Protein AF-A0A9P8J8V7-F1 (afdb_monomer_lite)

Radius of gyration: 37.87 Å; chains: 1; bounding box: 113×88×106 Å

Organism: Aureobasidium melanogenum (NCBI:txid46634)

pLDDT: mean 70.18, std 22.53, range [19.77, 95.56]

Structure (mmCIF, N/CA/C/O backbone):
data_AF-A0A9P8J8V7-F1
#
_entry.id   AF-A0A9P8J8V7-F1
#
loop_
_atom_site.group_PDB
_atom_site.id
_atom_site.type_symbol
_atom_site.label_atom_id
_atom_site.label_alt_id
_atom_site.label_comp_id
_atom_site.label_asym_id
_atom_site.label_entity_id
_atom_site.label_seq_id
_atom_site.pdbx_PDB_ins_code
_atom_site.Cartn_x
_atom_site.Cartn_y
_atom_site.Cartn_z
_atom_site.occupancy
_atom_site.B_iso_or_equiv
_atom_site.auth_seq_id
_atom_site.auth_comp_id
_atom_site.auth_asym_id
_atom_site.auth_atom_id
_atom_site.pdbx_PDB_model_num
ATOM 1 N N . MET A 1 1 ? -64.022 -9.035 7.893 1.00 30.69 1 MET A N 1
ATOM 2 C CA . MET A 1 1 ? -63.639 -8.249 9.086 1.00 30.69 1 MET A CA 1
ATOM 3 C C . MET A 1 1 ? -63.162 -9.206 10.176 1.00 30.69 1 MET A C 1
ATOM 5 O O . MET A 1 1 ? -63.988 -9.817 10.834 1.00 30.69 1 MET A O 1
ATOM 9 N N . ARG A 1 2 ? -61.844 -9.403 10.322 1.00 29.78 2 ARG A N 1
ATOM 10 C CA . ARG A 1 2 ? -61.239 -9.948 11.551 1.00 29.78 2 ARG A CA 1
ATOM 11 C C . ARG A 1 2 ? -60.665 -8.742 12.289 1.00 29.78 2 ARG A C 1
ATOM 13 O O . ARG A 1 2 ? -59.866 -8.021 11.703 1.00 29.78 2 ARG A O 1
ATOM 20 N N . SER A 1 3 ? -61.138 -8.475 13.500 1.00 29.97 3 SER A N 1
ATOM 21 C CA . SER A 1 3 ? -60.617 -7.415 14.363 1.00 29.97 3 SER A CA 1
ATOM 22 C C . SER A 1 3 ? -59.121 -7.642 14.598 1.00 29.97 3 SER A C 1
ATOM 24 O O . SER A 1 3 ? -58.745 -8.676 15.149 1.00 29.97 3 SER A O 1
ATOM 26 N N . SER A 1 4 ? -58.275 -6.711 14.156 1.00 41.66 4 SER A N 1
ATOM 27 C CA . SER A 1 4 ? -56.836 -6.721 14.423 1.00 41.66 4 SER A CA 1
ATOM 28 C C . SER A 1 4 ? -56.617 -6.569 15.926 1.00 41.66 4 SER A C 1
ATOM 30 O O . SER A 1 4 ? -56.788 -5.479 16.473 1.00 41.66 4 SER A O 1
ATOM 32 N N . ALA A 1 5 ? -56.295 -7.665 16.610 1.00 51.94 5 ALA A N 1
ATOM 33 C CA . ALA A 1 5 ? -55.806 -7.590 17.975 1.00 51.94 5 ALA A CA 1
ATOM 34 C C . ALA A 1 5 ? -54.498 -6.787 17.946 1.00 51.94 5 ALA A C 1
ATOM 36 O O . ALA A 1 5 ? -53.519 -7.237 17.358 1.00 51.94 5 ALA A O 1
ATOM 37 N N . THR A 1 6 ? -54.510 -5.582 18.518 1.00 61.50 6 THR A N 1
ATOM 38 C CA . THR A 1 6 ? -53.314 -4.743 18.671 1.00 61.50 6 THR A CA 1
ATOM 39 C C . THR A 1 6 ? -52.248 -5.523 19.419 1.00 61.50 6 THR A C 1
ATOM 41 O O . THR A 1 6 ? -52.519 -6.050 20.505 1.00 61.50 6 THR A O 1
ATOM 44 N N . THR A 1 7 ? -51.048 -5.605 18.858 1.00 77.62 7 THR A N 1
ATOM 45 C CA . THR A 1 7 ? -49.973 -6.390 19.468 1.00 77.62 7 THR A CA 1
ATOM 46 C C . THR A 1 7 ? -49.444 -5.717 20.740 1.00 77.62 7 THR A C 1
ATOM 48 O O . THR A 1 7 ? -49.647 -4.513 20.949 1.00 77.62 7 THR A O 1
ATOM 51 N N . PRO A 1 8 ? -48.757 -6.457 21.636 1.00 81.12 8 PRO A N 1
ATOM 52 C CA . PRO A 1 8 ? -48.193 -5.883 22.859 1.00 81.12 8 PRO A CA 1
ATOM 53 C C . PRO A 1 8 ? -47.279 -4.677 22.593 1.00 81.12 8 PRO A C 1
ATOM 55 O O . PRO A 1 8 ? -47.286 -3.713 23.361 1.00 81.12 8 PRO A O 1
ATOM 58 N N . LEU A 1 9 ? -46.541 -4.708 21.479 1.00 85.75 9 LEU A N 1
ATOM 59 C CA . LEU A 1 9 ? -45.678 -3.620 21.031 1.00 85.75 9 LEU A CA 1
ATOM 60 C C . LEU A 1 9 ? -46.475 -2.368 20.630 1.00 85.75 9 LEU A C 1
ATOM 62 O O . LEU A 1 9 ? -46.157 -1.267 21.084 1.00 85.75 9 LEU A O 1
ATOM 66 N N . GLU A 1 10 ? -47.532 -2.528 19.831 1.00 83.69 10 GLU A N 1
ATOM 67 C CA . GLU A 1 10 ? -48.409 -1.427 19.410 1.00 83.69 10 GLU A CA 1
ATOM 68 C C . GLU A 1 10 ? -49.115 -0.780 20.606 1.00 83.69 10 GLU A C 1
ATOM 70 O O . GLU A 1 10 ? -49.127 0.446 20.744 1.00 83.69 10 GLU A O 1
ATOM 75 N N . SER A 1 11 ? -49.631 -1.592 21.533 1.00 83.12 11 SER A N 1
ATOM 76 C CA . SER A 1 11 ? -50.258 -1.097 22.764 1.00 83.12 11 SER A CA 1
ATOM 77 C C . SER A 1 11 ? -49.272 -0.301 23.630 1.00 83.12 11 SER A C 1
ATOM 79 O O . SER A 1 11 ? -49.616 0.765 24.152 1.00 83.12 11 SER A O 1
ATOM 81 N N . ALA A 1 12 ? -48.030 -0.778 23.767 1.00 82.50 12 ALA A N 1
ATOM 82 C CA . ALA A 1 12 ? -46.999 -0.083 24.533 1.00 82.50 12 ALA A CA 1
ATOM 83 C C . ALA A 1 12 ? -46.587 1.248 23.873 1.00 82.50 12 ALA A C 1
ATOM 85 O O . ALA A 1 12 ? -46.423 2.254 24.569 1.00 82.50 12 ALA A O 1
ATOM 86 N N . TYR A 1 13 ? -46.503 1.293 22.540 1.00 85.12 13 TYR A N 1
ATOM 87 C CA . TYR A 1 13 ? -46.246 2.524 21.787 1.00 85.12 13 TYR A CA 1
ATOM 88 C C . TYR A 1 13 ? -47.384 3.546 21.948 1.00 85.12 13 TYR A C 1
ATOM 90 O O . TYR A 1 13 ? -47.138 4.709 22.277 1.00 85.12 13 TYR A O 1
ATOM 98 N N . HIS A 1 14 ? -48.645 3.118 21.830 1.00 83.81 14 HIS A N 1
ATOM 99 C CA . HIS A 1 14 ? -49.799 3.998 22.044 1.00 83.81 14 HIS A CA 1
ATOM 100 C C . HIS A 1 14 ? -49.888 4.534 23.481 1.00 83.81 14 HIS A C 1
ATOM 102 O O . HIS A 1 14 ? -50.286 5.685 23.683 1.00 83.81 14 HIS A O 1
ATOM 108 N N . ALA A 1 15 ? -49.485 3.751 24.486 1.00 81.44 15 ALA A N 1
ATOM 109 C CA . ALA A 1 15 ? -49.410 4.221 25.870 1.00 81.44 15 ALA A CA 1
ATOM 110 C C . ALA A 1 15 ? -48.364 5.336 26.058 1.00 81.44 15 ALA A C 1
ATOM 112 O O . ALA A 1 15 ? -48.578 6.250 26.858 1.00 81.44 15 ALA A O 1
ATOM 113 N N . LEU A 1 16 ? -47.255 5.295 25.315 1.00 79.31 16 LEU A N 1
ATOM 114 C CA . LEU A 1 16 ? -46.211 6.324 25.354 1.00 79.31 16 LEU A CA 1
ATOM 115 C C . LEU A 1 16 ? -46.653 7.630 24.690 1.00 79.31 16 LEU A C 1
ATOM 117 O O . LEU A 1 16 ? -46.377 8.699 25.237 1.00 79.31 16 LEU A O 1
ATOM 121 N N . LEU A 1 17 ? -47.394 7.538 23.582 1.00 82.75 17 LEU A N 1
ATOM 122 C CA . LEU A 1 17 ? -48.030 8.696 22.945 1.00 82.75 17 LEU A CA 1
ATOM 123 C C . LEU A 1 17 ? -49.040 9.364 23.891 1.00 82.75 17 LEU A C 1
ATOM 125 O O . LEU A 1 17 ? -49.014 10.578 24.062 1.00 82.75 17 LEU A O 1
ATOM 129 N N . LYS A 1 18 ? -49.881 8.575 24.580 1.00 79.00 18 LYS A N 1
ATOM 130 C CA . LYS A 1 18 ? -50.847 9.101 25.568 1.00 79.00 18 LYS A CA 1
ATOM 131 C C . LYS A 1 18 ? -50.183 9.795 26.761 1.00 79.00 18 LYS A C 1
ATOM 133 O O . LYS A 1 18 ? -50.772 10.700 27.335 1.00 79.00 18 LYS A O 1
ATOM 138 N N . ARG A 1 19 ? -48.976 9.367 27.147 1.00 75.56 19 ARG A N 1
ATOM 139 C CA . ARG A 1 19 ? -48.197 9.951 28.255 1.00 75.56 19 ARG A CA 1
ATOM 140 C C . ARG A 1 19 ? -47.345 11.157 27.839 1.00 75.56 19 ARG A C 1
ATOM 142 O O . ARG A 1 19 ? -46.562 11.623 28.658 1.00 75.56 19 ARG A O 1
ATOM 149 N N . GLY A 1 20 ? -47.424 11.606 26.583 1.00 67.88 20 GLY A N 1
ATOM 150 C CA . GLY A 1 20 ? -46.627 12.730 26.075 1.00 67.88 20 GLY A CA 1
ATOM 151 C C . GLY A 1 20 ? -45.117 12.468 26.008 1.00 67.88 20 GLY A C 1
ATOM 152 O O . GLY A 1 20 ? -44.345 13.399 25.823 1.00 67.88 20 GLY A O 1
ATOM 153 N N . ARG A 1 21 ? -44.666 11.210 26.152 1.00 67.69 21 ARG A N 1
ATOM 154 C CA . ARG A 1 21 ? -43.233 10.849 26.109 1.00 67.69 21 ARG A CA 1
ATOM 155 C C . ARG A 1 21 ? -42.686 10.670 24.692 1.00 67.69 21 ARG A C 1
ATOM 157 O O . ARG A 1 21 ? -41.474 10.640 24.505 1.00 67.69 21 ARG A O 1
ATOM 164 N N . LEU A 1 22 ? -43.573 10.520 23.712 1.00 72.12 22 LEU A N 1
ATOM 165 C CA . LEU A 1 22 ? -43.279 10.493 22.281 1.00 72.12 22 LEU A CA 1
ATOM 166 C C . LEU A 1 22 ? -44.324 11.355 21.565 1.00 72.12 22 LEU A C 1
ATOM 168 O O . LEU A 1 22 ? -45.474 11.416 22.002 1.00 72.12 22 LEU A O 1
ATOM 172 N N . SER A 1 23 ? -43.935 11.997 20.465 1.00 73.75 23 SER A N 1
ATOM 173 C CA . SER A 1 23 ? -44.845 12.726 19.581 1.00 73.75 23 SER A CA 1
ATOM 174 C C . SER A 1 23 ? -45.297 11.813 18.440 1.00 73.75 23 SER A C 1
ATOM 176 O O . SER A 1 23 ? -44.644 10.817 18.115 1.00 73.75 23 SER A O 1
ATOM 178 N N . GLN A 1 24 ? -46.459 12.103 17.849 1.00 71.44 24 GLN A N 1
ATOM 179 C CA . GLN A 1 24 ? -46.953 11.319 16.718 1.00 71.44 24 GLN A CA 1
ATOM 180 C C . GLN A 1 24 ? -46.009 11.479 15.521 1.00 71.44 24 GLN A C 1
ATOM 182 O O . GLN A 1 24 ? -45.857 12.568 14.973 1.00 71.44 24 GLN A O 1
ATOM 187 N N . ASN A 1 25 ? -45.395 10.374 15.101 1.00 78.19 25 ASN A N 1
ATOM 188 C CA . ASN A 1 25 ? -44.502 10.329 13.950 1.00 78.19 25 ASN A CA 1
ATOM 189 C C . ASN A 1 25 ? -44.874 9.137 13.058 1.00 78.19 25 ASN A C 1
ATOM 191 O O . ASN A 1 25 ? -44.867 7.983 13.492 1.00 78.19 25 ASN A O 1
ATOM 195 N N . VAL A 1 26 ? -45.181 9.427 11.792 1.00 79.19 26 VAL A N 1
ATOM 196 C CA . VAL A 1 26 ? -45.636 8.436 10.804 1.00 79.19 26 VAL A CA 1
ATOM 197 C C . VAL A 1 26 ? -44.584 7.345 10.575 1.00 79.19 26 VAL A C 1
ATOM 199 O O . VAL A 1 26 ? -44.922 6.164 10.514 1.00 79.19 26 VAL A O 1
ATOM 202 N N . SER A 1 27 ? -43.299 7.710 10.518 1.00 80.69 27 SER A N 1
ATOM 203 C CA . SER A 1 27 ? -42.195 6.759 10.348 1.00 80.69 27 SER A CA 1
ATOM 204 C C . SER A 1 27 ? -42.019 5.850 11.566 1.00 80.69 27 SER A C 1
ATOM 206 O O . SER A 1 27 ? -41.687 4.677 11.397 1.00 80.69 27 SER A O 1
ATOM 208 N N . GLN A 1 28 ? -42.259 6.357 12.782 1.00 82.69 28 GLN A N 1
ATOM 209 C CA . GLN A 1 28 ? -42.221 5.543 14.004 1.00 82.69 28 GLN A CA 1
ATOM 210 C C . GLN A 1 28 ? -43.389 4.551 14.059 1.00 82.69 28 GLN A C 1
ATOM 212 O O . GLN A 1 28 ? -43.172 3.378 14.351 1.00 82.69 28 GLN A O 1
ATOM 217 N N . ALA A 1 29 ? -44.607 4.990 13.728 1.00 83.25 29 ALA A N 1
ATOM 218 C CA . ALA A 1 29 ? -45.785 4.121 13.696 1.00 83.25 29 ALA A CA 1
ATOM 219 C C . ALA A 1 29 ? -45.646 2.992 12.655 1.00 83.25 29 ALA A C 1
ATOM 221 O O . ALA A 1 29 ? -45.930 1.826 12.946 1.00 83.25 29 ALA A O 1
ATOM 222 N N . ALA A 1 30 ? -45.133 3.314 11.464 1.00 84.56 30 ALA A N 1
ATOM 223 C CA . ALA A 1 30 ? -44.861 2.324 10.424 1.00 84.56 30 ALA A CA 1
ATOM 224 C C . ALA A 1 30 ? -43.771 1.318 10.852 1.00 84.56 30 ALA A C 1
ATOM 226 O O . ALA A 1 30 ? -43.933 0.112 10.657 1.00 84.56 30 ALA A O 1
ATOM 227 N N . LEU A 1 31 ? -42.703 1.789 11.511 1.00 86.94 31 LEU A N 1
ATOM 228 C CA . LEU A 1 31 ? -41.660 0.917 12.061 1.00 86.94 31 LEU A CA 1
ATOM 229 C C . LEU A 1 31 ? -42.207 -0.026 13.144 1.00 86.94 31 LEU A C 1
ATOM 231 O O . LEU A 1 31 ? -41.858 -1.203 13.159 1.00 86.94 31 LEU A O 1
ATOM 235 N N . ILE A 1 32 ? -43.078 0.464 14.029 1.00 88.00 32 ILE A N 1
ATOM 236 C CA . ILE A 1 32 ? -43.729 -0.353 15.064 1.00 88.00 32 ILE A CA 1
ATOM 237 C C . ILE A 1 32 ? -44.585 -1.459 14.440 1.00 88.00 32 ILE A C 1
ATOM 239 O O . ILE A 1 32 ? -44.478 -2.613 14.854 1.00 88.00 32 ILE A O 1
ATOM 243 N N . THR A 1 33 ? -45.346 -1.140 13.391 1.00 86.69 33 THR A N 1
ATOM 244 C CA . THR A 1 33 ? -46.139 -2.130 12.639 1.00 86.69 33 THR A CA 1
ATOM 245 C C . THR A 1 33 ? -45.237 -3.227 12.053 1.00 86.69 33 THR A C 1
ATOM 247 O O . THR A 1 33 ? -45.532 -4.424 12.124 1.00 86.69 33 THR A O 1
ATOM 250 N N . ARG A 1 34 ? -44.071 -2.841 11.516 1.00 88.31 34 ARG A N 1
ATOM 251 C CA . ARG A 1 34 ? -43.112 -3.796 10.951 1.00 88.31 34 ARG A CA 1
ATOM 252 C C . ARG A 1 34 ? -42.427 -4.653 12.019 1.00 88.31 34 ARG A C 1
ATOM 254 O O . ARG A 1 34 ? -42.336 -5.868 11.847 1.00 88.31 34 ARG A O 1
ATOM 261 N N . LEU A 1 35 ? -41.991 -4.048 13.125 1.00 88.44 35 LEU A N 1
ATOM 262 C CA . LEU A 1 35 ? -41.425 -4.755 14.281 1.00 88.44 35 LEU A CA 1
ATOM 263 C C . LEU A 1 35 ? -42.427 -5.757 14.872 1.00 88.44 35 LEU A C 1
ATOM 265 O O . LEU A 1 35 ? -42.036 -6.865 15.235 1.00 88.44 35 LEU A O 1
ATOM 269 N N . SER A 1 36 ? -43.717 -5.408 14.887 1.00 86.62 36 SER A N 1
ATOM 270 C CA . SER A 1 36 ? -44.799 -6.315 15.276 1.00 86.62 36 SER A CA 1
ATOM 271 C C . SER A 1 36 ? -44.867 -7.546 14.368 1.00 86.62 36 SER A C 1
ATOM 273 O O . SER A 1 36 ? -44.925 -8.672 14.847 1.00 86.62 36 SER A O 1
ATOM 275 N N . THR A 1 37 ? -44.749 -7.353 13.051 1.00 86.19 37 THR A N 1
ATOM 276 C CA . THR A 1 37 ? -44.737 -8.470 12.088 1.00 86.19 37 THR A CA 1
ATOM 277 C C . THR A 1 37 ? -43.548 -9.413 12.321 1.00 86.19 37 THR A C 1
ATOM 279 O O . THR A 1 37 ? -43.678 -10.632 12.208 1.00 86.19 37 THR A O 1
ATOM 282 N N . VAL A 1 38 ? -42.373 -8.866 12.660 1.00 85.94 38 VAL A N 1
ATOM 283 C CA . VAL A 1 38 ? -41.189 -9.672 13.011 1.00 85.94 38 VAL A CA 1
ATOM 284 C C . VAL A 1 38 ? -41.431 -10.459 14.303 1.00 85.94 38 VAL A C 1
ATOM 286 O O . VAL A 1 38 ? -41.085 -11.638 14.373 1.00 85.94 38 VAL A O 1
ATOM 289 N N . GLN A 1 39 ? -42.068 -9.846 15.304 1.00 86.00 39 GLN A N 1
ATOM 290 C CA . GLN A 1 39 ? -42.437 -10.499 16.563 1.00 86.00 39 GLN A CA 1
ATOM 291 C C . GLN A 1 39 ? -43.420 -11.669 16.358 1.00 86.00 39 GLN A C 1
ATOM 293 O O . GLN A 1 39 ? -43.243 -12.736 16.959 1.00 86.00 39 GLN A O 1
ATOM 298 N N . ASP A 1 40 ? -44.399 -11.515 15.469 1.00 83.81 40 ASP A N 1
ATOM 299 C CA . ASP A 1 40 ? -45.349 -12.579 15.123 1.00 83.81 40 ASP A CA 1
ATOM 300 C C . ASP A 1 40 ? -44.659 -13.736 14.374 1.00 83.81 40 ASP A C 1
ATOM 302 O O . ASP A 1 40 ? -44.879 -14.916 14.676 1.00 83.81 40 ASP A O 1
ATOM 306 N N . GLY A 1 41 ? -43.744 -13.416 13.451 1.00 81.38 41 GLY A N 1
ATOM 307 C CA . GLY A 1 41 ? -42.923 -14.405 12.741 1.00 81.38 41 GLY A CA 1
ATOM 308 C C . GLY A 1 41 ? -41.990 -15.203 13.661 1.00 81.38 41 GLY A C 1
ATOM 309 O O . GLY A 1 41 ? -41.762 -16.392 13.448 1.00 81.38 41 GLY A O 1
ATOM 310 N N . LEU A 1 42 ? -41.481 -14.576 14.725 1.00 81.44 42 LEU A N 1
ATOM 311 C CA . LEU A 1 42 ? -40.654 -15.243 15.738 1.00 81.44 42 LEU A CA 1
ATOM 312 C C . LEU A 1 42 ? -41.459 -16.199 16.629 1.00 81.44 42 LEU A C 1
ATOM 314 O O . LEU A 1 42 ? -40.908 -17.196 17.099 1.00 81.44 42 LEU A O 1
ATOM 318 N N . SER A 1 43 ? -42.744 -15.903 16.844 1.00 73.12 43 SER A N 1
ATOM 319 C CA . SER A 1 43 ? -43.643 -16.685 17.704 1.00 73.12 43 SER A CA 1
ATOM 320 C C . SER A 1 43 ? -44.170 -17.944 17.002 1.00 73.12 43 SER A C 1
ATOM 322 O O . SER A 1 43 ? -44.304 -19.002 17.619 1.00 73.12 43 SER A O 1
ATOM 324 N N . THR A 1 44 ? -44.433 -17.852 15.695 1.00 65.19 44 THR A N 1
ATOM 325 C CA . THR A 1 44 ? -45.006 -18.935 14.869 1.00 65.19 44 THR A CA 1
ATOM 326 C C . THR A 1 44 ? -44.009 -20.029 14.489 1.00 65.19 44 THR A C 1
ATOM 328 O O . THR A 1 44 ? -44.409 -21.164 14.246 1.00 65.19 44 THR A O 1
ATOM 331 N N . SER A 1 45 ? -42.705 -19.747 14.502 1.00 55.19 45 SER A N 1
ATOM 332 C CA . SER A 1 45 ? -41.675 -20.724 14.122 1.00 55.19 45 SER A CA 1
ATOM 333 C C . SER A 1 45 ? -41.396 -21.798 15.193 1.00 55.19 45 SER A C 1
ATOM 335 O O . SER A 1 45 ? -40.408 -22.521 15.085 1.00 55.19 45 SER A O 1
ATOM 337 N N . THR A 1 46 ? -42.192 -21.859 16.266 1.00 47.91 46 THR A N 1
ATOM 338 C CA . THR A 1 46 ? -41.929 -22.690 17.456 1.00 47.91 46 THR A CA 1
ATOM 339 C C . THR A 1 46 ? -42.724 -24.005 17.465 1.00 47.91 46 THR A C 1
ATOM 341 O O . THR A 1 46 ? -42.568 -24.812 18.378 1.00 47.91 46 THR A O 1
ATOM 344 N N . THR A 1 47 ? -43.560 -24.267 16.454 1.00 40.16 47 THR A N 1
ATOM 345 C CA . THR A 1 47 ? -44.445 -25.444 16.414 1.00 40.16 47 THR A CA 1
ATOM 346 C C . THR A 1 47 ? -44.203 -26.323 15.180 1.00 40.16 47 THR A C 1
ATOM 348 O O . THR A 1 47 ? -44.730 -26.038 14.110 1.00 40.16 47 THR A O 1
ATOM 351 N N . GLY A 1 48 ? -43.474 -27.434 15.357 1.00 38.59 48 GLY A N 1
ATOM 352 C CA . GLY A 1 48 ? -43.528 -28.618 14.478 1.00 38.59 48 GLY A CA 1
ATOM 353 C C . GLY A 1 48 ? -42.348 -28.829 13.503 1.00 38.59 48 GLY A C 1
ATOM 354 O O . GLY A 1 48 ? -41.910 -27.880 12.857 1.00 38.59 48 GLY A O 1
ATOM 355 N N . PRO A 1 49 ? -41.843 -30.073 13.336 1.00 44.94 49 PRO A N 1
ATOM 356 C CA . PRO A 1 49 ? -40.735 -30.388 12.441 1.00 44.94 49 PRO A CA 1
ATOM 357 C C . PRO A 1 49 ? -41.250 -30.802 11.057 1.00 44.94 49 PRO A C 1
ATOM 359 O O . PRO A 1 49 ? -41.133 -31.958 10.685 1.00 44.94 49 PRO A O 1
ATOM 362 N N . THR A 1 50 ? -41.829 -29.888 10.282 1.00 35.53 50 THR A N 1
ATOM 363 C CA . THR A 1 50 ? -42.038 -30.104 8.836 1.00 35.53 50 THR A CA 1
ATOM 364 C C . THR A 1 50 ? -42.412 -28.790 8.162 1.00 35.53 50 THR A C 1
ATOM 366 O O . THR A 1 50 ? -43.346 -28.121 8.589 1.00 35.53 50 THR A O 1
ATOM 369 N N . THR A 1 51 ? -41.730 -28.500 7.053 1.00 34.03 51 THR A N 1
ATOM 370 C CA . THR A 1 51 ? -41.830 -27.337 6.149 1.00 34.03 51 THR A CA 1
ATOM 371 C C . THR A 1 51 ? -40.957 -26.128 6.498 1.00 34.03 51 THR A C 1
ATOM 373 O O . THR A 1 51 ? -40.893 -25.631 7.615 1.00 34.03 51 THR A O 1
ATOM 376 N N . THR A 1 52 ? -40.227 -25.699 5.473 1.00 36.59 52 THR A N 1
ATOM 377 C CA . THR A 1 52 ? -39.241 -24.623 5.384 1.00 36.59 52 THR A CA 1
ATOM 378 C C . THR A 1 52 ? -39.844 -23.242 5.673 1.00 36.59 52 THR A C 1
ATOM 380 O O . THR A 1 52 ? -39.959 -22.412 4.773 1.00 36.59 52 THR A O 1
ATOM 383 N N . ALA A 1 53 ? -40.246 -22.971 6.913 1.00 44.81 53 ALA A N 1
ATOM 384 C CA . ALA A 1 53 ? -40.545 -21.611 7.348 1.00 44.81 53 ALA A CA 1
ATOM 385 C C . ALA A 1 53 ? -39.213 -20.872 7.563 1.00 44.81 53 ALA A C 1
ATOM 387 O O . ALA A 1 53 ? -38.533 -21.062 8.571 1.00 44.81 53 ALA A O 1
ATOM 388 N N . SER A 1 54 ? -38.792 -20.079 6.575 1.00 58.12 54 SER A N 1
ATOM 389 C CA . SER A 1 54 ? -37.610 -19.220 6.686 1.00 58.12 54 SER A CA 1
ATOM 390 C C . SER A 1 54 ? -37.750 -18.298 7.899 1.00 58.12 54 SER A C 1
ATOM 392 O O . SER A 1 54 ? -38.771 -17.619 8.022 1.00 58.12 54 SER A O 1
ATOM 394 N N . ALA A 1 55 ? -36.734 -18.254 8.769 1.00 68.31 55 ALA A N 1
ATOM 395 C CA . ALA A 1 55 ? -36.682 -17.304 9.881 1.00 68.31 55 ALA A CA 1
ATOM 396 C C . ALA A 1 55 ? -36.988 -15.874 9.384 1.00 68.31 55 ALA A C 1
ATOM 398 O O . ALA A 1 55 ? -36.554 -15.517 8.282 1.00 68.31 55 ALA A O 1
ATOM 399 N N . PRO A 1 56 ? -37.739 -15.061 10.151 1.00 79.75 56 PRO A N 1
ATOM 400 C CA . PRO A 1 56 ? -38.149 -13.744 9.689 1.00 79.75 56 PRO A CA 1
ATOM 401 C C . PRO A 1 56 ? -36.930 -12.846 9.452 1.00 79.75 56 PRO A C 1
ATOM 403 O O . PRO A 1 56 ? -35.956 -12.879 10.205 1.00 79.75 56 PRO A O 1
ATOM 406 N N . THR A 1 57 ? -36.991 -12.035 8.396 1.00 86.00 57 THR A N 1
ATOM 407 C CA . THR A 1 57 ? -35.951 -11.055 8.063 1.00 86.00 57 THR A CA 1
ATOM 408 C C . THR A 1 57 ? -35.766 -10.068 9.217 1.00 86.00 57 THR A C 1
ATOM 410 O O . THR A 1 57 ? -36.744 -9.565 9.774 1.00 86.00 57 THR A O 1
ATOM 413 N N . GLY A 1 58 ? -34.510 -9.794 9.573 1.00 91.88 58 GLY A N 1
ATOM 414 C CA . GLY A 1 58 ? -34.153 -8.820 10.601 1.00 91.88 58 GLY A CA 1
ATOM 415 C C . GLY A 1 58 ? -34.442 -7.375 10.187 1.00 91.88 58 GLY A C 1
ATOM 416 O O . GLY A 1 58 ? -34.868 -7.110 9.064 1.00 91.88 58 GLY A O 1
ATOM 417 N N . LEU A 1 59 ? -34.163 -6.423 11.078 1.00 93.81 59 LEU A N 1
ATOM 418 C CA . LEU A 1 59 ? -34.361 -4.989 10.833 1.00 93.81 59 LEU A CA 1
ATOM 419 C C . LEU A 1 59 ? -33.097 -4.192 11.144 1.00 93.81 59 LEU A C 1
ATOM 421 O O . LEU A 1 59 ? -32.512 -4.317 12.217 1.00 93.81 59 LEU A O 1
ATOM 425 N N . TYR A 1 60 ? -32.697 -3.326 10.220 1.00 94.62 60 TYR A N 1
ATOM 426 C CA . TYR A 1 60 ? -31.606 -2.377 10.404 1.00 94.62 60 TYR A CA 1
ATOM 427 C C . TYR A 1 60 ? -32.160 -0.951 10.378 1.00 94.62 60 TYR A C 1
ATOM 429 O O . TYR A 1 60 ? -32.471 -0.406 9.321 1.00 94.62 60 TYR A O 1
ATOM 437 N N . ILE A 1 61 ? -32.305 -0.344 11.552 1.00 93.31 61 ILE A N 1
ATOM 438 C CA . ILE A 1 61 ? -32.930 0.963 11.749 1.00 93.31 61 ILE A CA 1
ATOM 439 C C . ILE A 1 61 ? -31.842 2.038 11.748 1.00 93.31 61 ILE A C 1
ATOM 441 O O . ILE A 1 61 ? -31.009 2.082 12.657 1.00 93.31 61 ILE A O 1
ATOM 445 N N . HIS A 1 62 ? -31.869 2.944 10.773 1.00 90.81 62 HIS A N 1
ATOM 446 C CA . HIS A 1 62 ? -30.925 4.058 10.695 1.00 90.81 62 HIS A CA 1
ATOM 447 C C . HIS A 1 62 ? -31.617 5.419 10.688 1.00 90.81 62 HIS A C 1
ATOM 449 O O . HIS A 1 62 ? -32.761 5.544 10.272 1.00 90.81 62 HIS A O 1
ATOM 455 N N . GLY A 1 63 ? -30.938 6.462 11.161 1.00 83.56 63 GLY A N 1
ATOM 456 C CA . GLY A 1 63 ? -31.495 7.818 11.200 1.00 83.56 63 GLY A CA 1
ATOM 457 C C . GLY A 1 63 ? -30.630 8.779 12.003 1.00 83.56 63 GLY A C 1
ATOM 458 O O . GLY A 1 63 ? -29.686 8.353 12.673 1.00 83.56 63 GLY A O 1
ATOM 459 N N . SER A 1 64 ? -30.962 10.069 11.977 1.00 75.12 64 SER A N 1
ATOM 460 C CA . SER A 1 64 ? -30.242 11.107 12.725 1.00 75.12 64 SER A CA 1
ATOM 461 C C . SER A 1 64 ? -30.290 10.875 14.239 1.00 75.12 64 SER A C 1
ATOM 463 O O . SER A 1 64 ? -31.108 10.112 14.767 1.00 75.12 64 SER A O 1
ATOM 465 N N . VAL A 1 65 ? -29.361 11.511 14.946 1.00 73.75 65 VAL A N 1
ATOM 466 C CA . VAL A 1 65 ? -29.245 11.452 16.404 1.00 73.75 65 VAL A CA 1
ATOM 467 C C . VAL A 1 65 ? -30.533 11.981 17.055 1.00 73.75 65 VAL A C 1
ATOM 469 O O . VAL A 1 65 ? -31.149 12.905 16.536 1.00 73.75 65 VAL A O 1
ATOM 472 N N . GLY A 1 66 ? -30.977 11.373 18.160 1.00 68.12 66 GLY A N 1
ATOM 473 C CA . GLY A 1 66 ? -32.130 11.883 18.916 1.00 68.12 66 GLY A CA 1
ATOM 474 C C . GLY A 1 66 ? -33.523 11.492 18.403 1.00 68.12 66 GLY A C 1
ATOM 475 O O . GLY A 1 66 ? -34.516 11.796 19.051 1.00 68.12 66 GLY A O 1
ATOM 476 N N . THR A 1 67 ? -33.626 10.748 17.297 1.00 75.56 67 THR A N 1
ATOM 477 C CA . THR A 1 67 ? -34.906 10.347 16.662 1.00 75.56 67 THR A CA 1
ATOM 478 C C . THR A 1 67 ? -35.675 9.217 17.366 1.00 75.56 67 THR A C 1
ATOM 480 O O . THR A 1 67 ? -36.760 8.833 16.926 1.00 75.56 67 THR A O 1
ATOM 483 N N . GLY A 1 68 ? -35.137 8.671 18.463 1.00 76.31 68 GLY A N 1
ATOM 484 C CA . GLY A 1 68 ? -35.791 7.625 19.262 1.00 76.31 68 GLY A CA 1
ATOM 485 C C . GLY A 1 68 ? -35.492 6.175 18.846 1.00 76.31 68 GLY A C 1
ATOM 486 O O . GLY A 1 68 ? -36.124 5.263 19.372 1.00 76.31 68 GLY A O 1
ATOM 487 N N . LYS A 1 69 ? -34.516 5.929 17.955 1.00 86.50 69 LYS A N 1
ATOM 488 C CA . LYS A 1 69 ? -34.150 4.579 17.459 1.00 86.50 69 LYS A CA 1
ATOM 489 C C . LYS A 1 69 ? -33.931 3.557 18.584 1.00 86.50 69 LYS A C 1
ATOM 491 O O . LYS A 1 69 ? -34.599 2.526 18.618 1.00 86.50 69 LYS A O 1
ATOM 496 N N . SER A 1 70 ? -33.037 3.866 19.526 1.00 81.19 70 SER A N 1
ATOM 497 C CA . SER A 1 70 ? -32.679 2.969 20.636 1.00 81.19 70 SER A CA 1
ATOM 498 C C . SER A 1 70 ? -33.855 2.725 21.585 1.00 81.19 70 SER A C 1
ATOM 500 O O . SER A 1 70 ? -33.983 1.640 22.154 1.00 81.19 70 SER A O 1
ATOM 502 N N . TYR A 1 71 ? -34.758 3.706 21.714 1.00 82.38 71 TYR A N 1
ATOM 503 C CA . TYR A 1 71 ? -35.965 3.593 22.531 1.00 82.38 71 TYR A CA 1
ATOM 504 C C . TYR A 1 71 ? -36.980 2.625 21.911 1.00 82.38 71 TYR A C 1
ATOM 506 O O . TYR A 1 71 ? -37.493 1.749 22.604 1.00 82.38 71 TYR A O 1
ATOM 514 N N . LEU A 1 72 ? -37.210 2.709 20.595 1.00 85.81 72 LEU A N 1
ATOM 515 C CA . LEU A 1 72 ? -38.076 1.766 19.875 1.00 85.81 72 LEU A CA 1
ATOM 516 C C . LEU A 1 72 ? -37.498 0.343 19.876 1.00 85.81 72 LEU A C 1
ATOM 518 O O . LEU A 1 72 ? -38.238 -0.618 20.083 1.00 85.81 72 LEU A O 1
ATOM 522 N N . ALA A 1 73 ? -36.177 0.196 19.734 1.00 85.69 73 ALA A N 1
ATOM 523 C CA . ALA A 1 73 ? -35.508 -1.101 19.865 1.00 85.69 73 ALA A CA 1
ATOM 524 C C . ALA A 1 73 ? -35.623 -1.684 21.289 1.00 85.69 73 ALA A C 1
ATOM 526 O O . ALA A 1 73 ? -35.800 -2.894 21.459 1.00 85.69 73 ALA A O 1
ATOM 527 N N . SER A 1 74 ? -35.578 -0.832 22.320 1.00 84.94 74 SER A N 1
ATOM 528 C CA . SER A 1 74 ? -35.840 -1.227 23.712 1.00 84.94 74 SER A CA 1
ATOM 529 C C . SER A 1 74 ? -37.291 -1.683 23.911 1.00 84.94 74 SER A C 1
ATOM 531 O O . SER A 1 74 ? -37.548 -2.725 24.522 1.00 84.94 74 SER A O 1
ATOM 533 N N . LEU A 1 75 ? -38.251 -0.961 23.325 1.00 86.06 75 LEU A N 1
ATOM 534 C CA . LEU A 1 75 ? -39.669 -1.318 23.368 1.00 86.06 75 LEU A CA 1
ATOM 535 C C . LEU A 1 75 ? -39.933 -2.677 22.705 1.00 86.06 75 LEU A C 1
ATOM 537 O O . LEU A 1 75 ? -40.589 -3.530 23.297 1.00 86.06 75 LEU A O 1
ATOM 541 N N . PHE A 1 76 ? -39.350 -2.925 21.531 1.00 88.69 76 PHE A N 1
ATOM 542 C CA . PHE A 1 76 ? -39.393 -4.234 20.874 1.00 88.69 76 PHE A CA 1
ATOM 543 C C . PHE A 1 76 ? -38.811 -5.333 21.771 1.00 88.69 76 PHE A C 1
ATOM 545 O O . PHE A 1 76 ? -39.467 -6.330 22.056 1.00 88.69 76 PHE A O 1
ATOM 552 N N . THR A 1 77 ? -37.607 -5.120 22.303 1.00 85.56 77 THR A N 1
ATOM 553 C CA . THR A 1 77 ? -36.928 -6.120 23.139 1.00 85.56 77 THR A CA 1
ATOM 554 C C . THR A 1 77 ? -37.724 -6.443 24.410 1.00 85.56 77 THR A C 1
ATOM 556 O O . THR A 1 77 ? -37.798 -7.601 24.811 1.00 85.56 77 THR A O 1
ATOM 559 N N . SER A 1 78 ? -38.329 -5.443 25.054 1.00 85.31 78 SER A N 1
ATOM 560 C CA . SER A 1 78 ? -39.116 -5.630 26.283 1.00 85.31 78 SER A CA 1
ATOM 561 C C . SER A 1 78 ? -40.458 -6.327 26.050 1.00 85.31 78 SER A C 1
ATOM 563 O O . SER A 1 78 ? -40.930 -7.033 26.940 1.00 85.31 78 SER A O 1
ATOM 565 N N . THR A 1 79 ? -41.042 -6.178 24.860 1.00 86.81 79 THR A N 1
ATOM 566 C CA . THR A 1 79 ? -42.353 -6.744 24.505 1.00 86.81 79 THR A CA 1
ATOM 567 C C . THR A 1 79 ? -42.274 -8.114 23.834 1.00 86.81 79 THR A C 1
ATOM 569 O O . THR A 1 79 ? -43.313 -8.754 23.671 1.00 86.81 79 THR A O 1
ATOM 572 N N . LEU A 1 80 ? -41.072 -8.601 23.495 1.00 86.56 80 LEU A N 1
ATOM 573 C CA . LEU A 1 80 ? -40.865 -9.946 22.952 1.00 86.56 80 LEU A CA 1
ATOM 574 C C . LEU A 1 80 ? -41.403 -11.037 23.908 1.00 86.56 80 LEU A C 1
ATOM 576 O O . LEU A 1 80 ? -41.182 -10.946 25.125 1.00 86.56 80 LEU A O 1
ATOM 580 N N . PRO A 1 81 ? -42.035 -12.110 23.387 1.00 83.69 81 PRO A N 1
ATOM 581 C CA . PRO A 1 81 ? -42.547 -13.204 24.210 1.00 83.69 81 PRO A CA 1
ATOM 582 C C . PRO A 1 81 ? -41.453 -13.863 25.058 1.00 83.69 81 PRO A C 1
ATOM 584 O O . PRO A 1 81 ? -40.300 -13.957 24.639 1.00 83.69 81 PRO A O 1
ATOM 587 N N . SER A 1 82 ? -41.814 -14.369 26.237 1.00 81.06 82 SER A N 1
ATOM 588 C CA . SER A 1 82 ? -40.867 -14.996 27.176 1.00 81.06 82 SER A CA 1
ATOM 589 C C . SER A 1 82 ? -40.189 -16.260 26.637 1.00 81.06 82 SER A C 1
ATOM 591 O O . SER A 1 82 ? -39.088 -16.580 27.070 1.00 81.06 82 SER A O 1
ATOM 593 N N . HIS A 1 83 ? -40.808 -16.958 25.679 1.00 80.75 83 HIS A N 1
ATOM 594 C CA . HIS A 1 83 ? -40.244 -18.155 25.042 1.00 80.75 83 HIS A CA 1
ATOM 595 C C . HIS A 1 83 ? -39.188 -17.843 23.964 1.00 80.75 83 HIS A C 1
ATOM 597 O O . HIS A 1 83 ? -38.520 -18.755 23.482 1.00 80.75 83 HIS A O 1
ATOM 603 N N . VAL A 1 84 ? -39.025 -16.574 23.568 1.00 84.88 84 VAL A N 1
ATOM 604 C CA . VAL A 1 84 ? -38.014 -16.149 22.590 1.00 84.88 84 VAL A CA 1
ATOM 605 C C . VAL A 1 84 ? -36.787 -15.623 23.335 1.00 84.88 84 VAL A C 1
ATOM 607 O O . VAL A 1 84 ? -36.790 -14.509 23.866 1.00 84.88 84 VAL A O 1
ATOM 610 N N . SER A 1 85 ? -35.716 -16.418 23.348 1.00 88.69 85 SER A N 1
ATOM 611 C CA . SER A 1 85 ? -34.406 -16.015 23.875 1.00 88.69 85 SER A CA 1
ATOM 612 C C . SER A 1 85 ? -33.874 -14.795 23.117 1.00 88.69 85 SER A C 1
ATOM 614 O O . SER A 1 85 ? -33.826 -14.800 21.880 1.00 88.69 85 SER A O 1
ATOM 616 N N . ARG A 1 86 ? -33.446 -13.765 23.846 1.00 91.06 86 ARG A N 1
ATOM 617 C CA . ARG A 1 86 ? -33.006 -12.488 23.280 1.00 91.06 86 ARG A CA 1
ATOM 618 C C . ARG A 1 86 ? -31.792 -11.945 24.012 1.00 91.06 86 ARG A C 1
ATOM 620 O O . ARG A 1 86 ? -31.680 -12.100 25.226 1.00 91.06 86 ARG A O 1
ATOM 627 N N . ARG A 1 87 ? -30.939 -11.233 23.285 1.00 90.75 87 ARG A N 1
ATOM 628 C CA . ARG A 1 87 ? -29.810 -10.492 23.844 1.00 90.75 87 ARG A CA 1
ATOM 629 C C . ARG A 1 87 ? -29.778 -9.096 23.246 1.00 90.75 87 ARG A C 1
ATOM 631 O O . ARG A 1 87 ? -29.682 -8.942 22.033 1.00 90.75 87 ARG A O 1
ATOM 638 N N . ARG A 1 88 ? -29.842 -8.083 24.110 1.00 88.00 88 ARG A N 1
ATOM 639 C CA . ARG A 1 88 ? -29.617 -6.682 23.744 1.00 88.00 88 ARG A CA 1
ATOM 640 C C . ARG A 1 88 ? -28.254 -6.256 24.266 1.00 88.00 88 ARG A C 1
ATOM 642 O O . ARG A 1 88 ? -27.979 -6.469 25.442 1.00 88.00 88 ARG A O 1
ATOM 649 N N . ALA A 1 89 ? -27.416 -5.714 23.394 1.00 84.56 89 ALA A N 1
ATOM 650 C CA . ALA A 1 89 ? -26.069 -5.276 23.740 1.00 84.56 89 ALA A CA 1
ATOM 651 C C . ALA A 1 89 ? -25.637 -4.108 22.848 1.00 84.56 89 ALA A C 1
ATOM 653 O O . ALA A 1 89 ? -26.058 -4.011 21.690 1.00 84.56 89 ALA A O 1
ATOM 654 N N . HIS A 1 90 ? -24.747 -3.263 23.367 1.00 81.12 90 HIS A N 1
ATOM 655 C CA . HIS A 1 90 ? -24.013 -2.324 22.524 1.00 81.12 90 HIS A CA 1
ATOM 656 C C . HIS A 1 90 ? -23.064 -3.105 21.618 1.00 81.12 90 HIS A C 1
ATOM 658 O O . HIS A 1 90 ? -22.466 -4.103 22.033 1.00 81.12 90 HIS A O 1
ATOM 664 N N . PHE A 1 91 ? -22.900 -2.649 20.376 1.00 84.19 91 PHE A N 1
ATOM 665 C CA . PHE A 1 91 ? -22.091 -3.372 19.395 1.00 84.19 91 PHE A CA 1
ATOM 666 C C . PHE A 1 91 ? -20.657 -3.663 19.886 1.00 84.19 91 PHE A C 1
ATOM 668 O O . PHE A 1 91 ? -20.171 -4.785 19.759 1.00 84.19 91 PHE A O 1
ATOM 675 N N . HIS A 1 92 ? -20.001 -2.688 20.523 1.00 75.12 92 HIS A N 1
ATOM 676 C CA . HIS A 1 92 ? -18.646 -2.864 21.057 1.00 75.12 92 HIS A CA 1
ATOM 677 C C . HIS A 1 92 ? -18.585 -3.881 22.209 1.00 75.12 92 HIS A C 1
ATOM 679 O O . HIS A 1 92 ? -17.658 -4.686 22.258 1.00 75.12 92 HIS A O 1
ATOM 685 N N . GLU A 1 93 ? -19.571 -3.887 23.113 1.00 76.75 93 GLU A N 1
ATOM 686 C CA . GLU A 1 93 ? -19.642 -4.860 24.214 1.00 76.75 93 GLU A CA 1
ATOM 687 C C . GLU A 1 93 ? -19.799 -6.286 23.673 1.00 76.75 93 GLU A C 1
ATOM 689 O O . GLU A 1 93 ? -19.133 -7.217 24.130 1.00 76.75 93 GLU A O 1
ATOM 694 N N . PHE A 1 94 ? -20.632 -6.449 22.646 1.00 87.69 94 PHE A N 1
ATOM 695 C CA . PHE A 1 94 ? -20.776 -7.724 21.959 1.00 87.69 94 PHE A CA 1
ATOM 696 C C . PHE A 1 94 ? -19.467 -8.180 21.311 1.00 87.69 94 PHE A C 1
ATOM 698 O O . PHE A 1 94 ? -19.072 -9.333 21.485 1.00 87.69 94 PHE A O 1
ATOM 705 N N . MET A 1 95 ? -18.764 -7.288 20.609 1.00 86.12 95 MET A N 1
ATOM 706 C CA . MET A 1 95 ? -17.477 -7.633 20.003 1.00 86.12 95 MET A CA 1
ATOM 707 C C . MET A 1 95 ? -16.439 -8.031 21.056 1.00 86.12 95 MET A C 1
ATOM 709 O O . MET A 1 95 ? -15.703 -8.991 20.836 1.00 86.12 95 MET A O 1
ATOM 713 N N . LEU A 1 96 ? -16.412 -7.380 22.225 1.00 78.75 96 LEU A N 1
ATOM 714 C CA . LEU A 1 96 ? -15.534 -7.774 23.335 1.00 78.75 96 LEU A CA 1
ATOM 715 C C . LEU A 1 96 ? -15.837 -9.190 23.855 1.00 78.75 96 LEU A C 1
ATOM 717 O O . LEU A 1 96 ? -14.904 -9.964 24.078 1.00 78.75 96 LEU A O 1
ATOM 721 N N . ASP A 1 97 ? -17.114 -9.559 24.002 1.00 83.25 97 ASP A N 1
ATOM 722 C CA . ASP A 1 97 ? -17.509 -10.931 24.361 1.00 83.25 97 ASP A CA 1
ATOM 723 C C . ASP A 1 97 ? -17.060 -11.939 23.291 1.00 83.25 97 ASP A C 1
ATOM 725 O O . ASP A 1 97 ? -16.432 -12.950 23.608 1.00 83.25 97 ASP A O 1
ATOM 729 N N . VAL A 1 98 ? -17.281 -11.631 22.009 1.00 86.69 98 VAL A N 1
ATOM 730 C CA . VAL A 1 98 ? -16.821 -12.476 20.895 1.00 86.69 98 VAL A CA 1
ATOM 731 C C . VAL A 1 98 ? -15.305 -12.662 20.940 1.00 86.69 98 VAL A C 1
ATOM 733 O O . VAL A 1 98 ? -14.833 -13.795 20.850 1.00 86.69 98 VAL A O 1
ATOM 736 N N . HIS A 1 99 ? -14.536 -11.587 21.125 1.00 78.62 99 HIS A N 1
ATOM 737 C CA . HIS A 1 99 ? -13.076 -11.652 21.255 1.00 78.62 99 HIS A CA 1
ATOM 738 C C . HIS A 1 99 ? -12.640 -12.494 22.460 1.00 78.62 99 HIS A C 1
ATOM 740 O O . HIS A 1 99 ? -11.695 -13.278 22.347 1.00 78.62 99 HIS A O 1
ATOM 746 N N . SER A 1 100 ? -13.351 -12.401 23.587 1.00 78.62 100 SER A N 1
ATOM 747 C CA . SER A 1 100 ? -13.105 -13.219 24.782 1.00 78.62 100 SER A CA 1
ATOM 748 C C . SER A 1 100 ? -13.351 -14.710 24.522 1.00 78.62 100 SER A C 1
ATOM 750 O O . SER A 1 100 ? -12.463 -15.539 24.747 1.00 78.62 100 SER A O 1
ATOM 752 N N . ARG A 1 101 ? -14.510 -15.071 23.955 1.00 84.44 101 ARG A N 1
ATOM 753 C CA . ARG A 1 101 ? -14.839 -16.462 23.580 1.00 84.44 101 ARG A CA 1
ATOM 754 C C . ARG A 1 101 ? -13.841 -17.024 22.585 1.00 84.44 101 ARG A C 1
ATOM 756 O O . ARG A 1 101 ? -13.399 -18.164 22.707 1.00 84.44 101 ARG A O 1
ATOM 763 N N . LEU A 1 102 ? -13.444 -16.201 21.625 1.00 80.56 102 LEU A N 1
ATOM 764 C CA . LEU A 1 102 ? -12.456 -16.542 20.620 1.00 80.56 102 LEU A CA 1
ATOM 765 C C . LEU A 1 102 ? -11.077 -16.799 21.249 1.00 80.56 102 LEU A C 1
ATOM 767 O O . LEU A 1 102 ? -10.396 -17.748 20.859 1.00 80.56 102 LEU A O 1
ATOM 771 N N . HIS A 1 103 ? -10.684 -16.020 22.260 1.00 75.00 103 HIS A N 1
ATOM 772 C CA . HIS A 1 103 ? -9.464 -16.245 23.038 1.00 75.00 103 HIS A CA 1
ATOM 773 C C . HIS A 1 103 ? -9.517 -17.558 23.842 1.00 75.00 103 HIS A C 1
ATOM 775 O O . HIS A 1 103 ? -8.554 -18.329 23.830 1.00 75.00 103 HIS A O 1
ATOM 781 N N . VAL A 1 104 ? -10.642 -17.855 24.503 1.00 75.56 104 VAL A N 1
ATOM 782 C CA . VAL A 1 104 ? -10.844 -19.103 25.270 1.00 75.56 104 VAL A CA 1
ATOM 783 C C . VAL A 1 104 ? -10.841 -20.332 24.359 1.00 75.56 104 VAL A C 1
ATOM 785 O O . VAL A 1 104 ? -10.127 -21.303 24.631 1.00 75.56 104 VAL A O 1
ATOM 788 N N . ALA A 1 105 ? -11.579 -20.276 23.246 1.00 74.44 105 ALA A N 1
ATOM 789 C CA . ALA A 1 105 ? -11.631 -21.347 22.256 1.00 74.44 105 ALA A CA 1
ATOM 790 C C . ALA A 1 105 ? -10.231 -21.656 21.705 1.00 74.44 105 ALA A C 1
ATOM 792 O O . ALA A 1 105 ? -9.833 -22.816 21.624 1.00 74.44 105 ALA A O 1
ATOM 793 N N . ARG A 1 106 ? -9.429 -20.622 21.424 1.00 65.69 106 ARG A N 1
ATOM 794 C CA . ARG A 1 106 ? -8.036 -20.772 20.969 1.00 65.69 106 ARG A CA 1
ATOM 795 C C . ARG A 1 106 ? -7.097 -21.316 22.042 1.00 65.69 106 ARG A C 1
ATOM 797 O O . ARG A 1 106 ? -6.220 -22.112 21.727 1.00 65.69 106 ARG A O 1
ATOM 804 N N . SER A 1 107 ? -7.285 -20.922 23.300 1.00 65.06 107 SER A N 1
ATOM 805 C CA . SER A 1 107 ? -6.452 -21.384 24.421 1.00 65.06 107 SER A CA 1
ATOM 806 C C . SER A 1 107 ? -6.659 -22.872 24.727 1.00 65.06 107 SER A C 1
ATOM 808 O O . SER A 1 107 ? -5.725 -23.560 25.126 1.00 65.06 107 SER A O 1
ATOM 810 N N . SER A 1 108 ? -7.871 -23.377 24.491 1.00 59.69 108 SER A N 1
ATOM 811 C CA . SER A 1 108 ? -8.262 -24.765 24.776 1.00 59.69 108 SER A CA 1
ATOM 812 C C . SER A 1 108 ? -7.943 -25.740 23.630 1.00 59.69 108 SER A C 1
ATOM 814 O O . SER A 1 108 ? -7.907 -26.951 23.837 1.00 59.69 108 SER A O 1
ATOM 816 N N . SER A 1 109 ? -7.680 -25.230 22.421 1.00 53.53 109 SER A N 1
ATOM 817 C CA . SER A 1 109 ? -7.537 -26.021 21.185 1.00 53.53 109 SER A CA 1
ATOM 818 C C . SER A 1 109 ? -6.134 -26.599 20.943 1.00 53.53 109 SER A C 1
ATOM 820 O O . SER A 1 109 ? -5.845 -27.071 19.849 1.00 53.53 109 SER A O 1
ATOM 822 N N . SER A 1 110 ? -5.257 -26.664 21.953 1.00 46.38 110 SER A N 1
ATOM 823 C CA . SER A 1 110 ? -3.890 -27.206 21.803 1.00 46.38 110 SER A CA 1
ATOM 824 C C . SER A 1 110 ? -3.813 -28.719 21.500 1.00 46.38 110 SER A C 1
ATOM 826 O O . SER A 1 110 ? -2.720 -29.282 21.524 1.00 46.38 110 SER A O 1
ATOM 828 N N . ARG A 1 111 ? -4.946 -29.403 21.273 1.00 39.69 111 ARG A N 1
ATOM 829 C CA . ARG A 1 111 ? -5.030 -30.855 21.020 1.00 39.69 111 ARG A CA 1
ATOM 830 C C . ARG A 1 111 ? -5.734 -31.260 19.719 1.00 39.69 111 ARG A C 1
ATOM 832 O O . ARG A 1 111 ? -5.620 -32.421 19.350 1.00 39.69 111 ARG A O 1
ATOM 839 N N . TYR A 1 112 ? -6.388 -30.346 19.001 1.00 32.84 112 TYR A N 1
ATOM 840 C CA . TYR A 1 112 ? -6.999 -30.634 17.698 1.00 32.84 112 TYR A CA 1
ATOM 841 C C . TYR A 1 112 ? -6.783 -29.453 16.755 1.00 32.84 112 TYR A C 1
ATOM 843 O O . TYR A 1 112 ? -7.202 -28.334 17.036 1.00 32.84 112 TYR A O 1
ATOM 851 N N . GLY A 1 113 ? -6.088 -29.706 15.649 1.00 40.56 113 GLY A N 1
ATOM 852 C CA . GLY A 1 113 ? -5.852 -28.712 14.614 1.00 40.56 113 GLY A CA 1
ATOM 853 C C . GLY A 1 113 ? -7.117 -28.318 13.843 1.00 40.56 113 GLY A C 1
ATOM 854 O O . GLY A 1 113 ? -8.093 -29.061 13.768 1.00 40.56 113 GLY A O 1
ATOM 855 N N . SER A 1 114 ? -7.019 -27.144 13.215 1.00 50.88 114 SER A N 1
ATOM 856 C CA . SER A 1 114 ? -7.646 -26.788 11.933 1.00 50.88 114 SER A CA 1
ATOM 857 C C . SER A 1 114 ? -9.172 -26.633 11.829 1.00 50.88 114 SER A C 1
ATOM 859 O O . SER A 1 114 ? -9.710 -26.859 10.746 1.00 50.88 114 SER A O 1
ATOM 861 N N . VAL A 1 115 ? -9.891 -26.185 12.864 1.00 57.91 115 VAL A N 1
ATOM 862 C CA . VAL A 1 115 ? -11.293 -25.742 12.693 1.00 57.91 115 VAL A CA 1
ATOM 863 C C . VAL A 1 115 ? -11.454 -24.294 13.138 1.00 57.91 115 VAL A C 1
ATOM 865 O O . VAL A 1 115 ? -11.083 -23.927 14.250 1.00 57.91 115 VAL A O 1
ATOM 868 N N . ASP A 1 116 ? -12.005 -23.459 12.255 1.00 68.81 116 ASP A N 1
ATOM 869 C CA . ASP A 1 116 ? -12.323 -22.072 12.572 1.00 68.81 116 ASP A CA 1
ATOM 870 C C . ASP A 1 116 ? -13.367 -22.000 13.704 1.00 68.81 116 ASP A C 1
ATOM 872 O O . ASP A 1 116 ? -14.478 -22.516 13.543 1.00 68.81 116 ASP A O 1
ATOM 876 N N . PRO A 1 117 ? -13.061 -21.349 14.839 1.00 83.50 117 PRO A N 1
ATOM 877 C CA . PRO A 1 117 ? -13.971 -21.298 15.981 1.00 83.50 117 PRO A CA 1
ATOM 878 C C . PRO A 1 117 ? -15.166 -20.358 15.765 1.00 83.50 117 PRO A C 1
ATOM 880 O O . PRO A 1 117 ? -16.163 -20.484 16.472 1.00 83.50 117 PRO A O 1
ATOM 883 N N . LEU A 1 118 ? -15.113 -19.423 14.806 1.00 87.44 118 LEU A N 1
ATOM 884 C CA . LEU A 1 118 ? -16.162 -18.411 14.621 1.00 87.44 118 LEU A CA 1
ATOM 885 C C . LEU A 1 118 ? -17.541 -19.006 14.272 1.00 87.44 118 LEU A C 1
ATOM 887 O O . LEU A 1 118 ? -18.512 -18.596 14.903 1.00 87.44 118 LEU A O 1
ATOM 891 N N . PRO A 1 119 ? -17.677 -19.993 13.363 1.00 87.25 119 PRO A N 1
ATOM 892 C CA . PRO A 1 119 ? -18.943 -20.683 13.133 1.00 87.25 119 PRO A CA 1
ATOM 893 C C . PRO A 1 119 ? -19.486 -21.434 14.348 1.00 87.25 119 PRO A C 1
ATOM 895 O O . PRO A 1 119 ? -20.698 -21.582 14.495 1.00 87.25 119 PRO A O 1
ATOM 898 N N . VAL A 1 120 ? -18.607 -21.944 15.215 1.00 86.81 120 VAL A N 1
ATOM 899 C CA . VAL A 1 120 ? -19.018 -22.600 16.465 1.00 86.81 120 VAL A CA 1
ATOM 900 C C . VAL A 1 120 ? -19.542 -21.555 17.443 1.00 86.81 120 VAL A C 1
ATOM 902 O O . VAL A 1 120 ? -20.653 -21.700 17.939 1.00 86.81 120 VAL A O 1
ATOM 905 N N . ILE A 1 121 ? -18.801 -20.462 17.635 1.00 90.25 121 ILE A N 1
ATOM 906 C CA . ILE A 1 121 ? -19.207 -19.342 18.494 1.00 90.25 121 ILE A CA 1
ATOM 907 C C . ILE A 1 121 ? -20.513 -18.712 17.986 1.00 90.25 121 ILE A C 1
ATOM 909 O O . ILE A 1 121 ? -21.398 -18.427 18.781 1.00 90.25 121 ILE A O 1
ATOM 913 N N . GLY A 1 122 ? -20.679 -18.541 16.671 1.00 91.00 122 GLY A N 1
ATOM 914 C CA . GLY A 1 122 ? -21.908 -18.007 16.075 1.00 91.00 122 GLY A CA 1
ATOM 915 C C . GLY A 1 122 ? -23.136 -18.882 16.348 1.00 91.00 122 GLY A C 1
ATOM 916 O O . GLY A 1 122 ? -24.207 -18.350 16.629 1.00 91.00 122 GLY A O 1
ATOM 917 N N . ARG A 1 123 ? -22.971 -20.213 16.342 1.00 89.75 123 ARG A N 1
ATOM 918 C CA . ARG A 1 123 ? -24.022 -21.164 16.748 1.00 89.75 123 ARG A CA 1
ATOM 919 C C . ARG A 1 123 ? -24.293 -21.126 18.250 1.00 89.75 123 ARG A C 1
ATOM 921 O O . ARG A 1 123 ? -25.444 -21.048 18.639 1.00 89.75 123 ARG A O 1
ATOM 928 N N . GLN A 1 124 ? -23.256 -21.059 19.082 1.00 91.06 124 GLN A N 1
ATOM 929 C CA . GLN A 1 124 ? -23.422 -20.901 20.533 1.00 91.06 124 GLN A CA 1
ATOM 930 C C . GLN A 1 124 ? -24.188 -19.619 20.888 1.00 91.06 124 GLN A C 1
ATOM 932 O O . GLN A 1 124 ? -25.103 -19.650 21.700 1.00 91.06 124 GLN A O 1
ATOM 937 N N . ILE A 1 125 ? -23.861 -18.496 20.239 1.00 93.19 125 ILE A N 1
ATOM 938 C CA . ILE A 1 125 ? -24.577 -17.225 20.430 1.00 93.19 125 ILE A CA 1
ATOM 939 C C . ILE A 1 125 ? -26.042 -17.347 19.993 1.00 93.19 125 ILE A C 1
ATOM 941 O O . ILE A 1 125 ? -26.915 -16.774 20.643 1.00 93.19 125 ILE A O 1
ATOM 945 N N . HIS A 1 126 ? -26.325 -18.086 18.917 1.00 92.50 126 HIS A N 1
ATOM 946 C CA . HIS A 1 126 ? -27.696 -18.384 18.504 1.00 92.50 126 HIS A CA 1
ATOM 947 C C . HIS A 1 126 ? -28.445 -19.214 19.556 1.00 92.50 126 HIS A C 1
ATOM 949 O O . HIS A 1 126 ? -29.571 -18.868 19.909 1.00 92.50 126 HIS A O 1
ATOM 955 N N . ASP A 1 127 ? -27.817 -20.266 20.078 1.00 89.69 127 ASP A N 1
ATOM 956 C CA . ASP A 1 127 ? -28.427 -21.164 21.064 1.00 89.69 127 ASP A CA 1
ATOM 957 C C . ASP A 1 127 ? -28.698 -20.443 22.396 1.00 89.69 127 ASP A C 1
ATOM 959 O O . ASP A 1 127 ? -29.689 -20.718 23.069 1.00 89.69 127 ASP A O 1
ATOM 963 N N . GLU A 1 128 ? -27.862 -19.462 22.749 1.00 91.44 128 GLU A N 1
ATOM 964 C CA . GLU A 1 128 ? -28.090 -18.543 23.871 1.00 91.44 128 GLU A CA 1
ATOM 965 C C . GLU A 1 128 ? -29.160 -17.482 23.566 1.00 91.44 128 GLU A C 1
ATOM 967 O O . GLU A 1 128 ? -29.882 -17.031 24.459 1.00 91.44 128 GLU A O 1
ATOM 972 N N . SER A 1 129 ? -29.235 -17.026 22.313 1.00 91.25 129 SER A N 1
ATOM 973 C CA . SER A 1 129 ? -30.071 -15.899 21.907 1.00 91.25 129 SER A CA 1
ATOM 974 C C . SER A 1 129 ? -30.496 -15.971 20.439 1.00 91.25 129 SER A C 1
ATOM 976 O O . SER A 1 129 ? -29.807 -15.481 19.549 1.00 91.25 129 SER A O 1
ATOM 978 N N . ARG A 1 130 ? -31.707 -16.483 20.184 1.00 90.94 130 ARG A N 1
ATOM 979 C CA . ARG A 1 130 ? -32.363 -16.430 18.859 1.00 90.94 130 ARG A CA 1
ATOM 980 C C . ARG A 1 130 ? -32.486 -15.016 18.279 1.00 90.94 130 ARG A C 1
ATOM 982 O O . ARG A 1 130 ? -32.473 -14.869 17.058 1.00 90.94 130 ARG A O 1
ATOM 989 N N . VAL A 1 131 ? -32.629 -13.987 19.120 1.00 92.94 131 VAL A N 1
ATOM 990 C CA . VAL A 1 131 ? -32.740 -12.583 18.684 1.00 92.94 131 VAL A CA 1
ATOM 991 C C . VAL A 1 131 ? -31.592 -11.744 19.244 1.00 92.94 131 VAL A C 1
ATOM 993 O O . VAL A 1 131 ? -31.458 -11.610 20.463 1.00 92.94 131 VAL A O 1
ATOM 996 N N . LEU A 1 132 ? -30.807 -11.135 18.352 1.00 94.25 132 LEU A N 1
ATOM 997 C CA . LEU A 1 132 ? -29.766 -10.162 18.692 1.00 94.25 132 LEU A CA 1
ATOM 998 C C . LEU A 1 132 ? -30.259 -8.740 18.419 1.00 94.25 132 LEU A C 1
ATOM 1000 O O . LEU A 1 132 ? -30.521 -8.373 17.274 1.00 94.25 132 LEU A O 1
ATOM 1004 N N . CYS A 1 133 ? -30.346 -7.935 19.474 1.00 92.81 133 CYS A N 1
ATOM 1005 C CA . CYS A 1 133 ? -30.680 -6.518 19.406 1.00 92.81 133 CYS A CA 1
ATOM 1006 C C . CYS A 1 133 ? -29.414 -5.675 19.616 1.00 92.81 133 CYS A C 1
ATOM 1008 O O . CYS A 1 133 ? -28.938 -5.547 20.745 1.00 92.81 133 CYS A O 1
ATOM 1010 N N . PHE A 1 134 ? -28.869 -5.098 18.546 1.00 92.19 134 PHE A N 1
ATOM 1011 C CA . PHE A 1 134 ? -27.698 -4.227 18.623 1.00 92.19 134 PHE A CA 1
ATOM 1012 C C . PHE A 1 134 ? -28.090 -2.761 18.743 1.00 92.19 134 PHE A C 1
ATOM 1014 O O . PHE A 1 134 ? -28.754 -2.215 17.860 1.00 92.19 134 PHE A O 1
ATOM 1021 N N . ASP A 1 135 ? -27.598 -2.110 19.791 1.00 85.00 135 ASP A N 1
ATOM 1022 C CA . ASP A 1 135 ? -27.571 -0.654 19.847 1.00 85.00 135 ASP A CA 1
ATOM 1023 C C . ASP A 1 135 ? -26.252 -0.111 19.295 1.00 85.00 135 ASP A C 1
ATOM 1025 O O . ASP A 1 135 ? -25.186 -0.711 19.468 1.00 85.00 135 ASP A O 1
ATOM 1029 N N . GLU A 1 136 ? -26.350 1.027 18.609 1.00 81.62 136 GLU A N 1
ATOM 1030 C CA . GLU A 1 136 ? -25.222 1.736 18.000 1.00 81.62 136 GLU A CA 1
ATOM 1031 C C . GLU A 1 136 ? -24.329 0.852 17.118 1.00 81.62 136 GLU A C 1
ATOM 1033 O O . GLU A 1 136 ? -23.105 0.799 17.269 1.00 81.62 136 GLU A O 1
ATOM 1038 N N . PHE A 1 137 ? -24.933 0.152 16.160 1.00 87.19 137 PHE A N 1
ATOM 1039 C CA . PHE A 1 137 ? -24.197 -0.682 15.221 1.00 87.19 137 PHE A CA 1
ATOM 1040 C C . PHE A 1 137 ? -23.270 0.176 14.352 1.00 87.19 137 PHE A C 1
ATOM 1042 O O . PHE A 1 137 ? -23.701 0.832 13.395 1.00 87.19 137 PHE A O 1
ATOM 1049 N N . GLN A 1 138 ? -21.983 0.163 14.688 1.00 82.44 138 GLN A N 1
ATOM 1050 C CA . GLN A 1 138 ? -20.927 0.881 13.989 1.00 82.44 138 GLN A CA 1
ATOM 1051 C C . GLN A 1 138 ? -19.659 0.034 13.959 1.00 82.44 138 GLN A C 1
ATOM 1053 O O . GLN A 1 138 ? -19.262 -0.538 14.966 1.00 82.44 138 GLN A O 1
ATOM 1058 N N . VAL A 1 139 ? -19.009 -0.012 12.801 1.00 80.25 139 VAL A N 1
ATOM 1059 C CA . VAL A 1 139 ? -17.744 -0.726 12.617 1.00 80.25 139 VAL A CA 1
ATOM 1060 C C . VAL A 1 139 ? -16.668 0.306 12.329 1.00 80.25 139 VAL A C 1
ATOM 1062 O O . VAL A 1 139 ? -16.826 1.131 11.425 1.00 80.25 139 VAL A O 1
ATOM 1065 N N . THR A 1 140 ? -15.605 0.282 13.127 1.00 70.06 140 THR A N 1
ATOM 1066 C CA . THR A 1 140 ? -14.484 1.233 13.066 1.00 70.06 140 THR A CA 1
ATOM 1067 C C . THR A 1 140 ? -13.138 0.546 12.832 1.00 70.06 140 THR A C 1
ATOM 1069 O O . THR A 1 140 ? -12.218 1.200 12.346 1.00 70.06 140 THR A O 1
ATOM 1072 N N . ASP A 1 141 ? -13.036 -0.762 13.094 1.00 66.50 141 ASP A N 1
ATOM 1073 C CA . ASP A 1 141 ? -11.825 -1.574 12.938 1.00 66.50 141 ASP A CA 1
ATOM 1074 C C . ASP A 1 141 ? -12.005 -2.660 11.856 1.00 66.50 141 ASP A C 1
ATOM 1076 O O . ASP A 1 141 ? -13.065 -3.284 11.739 1.00 66.50 141 ASP A O 1
ATOM 1080 N N . ILE A 1 142 ? -10.952 -2.905 11.067 1.00 67.81 142 ILE A N 1
ATOM 1081 C CA . ILE A 1 142 ? -10.913 -3.964 10.048 1.00 67.81 142 ILE A CA 1
ATOM 1082 C C . ILE A 1 142 ? -10.949 -5.371 10.665 1.00 67.81 142 ILE A C 1
ATOM 1084 O O . ILE A 1 142 ? -11.502 -6.292 10.067 1.00 67.81 142 ILE A O 1
ATOM 1088 N N . ALA A 1 143 ? -10.386 -5.564 11.859 1.00 65.56 143 ALA A N 1
ATOM 1089 C CA . ALA A 1 143 ? -10.384 -6.853 12.545 1.00 65.56 143 ALA A CA 1
ATOM 1090 C C . ALA A 1 143 ? -11.814 -7.287 12.898 1.00 65.56 143 ALA A C 1
ATOM 1092 O O . ALA A 1 143 ? -12.204 -8.424 12.620 1.00 65.56 143 ALA A O 1
ATOM 1093 N N . ASP A 1 144 ? -12.613 -6.360 13.427 1.00 76.69 144 ASP A N 1
ATOM 1094 C CA . ASP A 1 144 ? -14.025 -6.590 13.735 1.00 76.69 144 ASP A CA 1
ATOM 1095 C C . ASP A 1 144 ? -14.832 -6.835 12.457 1.00 76.69 144 ASP A C 1
ATOM 1097 O O . ASP A 1 144 ? -15.624 -7.777 12.393 1.00 76.69 144 ASP A O 1
ATOM 1101 N N . ALA A 1 145 ? -14.566 -6.056 11.403 1.00 76.00 145 ALA A N 1
ATOM 1102 C CA . ALA A 1 145 ? -15.171 -6.240 10.086 1.00 76.00 145 ALA A CA 1
ATOM 1103 C C . ALA A 1 145 ? -14.960 -7.665 9.535 1.00 76.00 145 ALA A C 1
ATOM 1105 O O . ALA A 1 145 ? -15.905 -8.289 9.047 1.00 76.00 145 ALA A O 1
ATOM 1106 N N . MET A 1 146 ? -13.744 -8.208 9.660 1.00 74.69 146 MET A N 1
ATOM 1107 C CA . MET A 1 146 ? -13.422 -9.570 9.213 1.00 74.69 146 MET A CA 1
ATOM 1108 C C . MET A 1 146 ? -14.087 -10.660 10.070 1.00 74.69 146 MET A C 1
ATOM 1110 O O . MET A 1 146 ? -14.443 -11.723 9.553 1.00 74.69 146 MET A O 1
ATOM 1114 N N . ILE A 1 147 ? -14.268 -10.420 11.372 1.00 85.94 147 ILE A N 1
ATOM 1115 C CA . ILE A 1 147 ? -14.944 -11.357 12.283 1.00 85.94 147 ILE A CA 1
ATOM 1116 C C . ILE A 1 147 ? -16.443 -11.416 11.985 1.00 85.94 147 ILE A C 1
ATOM 1118 O O . ILE A 1 147 ? -17.013 -12.509 11.901 1.00 85.94 147 ILE A O 1
ATOM 1122 N N . LEU A 1 148 ? -17.070 -10.252 11.793 1.00 88.56 148 LEU A N 1
ATOM 1123 C CA . LEU A 1 148 ? -18.516 -10.118 11.636 1.00 88.56 148 LEU A CA 1
ATOM 1124 C C . LEU A 1 148 ? -19.078 -10.967 10.504 1.00 88.56 148 LEU A C 1
ATOM 1126 O O . LEU A 1 148 ? -20.102 -11.621 10.694 1.00 88.56 148 LEU A O 1
ATOM 1130 N N . GLN A 1 149 ? -18.408 -10.998 9.349 1.00 84.62 149 GLN A N 1
ATOM 1131 C CA . GLN A 1 149 ? -18.887 -11.762 8.199 1.00 84.62 149 GLN A CA 1
ATOM 1132 C C . GLN A 1 149 ? -19.093 -13.240 8.535 1.00 84.62 149 GLN A C 1
ATOM 1134 O O . GLN A 1 149 ? -20.145 -13.812 8.254 1.00 84.62 149 GLN A O 1
ATOM 1139 N N . ARG A 1 150 ? -18.098 -13.862 9.164 1.00 85.69 150 ARG A N 1
ATOM 1140 C CA . ARG A 1 150 ? -18.107 -15.305 9.441 1.00 85.69 150 ARG A CA 1
ATOM 1141 C C . ARG A 1 150 ? -19.001 -15.631 10.633 1.00 85.69 150 ARG A C 1
ATOM 1143 O O . ARG A 1 150 ? -19.758 -16.598 10.587 1.00 85.69 150 ARG A O 1
ATOM 1150 N N . LEU A 1 151 ? -18.948 -14.794 11.669 1.00 92.88 151 LEU A N 1
ATOM 1151 C CA . LEU A 1 151 ? -19.754 -14.941 12.877 1.00 92.88 151 LEU A CA 1
ATOM 1152 C C . LEU A 1 151 ? -21.254 -14.803 12.579 1.00 92.88 151 LEU A C 1
ATOM 1154 O O . LEU A 1 151 ? -22.038 -15.692 12.911 1.00 92.88 151 LEU A O 1
ATOM 1158 N N . MET A 1 152 ? -21.651 -13.706 11.926 1.00 93.06 152 MET A N 1
ATOM 1159 C CA . MET A 1 152 ? -23.057 -13.445 11.608 1.00 93.06 152 MET A CA 1
ATOM 1160 C C . MET A 1 152 ? -23.574 -14.376 10.518 1.00 93.06 152 MET A C 1
ATOM 1162 O O . MET A 1 152 ? -24.723 -14.799 10.588 1.00 93.06 152 MET A O 1
ATOM 1166 N N . GLY A 1 153 ? -22.721 -14.789 9.574 1.00 88.69 153 GLY A N 1
ATOM 1167 C CA . GLY A 1 153 ? -23.064 -15.833 8.610 1.00 88.69 153 GLY A CA 1
ATOM 1168 C C . GLY A 1 153 ? -23.516 -17.128 9.293 1.00 88.69 153 GLY A C 1
ATOM 1169 O O . GLY A 1 153 ? -24.554 -17.678 8.930 1.00 88.69 153 GLY A O 1
ATOM 1170 N N . ALA A 1 154 ? -22.799 -17.576 10.328 1.00 88.44 154 ALA A N 1
ATOM 1171 C CA . ALA A 1 154 ? -23.175 -18.763 11.098 1.00 88.44 154 ALA A CA 1
ATOM 1172 C C . ALA A 1 154 ? -24.431 -18.550 11.961 1.00 88.44 154 ALA A C 1
ATOM 1174 O O . ALA A 1 154 ? -25.298 -19.421 11.995 1.00 88.44 154 ALA A O 1
ATOM 1175 N N . PHE A 1 155 ? -24.561 -17.386 12.603 1.00 93.38 155 PHE A N 1
ATOM 1176 C CA . PHE A 1 155 ? -25.750 -17.017 13.380 1.00 93.38 155 PHE A CA 1
ATOM 1177 C C . PHE A 1 155 ? -27.029 -17.014 12.521 1.00 93.38 155 PHE A C 1
ATOM 1179 O O . PHE A 1 155 ? -28.040 -17.616 12.881 1.00 93.38 155 PHE A O 1
ATOM 1186 N N . TRP A 1 156 ? -26.975 -16.401 11.336 1.00 92.25 156 TRP A N 1
ATOM 1187 C CA . TRP A 1 156 ? -28.093 -16.358 10.392 1.00 92.25 156 TRP A CA 1
ATOM 1188 C C . TRP A 1 156 ? -28.370 -17.704 9.718 1.00 92.25 156 TRP A C 1
ATOM 1190 O O . TRP A 1 156 ? -29.518 -17.984 9.363 1.00 92.25 156 TRP A O 1
ATOM 1200 N N . ALA A 1 157 ? -27.348 -18.538 9.514 1.00 87.56 157 ALA A N 1
ATOM 1201 C CA . ALA A 1 157 ? -27.524 -19.905 9.026 1.00 87.56 157 ALA A CA 1
ATOM 1202 C C . ALA A 1 157 ? -28.240 -20.797 10.055 1.00 87.56 157 ALA A C 1
ATOM 1204 O O . ALA A 1 157 ? -28.989 -21.683 9.658 1.00 87.56 157 ALA A O 1
ATOM 1205 N N . ALA A 1 158 ? -28.060 -20.527 11.352 1.00 86.38 158 ALA A N 1
ATOM 1206 C CA . ALA A 1 158 ? -28.766 -21.210 12.436 1.00 86.38 158 ALA A CA 1
ATOM 1207 C C . ALA A 1 158 ? -30.223 -20.731 12.632 1.00 86.38 158 ALA A C 1
ATOM 1209 O O . ALA A 1 158 ? -30.962 -21.344 13.392 1.00 86.38 158 ALA A O 1
ATOM 1210 N N . GLY A 1 159 ? -30.656 -19.678 11.926 1.00 86.62 159 GLY A N 1
ATOM 1211 C CA . GLY A 1 159 ? -32.011 -19.118 12.034 1.00 86.62 159 GLY A CA 1
ATOM 1212 C C . GLY A 1 159 ? -32.135 -17.927 12.990 1.00 86.62 159 GLY A C 1
ATOM 1213 O O . GLY A 1 159 ? -33.251 -17.527 13.322 1.00 86.62 159 GLY A O 1
ATOM 1214 N N . GLY A 1 160 ? -31.011 -17.347 13.421 1.00 90.94 160 GLY A N 1
ATOM 1215 C CA . GLY A 1 160 ? -30.998 -16.153 14.260 1.00 90.94 160 GLY A CA 1
ATOM 1216 C C . GLY A 1 160 ? -31.522 -14.908 13.541 1.00 90.94 160 GLY A C 1
ATOM 1217 O O . GLY A 1 160 ? -31.378 -14.766 12.325 1.00 90.94 160 GLY A O 1
ATOM 1218 N N . VAL A 1 161 ? -32.108 -13.982 14.300 1.00 93.31 161 VAL A N 1
ATOM 1219 C CA . VAL A 1 161 ? -32.681 -12.724 13.794 1.00 93.31 161 VAL A CA 1
ATOM 1220 C C . VAL A 1 161 ? -31.971 -11.537 14.435 1.00 93.31 161 VAL A C 1
ATOM 1222 O O . VAL A 1 161 ? -31.739 -11.519 15.642 1.00 93.31 161 VAL A O 1
ATOM 1225 N N . MET A 1 162 ? -31.616 -10.539 13.624 1.00 94.06 162 MET A N 1
ATOM 1226 C CA . MET A 1 162 ? -30.911 -9.335 14.071 1.00 94.06 162 MET A CA 1
ATOM 1227 C C . MET A 1 162 ? -31.818 -8.108 13.958 1.00 94.06 162 MET A C 1
ATOM 1229 O O . MET A 1 162 ? -32.397 -7.856 12.903 1.00 94.06 162 MET A O 1
ATOM 1233 N N . VAL A 1 163 ? -31.893 -7.316 15.026 1.00 94.25 163 VAL A N 1
ATOM 1234 C CA . VAL A 1 163 ? -32.462 -5.964 15.020 1.00 94.25 163 VAL A CA 1
ATOM 1235 C C . VAL A 1 163 ? -31.365 -4.997 15.445 1.00 94.25 163 VAL A C 1
ATOM 1237 O O . VAL A 1 163 ? -30.802 -5.148 16.520 1.00 94.25 163 VAL A O 1
ATOM 1240 N N . ALA A 1 164 ? -31.021 -4.020 14.616 1.00 93.69 164 ALA A N 1
ATOM 1241 C CA . ALA A 1 164 ? -29.922 -3.102 14.898 1.00 93.69 164 ALA A CA 1
ATOM 1242 C C . ALA A 1 164 ? -30.344 -1.644 14.757 1.00 93.69 164 ALA A C 1
ATOM 1244 O O . ALA A 1 164 ? -31.118 -1.309 13.864 1.00 93.69 164 ALA A O 1
ATOM 1245 N N . THR A 1 165 ? -29.799 -0.773 15.604 1.00 90.69 165 THR A N 1
ATOM 1246 C CA . THR A 1 165 ? -29.933 0.681 15.478 1.00 90.69 165 THR A CA 1
ATOM 1247 C C . THR A 1 165 ? -28.591 1.308 15.108 1.00 90.69 165 THR A C 1
ATOM 1249 O O . THR A 1 165 ? -27.559 0.943 15.663 1.00 90.69 165 THR A O 1
ATOM 1252 N N . SER A 1 166 ? -28.571 2.248 14.160 1.00 88.81 166 SER A N 1
ATOM 1253 C CA . SER A 1 166 ? -27.346 2.957 13.767 1.00 88.81 166 SER A CA 1
ATOM 1254 C C . SER A 1 166 ? -27.605 4.403 13.355 1.00 88.81 166 SER A C 1
ATOM 1256 O O . SER A 1 166 ? -28.699 4.780 12.941 1.00 88.81 166 SER A O 1
ATOM 1258 N N . ASN A 1 167 ? -26.577 5.240 13.449 1.00 85.44 167 ASN A N 1
ATOM 1259 C CA . ASN A 1 167 ? -26.596 6.592 12.885 1.00 85.44 167 ASN A CA 1
ATOM 1260 C C . ASN A 1 167 ? -26.167 6.612 11.407 1.00 85.44 167 ASN A C 1
ATOM 1262 O O . ASN A 1 167 ? -26.193 7.665 10.774 1.00 85.44 167 ASN A O 1
ATOM 1266 N N . ARG A 1 168 ? -25.766 5.462 10.850 1.00 82.50 168 ARG A N 1
ATOM 1267 C CA . ARG A 1 168 ? -25.348 5.311 9.454 1.00 82.50 168 ARG A CA 1
ATOM 1268 C C . ARG A 1 168 ? -26.224 4.282 8.761 1.00 82.50 168 ARG A C 1
ATOM 1270 O O . ARG A 1 168 ? -26.679 3.332 9.382 1.00 82.50 168 ARG A O 1
ATOM 1277 N N . GLU A 1 169 ? -26.458 4.477 7.472 1.00 88.31 169 GLU A N 1
ATOM 1278 C CA . GLU A 1 169 ? -27.051 3.431 6.638 1.00 88.31 169 GLU A CA 1
ATOM 1279 C C . GLU A 1 169 ? -26.036 2.296 6.398 1.00 88.31 169 GLU A C 1
ATOM 1281 O O . GLU A 1 169 ? -24.828 2.539 6.505 1.00 88.31 169 GLU A O 1
ATOM 1286 N N . PRO A 1 170 ? -26.481 1.074 6.045 1.00 89.44 170 PRO A N 1
ATOM 1287 C CA . PRO A 1 170 ? -25.589 -0.067 5.837 1.00 89.44 170 PRO A CA 1
ATOM 1288 C C . PRO A 1 170 ? -24.459 0.209 4.844 1.00 89.44 170 PRO A C 1
ATOM 1290 O O . PRO A 1 170 ? -23.308 -0.129 5.108 1.00 89.44 170 PRO A O 1
ATOM 1293 N N . ASP A 1 171 ? -24.764 0.895 3.740 1.00 87.81 171 ASP A N 1
ATOM 1294 C CA . ASP A 1 171 ? -23.771 1.243 2.721 1.00 87.81 171 ASP A CA 1
ATOM 1295 C C . ASP A 1 171 ? -22.768 2.299 3.211 1.00 87.81 171 ASP A C 1
ATOM 1297 O O . ASP A 1 171 ? -21.717 2.449 2.607 1.00 87.81 171 ASP A O 1
ATOM 1301 N N . LYS A 1 172 ? -23.012 2.991 4.330 1.00 84.69 172 LYS A N 1
ATOM 1302 C CA . LYS A 1 172 ? -22.059 3.924 4.967 1.00 84.69 172 LYS A CA 1
ATOM 1303 C C . LYS A 1 172 ? -21.358 3.335 6.197 1.00 84.69 172 LYS A C 1
ATOM 1305 O O . LYS A 1 172 ? -20.563 4.008 6.866 1.00 84.69 172 LYS A O 1
ATOM 1310 N N . LEU A 1 173 ? -21.617 2.068 6.527 1.00 84.00 173 LEU A N 1
ATOM 1311 C CA . LEU A 1 173 ? -20.877 1.369 7.577 1.00 84.00 173 LEU A CA 1
ATOM 1312 C C . LEU A 1 173 ? -19.436 1.159 7.144 1.00 84.00 173 LEU A C 1
ATOM 1314 O O . LEU A 1 173 ? -19.208 0.636 6.060 1.00 84.00 173 LEU A O 1
ATOM 1318 N N . TYR A 1 174 ? -18.473 1.532 7.989 1.00 78.31 174 TYR A N 1
ATOM 1319 C CA . TYR A 1 174 ? -17.043 1.450 7.675 1.00 78.31 174 TYR A CA 1
ATOM 1320 C C . TYR A 1 174 ? -16.644 2.263 6.422 1.00 78.31 174 TYR A C 1
ATOM 1322 O O . TYR A 1 174 ? -15.778 1.867 5.638 1.00 78.31 174 TYR A O 1
ATOM 1330 N N . GLU A 1 175 ? -17.353 3.367 6.151 1.00 68.19 175 GLU A N 1
ATOM 1331 C CA . GLU A 1 175 ? -17.035 4.312 5.066 1.00 68.19 175 GLU A CA 1
ATOM 1332 C C . GLU A 1 175 ? -15.671 4.957 5.342 1.00 68.19 175 GLU A C 1
ATOM 1334 O O . GLU A 1 175 ? -15.391 5.336 6.482 1.00 68.19 175 GLU A O 1
ATOM 1339 N N . ASP A 1 176 ? -14.804 4.987 4.326 1.00 61.59 176 ASP A N 1
ATOM 1340 C CA . ASP A 1 176 ? -13.368 5.314 4.417 1.00 61.59 176 ASP A CA 1
ATOM 1341 C C . ASP A 1 176 ? -12.516 4.350 5.282 1.00 61.59 176 ASP A C 1
ATOM 1343 O O . ASP A 1 176 ? -11.373 4.656 5.628 1.00 61.59 176 ASP A O 1
ATOM 1347 N N . GLY A 1 177 ? -13.049 3.180 5.649 1.00 57.59 177 GLY A N 1
ATOM 1348 C CA . GLY A 1 177 ? -12.321 2.157 6.399 1.00 57.59 177 GLY A CA 1
ATOM 1349 C C . GLY A 1 177 ? -11.216 1.470 5.583 1.00 57.59 177 GLY A C 1
ATOM 1350 O O . GLY A 1 177 ? -11.332 1.273 4.371 1.00 57.59 177 GLY A O 1
ATOM 1351 N N . LEU A 1 178 ? -10.128 1.074 6.246 1.00 53.03 178 LEU A N 1
ATOM 1352 C CA . LEU A 1 178 ? -8.990 0.411 5.606 1.00 53.03 178 LEU A CA 1
ATOM 1353 C C . LEU A 1 178 ? -9.410 -0.962 5.050 1.00 53.03 178 LEU A C 1
ATOM 1355 O O . LEU A 1 178 ? -9.935 -1.790 5.781 1.00 53.03 178 LEU A O 1
ATOM 1359 N N . ASN A 1 179 ? -9.177 -1.225 3.760 1.00 57.50 179 ASN A N 1
ATOM 1360 C CA . ASN A 1 179 ? -9.652 -2.435 3.063 1.00 57.50 179 ASN A CA 1
ATOM 1361 C C . ASN A 1 179 ? -11.177 -2.653 3.136 1.00 57.50 179 ASN A C 1
ATOM 1363 O O . ASN A 1 179 ? -11.633 -3.796 3.202 1.00 57.50 179 ASN A O 1
ATOM 1367 N N . ARG A 1 180 ? -11.975 -1.578 3.089 1.00 75.19 180 ARG A N 1
ATOM 1368 C CA . ARG A 1 180 ? -13.450 -1.619 3.059 1.00 75.19 180 ARG A CA 1
ATOM 1369 C C . ARG A 1 180 ? -14.036 -2.658 2.096 1.00 75.19 180 ARG A C 1
ATOM 1371 O O . ARG A 1 180 ? -15.083 -3.226 2.384 1.00 75.19 180 ARG A O 1
ATOM 1378 N N . GLU A 1 181 ? -13.362 -2.951 0.991 1.00 71.50 181 GLU A N 1
ATOM 1379 C CA . GLU A 1 181 ? -13.784 -3.978 0.033 1.00 71.50 181 GLU A CA 1
ATOM 1380 C C . GLU A 1 181 ? -13.914 -5.381 0.635 1.00 71.50 181 GLU A C 1
ATOM 1382 O O . GLU A 1 181 ? -14.826 -6.115 0.268 1.00 71.50 181 GLU A O 1
ATOM 1387 N N . LEU A 1 182 ? -13.086 -5.731 1.625 1.00 66.94 182 LEU A N 1
ATOM 1388 C CA . LEU A 1 182 ? -13.220 -6.986 2.374 1.00 66.94 182 LEU A CA 1
ATOM 1389 C C . LEU A 1 182 ? -14.481 -7.014 3.253 1.00 66.94 182 LEU A C 1
ATOM 1391 O O . LEU A 1 182 ? -14.946 -8.086 3.625 1.00 66.94 182 LEU A O 1
ATOM 1395 N N . PHE A 1 183 ? -15.042 -5.848 3.578 1.00 79.38 183 PHE A N 1
ATOM 1396 C CA . PHE A 1 183 ? -16.259 -5.695 4.373 1.00 79.38 183 PHE A CA 1
ATOM 1397 C C . PHE A 1 183 ? -17.531 -5.594 3.512 1.00 79.38 183 PHE A C 1
ATOM 1399 O O . PHE A 1 183 ? -18.627 -5.863 4.004 1.00 79.38 183 PHE A O 1
ATOM 1406 N N . LEU A 1 184 ? -17.413 -5.277 2.215 1.00 83.75 184 LEU A N 1
ATOM 1407 C CA . LEU A 1 184 ? -18.557 -5.231 1.292 1.00 83.75 184 LEU A CA 1
ATOM 1408 C C . LEU A 1 184 ? -19.370 -6.542 1.260 1.00 83.75 184 LEU A C 1
ATOM 1410 O O . LEU A 1 184 ? -20.600 -6.452 1.283 1.00 83.75 184 LEU A O 1
ATOM 1414 N N . PRO A 1 185 ? -18.761 -7.748 1.292 1.00 83.50 185 PRO A N 1
ATOM 1415 C CA . PRO A 1 185 ? -19.516 -8.995 1.405 1.00 83.50 185 PRO A CA 1
ATOM 1416 C C . PRO A 1 185 ? -20.392 -9.070 2.662 1.00 83.50 185 PRO A C 1
ATOM 1418 O O . PRO A 1 185 ? -21.506 -9.591 2.603 1.00 83.50 185 PRO A O 1
ATOM 1421 N N . PHE A 1 186 ? -19.930 -8.526 3.795 1.00 88.25 186 PHE A N 1
ATOM 1422 C CA . PHE A 1 186 ? -20.753 -8.438 5.001 1.00 88.25 186 PHE A CA 1
ATOM 1423 C C . PHE A 1 186 ? -21.904 -7.448 4.827 1.00 88.25 186 PHE A C 1
ATOM 1425 O O . PHE A 1 186 ? -23.021 -7.779 5.208 1.00 88.25 186 PHE A O 1
ATOM 1432 N N . ILE A 1 187 ? -21.675 -6.275 4.224 1.00 90.69 187 ILE A N 1
ATOM 1433 C CA . ILE A 1 187 ? -22.749 -5.302 3.948 1.00 90.69 187 ILE A CA 1
ATOM 1434 C C . ILE A 1 187 ? -23.818 -5.925 3.042 1.00 90.69 187 ILE A C 1
ATOM 1436 O O . ILE A 1 187 ? -25.010 -5.797 3.320 1.00 90.69 187 ILE A O 1
ATOM 1440 N N . ALA A 1 188 ? -23.411 -6.647 1.995 1.00 87.62 188 ALA A N 1
ATOM 1441 C CA . ALA A 1 188 ? -24.335 -7.360 1.118 1.00 87.62 188 ALA A CA 1
ATOM 1442 C C . ALA A 1 188 ? -25.155 -8.406 1.892 1.00 87.62 188 ALA A C 1
ATOM 1444 O O . ALA A 1 188 ? -26.378 -8.457 1.766 1.00 87.62 188 ALA A O 1
ATOM 1445 N N . MET A 1 189 ? -24.500 -9.191 2.751 1.00 88.25 189 MET A N 1
ATOM 1446 C CA . MET A 1 189 ? -25.165 -10.171 3.610 1.00 88.25 189 MET A CA 1
ATOM 1447 C C . MET A 1 189 ? -26.111 -9.513 4.629 1.00 88.25 189 MET A C 1
ATOM 1449 O O . MET A 1 189 ? -27.214 -10.012 4.843 1.00 88.25 189 MET A O 1
ATOM 1453 N N . LEU A 1 190 ? -25.720 -8.375 5.208 1.00 92.25 190 LEU A N 1
ATOM 1454 C CA . LEU A 1 190 ? -26.536 -7.581 6.123 1.00 92.25 190 LEU A CA 1
ATOM 1455 C C . LEU A 1 190 ? -27.798 -7.068 5.423 1.00 92.25 190 LEU A C 1
ATOM 1457 O O . LEU A 1 190 ? -28.883 -7.241 5.959 1.00 92.25 190 LEU A O 1
ATOM 1461 N N . LYS A 1 191 ? -27.683 -6.505 4.215 1.00 91.56 191 LYS A N 1
ATOM 1462 C CA . LYS A 1 191 ? -28.836 -6.030 3.424 1.00 91.56 191 LYS A CA 1
ATOM 1463 C C . LYS A 1 191 ? -29.730 -7.170 2.936 1.00 91.56 191 LYS A C 1
ATOM 1465 O O . LYS A 1 191 ? -30.919 -6.965 2.727 1.00 91.56 191 LYS A O 1
ATOM 1470 N N . TYR A 1 192 ? -29.168 -8.363 2.751 1.00 90.56 192 TYR A N 1
ATOM 1471 C CA . TYR A 1 192 ? -29.933 -9.555 2.394 1.00 90.56 192 TYR A CA 1
ATOM 1472 C C . TYR A 1 192 ? -30.717 -10.126 3.588 1.00 90.56 192 TYR A C 1
ATOM 1474 O O . TYR A 1 192 ? -31.845 -10.585 3.426 1.00 90.56 192 TYR A O 1
ATOM 1482 N N . ARG A 1 193 ? -30.132 -10.115 4.794 1.00 90.81 193 ARG A N 1
ATOM 1483 C CA . ARG A 1 193 ? -30.739 -10.693 6.010 1.00 90.81 193 ARG A CA 1
ATOM 1484 C C . ARG A 1 193 ? -31.530 -9.698 6.856 1.00 90.81 193 ARG A C 1
ATOM 1486 O O . ARG A 1 193 ? -32.352 -10.137 7.661 1.00 90.81 193 ARG A O 1
ATOM 1493 N N . CYS A 1 194 ? -31.308 -8.401 6.676 1.00 92.06 194 CYS A N 1
ATOM 1494 C CA . CYS A 1 194 ? -31.987 -7.331 7.391 1.00 92.06 194 CYS A CA 1
ATOM 1495 C C . CYS A 1 194 ? -32.596 -6.323 6.416 1.00 92.06 194 CYS A C 1
ATOM 1497 O O . CYS A 1 194 ? -31.930 -5.811 5.517 1.00 92.06 194 CYS A O 1
ATOM 1499 N N . GLU A 1 195 ? -33.856 -5.979 6.653 1.00 92.56 195 GLU A N 1
ATOM 1500 C CA . GLU A 1 195 ? -34.536 -4.891 5.965 1.00 92.56 195 GLU A CA 1
ATOM 1501 C C . GLU A 1 195 ? -34.052 -3.545 6.524 1.00 92.56 195 GLU A C 1
ATOM 1503 O O . GLU A 1 195 ? -34.050 -3.323 7.737 1.00 92.56 195 GLU A O 1
ATOM 1508 N N . THR A 1 196 ? -33.610 -2.648 5.642 1.00 91.62 196 THR A N 1
ATOM 1509 C CA . THR A 1 196 ? -33.114 -1.319 6.029 1.00 91.62 196 THR A CA 1
ATOM 1510 C C . THR A 1 196 ? -34.285 -0.356 6.214 1.00 91.62 196 THR A C 1
ATOM 1512 O O . THR A 1 196 ? -35.046 -0.139 5.275 1.00 91.62 196 THR A O 1
ATOM 1515 N N . TRP A 1 197 ? -34.407 0.258 7.393 1.00 90.31 197 TRP A N 1
ATOM 1516 C CA . TRP A 1 197 ? -35.481 1.196 7.725 1.00 90.31 197 TRP A CA 1
ATOM 1517 C C . TRP A 1 197 ? -34.934 2.568 8.125 1.00 90.31 197 TRP A C 1
ATOM 1519 O O . TRP A 1 197 ? -34.227 2.698 9.127 1.00 90.31 197 TRP A O 1
ATOM 1529 N N . ALA A 1 198 ? -35.301 3.605 7.374 1.00 88.00 198 ALA A N 1
ATOM 1530 C CA . ALA A 1 198 ? -34.929 4.983 7.674 1.00 88.00 198 ALA A CA 1
ATOM 1531 C C . ALA A 1 198 ? -35.930 5.611 8.660 1.00 88.00 198 ALA A C 1
ATOM 1533 O O . ALA A 1 198 ? -37.108 5.789 8.344 1.00 88.00 198 ALA A O 1
ATOM 1534 N N . LEU A 1 199 ? -35.471 5.969 9.860 1.00 82.88 199 LEU A N 1
ATOM 1535 C CA . LEU A 1 199 ? -36.267 6.684 10.853 1.00 82.88 199 LEU A CA 1
ATOM 1536 C C . LEU A 1 199 ? -36.101 8.198 10.672 1.00 82.88 199 LEU A C 1
ATOM 1538 O O . LEU A 1 199 ? -35.057 8.766 11.000 1.00 82.88 199 LEU A O 1
ATOM 1542 N N . GLY A 1 200 ? -37.142 8.841 10.139 1.00 69.56 200 GLY A N 1
ATOM 1543 C CA . GLY A 1 200 ? -37.212 10.291 9.965 1.00 69.56 200 GLY A CA 1
ATOM 1544 C C . GLY A 1 200 ? -37.692 11.033 11.217 1.00 69.56 200 GLY A C 1
ATOM 1545 O O . GLY A 1 200 ? -38.465 10.509 12.021 1.00 69.56 200 GLY A O 1
ATOM 1546 N N . GLY A 1 201 ? -37.254 12.284 11.365 1.00 65.00 201 GLY A N 1
ATOM 1547 C CA . GLY A 1 201 ? -37.702 13.203 12.413 1.00 65.00 201 GLY A CA 1
ATOM 1548 C C . GLY A 1 201 ? -36.719 14.356 12.616 1.00 65.00 201 GLY A C 1
ATOM 1549 O O . GLY A 1 201 ? -35.511 14.139 12.654 1.00 65.00 201 GLY A O 1
ATOM 1550 N N . THR A 1 202 ? -37.231 15.582 12.732 1.00 59.84 202 THR A N 1
ATOM 1551 C CA . THR A 1 202 ? -36.443 16.785 13.070 1.00 59.84 202 THR A CA 1
ATOM 1552 C C . THR A 1 202 ? -36.396 17.052 14.575 1.00 59.84 202 THR A C 1
ATOM 1554 O O . THR A 1 202 ? -35.609 17.876 15.029 1.00 59.84 202 THR A O 1
ATOM 1557 N N . GLN A 1 203 ? -37.240 16.365 15.347 1.00 63.91 203 GLN A N 1
ATOM 1558 C CA . GLN A 1 203 ? -37.373 16.548 16.784 1.00 63.91 203 GLN A CA 1
ATOM 1559 C C . GLN A 1 203 ? -36.421 15.610 17.532 1.00 63.91 203 GLN A C 1
ATOM 1561 O O . GLN A 1 203 ? -36.494 14.390 17.380 1.00 63.91 203 GLN A O 1
ATOM 1566 N N . ASP A 1 204 ? -35.538 16.185 18.349 1.00 67.44 204 ASP A N 1
ATOM 1567 C CA . ASP A 1 204 ? -34.687 15.428 19.261 1.00 67.44 204 ASP A CA 1
ATOM 1568 C C . ASP A 1 204 ? -35.450 15.147 20.562 1.00 67.44 204 ASP A C 1
ATOM 1570 O O . ASP A 1 204 ? -35.660 16.040 21.388 1.00 67.44 204 ASP A O 1
ATOM 1574 N N . TYR A 1 205 ? -35.870 13.894 20.753 1.00 66.69 205 TYR A N 1
ATOM 1575 C CA . TYR A 1 205 ? -36.663 13.479 21.918 1.00 66.69 205 TYR A CA 1
ATOM 1576 C C . TYR A 1 205 ? -35.925 13.619 23.248 1.00 66.69 205 TYR A C 1
ATOM 1578 O O . TYR A 1 205 ? -36.548 13.610 24.308 1.00 66.69 205 TYR A O 1
ATOM 1586 N N . ARG A 1 206 ? -34.608 13.807 23.203 1.00 64.62 206 ARG A N 1
ATOM 1587 C CA . ARG A 1 206 ? -33.789 14.103 24.376 1.00 64.62 206 ARG A CA 1
ATOM 1588 C C . ARG A 1 206 ? -34.078 15.476 24.984 1.00 64.62 206 ARG A C 1
ATOM 1590 O O . ARG A 1 206 ? -33.824 15.674 26.165 1.00 64.62 206 ARG A O 1
ATOM 1597 N N . LEU A 1 207 ? -34.608 16.413 24.194 1.00 59.25 207 LEU A N 1
ATOM 1598 C CA . LEU A 1 207 ? -34.866 17.796 24.611 1.00 59.25 207 LEU A CA 1
ATOM 1599 C C . LEU A 1 207 ? -36.281 18.019 25.169 1.00 59.25 207 LEU A C 1
ATOM 1601 O O . LEU A 1 207 ? -36.505 19.012 25.854 1.00 59.25 207 LEU A O 1
ATOM 1605 N N . LEU A 1 208 ? -37.214 17.092 24.922 1.00 56.31 208 LEU A N 1
ATOM 1606 C CA . LEU A 1 208 ? -38.625 17.179 25.331 1.00 56.31 208 LEU A CA 1
ATOM 1607 C C . LEU A 1 208 ? -38.851 17.074 26.856 1.00 56.31 208 LEU A C 1
ATOM 1609 O O . LEU A 1 208 ? -39.947 17.348 27.321 1.00 56.31 208 LEU A O 1
ATOM 1613 N N . GLY A 1 209 ? -37.832 16.703 27.642 1.00 51.03 209 GLY A N 1
ATOM 1614 C CA . GLY A 1 209 ? -37.898 16.636 29.112 1.00 51.03 209 GLY A CA 1
ATOM 1615 C C . GLY A 1 209 ? -37.454 17.907 29.847 1.00 51.03 209 GLY A C 1
ATOM 1616 O O . GLY A 1 209 ? -37.413 17.902 31.074 1.00 51.03 209 GLY A O 1
ATOM 1617 N N . ARG A 1 210 ? -37.092 18.977 29.122 1.00 49.81 210 ARG A N 1
ATOM 1618 C CA . ARG A 1 210 ? -36.506 20.197 29.706 1.00 49.81 210 ARG A CA 1
ATOM 1619 C C . ARG A 1 210 ? -37.478 21.051 30.522 1.00 49.81 210 ARG A C 1
ATOM 1621 O O . ARG A 1 210 ? -37.007 21.804 31.366 1.00 49.81 210 ARG A O 1
ATOM 1628 N N . GLU A 1 211 ? -38.781 20.966 30.265 1.00 43.31 211 GLU A N 1
ATOM 1629 C CA . GLU A 1 211 ? -39.755 21.957 30.753 1.00 43.31 211 GLU A CA 1
ATOM 1630 C C . GLU A 1 211 ? -40.185 21.751 32.225 1.00 43.31 211 GLU A C 1
ATOM 1632 O O . GLU A 1 211 ? -40.634 22.705 32.847 1.00 43.31 211 GLU A O 1
ATOM 1637 N N . ASP A 1 212 ? -39.924 20.581 32.837 1.00 41.97 212 ASP A N 1
ATOM 1638 C CA . ASP A 1 212 ? -40.361 20.242 34.216 1.00 41.97 212 ASP A CA 1
ATOM 1639 C C . ASP A 1 212 ? -39.218 20.112 35.260 1.00 41.97 212 ASP A C 1
ATOM 1641 O O . ASP A 1 212 ? -39.415 19.665 36.403 1.00 41.97 212 ASP A O 1
ATOM 1645 N N . ALA A 1 213 ? -37.979 20.454 34.896 1.00 41.81 213 ALA A N 1
ATOM 1646 C CA . ALA A 1 213 ? -36.817 20.297 35.773 1.00 41.81 213 ALA A CA 1
ATOM 1647 C C . ALA A 1 213 ? -36.561 21.567 36.607 1.00 41.81 213 ALA A C 1
ATOM 1649 O O . ALA A 1 213 ? -35.825 22.455 36.191 1.00 41.81 213 ALA A O 1
ATOM 1650 N N . GLY A 1 214 ? -37.166 21.640 37.799 1.00 42.06 214 GLY A N 1
ATOM 1651 C CA . GLY A 1 214 ? -36.905 22.705 38.780 1.00 42.06 214 GLY A CA 1
ATOM 1652 C C . GLY A 1 214 ? -35.419 22.876 39.146 1.00 42.06 214 GLY A C 1
ATOM 1653 O O . GLY A 1 214 ? -34.624 21.951 38.988 1.00 42.06 214 GLY A O 1
ATOM 1654 N N . GLU A 1 215 ? -35.080 24.053 39.684 1.00 42.00 215 GLU A N 1
ATOM 1655 C CA . GLU A 1 215 ? -33.743 24.642 39.942 1.00 42.00 215 GLU A CA 1
ATOM 1656 C C . GLU A 1 215 ? -32.688 23.779 40.686 1.00 42.00 215 GLU A C 1
ATOM 1658 O O . GLU A 1 215 ? -31.543 24.196 40.843 1.00 42.00 215 GLU A O 1
ATOM 1663 N N . ASN A 1 216 ? -33.000 22.554 41.113 1.00 42.28 216 ASN A N 1
ATOM 1664 C CA . ASN A 1 216 ? -32.227 21.795 42.104 1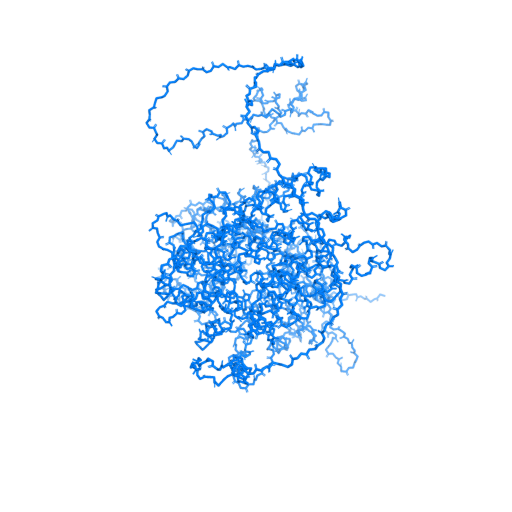.00 42.28 216 ASN A CA 1
ATOM 1665 C C . ASN A 1 216 ? -31.191 20.793 41.554 1.00 42.28 216 ASN A C 1
ATOM 1667 O O . ASN A 1 216 ? -30.881 19.797 42.215 1.00 42.28 216 ASN A O 1
ATOM 1671 N N . GLN A 1 217 ? -30.641 20.989 40.352 1.00 56.03 217 GLN A N 1
ATOM 1672 C CA . GLN A 1 217 ? -29.764 19.961 39.772 1.00 56.03 217 GLN A CA 1
ATOM 1673 C C . GLN A 1 217 ? -28.642 20.501 38.871 1.00 56.03 217 GLN A C 1
ATOM 1675 O O . GLN A 1 217 ? -28.439 20.073 37.737 1.00 56.03 217 GLN A O 1
ATOM 1680 N N . LYS A 1 218 ? -27.847 21.429 39.413 1.00 65.62 218 LYS A N 1
ATOM 1681 C CA . LYS A 1 218 ? -26.592 21.882 38.794 1.00 65.62 218 LYS A CA 1
ATOM 1682 C C . LYS A 1 218 ? -25.599 20.706 38.715 1.00 65.62 218 LYS A C 1
ATOM 1684 O O . LYS A 1 218 ? -25.275 20.090 39.728 1.00 65.62 218 LYS A O 1
ATOM 1689 N N . VAL A 1 219 ? -25.161 20.348 37.506 1.00 71.50 219 VAL A N 1
ATOM 1690 C CA . VAL A 1 219 ? -24.143 19.297 37.245 1.00 71.50 219 VAL A CA 1
ATOM 1691 C C . VAL A 1 219 ? -22.859 19.838 36.625 1.00 71.50 219 VAL A C 1
ATOM 1693 O O . VAL A 1 219 ? -21.897 19.095 36.458 1.00 71.50 219 VAL A O 1
ATOM 1696 N N . PHE A 1 220 ? -22.839 21.128 36.297 1.00 78.38 220 PHE A N 1
ATOM 1697 C CA . PHE A 1 220 ? -21.659 21.829 35.820 1.00 78.38 220 PHE A CA 1
ATOM 1698 C C . PHE A 1 220 ? -21.340 22.971 36.772 1.00 78.38 220 PHE A C 1
ATOM 1700 O O . PHE A 1 220 ? -22.180 23.844 37.007 1.00 78.38 220 PHE A O 1
ATOM 1707 N N . PHE A 1 221 ? -20.129 22.961 37.302 1.00 80.19 221 PHE A N 1
ATOM 1708 C CA . PHE A 1 221 ? -19.648 23.942 38.255 1.00 80.19 221 PHE A CA 1
ATOM 1709 C C . PHE A 1 221 ? -18.460 24.677 37.644 1.00 80.19 221 PHE A C 1
ATOM 1711 O O . PHE A 1 221 ? -17.486 24.059 37.224 1.00 80.19 221 PHE A O 1
ATOM 1718 N N . THR A 1 222 ? -18.559 26.002 37.568 1.00 78.25 222 THR A N 1
ATOM 1719 C CA . THR A 1 222 ? -17.423 26.879 37.246 1.00 78.25 222 THR A CA 1
ATOM 1720 C C . THR A 1 222 ? -16.710 27.374 38.499 1.00 78.25 222 THR A C 1
ATOM 1722 O O . THR A 1 222 ? -15.577 27.837 38.421 1.00 78.25 222 THR A O 1
ATOM 1725 N N . ASP A 1 223 ? -17.384 27.280 39.646 1.00 79.62 223 ASP A N 1
ATOM 1726 C CA . ASP A 1 223 ? -16.834 27.578 40.959 1.00 79.62 223 ASP A CA 1
ATOM 1727 C C . ASP A 1 223 ? -16.397 26.272 41.638 1.00 79.62 223 ASP A C 1
ATOM 1729 O O . ASP A 1 223 ? -17.190 25.336 41.798 1.00 79.62 223 ASP A O 1
ATOM 1733 N N . ALA A 1 224 ? -15.121 26.208 42.017 1.00 80.50 224 ALA A N 1
ATOM 1734 C CA . ALA A 1 224 ? -14.543 25.053 42.690 1.00 80.50 224 ALA A CA 1
ATOM 1735 C C . ALA A 1 224 ? -15.136 24.846 44.095 1.00 80.50 224 ALA A C 1
ATOM 1737 O O . ALA A 1 224 ? -15.256 23.702 44.538 1.00 80.50 224 ALA A O 1
ATOM 1738 N N . GLU A 1 225 ? -15.549 25.915 44.784 1.00 80.50 225 GLU A N 1
ATOM 1739 C CA . GLU A 1 225 ? -16.127 25.816 46.128 1.00 80.50 225 GLU A CA 1
ATOM 1740 C C . GLU A 1 225 ? -17.519 25.180 46.089 1.00 80.50 225 GLU A C 1
ATOM 1742 O O . GLU A 1 225 ? -17.804 24.266 46.864 1.00 80.50 225 GLU A O 1
ATOM 1747 N N . GLU A 1 226 ? -18.363 25.576 45.134 1.00 83.12 226 GLU A N 1
ATOM 1748 C CA . GLU A 1 226 ? -19.684 24.966 44.933 1.00 83.12 226 GLU A CA 1
ATOM 1749 C C . GLU A 1 226 ? -19.582 23.485 44.531 1.00 83.12 226 GLU A C 1
ATOM 1751 O O . GLU A 1 226 ? -20.373 22.651 44.983 1.00 83.12 226 GLU A O 1
ATOM 1756 N N . PHE A 1 227 ? -18.589 23.131 43.707 1.00 85.56 227 PHE A N 1
ATOM 1757 C CA . PHE A 1 227 ? -18.324 21.737 43.345 1.00 85.56 227 PHE A CA 1
ATOM 1758 C C . PHE A 1 227 ? -17.924 20.905 44.569 1.00 85.56 227 PHE A C 1
ATOM 1760 O O . PHE A 1 227 ? -18.465 19.817 44.785 1.00 85.56 227 PHE A O 1
ATOM 1767 N N . GLN A 1 228 ? -17.023 21.433 45.402 1.00 83.31 228 GLN A N 1
ATOM 1768 C CA . GLN A 1 228 ? -16.580 20.781 46.634 1.00 83.31 228 GLN A CA 1
ATOM 1769 C C . GLN A 1 228 ? -17.741 20.605 47.627 1.00 83.31 228 GLN A C 1
ATOM 1771 O O . GLN A 1 228 ? -17.848 19.556 48.264 1.00 83.31 228 GLN A O 1
ATOM 1776 N N . GLN A 1 229 ? -18.634 21.596 47.732 1.00 82.69 229 GLN A N 1
ATOM 1777 C CA . GLN A 1 229 ? -19.855 21.521 48.545 1.00 82.69 229 GLN A CA 1
ATOM 1778 C C . GLN A 1 229 ? -20.835 20.465 48.013 1.00 82.69 229 GLN A C 1
ATOM 1780 O O . GLN A 1 229 ? -21.419 19.710 48.789 1.00 82.69 229 GLN A O 1
ATOM 1785 N N . SER A 1 230 ? -20.993 20.355 46.690 1.00 84.25 230 SER A N 1
ATOM 1786 C CA . SER A 1 230 ? -21.819 19.306 46.079 1.00 84.25 230 SER A CA 1
ATOM 1787 C C . SER A 1 230 ? -21.246 17.907 46.319 1.00 84.25 230 SER A C 1
ATOM 1789 O O . SER A 1 230 ? -22.004 16.963 46.556 1.00 84.25 230 SER A O 1
ATOM 1791 N N . LEU A 1 231 ? -19.919 17.768 46.273 1.00 83.81 231 LEU A N 1
ATOM 1792 C CA . LEU A 1 231 ? -19.220 16.515 46.545 1.00 83.81 231 LEU A CA 1
ATOM 1793 C C . LEU A 1 231 ? -19.377 16.092 48.008 1.00 83.81 231 LEU A C 1
ATOM 1795 O O . LEU A 1 231 ? -19.743 14.949 48.273 1.00 83.81 231 LEU A O 1
ATOM 1799 N N . SER A 1 232 ? -19.147 17.015 48.947 1.00 81.25 232 SER A N 1
ATOM 1800 C CA . SER A 1 232 ? -19.251 16.739 50.383 1.00 81.25 232 SER A CA 1
ATOM 1801 C C . SER A 1 232 ? -20.684 16.432 50.816 1.00 81.25 232 SER A C 1
ATOM 1803 O O . SER A 1 232 ? -20.887 15.545 51.645 1.00 81.25 232 SER A O 1
ATOM 1805 N N . ALA A 1 233 ? -21.676 17.095 50.214 1.00 81.94 233 ALA A N 1
ATOM 1806 C CA . ALA A 1 233 ? -23.087 16.785 50.419 1.00 81.94 233 ALA A CA 1
ATOM 1807 C C . ALA A 1 233 ? -23.455 15.391 49.889 1.00 81.94 233 ALA A C 1
ATOM 1809 O O . ALA A 1 233 ? -24.216 14.673 50.528 1.00 81.94 233 ALA A O 1
ATOM 1810 N N . ALA A 1 234 ? -22.906 14.976 48.742 1.00 78.00 234 ALA A N 1
ATOM 1811 C CA . ALA A 1 234 ? -23.181 13.655 48.179 1.00 78.00 234 ALA A CA 1
ATOM 1812 C C . ALA A 1 234 ? -22.485 12.512 48.929 1.00 78.00 234 ALA A C 1
ATOM 1814 O O . ALA A 1 234 ? -22.993 11.392 48.908 1.00 78.00 234 ALA A O 1
ATOM 1815 N N . THR A 1 235 ? -21.352 12.774 49.585 1.00 79.62 235 THR A N 1
ATOM 1816 C CA . THR A 1 235 ? -20.645 11.782 50.411 1.00 79.62 235 THR A CA 1
ATOM 1817 C C . THR A 1 235 ? -20.966 11.864 51.898 1.00 79.62 235 THR A C 1
ATOM 1819 O O . THR A 1 235 ? -20.339 11.159 52.687 1.00 79.62 235 THR A O 1
ATOM 1822 N N . ASN A 1 236 ? -21.904 12.725 52.313 1.00 76.62 236 ASN A N 1
ATOM 1823 C CA . ASN A 1 236 ? -22.202 12.994 53.726 1.00 76.62 236 ASN A CA 1
ATOM 1824 C C . ASN A 1 236 ? -20.937 13.319 54.555 1.00 76.62 236 ASN A C 1
ATOM 1826 O O . ASN A 1 236 ? -20.842 12.976 55.733 1.00 76.62 236 ASN A O 1
ATOM 1830 N N . GLY A 1 237 ? -19.927 13.938 53.929 1.00 66.69 237 GLY A N 1
ATOM 1831 C CA . GLY A 1 237 ? -18.634 14.245 54.550 1.00 66.69 237 GLY A CA 1
ATOM 1832 C C . GLY A 1 237 ? -17.727 13.038 54.843 1.00 66.69 237 GLY A C 1
ATOM 1833 O O . GLY A 1 237 ? -16.689 13.210 55.484 1.00 66.69 237 GLY A O 1
ATOM 1834 N N . GLN A 1 238 ? -18.072 11.830 54.387 1.00 74.62 238 GLN A N 1
ATOM 1835 C CA . GLN A 1 238 ? -17.236 10.641 54.565 1.00 74.62 238 GLN A CA 1
ATOM 1836 C C . GLN A 1 238 ? -16.025 10.650 53.618 1.00 74.62 238 GLN A C 1
ATOM 1838 O O . GLN A 1 238 ? -16.060 11.216 52.519 1.00 74.62 238 GLN A O 1
ATOM 1843 N N . LYS A 1 239 ? -14.923 10.027 54.057 1.00 75.25 239 LYS A N 1
ATOM 1844 C CA . LYS A 1 239 ? -13.695 9.912 53.258 1.00 75.25 239 LYS A CA 1
ATOM 1845 C C . LYS A 1 239 ? -13.880 8.863 52.166 1.00 75.25 239 LYS A C 1
ATOM 1847 O O . LYS A 1 239 ? -14.269 7.738 52.448 1.00 75.25 239 LYS A O 1
ATOM 1852 N N . MET A 1 240 ? -13.556 9.233 50.930 1.00 83.75 240 MET A N 1
ATOM 1853 C CA . MET A 1 240 ? -13.493 8.288 49.818 1.00 83.75 240 MET A CA 1
ATOM 1854 C C . MET A 1 240 ? -12.186 7.500 49.867 1.00 83.75 240 MET A C 1
ATOM 1856 O O . MET A 1 240 ? -11.131 8.060 50.176 1.00 83.75 240 MET A O 1
ATOM 1860 N N . GLU A 1 241 ? -12.249 6.224 49.508 1.00 85.44 241 GLU A N 1
ATOM 1861 C CA . GLU A 1 241 ? -11.105 5.315 49.531 1.00 85.44 241 GLU A CA 1
ATOM 1862 C C . GLU A 1 241 ? -10.752 4.825 48.125 1.00 85.44 241 GLU A C 1
ATOM 1864 O O . GLU A 1 241 ? -11.496 5.004 47.159 1.00 85.44 241 GLU A O 1
ATOM 1869 N N . SER A 1 242 ? -9.576 4.216 47.996 1.00 86.19 242 SER A N 1
ATOM 1870 C CA . SER A 1 242 ? -9.141 3.600 46.746 1.00 86.19 242 SER A CA 1
ATOM 1871 C C . SER A 1 242 ? -9.925 2.309 46.501 1.00 86.19 242 SER A C 1
ATOM 1873 O O . SER A 1 242 ? -9.774 1.341 47.242 1.00 86.19 242 SER A O 1
ATOM 1875 N N . TYR A 1 243 ? -10.709 2.271 45.428 1.00 85.81 243 TYR A N 1
ATOM 1876 C CA . TYR A 1 243 ? -11.521 1.130 45.022 1.00 85.81 243 TYR A CA 1
ATOM 1877 C C . TYR A 1 243 ? -11.004 0.520 43.717 1.00 85.81 243 TYR A C 1
ATOM 1879 O O . TYR A 1 243 ? -10.709 1.225 42.749 1.00 85.81 243 TYR A O 1
ATOM 1887 N N . GLU A 1 244 ? -10.919 -0.809 43.677 1.00 88.31 244 GLU A N 1
ATOM 1888 C CA . GLU A 1 244 ? -10.460 -1.554 42.507 1.00 88.31 244 GLU A CA 1
ATOM 1889 C C . GLU A 1 244 ? -11.654 -2.079 41.695 1.00 88.31 244 GLU A C 1
ATOM 1891 O O . GLU A 1 244 ? -12.412 -2.940 42.142 1.00 88.31 244 GLU A O 1
ATOM 1896 N N . ILE A 1 245 ? -11.827 -1.562 40.480 1.00 86.88 245 ILE A N 1
ATOM 1897 C CA . ILE A 1 245 ? -12.855 -1.995 39.534 1.00 86.88 245 ILE A CA 1
ATOM 1898 C C . ILE A 1 245 ? -12.242 -3.032 38.578 1.00 86.88 245 ILE A C 1
ATOM 1900 O O . ILE A 1 245 ? -11.307 -2.707 37.836 1.00 86.88 245 ILE A O 1
ATOM 1904 N N . PRO A 1 246 ? -12.757 -4.275 38.542 1.00 82.81 246 PRO A N 1
ATOM 1905 C CA . PRO A 1 246 ? -12.308 -5.268 37.578 1.00 82.81 246 PRO A CA 1
ATOM 1906 C C . PRO A 1 246 ? -12.782 -4.899 36.166 1.00 82.81 246 PRO A C 1
ATOM 1908 O O . PRO A 1 246 ? -13.962 -4.627 35.934 1.00 82.81 246 PRO A O 1
ATOM 1911 N N . VAL A 1 247 ? -11.855 -4.929 35.213 1.00 83.56 247 VAL A N 1
ATOM 1912 C CA . VAL A 1 247 ? -12.083 -4.692 33.782 1.00 83.56 247 VAL A CA 1
ATOM 1913 C C . VAL A 1 247 ? -11.955 -6.029 33.035 1.00 83.56 247 VAL A C 1
ATOM 1915 O O . VAL A 1 247 ? -11.313 -6.972 33.505 1.00 83.56 247 VAL A O 1
ATOM 1918 N N . MET A 1 248 ? -12.585 -6.147 31.861 1.00 67.88 248 MET A N 1
ATOM 1919 C CA . MET A 1 248 ? -12.467 -7.347 31.021 1.00 67.88 248 MET A CA 1
ATOM 1920 C C . MET A 1 248 ? -10.998 -7.699 30.714 1.00 67.88 248 MET A C 1
ATOM 1922 O O . MET A 1 248 ? -10.114 -6.843 30.719 1.00 67.88 248 MET A O 1
ATOM 1926 N N . MET A 1 249 ? -10.743 -8.981 30.429 1.00 62.31 249 MET A N 1
ATOM 1927 C CA . MET A 1 249 ? -9.406 -9.536 30.157 1.00 62.31 249 MET A CA 1
ATOM 1928 C C . MET A 1 249 ? -8.398 -9.414 31.321 1.00 62.31 249 MET A C 1
ATOM 1930 O O . MET A 1 249 ? -7.191 -9.422 31.099 1.00 62.31 249 MET A O 1
ATOM 1934 N N . GLY A 1 250 ? -8.878 -9.330 32.568 1.00 65.44 250 GLY A N 1
ATOM 1935 C CA . GLY A 1 250 ? -8.041 -9.396 33.777 1.00 65.44 250 GLY A CA 1
ATOM 1936 C C . GLY A 1 250 ? -7.346 -8.086 34.164 1.00 65.44 250 GLY A C 1
ATOM 1937 O O . GLY A 1 250 ? -6.531 -8.075 35.086 1.00 65.44 250 GLY A O 1
ATOM 1938 N N . ARG A 1 251 ? -7.661 -6.980 33.481 1.00 77.38 251 ARG A N 1
ATOM 1939 C CA . ARG A 1 251 ? -7.181 -5.637 33.833 1.00 77.38 251 ARG A CA 1
ATOM 1940 C C . ARG A 1 251 ? -7.948 -5.104 35.050 1.00 77.38 251 ARG A C 1
ATOM 1942 O O . ARG A 1 251 ? -9.102 -5.456 35.268 1.00 77.38 251 ARG A O 1
ATOM 1949 N N . LYS A 1 252 ? -7.303 -4.261 35.854 1.00 84.50 252 LYS A N 1
ATOM 1950 C CA . LYS A 1 252 ? -7.861 -3.676 37.082 1.00 84.50 252 LYS A CA 1
ATOM 1951 C C . LYS A 1 252 ? -7.717 -2.157 37.019 1.00 84.50 252 LYS A C 1
ATOM 1953 O O . LYS A 1 252 ? -6.635 -1.668 36.694 1.00 84.50 252 LYS A O 1
ATOM 1958 N N . MET A 1 253 ? -8.797 -1.430 37.285 1.00 87.12 253 MET A N 1
ATOM 1959 C CA . MET A 1 253 ? -8.832 0.033 37.302 1.00 87.12 253 MET A CA 1
ATOM 1960 C C . MET A 1 253 ? -8.959 0.515 38.744 1.00 87.12 253 MET A C 1
ATOM 1962 O O . MET A 1 253 ? -9.847 0.072 39.461 1.00 87.12 253 MET A O 1
ATOM 1966 N N . ILE A 1 254 ? -8.085 1.424 39.166 1.00 87.44 254 ILE A N 1
ATOM 1967 C CA . ILE A 1 254 ? -8.114 1.996 40.515 1.00 87.44 254 ILE A CA 1
ATOM 1968 C C . ILE A 1 254 ? -8.762 3.376 40.437 1.00 87.44 254 ILE A C 1
ATOM 1970 O O . ILE A 1 254 ? -8.333 4.209 39.636 1.00 87.44 254 ILE A O 1
ATOM 1974 N N . VAL A 1 255 ? -9.785 3.609 41.256 1.00 88.56 255 VAL A N 1
ATOM 1975 C CA . VAL A 1 255 ? -10.486 4.896 41.361 1.00 88.56 255 VAL A CA 1
ATOM 1976 C C . VAL A 1 255 ? -10.701 5.284 42.816 1.00 88.56 255 VAL A C 1
ATOM 1978 O O . VAL A 1 255 ? -10.777 4.420 43.682 1.00 88.56 255 VAL A O 1
ATOM 1981 N N . THR A 1 256 ? -10.844 6.578 43.090 1.00 90.25 256 THR A N 1
ATOM 1982 C CA . THR A 1 256 ? -11.273 7.056 44.408 1.00 90.25 256 THR A CA 1
ATOM 1983 C C . THR A 1 256 ? -12.794 6.991 44.471 1.00 90.25 256 THR A C 1
ATOM 1985 O O . THR A 1 256 ? -13.466 7.650 43.677 1.00 90.25 256 THR A O 1
ATOM 1988 N N . ALA A 1 257 ? -13.355 6.174 45.360 1.00 88.38 257 ALA A N 1
ATOM 1989 C CA . ALA A 1 257 ? -14.792 5.933 45.401 1.00 88.38 257 ALA A CA 1
ATOM 1990 C C . ALA A 1 257 ? -15.336 5.671 46.811 1.00 88.38 257 ALA A C 1
ATOM 1992 O O . ALA A 1 257 ? -14.592 5.423 47.759 1.00 88.38 257 ALA A O 1
ATOM 1993 N N . MET A 1 258 ? -16.662 5.717 46.926 1.00 84.44 258 MET A N 1
ATOM 1994 C CA . MET A 1 258 ? -17.423 5.426 48.139 1.00 84.44 258 MET A CA 1
ATOM 1995 C C . MET A 1 258 ? -18.736 4.698 47.781 1.00 84.44 258 MET A C 1
ATOM 1997 O O . MET A 1 258 ? -19.385 5.096 46.810 1.00 84.44 258 MET A O 1
ATOM 2001 N N . PRO A 1 259 ? -19.158 3.654 48.518 1.00 80.12 259 PRO A N 1
ATOM 2002 C CA . PRO A 1 259 ? -20.478 3.034 48.350 1.00 80.12 259 PRO A CA 1
ATOM 2003 C C . PRO A 1 259 ? -21.622 4.011 48.646 1.00 80.12 259 PRO A C 1
ATOM 2005 O O . PRO A 1 259 ? -21.487 4.897 49.484 1.00 80.12 259 PRO A O 1
ATOM 2008 N N . THR A 1 260 ? -22.760 3.865 47.965 1.00 71.88 260 THR A N 1
ATOM 200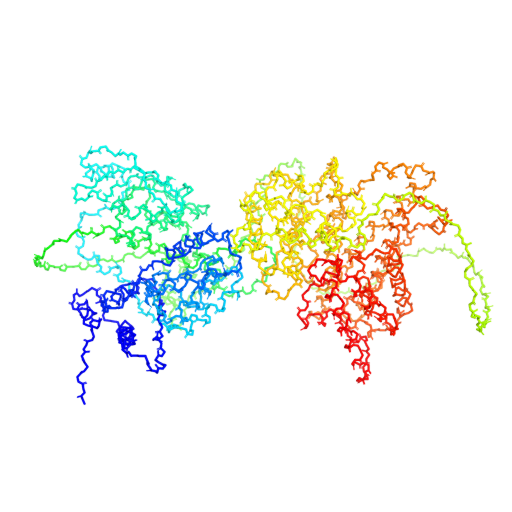9 C CA . THR A 1 260 ? -23.937 4.710 48.233 1.00 71.88 260 THR A CA 1
ATOM 2010 C C . THR A 1 260 ? -24.798 4.162 49.373 1.00 71.88 260 THR A C 1
ATOM 2012 O O . THR A 1 260 ? -25.108 2.976 49.365 1.00 71.88 260 THR A O 1
ATOM 2015 N N . ASP A 1 261 ? -25.292 5.033 50.265 1.00 62.00 261 ASP A N 1
ATOM 2016 C CA . ASP A 1 261 ? -26.094 4.664 51.457 1.00 62.00 261 ASP A CA 1
ATOM 2017 C C . ASP A 1 261 ? -27.351 3.816 51.165 1.00 62.00 261 ASP A C 1
ATOM 2019 O O . ASP A 1 261 ? -27.833 3.093 52.031 1.00 62.00 261 ASP A O 1
ATOM 2023 N N . ASN A 1 262 ? -27.889 3.884 49.942 1.00 58.12 262 ASN A N 1
ATOM 2024 C CA . ASN A 1 262 ? -29.118 3.180 49.555 1.00 58.12 262 ASN A CA 1
ATOM 2025 C C . ASN A 1 262 ? -28.874 1.873 48.777 1.00 58.12 262 ASN A C 1
ATOM 2027 O O . ASN A 1 262 ? -29.830 1.142 48.525 1.00 58.12 262 ASN A O 1
ATOM 2031 N N . ASP A 1 263 ? -27.645 1.618 48.318 1.00 62.06 263 ASP A N 1
ATOM 2032 C CA . ASP A 1 263 ? -27.289 0.455 47.495 1.00 62.06 263 ASP A CA 1
ATOM 2033 C C . ASP A 1 263 ? -25.768 0.233 47.561 1.00 62.06 263 ASP A C 1
ATOM 2035 O O . ASP A 1 263 ? -25.000 0.929 46.888 1.00 62.06 263 ASP A O 1
ATOM 2039 N N . GLU A 1 264 ? -25.327 -0.748 48.358 1.00 61.31 264 GLU A N 1
ATOM 2040 C CA . GLU A 1 264 ? -23.906 -1.112 48.503 1.00 61.31 264 GLU A CA 1
ATOM 2041 C C . GLU A 1 264 ? -23.265 -1.548 47.171 1.00 61.31 264 GLU A C 1
ATOM 2043 O O . GLU A 1 264 ? -22.039 -1.588 47.046 1.00 61.31 264 GLU A O 1
ATOM 2048 N N . SER A 1 265 ? -24.070 -1.857 46.144 1.00 65.38 265 SER A N 1
ATOM 2049 C CA . SER A 1 265 ? -23.575 -2.295 44.838 1.00 65.38 265 SER A CA 1
ATOM 2050 C C . SER A 1 265 ? -23.141 -1.155 43.908 1.00 65.38 265 SER A C 1
ATOM 2052 O O . SER A 1 265 ? -22.445 -1.425 42.916 1.00 65.38 265 SER A O 1
ATOM 2054 N N . LYS A 1 266 ? -23.513 0.101 44.209 1.00 79.44 266 LYS A N 1
ATOM 2055 C CA . LYS A 1 266 ? -23.190 1.277 43.387 1.00 79.44 266 LYS A CA 1
ATOM 2056 C C . LYS A 1 266 ? -22.323 2.301 44.120 1.00 79.44 266 LYS A C 1
ATOM 2058 O O . LYS A 1 266 ? -22.480 2.543 45.312 1.00 79.44 266 LYS A O 1
ATOM 2063 N N . LEU A 1 267 ? -21.430 2.939 43.364 1.00 86.50 267 LEU A N 1
ATOM 2064 C CA . LEU A 1 267 ? -20.383 3.821 43.886 1.00 86.50 267 LEU A CA 1
ATOM 2065 C C . LEU A 1 267 ? -20.598 5.296 43.505 1.00 86.50 267 LEU A C 1
ATOM 2067 O O . LEU A 1 267 ? -21.066 5.604 42.405 1.00 86.50 267 LEU A O 1
ATOM 2071 N N . ILE A 1 268 ? -20.189 6.207 44.385 1.00 88.44 268 ILE A N 1
ATOM 2072 C CA . ILE A 1 268 ? -19.846 7.596 44.058 1.00 88.44 268 ILE A CA 1
ATOM 2073 C C . ILE A 1 268 ? -18.350 7.616 43.770 1.00 88.44 268 ILE A C 1
ATOM 2075 O O . ILE A 1 268 ? -17.563 7.211 44.620 1.00 88.44 268 ILE A O 1
ATOM 2079 N N . VAL A 1 269 ? -17.958 8.052 42.577 1.00 90.75 269 VAL A N 1
ATOM 2080 C CA . VAL A 1 269 ? -16.555 8.066 42.143 1.00 90.75 269 VAL A CA 1
ATOM 2081 C C . VAL A 1 269 ? -16.078 9.502 41.996 1.00 90.75 269 VAL A C 1
ATOM 2083 O O . VAL A 1 269 ? -16.765 10.307 41.376 1.00 90.75 269 VAL A O 1
ATOM 2086 N N . PHE A 1 270 ? -14.891 9.807 42.510 1.00 91.94 270 PHE A N 1
ATOM 2087 C CA . PHE A 1 270 ? -14.181 11.060 42.278 1.00 91.94 270 PHE A CA 1
ATOM 2088 C C . PHE A 1 270 ? -12.923 10.805 41.445 1.00 91.94 270 PHE A C 1
ATOM 2090 O O . PHE A 1 270 ? -12.132 9.908 41.745 1.00 91.94 270 PHE A O 1
ATOM 2097 N N . SER A 1 271 ? -12.718 11.598 40.396 1.00 91.94 271 SER A N 1
ATOM 2098 C CA . SER A 1 271 ? -11.491 11.555 39.602 1.00 91.94 271 SER A CA 1
ATOM 2099 C C . SER A 1 271 ? -11.228 12.888 38.904 1.00 91.94 271 SER A C 1
ATOM 2101 O O . SER A 1 271 ? -12.131 13.702 38.721 1.00 91.94 271 SER A O 1
ATOM 2103 N N . THR A 1 272 ? -9.984 13.123 38.495 1.00 91.81 272 THR A N 1
ATOM 2104 C CA . THR A 1 272 ? -9.626 14.309 37.708 1.00 91.81 272 THR A CA 1
ATOM 2105 C C . THR A 1 272 ? -9.679 14.025 36.209 1.00 91.81 272 THR A C 1
ATOM 2107 O O . THR A 1 272 ? -9.545 12.883 35.754 1.00 91.81 272 THR A O 1
ATOM 2110 N N . PHE A 1 273 ? -9.815 15.079 35.406 1.00 89.25 273 PHE A N 1
ATOM 2111 C CA . PHE A 1 273 ? -9.791 14.984 33.949 1.00 89.25 273 PHE A CA 1
ATOM 2112 C C . PHE A 1 273 ? -8.504 14.317 33.443 1.00 89.25 273 PHE A C 1
ATOM 2114 O O . PHE A 1 273 ? -8.551 13.480 32.542 1.00 89.25 273 PHE A O 1
ATOM 2121 N N . ALA A 1 274 ? -7.364 14.612 34.073 1.00 87.62 274 ALA A N 1
ATOM 2122 C CA . ALA A 1 274 ? -6.088 13.986 33.746 1.00 87.62 274 ALA A CA 1
ATOM 2123 C C . ALA A 1 274 ? -6.103 12.462 33.980 1.00 87.62 274 ALA A C 1
ATOM 2125 O O . ALA A 1 274 ? -5.622 11.691 33.149 1.00 87.62 274 ALA A O 1
ATOM 2126 N N . GLN A 1 275 ? -6.708 12.008 35.081 1.00 88.06 275 GLN A N 1
ATOM 2127 C CA . GLN A 1 275 ? -6.770 10.589 35.441 1.00 88.06 275 GLN A CA 1
ATOM 2128 C C . GLN A 1 275 ? -7.710 9.778 34.546 1.00 88.06 275 GLN A C 1
ATOM 2130 O O . GLN A 1 275 ? -7.388 8.634 34.229 1.00 88.06 275 GLN A O 1
ATOM 2135 N N . LEU A 1 276 ? -8.846 10.344 34.122 1.00 88.38 276 LEU A N 1
ATOM 2136 C CA . LEU A 1 276 ? -9.782 9.626 33.252 1.00 88.38 276 LEU A CA 1
ATOM 2137 C C . LEU A 1 276 ? -9.488 9.822 31.768 1.00 88.38 276 LEU A C 1
ATOM 2139 O O . LEU A 1 276 ? -9.484 8.842 31.030 1.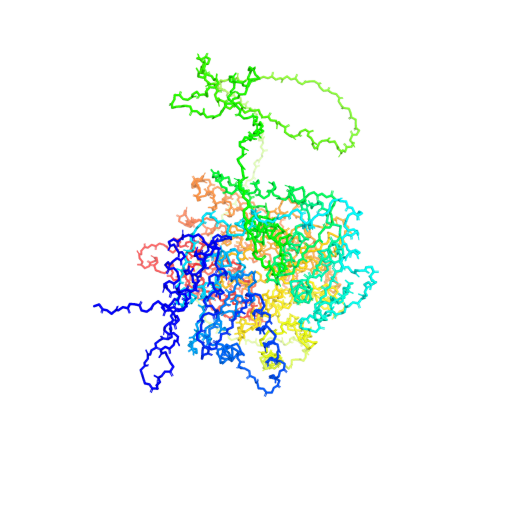00 88.38 276 LEU A O 1
ATOM 2143 N N . CYS A 1 277 ? -9.255 11.051 31.309 1.00 87.62 277 CYS A N 1
ATOM 2144 C CA . CYS A 1 277 ? -9.222 11.376 29.879 1.00 87.62 277 CYS A CA 1
ATOM 2145 C C . CYS A 1 277 ? -7.802 11.521 29.306 1.00 87.62 277 CYS A C 1
ATOM 2147 O O . CYS A 1 277 ? -7.593 11.209 28.133 1.00 87.62 277 CYS A O 1
ATOM 2149 N N . GLU A 1 278 ? -6.807 11.939 30.093 1.00 85.62 278 GLU A N 1
ATOM 2150 C CA . GLU A 1 278 ? -5.418 12.069 29.604 1.00 85.62 278 GLU A CA 1
ATOM 2151 C C . GLU A 1 278 ? -4.598 10.788 29.795 1.00 85.62 278 GLU A C 1
ATOM 2153 O O . GLU A 1 278 ? -3.700 10.496 28.998 1.00 85.62 278 GLU A O 1
ATOM 2158 N N . ALA A 1 279 ? -4.952 9.979 30.794 1.00 85.50 279 ALA A N 1
ATOM 2159 C CA . ALA A 1 279 ? -4.346 8.680 31.050 1.00 85.50 279 ALA A CA 1
ATOM 2160 C C . ALA A 1 279 ? -4.591 7.659 29.919 1.00 85.50 279 ALA A C 1
ATOM 2162 O O . ALA A 1 279 ? -5.428 7.826 29.030 1.00 85.50 279 ALA A O 1
ATOM 2163 N N . LYS A 1 280 ? -3.848 6.545 29.963 1.00 82.94 280 LYS A N 1
ATOM 2164 C CA . LYS A 1 280 ? -3.919 5.441 28.984 1.00 82.94 280 LYS A CA 1
ATOM 2165 C C . LYS A 1 280 ? -5.103 4.496 29.262 1.00 82.94 280 LYS A C 1
ATOM 2167 O O . LYS A 1 280 ? -4.907 3.286 29.427 1.00 82.94 280 LYS A O 1
ATOM 2172 N N . LEU A 1 281 ? -6.306 5.061 29.343 1.00 83.88 281 LEU A N 1
ATOM 2173 C CA . LEU A 1 281 ? -7.571 4.336 29.481 1.00 83.88 281 LEU A CA 1
ATOM 2174 C C . LEU A 1 281 ? -8.277 4.205 28.124 1.00 83.88 281 LEU A C 1
ATOM 2176 O O . LEU A 1 281 ? -8.129 5.057 27.242 1.00 83.88 281 LEU A O 1
ATOM 2180 N N . GLY A 1 282 ? -9.015 3.113 27.952 1.00 77.69 282 GLY A N 1
ATOM 2181 C CA . GLY A 1 282 ? -9.819 2.824 26.767 1.00 77.69 282 GLY A CA 1
ATOM 2182 C C . GLY A 1 282 ? -11.302 2.637 27.093 1.00 77.69 282 GLY A C 1
ATOM 2183 O O . GLY A 1 282 ? -11.721 2.692 28.245 1.00 77.69 282 GLY A O 1
ATOM 2184 N N . ALA A 1 283 ? -12.105 2.355 26.064 1.00 76.00 283 ALA A N 1
ATOM 2185 C CA . ALA A 1 283 ? -13.556 2.187 26.199 1.00 76.00 283 ALA A CA 1
ATOM 2186 C C . ALA A 1 283 ? -13.962 1.091 27.206 1.00 76.00 283 ALA A C 1
ATOM 2188 O O . ALA A 1 283 ? -14.940 1.254 27.929 1.00 76.00 283 ALA A O 1
ATOM 2189 N N . ALA A 1 284 ? -13.189 0.002 27.300 1.00 76.38 284 ALA A N 1
ATOM 2190 C CA . ALA A 1 284 ? -13.450 -1.076 28.256 1.00 76.38 284 ALA A CA 1
ATOM 2191 C C . ALA A 1 284 ? -13.313 -0.620 29.722 1.00 76.38 284 ALA A C 1
ATOM 2193 O O . ALA A 1 284 ? -14.085 -1.070 30.569 1.00 76.38 284 ALA A O 1
ATOM 2194 N N . ASP A 1 285 ? -12.369 0.286 30.012 1.00 86.56 285 ASP A N 1
ATOM 2195 C CA . ASP A 1 285 ? -12.175 0.845 31.354 1.00 86.56 285 ASP A CA 1
ATOM 2196 C C . ASP A 1 285 ? -13.375 1.738 31.730 1.00 86.56 285 ASP A C 1
ATOM 2198 O O . ASP A 1 285 ? -13.973 1.565 32.792 1.00 86.56 285 ASP A O 1
ATOM 2202 N N . TYR A 1 286 ? -13.799 2.632 30.826 1.00 86.75 286 TYR A N 1
ATOM 2203 C CA . TYR A 1 286 ? -14.969 3.494 31.050 1.00 86.75 286 TYR A CA 1
ATOM 2204 C C . TYR A 1 286 ? -16.266 2.698 31.204 1.00 86.75 286 TYR A C 1
ATOM 2206 O O . TYR A 1 286 ? -17.076 3.014 32.068 1.00 86.75 286 TYR A O 1
ATOM 2214 N N . HIS A 1 287 ? -16.450 1.627 30.430 1.00 83.25 287 HIS A N 1
ATOM 2215 C CA . HIS A 1 287 ? -17.623 0.765 30.560 1.00 83.25 287 HIS A CA 1
ATOM 2216 C C . HIS A 1 287 ? -17.683 0.088 31.940 1.00 83.25 287 HIS A C 1
ATOM 2218 O O . HIS A 1 287 ? -18.734 0.062 32.584 1.00 83.25 287 HIS A O 1
ATOM 2224 N N . ALA A 1 288 ? -16.551 -0.432 32.426 1.00 85.25 288 ALA A N 1
ATOM 2225 C CA . ALA A 1 288 ? -16.468 -1.024 33.761 1.00 85.25 288 ALA A CA 1
ATOM 2226 C C . ALA A 1 288 ? -16.764 0.011 34.862 1.00 85.25 288 ALA A C 1
ATOM 2228 O O . ALA A 1 288 ? -17.509 -0.286 35.800 1.00 85.25 288 ALA A O 1
ATOM 2229 N N . LEU A 1 289 ? -16.242 1.232 34.706 1.00 89.81 289 LEU A N 1
ATOM 2230 C CA . LEU A 1 289 ? -16.502 2.357 35.601 1.00 89.81 289 LEU A CA 1
ATOM 2231 C C . LEU A 1 289 ? -17.993 2.725 35.641 1.00 89.81 289 LEU A C 1
ATOM 2233 O O . LEU A 1 289 ? -18.601 2.706 36.710 1.00 89.81 289 LEU A O 1
ATOM 2237 N N . CYS A 1 290 ? -18.601 3.004 34.488 1.00 87.56 290 CYS A N 1
ATOM 2238 C CA . CYS A 1 290 ? -20.004 3.411 34.364 1.00 87.56 290 CYS A CA 1
ATOM 2239 C C . CYS A 1 290 ? -20.979 2.332 34.864 1.00 87.56 290 CYS A C 1
ATOM 2241 O O . CYS A 1 290 ? -22.012 2.646 35.449 1.00 87.56 290 CYS A O 1
ATOM 2243 N N . ARG A 1 291 ? -20.637 1.044 34.736 1.00 84.88 291 ARG A N 1
ATOM 2244 C CA . ARG A 1 291 ? -21.467 -0.050 35.268 1.00 84.88 291 ARG A CA 1
ATOM 2245 C C . ARG A 1 291 ? -21.507 -0.096 36.802 1.00 84.88 291 ARG A C 1
ATOM 2247 O O . ARG A 1 291 ? -22.492 -0.573 37.365 1.00 84.88 291 ARG A O 1
ATOM 2254 N N . LYS A 1 292 ? -20.444 0.353 37.476 1.00 86.56 292 LYS A N 1
ATOM 2255 C CA . LYS A 1 292 ? -20.330 0.361 38.947 1.00 86.56 292 LYS A CA 1
ATOM 2256 C C . LYS A 1 292 ? -20.672 1.715 39.571 1.00 86.56 292 LYS A C 1
ATOM 2258 O O . LYS A 1 292 ? -21.116 1.759 40.716 1.00 86.56 292 LYS A O 1
ATOM 2263 N N . ALA A 1 293 ? -20.494 2.811 38.842 1.00 86.25 293 ALA A N 1
ATOM 2264 C CA . ALA A 1 293 ? -20.733 4.157 39.342 1.00 86.25 293 ALA A CA 1
ATOM 2265 C C . ALA A 1 293 ? -22.206 4.580 39.198 1.00 86.25 293 ALA A C 1
ATOM 2267 O O . ALA A 1 293 ? -22.787 4.527 38.113 1.00 86.25 293 ALA A O 1
ATOM 2268 N N . LYS A 1 294 ? -22.800 5.073 40.290 1.00 85.94 294 LYS A N 1
ATOM 2269 C CA . LYS A 1 294 ? -24.067 5.824 40.269 1.00 85.94 294 LYS A CA 1
ATOM 2270 C C . LYS A 1 294 ? -23.832 7.277 39.864 1.00 85.94 294 LYS A C 1
ATOM 2272 O O . LYS A 1 294 ? -24.581 7.807 39.045 1.00 85.94 294 LYS A O 1
ATOM 2277 N N . THR A 1 295 ? -22.784 7.883 40.424 1.00 86.44 295 THR A N 1
ATOM 2278 C CA . THR A 1 295 ? -22.384 9.266 40.156 1.00 86.44 295 THR A CA 1
ATOM 2279 C C . THR A 1 295 ? -20.867 9.347 39.989 1.00 86.44 295 THR A C 1
ATOM 2281 O O . THR A 1 295 ? -20.135 8.778 40.798 1.00 86.44 295 THR A O 1
ATOM 2284 N N . ILE A 1 296 ? -20.397 10.063 38.969 1.00 90.75 296 ILE A N 1
ATOM 2285 C CA . ILE A 1 296 ? -18.981 10.363 38.727 1.00 90.75 296 ILE A CA 1
ATOM 2286 C C . ILE A 1 296 ? -18.777 11.871 38.881 1.00 90.75 296 ILE A C 1
ATOM 2288 O O . ILE A 1 296 ? -19.358 12.654 38.133 1.00 90.75 296 ILE A O 1
ATOM 2292 N N . TYR A 1 297 ? -17.937 12.268 39.828 1.00 91.00 297 TYR A N 1
ATOM 2293 C CA . TYR A 1 297 ? -17.430 13.623 39.986 1.00 91.00 297 TYR A CA 1
ATOM 2294 C C . TYR A 1 297 ? -16.101 13.749 39.247 1.00 91.00 297 TYR A C 1
ATOM 2296 O O . TYR A 1 297 ? -15.137 13.047 39.559 1.00 91.00 297 TYR A O 1
ATOM 2304 N N . LEU A 1 298 ? -16.071 14.633 38.253 1.00 91.44 298 LEU A N 1
ATOM 2305 C CA . LEU A 1 298 ? -14.936 14.869 37.376 1.00 91.44 298 LEU A CA 1
ATOM 2306 C C . LEU A 1 298 ? -14.416 16.293 37.562 1.00 91.44 298 LEU A C 1
ATOM 2308 O O . LEU A 1 298 ? -15.091 17.255 37.198 1.00 91.44 298 LEU A O 1
ATOM 2312 N N . ASP A 1 299 ? -13.209 16.427 38.096 1.00 90.56 299 ASP A N 1
ATOM 2313 C CA . ASP A 1 299 ? -12.594 17.734 38.334 1.00 90.56 299 ASP A CA 1
ATOM 2314 C C . ASP A 1 299 ? -11.583 18.131 37.246 1.00 90.56 299 ASP A C 1
ATOM 2316 O O . ASP A 1 299 ? -10.859 17.290 36.703 1.00 90.56 299 ASP A O 1
ATOM 2320 N N . GLY A 1 300 ? -11.505 19.429 36.947 1.00 85.31 300 GLY A N 1
ATOM 2321 C CA . GLY A 1 300 ? -10.453 20.008 36.114 1.00 85.31 300 GLY A CA 1
ATOM 2322 C C . GLY A 1 300 ? -10.692 19.948 34.604 1.00 85.31 300 GLY A C 1
ATOM 2323 O O . GLY A 1 300 ? -9.723 19.896 33.840 1.00 85.31 300 GLY A O 1
ATOM 2324 N N . LEU A 1 301 ? -11.947 19.972 34.137 1.00 86.19 301 LEU A N 1
ATOM 2325 C CA . LEU A 1 301 ? -12.215 20.161 32.707 1.00 86.19 301 LEU A CA 1
ATOM 2326 C C . LEU A 1 301 ? -11.722 21.555 32.274 1.00 86.19 301 LEU A C 1
ATOM 2328 O O . LEU A 1 301 ? -12.053 22.572 32.890 1.00 86.19 301 LEU A O 1
ATOM 2332 N N . ARG A 1 302 ? -10.943 21.618 31.193 1.00 86.12 302 ARG A N 1
ATOM 2333 C CA . ARG A 1 302 ? -10.389 22.864 30.637 1.00 86.12 302 ARG A CA 1
ATOM 2334 C C . ARG A 1 302 ? -10.777 23.042 29.172 1.00 86.12 302 ARG A C 1
ATOM 2336 O O . ARG A 1 302 ? -11.277 22.116 28.541 1.00 86.12 302 ARG A O 1
ATOM 2343 N N . ARG A 1 303 ? -10.463 24.213 28.612 1.00 83.56 303 ARG A N 1
ATOM 2344 C CA . ARG A 1 303 ? -10.575 24.460 27.167 1.00 83.56 303 ARG A CA 1
ATOM 2345 C C . ARG A 1 303 ? -9.639 23.543 26.379 1.00 83.56 303 ARG A C 1
ATOM 2347 O O . ARG A 1 303 ? -8.447 23.481 26.687 1.00 83.56 303 ARG A O 1
ATOM 2354 N N . PHE A 1 304 ? -10.179 22.857 25.375 1.00 82.56 304 PHE A N 1
ATOM 2355 C CA . PHE A 1 304 ? -9.414 21.938 24.538 1.00 82.56 304 PHE A CA 1
ATOM 2356 C C . PHE A 1 304 ? -8.643 22.671 23.441 1.00 82.56 304 PHE A C 1
ATOM 2358 O O . PHE A 1 304 ? -9.193 23.537 22.764 1.00 82.56 304 PHE A O 1
ATOM 2365 N N . ARG A 1 305 ? -7.391 22.262 23.213 1.00 79.44 305 ARG A N 1
ATOM 2366 C CA . ARG A 1 305 ? -6.584 22.716 22.068 1.00 79.44 305 ARG A CA 1
ATOM 2367 C C . ARG A 1 305 ? -6.769 21.790 20.866 1.00 79.44 305 ARG A C 1
ATOM 2369 O O . ARG A 1 305 ? -7.047 20.600 21.016 1.00 79.44 305 ARG A O 1
ATOM 2376 N N . LEU A 1 306 ? -6.483 22.283 19.659 1.00 71.56 306 LEU A N 1
ATOM 2377 C CA . LEU A 1 306 ? -6.538 21.470 18.430 1.00 71.56 306 LEU A CA 1
ATOM 2378 C C . LEU A 1 306 ? -5.599 20.252 18.425 1.00 71.56 306 LEU A C 1
ATOM 2380 O O . LEU A 1 306 ? -5.862 19.278 17.723 1.00 71.56 306 LEU A O 1
ATOM 2384 N N . SER A 1 307 ? -4.516 20.280 19.202 1.00 72.75 307 SER A N 1
ATOM 2385 C CA . SER A 1 307 ? -3.594 19.148 19.354 1.00 72.75 307 SER A CA 1
ATOM 2386 C C . SER A 1 307 ? -4.124 18.033 20.266 1.00 72.75 307 SER A C 1
ATOM 2388 O O . SER A 1 307 ? -3.505 16.978 20.345 1.00 72.75 307 SER A O 1
ATOM 2390 N N . GLU A 1 308 ? -5.243 18.245 20.966 1.00 77.50 308 GLU A N 1
ATOM 2391 C CA . GLU A 1 308 ? -5.740 17.374 22.045 1.00 77.50 308 GLU A CA 1
ATOM 2392 C C . GLU A 1 308 ? -6.988 16.563 21.644 1.00 77.50 308 GLU A C 1
ATOM 2394 O O . GLU A 1 308 ? -7.731 16.083 22.500 1.00 77.50 308 GLU A O 1
ATOM 2399 N N . LEU A 1 309 ? -7.222 16.366 20.340 1.00 72.81 309 LEU A N 1
ATOM 2400 C CA . LEU A 1 309 ? -8.405 15.657 19.820 1.00 72.81 309 LEU A CA 1
ATOM 2401 C C . LEU A 1 309 ? -8.599 14.256 20.420 1.00 72.81 309 LEU A C 1
ATOM 2403 O O . LEU A 1 309 ? -9.734 13.800 20.554 1.00 72.81 309 LEU A O 1
ATOM 2407 N N . ASP A 1 310 ? -7.520 13.572 20.799 1.00 70.44 310 ASP A N 1
ATOM 2408 C CA . ASP A 1 310 ? -7.606 12.252 21.425 1.00 70.44 310 ASP A CA 1
ATOM 2409 C C . ASP A 1 310 ? -8.227 12.303 22.829 1.00 70.44 310 ASP A C 1
ATOM 2411 O O . ASP A 1 310 ? -9.028 11.432 23.168 1.00 70.44 310 ASP A O 1
ATOM 2415 N N . PHE A 1 311 ? -7.941 13.343 23.622 1.00 82.62 311 PHE A N 1
ATOM 2416 C CA . PHE A 1 311 ? -8.565 13.540 24.938 1.00 82.62 311 PHE A CA 1
ATOM 2417 C C . PHE A 1 311 ? -10.043 13.888 24.795 1.00 82.62 311 PHE A C 1
ATOM 2419 O O . PHE A 1 311 ? -10.875 13.378 25.543 1.00 82.62 311 PHE A O 1
ATOM 2426 N N . VAL A 1 312 ? -10.378 14.682 23.777 1.00 79.25 312 VAL A N 1
ATOM 2427 C CA . VAL A 1 312 ? -11.765 15.040 23.464 1.00 79.25 312 VAL A CA 1
ATOM 2428 C C . VAL A 1 312 ? -12.569 13.795 23.096 1.00 79.25 312 VAL A C 1
ATOM 2430 O O . VAL A 1 312 ? -13.667 13.593 23.605 1.00 79.25 312 VAL A O 1
ATOM 2433 N N . ARG A 1 313 ? -12.011 12.905 22.263 1.00 73.19 313 ARG A N 1
ATOM 2434 C CA . ARG A 1 313 ? -12.653 11.627 21.906 1.00 73.19 313 ARG A CA 1
ATOM 2435 C C . ARG A 1 313 ? -12.893 10.740 23.124 1.00 73.19 313 ARG A C 1
ATOM 2437 O O . ARG A 1 313 ? -13.961 10.137 23.225 1.00 73.19 313 ARG A O 1
ATOM 2444 N N . ARG A 1 314 ? -11.925 10.655 24.041 1.00 80.25 314 ARG A N 1
ATOM 2445 C CA . ARG A 1 314 ? -12.075 9.883 25.284 1.00 80.25 314 ARG A CA 1
ATOM 2446 C C . ARG A 1 314 ? -13.137 10.478 26.203 1.00 80.25 314 ARG A C 1
ATOM 2448 O O . ARG A 1 314 ? -13.967 9.729 26.704 1.00 80.25 314 ARG A O 1
ATOM 2455 N N . PHE A 1 315 ? -13.172 11.802 26.343 1.00 85.12 315 PHE A N 1
ATOM 2456 C CA . PHE A 1 315 ? -14.209 12.494 27.107 1.00 85.12 315 PHE A CA 1
ATOM 2457 C C . PHE A 1 315 ? -15.608 12.254 26.524 1.00 85.12 315 PHE A C 1
ATOM 2459 O O . PHE A 1 315 ? -16.512 11.866 27.257 1.00 85.12 315 PHE A O 1
ATOM 2466 N N . ILE A 1 316 ? -15.769 12.383 25.202 1.00 78.44 316 ILE A N 1
ATOM 2467 C CA . ILE A 1 316 ? -17.022 12.047 24.506 1.00 78.44 316 ILE A CA 1
ATOM 2468 C C . ILE A 1 316 ? -17.430 10.598 24.809 1.00 78.44 316 ILE A C 1
ATOM 2470 O O . ILE A 1 316 ? -18.566 10.345 25.191 1.00 78.44 316 ILE A O 1
ATOM 2474 N N . THR A 1 317 ? -16.486 9.658 24.707 1.00 77.06 317 THR A N 1
ATOM 2475 C CA . THR A 1 317 ? -16.743 8.232 24.969 1.00 77.06 317 THR A CA 1
ATOM 2476 C C . THR A 1 317 ? -17.206 7.984 26.410 1.00 77.06 317 THR A C 1
ATOM 2478 O O . THR A 1 317 ? -18.113 7.187 26.625 1.00 77.06 317 THR A O 1
ATOM 2481 N N . LEU A 1 318 ? -16.613 8.665 27.397 1.00 84.38 318 LEU A N 1
ATOM 2482 C CA . LEU A 1 318 ? -17.020 8.566 28.801 1.00 84.38 318 LEU A CA 1
ATOM 2483 C C . LEU A 1 318 ? -18.454 9.071 29.016 1.00 84.38 318 LEU A C 1
ATOM 2485 O O . LEU A 1 318 ? -19.230 8.406 29.697 1.00 84.38 318 LEU A O 1
ATOM 2489 N N . ILE A 1 319 ? -18.806 10.230 28.449 1.00 82.62 319 ILE A N 1
ATOM 2490 C CA . ILE A 1 319 ? -20.151 10.808 28.590 1.00 82.62 319 ILE A CA 1
ATOM 2491 C C . ILE A 1 319 ? -21.201 9.946 27.887 1.00 82.62 319 ILE A C 1
ATOM 2493 O O . ILE A 1 319 ? -22.262 9.713 28.464 1.00 82.62 319 ILE A O 1
ATOM 2497 N N . ASP A 1 320 ? -20.896 9.441 26.688 1.00 71.75 320 ASP A N 1
ATOM 2498 C CA . ASP A 1 320 ? -21.780 8.533 25.949 1.00 71.75 320 ASP A CA 1
ATOM 2499 C C . ASP A 1 320 ? -22.074 7.273 26.792 1.00 71.75 320 ASP A C 1
ATOM 2501 O O . ASP A 1 320 ? -23.236 6.956 27.049 1.00 71.75 320 ASP A O 1
ATOM 2505 N N . LEU A 1 321 ? -21.037 6.619 27.333 1.00 72.75 321 LEU A N 1
ATOM 2506 C CA . LEU A 1 321 ? -21.196 5.424 28.175 1.00 72.75 321 LEU A CA 1
ATOM 2507 C C . LEU A 1 321 ? -21.918 5.710 29.500 1.00 72.75 321 LEU A C 1
ATOM 2509 O O . LEU A 1 321 ? -22.709 4.885 29.956 1.00 72.75 321 LEU A O 1
ATOM 2513 N N . ALA A 1 322 ? -21.671 6.867 30.121 1.00 77.81 322 ALA A N 1
ATOM 2514 C CA . ALA A 1 322 ? -22.358 7.266 31.348 1.00 77.81 322 ALA A CA 1
ATOM 2515 C C . ALA A 1 322 ? -23.850 7.535 31.110 1.00 77.81 322 ALA A C 1
ATOM 2517 O O . ALA A 1 322 ? -24.686 7.191 31.945 1.00 77.81 322 ALA A O 1
ATOM 2518 N N . TYR A 1 323 ? -24.201 8.110 29.959 1.00 71.62 323 TYR A N 1
ATOM 2519 C CA . TYR A 1 323 ? -25.592 8.295 29.561 1.00 71.62 323 TYR A CA 1
ATOM 2520 C C . TYR A 1 323 ? -26.309 6.954 29.373 1.00 71.62 323 TYR A C 1
ATOM 2522 O O . TYR A 1 323 ? -27.398 6.756 29.914 1.00 71.62 323 TYR A O 1
ATOM 2530 N N . GLU A 1 324 ? -25.679 6.012 28.669 1.00 64.75 324 GLU A N 1
ATOM 2531 C CA . GLU A 1 324 ? -26.229 4.673 28.421 1.00 64.75 324 GLU A CA 1
ATOM 2532 C C . GLU A 1 324 ? -26.433 3.867 29.712 1.00 64.75 324 GLU A C 1
ATOM 2534 O O . GLU A 1 324 ? -27.461 3.203 29.873 1.00 64.75 324 GLU A O 1
ATOM 2539 N N . SER A 1 325 ? -25.500 3.959 30.665 1.00 69.75 325 SER A N 1
ATOM 2540 C CA . SER A 1 325 ? -25.609 3.289 31.968 1.00 69.75 325 SER A CA 1
ATOM 2541 C C . SER A 1 325 ? -26.530 4.007 32.962 1.00 69.75 325 SER A C 1
ATOM 2543 O O . SER A 1 325 ? -26.796 3.477 34.046 1.00 69.75 325 SER A O 1
ATOM 2545 N N . GLY A 1 326 ? -27.012 5.210 32.626 1.00 74.00 326 GLY A N 1
ATOM 2546 C CA . GLY A 1 326 ? -27.754 6.077 33.542 1.00 74.00 326 GLY A CA 1
ATOM 2547 C C . GLY A 1 326 ? -26.907 6.596 34.711 1.00 74.00 326 GLY A C 1
ATOM 2548 O O . GLY A 1 326 ? -27.447 6.900 35.777 1.00 74.00 326 GLY A O 1
ATOM 2549 N N . THR A 1 327 ? -25.586 6.663 34.542 1.00 82.06 327 THR A N 1
ATOM 2550 C CA . THR A 1 327 ? -24.637 7.199 35.523 1.00 82.06 327 THR A CA 1
ATOM 2551 C C . THR A 1 327 ? -24.607 8.719 35.440 1.00 82.06 327 THR A C 1
ATOM 2553 O O . THR A 1 327 ? -24.308 9.298 34.397 1.00 82.06 327 THR A O 1
ATOM 2556 N N . ARG A 1 328 ? -24.868 9.393 36.561 1.00 82.12 328 ARG A N 1
ATOM 2557 C CA . ARG A 1 328 ? -24.817 10.859 36.629 1.00 82.12 328 ARG A CA 1
ATOM 2558 C C . ARG A 1 328 ? -23.364 11.336 36.597 1.00 82.12 328 ARG A C 1
ATOM 2560 O O . ARG A 1 328 ? -22.547 10.836 37.361 1.00 82.12 328 ARG A O 1
ATOM 2567 N N . VAL A 1 329 ? -23.041 12.328 35.770 1.00 84.50 329 VAL A N 1
ATOM 2568 C CA . VAL A 1 329 ? -21.700 12.937 35.726 1.00 84.50 329 VAL A CA 1
ATOM 2569 C C . VAL A 1 329 ? -21.790 14.388 36.186 1.00 84.50 329 VAL A C 1
ATOM 2571 O O . VAL A 1 329 ? -22.605 15.148 35.668 1.00 84.50 329 VAL A O 1
ATOM 2574 N N . VAL A 1 330 ? -20.971 14.758 37.167 1.00 87.06 330 VAL A N 1
ATOM 2575 C CA . VAL A 1 330 ? -20.863 16.110 37.721 1.00 87.06 330 VAL A CA 1
ATOM 2576 C C . VAL A 1 330 ? -19.467 16.638 37.422 1.00 87.06 330 VAL A C 1
ATOM 2578 O O . VAL A 1 330 ? -18.488 15.973 37.747 1.00 87.06 330 VAL A O 1
ATOM 2581 N N . ILE A 1 331 ? -19.361 17.808 36.794 1.00 87.12 331 ILE A N 1
ATOM 2582 C CA . ILE A 1 331 ? -18.088 18.341 36.295 1.00 87.12 331 ILE A CA 1
ATOM 2583 C C . ILE A 1 331 ? -17.761 19.682 36.948 1.00 87.12 331 ILE A C 1
ATOM 2585 O O . ILE A 1 331 ? -18.606 20.577 36.975 1.00 87.12 331 ILE A O 1
ATOM 2589 N N . SER A 1 332 ? -16.515 19.827 37.396 1.00 88.81 332 SER A N 1
ATOM 2590 C CA . SER A 1 332 ? -15.874 21.116 37.672 1.00 88.81 332 SER A CA 1
ATOM 2591 C C . SER A 1 332 ? -15.033 21.542 36.466 1.00 88.81 332 SER A C 1
ATOM 2593 O O . SER A 1 332 ? -14.280 20.739 35.895 1.00 88.81 332 SER A O 1
ATOM 2595 N N . SER A 1 333 ? -15.186 22.794 36.033 1.00 85.62 333 SER A N 1
ATOM 2596 C CA . SER A 1 333 ? -14.492 23.319 34.859 1.00 85.62 333 SER A CA 1
ATOM 2597 C C . SER A 1 333 ? -14.090 24.782 34.989 1.00 85.62 333 SER A C 1
ATOM 2599 O O . SER A 1 333 ? -14.821 25.601 35.527 1.00 85.62 333 SER A O 1
ATOM 2601 N N . SER A 1 334 ? -12.951 25.133 34.389 1.00 81.12 334 SER A N 1
ATOM 2602 C CA . SER A 1 334 ? -12.500 26.527 34.259 1.00 81.12 334 SER A CA 1
ATOM 2603 C C . SER A 1 334 ? -13.164 27.301 33.109 1.00 81.12 334 SER A C 1
ATOM 2605 O O . SER A 1 334 ? -12.877 28.483 32.922 1.00 81.12 334 SER A O 1
ATOM 2607 N N . ALA A 1 335 ? -14.019 26.655 32.312 1.00 78.19 335 ALA A N 1
ATOM 2608 C CA . ALA A 1 335 ? -14.713 27.253 31.174 1.00 78.19 335 ALA A CA 1
ATOM 2609 C C . ALA A 1 335 ? -16.118 26.657 31.028 1.00 78.19 335 ALA A C 1
ATOM 2611 O O . ALA A 1 335 ? -16.381 25.559 31.511 1.00 78.19 335 ALA A O 1
ATOM 2612 N N . THR A 1 336 ? -17.029 27.349 30.345 1.00 77.00 336 THR A N 1
ATOM 2613 C CA . THR A 1 336 ? -18.329 26.752 29.995 1.00 77.00 336 THR A CA 1
ATOM 2614 C C . THR A 1 336 ? -18.147 25.622 28.975 1.00 77.00 336 THR A C 1
ATOM 2616 O O . THR A 1 336 ? -17.122 25.543 28.295 1.00 77.00 336 THR A O 1
ATOM 2619 N N . ILE A 1 337 ? -19.147 24.743 28.834 1.00 71.25 337 ILE A N 1
ATOM 2620 C CA . ILE A 1 337 ? -19.103 23.647 27.849 1.00 71.25 337 ILE A CA 1
ATOM 2621 C C . ILE A 1 337 ? -18.884 24.197 26.431 1.00 71.25 337 ILE A C 1
ATOM 2623 O O . ILE A 1 337 ? -18.038 23.683 25.704 1.00 71.25 337 ILE A O 1
ATOM 2627 N N . ASP A 1 338 ? -19.569 25.279 26.055 1.00 68.62 338 ASP A N 1
ATOM 2628 C CA . ASP A 1 338 ? -19.419 25.885 24.726 1.00 68.62 338 ASP A CA 1
ATOM 2629 C C . ASP A 1 338 ? -17.998 26.418 24.497 1.00 68.62 338 ASP A C 1
ATOM 2631 O O . ASP A 1 338 ? -17.394 26.185 23.448 1.00 68.62 338 ASP A O 1
ATOM 2635 N N . GLU A 1 339 ? -17.416 27.074 25.504 1.00 75.44 339 GLU A N 1
ATOM 2636 C CA . GLU A 1 339 ? -16.034 27.554 25.448 1.00 75.44 339 GLU A CA 1
ATOM 2637 C C . GLU A 1 339 ? -15.014 26.415 25.418 1.00 75.44 339 GLU A C 1
ATOM 2639 O O . GLU A 1 339 ? -13.958 26.557 24.796 1.00 75.44 339 GLU A O 1
ATOM 2644 N N . ALA A 1 340 ? -15.311 25.288 26.069 1.00 76.62 340 ALA A N 1
ATOM 2645 C CA . ALA A 1 340 ? -14.418 24.140 26.089 1.00 76.62 340 ALA A CA 1
ATOM 2646 C C . ALA A 1 340 ? -14.226 23.532 24.689 1.00 76.62 340 ALA A C 1
ATOM 2648 O O . ALA A 1 340 ? -13.122 23.082 24.372 1.00 76.62 340 ALA A O 1
ATOM 2649 N N . PHE A 1 341 ? -15.264 23.570 23.843 1.00 75.94 341 PHE A N 1
ATOM 2650 C CA . PHE A 1 341 ? -15.272 22.998 22.489 1.00 75.94 341 PHE A CA 1
ATOM 2651 C C . PHE A 1 341 ? -15.130 24.025 21.346 1.00 75.94 341 PHE A C 1
ATOM 2653 O O . PHE A 1 341 ? -14.975 23.616 20.191 1.00 75.94 341 PHE A O 1
ATOM 2660 N N . ALA A 1 342 ? -15.145 25.332 21.634 1.00 72.75 342 ALA A N 1
ATOM 2661 C CA . ALA A 1 342 ? -15.214 26.406 20.635 1.00 72.75 342 ALA A CA 1
ATOM 2662 C C . ALA A 1 342 ? -14.163 26.307 19.510 1.00 72.75 342 ALA A C 1
ATOM 2664 O O . ALA A 1 342 ? -14.504 26.394 18.328 1.00 72.75 342 ALA A O 1
ATOM 2665 N N . GLU A 1 343 ? -12.890 26.090 19.858 1.00 72.06 343 GLU A N 1
ATOM 2666 C CA . GLU A 1 343 ? -11.793 26.019 18.879 1.00 72.06 343 GLU A CA 1
ATOM 2667 C C . GLU A 1 343 ? -11.919 24.791 17.960 1.00 72.06 343 GLU A C 1
ATOM 2669 O O . GLU A 1 343 ? -11.633 24.861 16.762 1.00 72.06 343 GLU A O 1
ATOM 2674 N N . ILE A 1 344 ? -12.400 23.667 18.500 1.00 70.94 344 ILE A N 1
ATOM 2675 C CA . ILE A 1 344 ? -12.540 22.425 17.739 1.00 70.94 344 ILE A CA 1
ATOM 2676 C C . ILE A 1 344 ? -13.730 22.503 16.778 1.00 70.94 344 ILE A C 1
ATOM 2678 O O . ILE A 1 344 ? -13.604 22.113 15.615 1.00 70.94 344 ILE A O 1
ATOM 2682 N N . VAL A 1 345 ? -14.863 23.044 17.239 1.00 67.69 345 VAL A N 1
ATOM 2683 C CA . VAL A 1 345 ? -16.071 23.227 16.416 1.00 67.69 345 VAL A CA 1
ATOM 2684 C C . VAL A 1 345 ? -15.788 24.151 15.231 1.00 67.69 345 VAL A C 1
ATOM 2686 O O . VAL A 1 345 ? -16.151 23.824 14.101 1.00 67.69 345 VAL A O 1
ATOM 2689 N N . GLU A 1 346 ? -15.102 25.277 15.450 1.00 66.94 346 GLU A N 1
ATOM 2690 C CA . GLU A 1 346 ? -14.792 26.222 14.371 1.00 66.94 346 GLU A CA 1
ATOM 2691 C C . GLU A 1 346 ? -13.849 25.614 13.319 1.00 66.94 346 GLU A C 1
ATOM 2693 O O . GLU A 1 346 ? -14.068 25.793 12.117 1.00 66.94 346 GLU A O 1
ATOM 2698 N N . ASN A 1 347 ? -12.846 24.836 13.735 1.00 67.88 347 ASN A N 1
ATOM 2699 C CA . ASN A 1 347 ? -11.954 24.142 12.803 1.00 67.88 347 ASN A CA 1
ATOM 2700 C C . ASN A 1 347 ? -12.704 23.088 11.962 1.00 67.88 347 ASN A C 1
ATOM 2702 O O . ASN A 1 347 ? -12.553 23.035 10.737 1.00 67.88 347 ASN A O 1
ATOM 2706 N N . GLU A 1 348 ? -13.580 22.295 12.583 1.00 57.84 348 GLU A N 1
ATOM 2707 C CA . GLU A 1 348 ? -14.406 21.314 11.866 1.00 57.84 348 GLU A CA 1
ATOM 2708 C C . GLU A 1 348 ? -15.398 21.988 10.899 1.00 57.84 348 GLU A C 1
ATOM 2710 O O . GLU A 1 348 ? -15.534 21.566 9.743 1.00 57.84 348 GLU A O 1
ATOM 2715 N N . ARG A 1 349 ? -16.003 23.116 11.293 1.00 58.06 349 ARG A N 1
ATOM 2716 C CA . ARG A 1 349 ? -16.871 23.928 10.423 1.00 58.06 349 ARG A CA 1
ATOM 2717 C C . ARG A 1 349 ? -16.123 24.445 9.189 1.00 58.06 349 ARG A C 1
ATOM 2719 O O . ARG A 1 349 ? -16.628 24.345 8.067 1.00 58.06 349 ARG A O 1
ATOM 2726 N N . GLN A 1 350 ? -14.897 24.944 9.363 1.00 59.31 350 GLN A N 1
ATOM 2727 C CA . GLN A 1 350 ? -14.036 25.381 8.254 1.00 59.31 350 GLN A CA 1
ATOM 2728 C C . GLN A 1 350 ? -13.638 24.219 7.330 1.00 59.31 350 GLN A C 1
ATOM 2730 O O . GLN A 1 350 ? -13.529 24.392 6.110 1.00 59.31 350 GLN A O 1
ATOM 2735 N N . ARG A 1 351 ? -13.462 23.016 7.881 1.00 55.94 351 ARG A N 1
ATOM 2736 C CA . ARG A 1 351 ? -13.132 21.805 7.121 1.00 55.94 351 ARG A CA 1
ATOM 2737 C C . ARG A 1 351 ? -14.301 21.301 6.270 1.00 55.94 351 ARG A C 1
ATOM 2739 O O . ARG A 1 351 ? -14.088 20.937 5.112 1.00 55.94 351 ARG A O 1
ATOM 2746 N N . LEU A 1 352 ? -15.527 21.337 6.794 1.00 49.31 352 LEU A N 1
ATOM 2747 C CA . LEU A 1 352 ? -16.750 20.970 6.063 1.00 49.31 352 LEU A CA 1
ATOM 2748 C C . LEU A 1 352 ? -17.082 21.968 4.940 1.00 49.31 352 LEU A C 1
ATOM 2750 O O . LEU A 1 352 ? -17.465 21.562 3.837 1.00 49.31 352 LEU A O 1
ATOM 2754 N N . MET A 1 353 ? -16.841 23.262 5.170 1.00 48.78 353 MET A N 1
ATOM 2755 C CA . MET A 1 353 ? -16.962 24.310 4.144 1.00 48.78 353 MET A CA 1
ATOM 2756 C C . MET A 1 353 ? -16.003 24.076 2.962 1.00 48.78 353 MET A C 1
ATOM 2758 O O . MET A 1 353 ? -16.393 24.250 1.807 1.00 48.78 353 MET A O 1
ATOM 2762 N N . ARG A 1 354 ? -14.774 23.601 3.222 1.00 52.38 354 ARG A N 1
ATOM 2763 C CA . ARG A 1 354 ? -13.803 23.226 2.172 1.00 52.38 354 ARG A CA 1
ATOM 2764 C C . ARG A 1 354 ? -14.220 21.995 1.357 1.00 52.38 354 ARG A C 1
ATOM 2766 O O . ARG A 1 354 ? -13.832 21.903 0.199 1.00 52.38 354 ARG A O 1
ATOM 2773 N N . LYS A 1 355 ? -14.997 21.066 1.932 1.00 44.16 355 LYS A N 1
ATOM 2774 C CA . LYS A 1 355 ? -15.527 19.882 1.223 1.00 44.16 355 LYS A CA 1
ATOM 2775 C C . LYS A 1 355 ? -16.745 20.202 0.340 1.00 44.16 355 LYS A C 1
ATOM 2777 O O . LYS A 1 355 ? -16.942 19.529 -0.663 1.00 44.16 355 LYS A O 1
ATOM 2782 N N . SER A 1 356 ? -17.540 21.212 0.699 1.00 37.88 356 SER A N 1
ATOM 2783 C CA . SER A 1 356 ? -18.836 21.499 0.053 1.00 37.88 356 SER A CA 1
ATOM 2784 C C . SER A 1 356 ? -18.757 22.557 -1.061 1.00 37.88 356 SER A C 1
ATOM 2786 O O . SER A 1 356 ? -19.634 22.629 -1.918 1.00 37.88 356 SER A O 1
ATOM 2788 N N . GLY A 1 357 ? -17.703 23.380 -1.078 1.00 35.22 357 GLY A N 1
ATOM 2789 C CA . GLY A 1 357 ? -17.447 24.358 -2.137 1.00 35.22 357 GLY A CA 1
ATOM 2790 C C . GLY A 1 357 ? -16.709 23.736 -3.320 1.00 35.22 357 GLY A C 1
ATOM 2791 O O . GLY A 1 357 ? -15.483 23.655 -3.313 1.00 35.22 357 GLY A O 1
ATOM 2792 N N . GLY A 1 358 ? -17.446 23.315 -4.348 1.00 35.53 358 GLY A N 1
ATOM 2793 C CA . GLY A 1 358 ? -16.889 22.829 -5.609 1.00 35.53 358 GLY A CA 1
ATOM 2794 C C . GLY A 1 358 ? -16.052 23.885 -6.338 1.00 35.53 358 GLY A C 1
ATOM 2795 O O . GLY A 1 358 ? -16.560 24.623 -7.172 1.00 35.53 358 GLY A O 1
ATOM 2796 N N . LEU A 1 359 ? -14.747 23.897 -6.075 1.00 27.42 359 LEU A N 1
ATOM 2797 C CA . LEU A 1 359 ? -13.714 24.242 -7.046 1.00 27.42 359 LEU A CA 1
ATOM 2798 C C . LEU A 1 359 ? -12.812 23.009 -7.165 1.00 27.42 359 LEU A C 1
ATOM 2800 O O . LEU A 1 359 ? -12.114 22.654 -6.214 1.00 27.42 359 LEU A O 1
ATOM 2804 N N . LYS A 1 360 ? -12.807 22.358 -8.337 1.00 30.89 360 LYS A N 1
ATOM 2805 C CA . LYS A 1 360 ? -11.756 21.404 -8.722 1.00 30.89 360 LYS A CA 1
ATOM 2806 C C . LYS A 1 360 ? -10.438 22.176 -8.844 1.00 30.89 360 LYS A C 1
ATOM 2808 O O . LYS A 1 360 ? -10.024 22.567 -9.928 1.00 30.89 360 LYS A O 1
ATOM 2813 N N . MET A 1 361 ? -9.787 22.415 -7.714 1.00 24.75 361 MET A N 1
ATOM 2814 C CA . MET A 1 361 ? -8.388 22.808 -7.663 1.00 24.75 361 MET A CA 1
ATOM 2815 C C . MET A 1 361 ? -7.559 21.528 -7.652 1.00 24.75 361 MET A C 1
ATOM 2817 O O . MET A 1 361 ? -7.522 20.799 -6.663 1.00 24.75 361 MET A O 1
ATOM 2821 N N . SER A 1 362 ? -6.906 21.254 -8.780 1.00 27.36 362 SER A N 1
ATOM 2822 C CA . SER A 1 362 ? -5.831 20.271 -8.883 1.00 27.36 362 SER A CA 1
ATOM 2823 C C . SER A 1 362 ? -4.675 20.710 -7.982 1.00 27.36 362 SER A C 1
ATOM 2825 O O . SER A 1 362 ? -3.827 21.509 -8.378 1.00 27.36 362 SER A O 1
ATOM 2827 N N . VAL A 1 363 ? -4.646 20.205 -6.750 1.00 27.11 363 VAL A N 1
ATOM 2828 C CA . VAL A 1 363 ? -3.493 20.339 -5.859 1.00 27.11 363 VAL A CA 1
ATOM 2829 C C . VAL A 1 363 ? -2.533 19.192 -6.162 1.00 27.11 363 VAL A C 1
ATOM 2831 O O . VAL A 1 363 ? -2.886 18.019 -6.044 1.00 27.11 363 VAL A O 1
ATOM 2834 N N . LYS A 1 364 ? -1.307 19.545 -6.568 1.00 27.92 364 LYS A N 1
ATOM 2835 C CA . LYS A 1 364 ? -0.173 18.622 -6.705 1.00 27.92 364 LYS A CA 1
ATOM 2836 C C . LYS A 1 364 ? -0.058 17.767 -5.439 1.00 27.92 364 LYS A C 1
ATOM 2838 O O . LYS A 1 364 ? 0.090 18.298 -4.342 1.00 27.92 364 LYS A O 1
ATOM 2843 N N . LYS A 1 365 ? -0.137 16.444 -5.622 1.00 28.89 365 LYS A N 1
ATOM 2844 C CA . LYS A 1 365 ? -0.086 15.404 -4.584 1.00 28.89 365 LYS A CA 1
ATOM 2845 C C . LYS A 1 365 ? 1.096 15.619 -3.621 1.00 28.89 365 LYS A C 1
ATOM 2847 O O . LYS A 1 365 ? 2.234 15.260 -3.913 1.00 28.89 365 LYS A O 1
ATOM 2852 N N . GLY A 1 366 ? 0.800 16.147 -2.438 1.00 27.88 366 GLY A N 1
ATOM 2853 C CA . GLY A 1 366 ? 1.711 16.268 -1.304 1.00 27.88 366 GLY A CA 1
ATOM 2854 C C . GLY A 1 366 ? 0.903 16.496 -0.029 1.00 27.88 366 GLY A C 1
ATOM 2855 O O . GLY A 1 366 ? 0.385 17.585 0.172 1.00 27.88 366 GLY A O 1
ATOM 2856 N N . GLY A 1 367 ? 0.754 15.460 0.801 1.00 25.52 367 GLY A N 1
ATOM 2857 C CA . GLY A 1 367 ? 0.029 15.547 2.075 1.00 25.52 367 GLY A CA 1
ATOM 2858 C C . GLY A 1 367 ? -0.627 14.230 2.479 1.00 25.52 367 GLY A C 1
ATOM 2859 O O . GLY A 1 367 ? -1.845 14.106 2.453 1.00 25.52 367 GLY A O 1
ATOM 2860 N N . GLY A 1 368 ? 0.174 13.220 2.821 1.00 27.86 368 GLY A N 1
ATOM 2861 C CA . GLY A 1 368 ? -0.322 11.952 3.358 1.00 27.86 368 GLY A CA 1
ATOM 2862 C C . GLY A 1 368 ? -0.469 12.013 4.875 1.00 27.86 368 GLY A C 1
ATOM 2863 O O . GLY A 1 368 ? 0.397 11.500 5.565 1.00 27.86 368 GLY A O 1
ATOM 2864 N N . SER A 1 369 ? -1.552 12.627 5.361 1.00 26.66 369 SER A N 1
ATOM 2865 C CA . SER A 1 369 ? -2.006 12.578 6.763 1.00 26.66 369 SER A CA 1
ATOM 2866 C C . SER A 1 369 ? -3.497 12.929 6.826 1.00 26.66 369 SER A C 1
ATOM 2868 O O . SER A 1 369 ? -3.847 14.053 7.183 1.00 26.66 369 SER A O 1
ATOM 2870 N N . SER A 1 370 ? -4.418 12.051 6.404 1.00 28.38 370 SER A N 1
ATOM 2871 C CA . SER A 1 370 ? -5.855 12.310 6.670 1.00 28.38 370 SER A CA 1
ATOM 2872 C C . SER A 1 370 ? -6.832 11.133 6.590 1.00 28.38 370 SER A C 1
ATOM 2874 O O . SER A 1 370 ? -8.006 11.352 6.885 1.00 28.38 370 SER A O 1
ATOM 2876 N N . SER A 1 371 ? -6.430 9.905 6.248 1.00 30.36 371 SER A N 1
ATOM 2877 C CA . SER A 1 371 ? -7.413 8.833 6.001 1.00 30.36 371 SER A CA 1
ATOM 2878 C C . SER A 1 371 ? -8.084 8.264 7.261 1.00 30.36 371 SER A C 1
ATOM 2880 O O . SER A 1 371 ? -9.223 7.835 7.179 1.00 30.36 371 SER A O 1
ATOM 2882 N N . ILE A 1 372 ? -7.479 8.377 8.452 1.00 29.52 372 ILE A N 1
ATOM 2883 C CA . ILE A 1 372 ? -8.158 8.040 9.730 1.00 29.52 372 ILE A CA 1
ATOM 2884 C C . ILE A 1 372 ? -9.064 9.195 10.207 1.00 29.52 372 ILE A C 1
ATOM 2886 O O . ILE A 1 372 ? -9.965 9.024 11.026 1.00 29.52 372 ILE A O 1
ATOM 2890 N N . ILE A 1 373 ? -8.856 10.404 9.676 1.00 29.59 373 ILE A N 1
ATOM 2891 C CA . ILE A 1 373 ? -9.531 11.610 10.159 1.00 29.59 373 ILE A CA 1
ATOM 2892 C C . ILE A 1 373 ? -10.840 11.863 9.386 1.00 29.59 373 ILE A C 1
ATOM 2894 O O . ILE A 1 373 ? -11.763 12.437 9.952 1.00 29.59 373 ILE A O 1
ATOM 2898 N N . SER A 1 374 ? -10.990 11.388 8.141 1.00 30.22 374 SER A N 1
ATOM 2899 C CA . SER A 1 374 ? -12.197 11.655 7.328 1.00 30.22 374 SER A CA 1
ATOM 2900 C C . SER A 1 374 ? -13.480 11.039 7.911 1.00 30.22 374 SER A C 1
ATOM 2902 O O . SER A 1 374 ? -14.497 11.729 7.986 1.00 30.22 374 SER A O 1
ATOM 2904 N N . SER A 1 375 ? -13.424 9.806 8.427 1.00 31.50 375 SER A N 1
ATOM 2905 C CA . SER A 1 375 ? -14.587 9.117 9.015 1.00 31.50 375 SER A CA 1
ATOM 2906 C C . SER A 1 375 ? -15.000 9.663 10.393 1.00 31.50 375 SER A C 1
ATOM 2908 O O . SER A 1 375 ? -16.146 9.472 10.816 1.00 31.50 375 SER A O 1
ATOM 2910 N N . SER A 1 376 ? -14.088 10.377 11.068 1.00 36.62 376 SER A N 1
ATOM 2911 C CA . SER A 1 376 ? -14.307 11.029 12.367 1.00 36.62 376 SER A CA 1
ATOM 2912 C C . SER A 1 376 ? -14.915 12.432 12.240 1.00 36.62 376 SER A C 1
ATOM 2914 O O . SER A 1 376 ? -15.650 12.845 13.127 1.00 36.62 376 SER A O 1
ATOM 2916 N N . VAL A 1 377 ? -14.647 13.145 11.141 1.00 33.69 377 VAL A N 1
ATOM 2917 C CA . VAL A 1 377 ? -14.962 14.578 10.929 1.00 33.69 377 VAL A CA 1
ATOM 2918 C C . VAL A 1 377 ? -16.463 14.873 10.841 1.00 33.69 377 VAL A C 1
ATOM 2920 O O . VAL A 1 377 ? -16.937 15.850 11.407 1.00 33.69 377 VAL A O 1
ATOM 2923 N N . ILE A 1 378 ? -17.246 13.995 10.208 1.00 35.75 378 ILE A N 1
ATOM 2924 C CA . ILE A 1 378 ? -18.708 14.172 10.114 1.00 35.75 378 ILE A CA 1
ATOM 2925 C C . ILE A 1 378 ? -19.400 13.729 11.418 1.00 35.75 378 ILE A C 1
ATOM 2927 O O . ILE A 1 378 ? -20.380 14.336 11.843 1.00 35.75 378 ILE A O 1
ATOM 2931 N N . ASN A 1 379 ? -18.844 12.726 12.113 1.00 41.19 379 ASN A N 1
ATOM 2932 C CA . ASN A 1 379 ? -19.350 12.271 13.412 1.00 41.19 379 ASN A CA 1
ATOM 2933 C C . ASN A 1 379 ? -19.044 13.266 14.542 1.00 41.19 379 ASN A C 1
ATOM 2935 O O . ASN A 1 379 ? -19.812 13.334 15.497 1.00 41.19 379 ASN A O 1
ATOM 2939 N N . PHE A 1 380 ? -17.951 14.030 14.458 1.00 40.50 380 PHE A N 1
ATOM 2940 C CA . PHE A 1 380 ? -17.478 14.865 15.563 1.00 40.50 380 PHE A CA 1
ATOM 2941 C C . PHE A 1 380 ? -18.456 15.991 15.918 1.00 40.50 380 PHE A C 1
ATOM 2943 O O . PHE A 1 380 ? -18.784 16.145 17.088 1.00 40.50 380 PHE A O 1
ATOM 2950 N N . SER A 1 381 ? -19.007 16.702 14.927 1.00 40.38 381 SER A N 1
ATOM 2951 C CA . SER A 1 381 ? -20.011 17.754 15.168 1.00 40.38 381 SER A CA 1
ATOM 2952 C C . SER A 1 381 ? -21.288 17.187 15.800 1.00 40.38 381 SER A C 1
ATOM 2954 O O . SER A 1 381 ? -21.760 17.705 16.807 1.00 40.38 381 SER A O 1
ATOM 2956 N N . SER A 1 382 ? -21.794 16.062 15.274 1.00 46.22 382 SER A N 1
ATOM 2957 C CA . SER A 1 382 ? -22.979 15.391 15.832 1.00 46.22 382 SER A CA 1
ATOM 2958 C C . SER A 1 382 ? -22.742 14.838 17.241 1.00 46.22 382 SER A C 1
ATOM 2960 O O . SER A 1 382 ? -23.658 14.825 18.057 1.00 46.22 382 SER A O 1
ATOM 2962 N N . LYS A 1 383 ? -21.511 14.402 17.545 1.00 51.34 383 LYS A N 1
ATOM 2963 C CA . LYS A 1 383 ? -21.120 13.901 18.864 1.00 51.34 383 LYS A CA 1
ATOM 2964 C C . LYS A 1 383 ? -20.895 15.025 19.870 1.00 51.34 383 LYS A C 1
ATOM 2966 O O . LYS A 1 383 ? -21.205 14.830 21.033 1.00 51.34 383 LYS A O 1
ATOM 2971 N N . ILE A 1 384 ? -20.422 16.200 19.454 1.00 50.50 384 ILE A N 1
ATOM 2972 C CA . ILE A 1 384 ? -20.345 17.376 20.337 1.00 50.50 384 ILE A CA 1
ATOM 2973 C C . ILE A 1 384 ? -21.753 17.826 20.733 1.00 50.50 384 ILE A C 1
ATOM 2975 O O . ILE A 1 384 ? -22.020 18.018 21.917 1.00 50.50 384 ILE A O 1
ATOM 2979 N N . GLU A 1 385 ? -22.675 17.911 19.770 1.00 49.62 385 GLU A N 1
ATOM 2980 C CA . GLU A 1 385 ? -24.091 18.164 20.062 1.00 49.62 385 GLU A CA 1
ATOM 2981 C C . GLU A 1 385 ? -24.682 17.043 20.931 1.00 49.62 385 GLU A C 1
ATOM 2983 O O . GLU A 1 385 ? -25.397 17.318 21.893 1.00 49.62 385 GLU A O 1
ATOM 2988 N N . HIS A 1 386 ? -24.333 15.776 20.662 1.00 51.47 386 HIS A N 1
ATOM 2989 C CA . HIS A 1 386 ? -24.725 14.639 21.499 1.00 51.47 386 HIS A CA 1
ATOM 2990 C C . HIS A 1 386 ? -24.228 14.779 22.936 1.00 51.47 386 HIS A C 1
ATOM 2992 O O . HIS A 1 386 ? -25.006 14.517 23.845 1.00 51.47 386 HIS A O 1
ATOM 2998 N N . VAL A 1 387 ? -22.986 15.214 23.148 1.00 53.91 387 VAL A N 1
ATOM 2999 C CA . VAL A 1 387 ? -22.403 15.421 24.477 1.00 53.91 387 VAL A CA 1
ATOM 3000 C C . VAL A 1 387 ? -23.080 16.580 25.187 1.00 53.91 387 VAL A C 1
ATOM 3002 O O . VAL A 1 387 ? -23.515 16.389 26.315 1.00 53.91 387 VAL A O 1
ATOM 3005 N N . ALA A 1 388 ? -23.258 17.736 24.543 1.00 52.28 388 ALA A N 1
ATOM 3006 C CA . ALA A 1 388 ? -23.957 18.871 25.148 1.00 52.28 388 ALA A CA 1
ATOM 3007 C C . ALA A 1 388 ? -25.391 18.497 25.569 1.00 52.28 388 ALA A C 1
ATOM 3009 O O . ALA A 1 388 ? -25.829 18.812 26.677 1.00 52.28 388 ALA A O 1
ATOM 3010 N N . VAL A 1 389 ? -26.107 17.754 24.718 1.00 52.59 389 VAL A N 1
ATOM 3011 C CA . VAL A 1 389 ? -27.472 17.286 24.992 1.00 52.59 389 VAL A CA 1
ATOM 3012 C C . VAL A 1 389 ? -27.498 16.190 26.063 1.00 52.59 389 VAL A C 1
ATOM 3014 O O . VAL A 1 389 ? -28.279 16.293 27.002 1.00 52.59 389 VAL A O 1
ATOM 3017 N N . SER A 1 390 ? -26.633 15.177 25.987 1.00 52.06 390 SER A N 1
ATOM 3018 C CA . SER A 1 390 ? -26.557 14.096 26.987 1.00 52.06 390 SER A CA 1
ATOM 3019 C C . SER A 1 390 ? -26.162 14.633 28.356 1.00 52.06 390 SER A C 1
ATOM 3021 O O . SER A 1 390 ? -26.709 14.201 29.365 1.00 52.06 390 SER A O 1
ATOM 3023 N N . PHE A 1 391 ? -25.285 15.634 28.395 1.00 55.75 391 PHE A N 1
ATOM 3024 C CA . PHE A 1 391 ? -24.895 16.319 29.619 1.00 55.75 391 PHE A CA 1
ATOM 3025 C C . PHE A 1 391 ? -26.067 17.088 30.248 1.00 55.75 391 PHE A C 1
ATOM 3027 O O . PHE A 1 391 ? -26.306 16.985 31.450 1.00 55.75 391 PHE A O 1
ATOM 3034 N N . LEU A 1 392 ? -26.864 17.780 29.427 1.00 50.53 392 LEU A N 1
ATOM 3035 C CA . LEU A 1 392 ? -28.095 18.449 29.863 1.00 50.53 392 LEU A CA 1
ATOM 3036 C C . LEU A 1 392 ? -29.168 17.463 30.352 1.00 50.53 392 LEU A C 1
ATOM 3038 O O . LEU A 1 392 ? -29.938 17.814 31.238 1.00 50.53 392 LEU A O 1
ATOM 3042 N N . ILE A 1 393 ? -29.212 16.233 29.835 1.00 50.78 393 ILE A N 1
ATOM 3043 C CA . ILE A 1 393 ? -30.137 15.195 30.325 1.00 50.78 393 ILE A CA 1
ATOM 3044 C C . ILE A 1 393 ? -29.631 14.551 31.617 1.00 50.78 393 ILE A C 1
ATOM 3046 O O . ILE A 1 393 ? -30.412 14.330 32.540 1.00 50.78 393 ILE A O 1
ATOM 3050 N N . LEU A 1 394 ? -28.328 14.261 31.709 1.00 51.22 394 LEU A N 1
ATOM 3051 C CA . LEU A 1 394 ? -27.701 13.748 32.932 1.00 51.22 394 LEU A CA 1
ATOM 3052 C C . LEU A 1 394 ? -27.847 14.738 34.095 1.00 51.22 394 LEU A C 1
ATOM 3054 O O . LEU A 1 394 ? -27.905 14.315 35.251 1.00 51.22 394 LEU A O 1
ATOM 3058 N N . ALA A 1 395 ? -27.984 16.034 33.791 1.00 45.94 395 ALA A N 1
ATOM 3059 C CA . ALA A 1 395 ? -28.358 17.061 34.753 1.00 45.94 395 ALA A CA 1
ATOM 3060 C C . ALA A 1 395 ? -29.710 16.810 35.433 1.00 45.94 395 ALA A C 1
ATOM 3062 O O . ALA A 1 395 ? -29.869 17.196 36.581 1.00 45.94 395 ALA A O 1
ATOM 3063 N N . GLN A 1 396 ? -30.657 16.151 34.761 1.00 41.19 396 GLN A N 1
ATOM 3064 C CA . GLN A 1 396 ? -32.084 16.154 35.112 1.00 41.19 396 GLN A CA 1
ATOM 3065 C C . GLN A 1 396 ? -32.633 14.792 35.588 1.00 41.19 396 GLN A C 1
ATOM 3067 O O . GLN A 1 396 ? -33.845 14.633 35.756 1.00 41.19 396 GLN A O 1
ATOM 3072 N N . LEU A 1 397 ? -31.782 13.779 35.806 1.00 39.31 397 LEU A N 1
ATOM 3073 C CA . LEU A 1 397 ? -32.225 12.467 36.301 1.00 39.31 397 LEU A CA 1
ATOM 3074 C C . LEU A 1 397 ? -32.714 12.561 37.768 1.00 39.31 397 LEU A C 1
ATOM 3076 O O . LEU A 1 397 ? -31.923 12.516 38.714 1.00 39.31 397 LEU A O 1
ATOM 3080 N N . LYS A 1 398 ? -34.038 12.664 37.968 1.00 33.12 398 LYS A N 1
ATOM 3081 C CA . LYS A 1 398 ? -34.718 12.527 39.275 1.00 33.12 398 LYS A CA 1
ATOM 3082 C C . LYS A 1 398 ? -34.943 11.045 39.657 1.00 33.12 398 LYS A C 1
ATOM 3084 O O . LYS A 1 398 ? -35.264 10.240 38.780 1.00 33.12 398 LYS A O 1
ATOM 3089 N N . PRO A 1 399 ? -34.872 10.664 40.952 1.00 28.28 399 PRO A N 1
ATOM 3090 C CA . PRO A 1 399 ? -35.501 9.434 41.448 1.00 28.28 399 PRO A CA 1
ATOM 3091 C C . PRO A 1 399 ? -37.045 9.552 41.401 1.00 28.28 399 PRO A C 1
ATOM 3093 O O . PRO A 1 399 ? -37.569 10.666 41.359 1.00 28.28 399 PRO A O 1
ATOM 3096 N N . PRO A 1 400 ? -37.806 8.440 41.376 1.00 23.45 400 PRO A N 1
ATOM 3097 C CA . PRO A 1 400 ? -39.231 8.488 41.064 1.00 23.45 400 PRO A CA 1
ATOM 3098 C C . PRO A 1 400 ? -40.070 8.832 42.302 1.00 23.45 400 PRO A C 1
ATOM 3100 O O . PRO A 1 400 ? -40.188 8.000 43.195 1.00 23.45 400 PRO A O 1
ATOM 3103 N N . THR A 1 401 ? -40.744 9.988 42.327 1.00 24.06 401 THR A N 1
ATOM 3104 C CA . THR A 1 401 ? -41.869 10.229 43.252 1.00 24.06 401 THR A CA 1
ATOM 3105 C C . THR A 1 401 ? -42.956 11.169 42.695 1.00 24.06 401 THR A C 1
ATOM 3107 O O . THR A 1 401 ? -42.689 12.241 42.171 1.00 24.06 401 THR A O 1
ATOM 3110 N N . ARG A 1 402 ? -44.185 10.645 42.828 1.00 23.80 402 ARG A N 1
ATOM 3111 C CA . ARG A 1 402 ? -45.578 11.151 42.875 1.00 23.80 402 ARG A CA 1
ATOM 3112 C C . ARG A 1 402 ? -45.976 12.603 42.502 1.00 23.80 402 ARG A C 1
ATOM 3114 O O . ARG A 1 402 ? -45.419 13.582 42.965 1.00 23.80 402 ARG A O 1
ATOM 3121 N N . VAL A 1 403 ? -47.094 12.621 41.765 1.00 28.03 403 VAL A N 1
ATOM 3122 C CA . VAL A 1 403 ? -48.003 13.672 41.252 1.00 28.03 403 VAL A CA 1
ATOM 3123 C C . VAL A 1 403 ? -48.461 14.740 42.264 1.00 28.03 403 VAL A C 1
ATOM 3125 O O . VAL A 1 403 ? -48.874 14.358 43.357 1.00 28.03 403 VAL A O 1
ATOM 3128 N N . GLN A 1 404 ? -48.544 16.015 41.829 1.00 23.67 404 GLN A N 1
ATOM 3129 C CA . GLN A 1 404 ? -49.644 16.973 42.107 1.00 23.67 404 GLN A CA 1
ATOM 3130 C C . GLN A 1 404 ? -49.616 18.217 41.173 1.00 23.67 404 GLN A C 1
ATOM 3132 O O . GLN A 1 404 ? -48.605 18.482 40.533 1.00 23.67 404 GLN A O 1
ATOM 3137 N N . ASN A 1 405 ? -50.775 18.885 41.064 1.00 23.58 405 ASN A N 1
ATOM 3138 C CA . ASN A 1 405 ? -51.299 19.766 39.996 1.00 23.58 405 ASN A CA 1
ATOM 3139 C C . ASN A 1 405 ? -51.092 21.299 40.178 1.00 23.58 405 ASN A C 1
ATOM 3141 O O . ASN A 1 405 ? -50.935 21.741 41.313 1.00 23.58 405 ASN A O 1
ATOM 3145 N N . ASN A 1 406 ? -51.332 22.045 39.069 1.00 24.06 406 ASN A N 1
ATOM 3146 C CA . ASN A 1 406 ? -51.761 23.469 38.895 1.00 24.06 406 ASN A CA 1
ATOM 3147 C C . ASN A 1 406 ? -50.722 24.594 39.175 1.00 24.06 406 ASN A C 1
ATOM 3149 O O . ASN A 1 406 ? -49.865 24.410 40.025 1.00 24.06 406 ASN A O 1
ATOM 3153 N N . ASP A 1 407 ? -50.691 25.796 38.560 1.00 22.91 407 ASP A N 1
ATOM 3154 C CA . ASP A 1 407 ? -51.524 26.546 37.586 1.00 22.91 407 ASP A CA 1
ATOM 3155 C C . ASP A 1 407 ? -50.692 27.692 36.911 1.00 22.91 407 ASP A C 1
ATOM 3157 O O . ASP A 1 407 ? -49.708 28.163 37.474 1.00 22.91 407 ASP A O 1
ATOM 3161 N N . SER A 1 408 ? -51.133 28.120 35.714 1.00 23.11 408 SER A N 1
ATOM 3162 C CA . SER A 1 408 ? -50.951 29.374 34.915 1.00 23.11 408 SER A CA 1
ATOM 3163 C C . SER A 1 408 ? -49.920 30.492 35.245 1.00 23.11 408 SER A C 1
ATOM 3165 O O . SER A 1 408 ? -49.937 31.030 36.346 1.00 23.11 408 SER A O 1
ATOM 3167 N N . MET A 1 409 ? -49.227 31.033 34.215 1.00 22.17 409 MET A N 1
ATOM 3168 C CA . MET A 1 409 ? -49.414 32.405 33.647 1.00 22.17 409 MET A CA 1
ATOM 3169 C C . MET A 1 409 ? -48.378 32.781 32.551 1.00 22.17 409 MET A C 1
ATOM 3171 O O . MET A 1 409 ? -47.250 32.301 32.530 1.00 22.17 409 MET A O 1
ATOM 3175 N N . GLU A 1 410 ? -48.815 33.647 31.629 1.00 23.89 410 GLU A N 1
ATOM 3176 C CA . GLU A 1 410 ? -48.140 34.193 30.435 1.00 23.89 410 GLU A CA 1
ATOM 3177 C C . GLU A 1 410 ? -46.991 35.187 30.734 1.00 23.89 410 GLU A C 1
ATOM 3179 O O . GLU A 1 410 ? -47.050 35.888 31.741 1.00 23.89 410 GLU A O 1
ATOM 3184 N N . THR A 1 411 ? -46.007 35.348 29.819 1.00 22.58 411 THR A N 1
ATOM 3185 C CA . THR A 1 411 ? -45.663 36.628 29.121 1.00 22.58 411 THR A CA 1
ATOM 3186 C C . THR A 1 411 ? -44.359 36.593 28.273 1.00 22.58 411 THR A C 1
ATOM 3188 O O . THR A 1 411 ? -43.264 36.334 28.748 1.00 22.58 411 THR A O 1
ATOM 3191 N N . SER A 1 412 ? -44.532 36.878 26.974 1.00 23.45 412 SER A N 1
ATOM 3192 C CA . SER A 1 412 ? -43.760 37.697 26.000 1.00 23.45 412 SER A CA 1
ATOM 3193 C C . SER A 1 412 ? -42.265 38.117 26.142 1.00 23.45 412 SER A C 1
ATOM 3195 O O . SER A 1 412 ? -41.903 38.817 27.077 1.00 23.45 412 SER A O 1
ATOM 3197 N N . GLN A 1 413 ? -41.549 37.959 24.997 1.00 24.89 413 GLN A N 1
ATOM 3198 C CA . GLN A 1 413 ? -40.475 38.808 24.381 1.00 24.89 413 GLN A CA 1
ATOM 3199 C C . GLN A 1 413 ? -39.058 38.792 25.028 1.00 24.89 413 GLN A C 1
ATOM 3201 O O . GLN A 1 413 ? -38.939 38.744 26.236 1.00 24.89 413 GLN A O 1
ATOM 3206 N N . ALA A 1 414 ? -37.895 38.855 24.350 1.00 22.75 414 ALA A N 1
ATOM 3207 C CA . ALA A 1 414 ? -37.478 39.170 22.975 1.00 22.75 414 ALA A CA 1
ATOM 3208 C C . ALA A 1 414 ? -36.069 38.578 22.672 1.00 22.75 414 ALA A C 1
ATOM 3210 O O . ALA A 1 414 ? -35.199 38.550 23.539 1.00 22.75 414 ALA A O 1
ATOM 3211 N N . THR A 1 415 ? -35.796 38.180 21.423 1.00 26.03 415 THR A N 1
ATOM 3212 C CA . THR A 1 415 ? -34.466 37.746 20.938 1.00 26.03 415 THR A CA 1
ATOM 3213 C C . THR A 1 415 ? -33.637 38.908 20.378 1.00 26.03 415 THR A C 1
ATOM 3215 O O . THR A 1 415 ? -34.042 39.557 19.412 1.00 26.03 415 THR A O 1
ATOM 3218 N N . ILE A 1 416 ? -32.432 39.121 20.919 1.00 27.05 416 ILE A N 1
ATOM 3219 C CA . ILE A 1 416 ? -31.415 40.043 20.385 1.00 27.05 416 ILE A CA 1
ATOM 3220 C C . ILE A 1 416 ? -30.455 39.255 19.476 1.00 27.05 416 ILE A C 1
ATOM 3222 O O . ILE A 1 416 ? -29.690 38.421 19.949 1.00 27.05 416 ILE A O 1
ATOM 3226 N N . ALA A 1 417 ? -30.467 39.532 18.167 1.00 28.55 417 ALA A N 1
ATOM 3227 C CA . ALA A 1 417 ? -29.552 38.934 17.186 1.00 28.55 417 ALA A CA 1
ATOM 3228 C C . ALA A 1 417 ? -28.300 39.809 16.939 1.00 28.55 417 ALA A C 1
ATOM 3230 O O . ALA A 1 417 ? -28.408 41.012 16.668 1.00 28.55 417 ALA A O 1
ATOM 3231 N N . GLN A 1 418 ? -27.108 39.200 16.998 1.00 31.91 418 GLN A N 1
ATOM 3232 C CA . GLN A 1 418 ? -25.800 39.846 16.784 1.00 31.91 418 GLN A CA 1
ATOM 3233 C C . GLN A 1 418 ? -25.433 40.040 15.290 1.00 31.91 418 GLN A C 1
ATOM 3235 O O . GLN A 1 418 ? -26.037 39.470 14.387 1.00 31.91 418 GLN A O 1
ATOM 3240 N N . ARG A 1 419 ? -24.475 40.945 15.032 1.00 32.16 419 ARG A N 1
ATOM 3241 C CA . ARG A 1 419 ? -24.184 41.648 13.759 1.00 32.16 419 ARG A CA 1
ATOM 3242 C C . ARG A 1 419 ? -23.297 40.838 12.782 1.00 32.16 419 ARG A C 1
ATOM 3244 O O . ARG A 1 419 ? -22.226 40.403 13.187 1.00 32.16 419 ARG A O 1
ATOM 3251 N N . SER A 1 420 ? -23.646 40.756 11.487 1.00 38.69 420 SER A N 1
ATOM 3252 C CA . SER A 1 420 ? -22.757 40.277 10.403 1.00 38.69 420 SER A CA 1
ATOM 3253 C C . SER A 1 420 ? -22.062 41.438 9.668 1.00 38.69 420 SER A C 1
ATOM 3255 O O . SER A 1 420 ? -22.625 42.518 9.489 1.00 38.69 420 SER A O 1
ATOM 3257 N N . TYR A 1 421 ? -20.810 41.230 9.241 1.00 49.47 421 TYR A N 1
ATOM 3258 C CA . TYR A 1 421 ? -19.968 42.235 8.567 1.00 49.47 421 TYR A CA 1
ATOM 3259 C C . TYR A 1 421 ? -20.087 42.212 7.026 1.00 49.47 421 TYR A C 1
ATOM 3261 O O . TYR A 1 421 ? -19.283 42.853 6.344 1.00 49.47 421 TYR A O 1
ATOM 3269 N N . THR A 1 422 ? -21.054 41.495 6.443 1.00 55.69 422 THR A N 1
ATOM 3270 C CA . THR A 1 422 ? -21.105 41.084 5.020 1.00 55.69 422 THR A CA 1
ATOM 3271 C C . THR A 1 422 ? -22.061 41.874 4.110 1.00 55.69 422 THR A C 1
ATOM 3273 O O . THR A 1 422 ? -22.389 41.427 3.016 1.00 55.69 422 THR A O 1
ATOM 3276 N N . GLY A 1 423 ? -22.433 43.098 4.495 1.00 66.75 423 GLY A N 1
ATOM 3277 C CA . GLY A 1 423 ? -23.369 43.942 3.740 1.00 66.75 423 GLY A CA 1
ATOM 3278 C C . GLY A 1 423 ? -22.918 44.445 2.358 1.00 66.75 423 GLY A C 1
ATOM 3279 O O . GLY A 1 423 ? -21.728 44.458 2.032 1.00 66.75 423 GLY A O 1
ATOM 3280 N N . CYS A 1 424 ? -23.876 44.941 1.562 1.00 76.56 424 CYS A N 1
ATOM 3281 C CA . CYS A 1 424 ? -23.617 45.566 0.258 1.00 76.56 424 CYS A CA 1
ATOM 3282 C C . CYS A 1 424 ? -22.676 46.779 0.383 1.00 76.56 424 CYS A C 1
ATOM 3284 O O . CYS A 1 424 ? -22.624 47.442 1.428 1.00 76.56 424 CYS A O 1
ATOM 3286 N N . ARG A 1 425 ? -21.931 47.103 -0.683 1.00 73.06 425 ARG A N 1
ATOM 3287 C CA . ARG A 1 425 ? -20.957 48.209 -0.690 1.00 73.06 425 ARG A CA 1
ATOM 3288 C C . ARG A 1 425 ? -21.625 49.540 -0.357 1.00 73.06 425 ARG A C 1
ATOM 3290 O O . ARG A 1 425 ? -21.058 50.312 0.410 1.00 73.06 425 ARG A O 1
ATOM 3297 N N . THR A 1 426 ? -22.842 49.773 -0.848 1.00 78.75 426 THR A N 1
ATOM 3298 C CA . THR A 1 426 ? -23.613 50.997 -0.583 1.00 78.75 426 THR A CA 1
ATOM 3299 C C . THR A 1 426 ? -23.885 51.190 0.916 1.00 78.75 426 THR A C 1
ATOM 3301 O O . THR A 1 426 ? -23.677 52.281 1.446 1.00 78.75 426 THR A O 1
ATOM 3304 N N . CYS A 1 427 ? -24.286 50.133 1.630 1.00 75.81 427 CYS A N 1
ATOM 3305 C CA . CYS A 1 427 ? -24.482 50.167 3.084 1.00 75.81 427 CYS A CA 1
ATOM 3306 C C . CYS A 1 427 ? -23.152 50.237 3.846 1.00 75.81 427 CYS A C 1
ATOM 3308 O O . CYS A 1 427 ? -23.043 50.996 4.809 1.00 75.81 427 CYS A O 1
ATOM 3310 N N . ARG A 1 428 ? -22.117 49.519 3.390 1.00 70.88 428 ARG A N 1
ATOM 3311 C CA . ARG A 1 428 ? -20.777 49.533 4.003 1.00 70.88 428 ARG A CA 1
ATOM 3312 C C . ARG A 1 428 ? -20.078 50.888 3.895 1.00 70.88 428 ARG A C 1
ATOM 3314 O O . ARG A 1 428 ? -19.550 51.360 4.896 1.00 70.88 428 ARG A O 1
ATOM 3321 N N . GLN A 1 429 ? -20.102 51.541 2.730 1.00 70.69 429 GLN A N 1
ATOM 3322 C CA . GLN A 1 429 ? -19.545 52.891 2.547 1.00 70.69 429 GLN A CA 1
ATOM 3323 C C . GLN A 1 429 ? -20.235 53.909 3.455 1.00 70.69 429 GLN A C 1
ATOM 3325 O O . GLN A 1 429 ? -19.591 54.802 3.994 1.00 70.69 429 GLN A O 1
ATOM 3330 N N . ARG A 1 430 ? -21.539 53.734 3.674 1.00 67.31 430 ARG A N 1
ATOM 3331 C CA . ARG A 1 430 ? -22.336 54.576 4.571 1.00 67.31 430 ARG A CA 1
ATOM 3332 C C . ARG A 1 430 ? -22.274 54.141 6.036 1.00 67.31 430 ARG A C 1
ATOM 3334 O O . ARG A 1 430 ? -22.874 54.799 6.874 1.00 67.31 430 ARG A O 1
ATOM 3341 N N . LYS A 1 431 ? -21.569 53.045 6.341 1.00 70.44 431 LYS A N 1
ATOM 3342 C CA . LYS A 1 431 ? -21.473 52.427 7.673 1.00 70.44 431 LYS A CA 1
ATOM 3343 C C . LYS A 1 431 ? -22.840 52.138 8.323 1.00 70.44 431 LYS A C 1
ATOM 3345 O O . LYS A 1 431 ? -22.974 52.221 9.540 1.00 70.44 431 LYS A O 1
ATOM 3350 N N . VAL A 1 432 ? -23.848 51.771 7.529 1.00 69.06 432 VAL A N 1
ATOM 3351 C CA . VAL A 1 432 ? -25.184 51.370 8.013 1.00 69.06 432 VAL A CA 1
ATOM 3352 C C . VAL A 1 432 ? -25.391 49.860 7.871 1.00 69.06 432 VAL A C 1
ATOM 3354 O O . VAL A 1 432 ? -24.798 49.227 6.995 1.00 69.06 432 VAL A O 1
ATOM 3357 N N . LYS A 1 433 ? -26.232 49.269 8.735 1.00 63.47 433 LYS A N 1
ATOM 3358 C CA . LYS A 1 433 ? -26.508 47.824 8.729 1.00 63.47 433 LYS A CA 1
ATOM 3359 C C . LYS A 1 433 ? -27.200 47.438 7.418 1.00 63.47 433 LYS A C 1
ATOM 3361 O O . LYS A 1 433 ? -28.250 47.978 7.067 1.00 63.47 433 LYS A O 1
ATOM 3366 N N . CYS A 1 434 ? -26.581 46.518 6.689 1.00 72.00 434 CYS A N 1
ATOM 3367 C CA . CYS A 1 434 ? -27.218 45.860 5.563 1.00 72.00 434 CYS A CA 1
ATOM 3368 C C . CYS A 1 434 ? -28.021 44.685 6.105 1.00 72.00 434 CYS A C 1
ATOM 3370 O O . CYS A 1 434 ? -27.577 43.977 7.005 1.00 72.00 434 CYS A O 1
ATOM 3372 N N . ASP A 1 435 ? -29.202 44.510 5.560 1.00 70.38 435 ASP A N 1
ATOM 3373 C CA . ASP A 1 435 ? -30.120 43.426 5.860 1.00 70.38 435 ASP A CA 1
ATOM 3374 C C . ASP A 1 435 ? -29.857 42.171 5.022 1.00 70.38 435 ASP A C 1
ATOM 3376 O O . ASP A 1 435 ? -30.465 41.146 5.294 1.00 70.38 435 ASP A O 1
ATOM 3380 N N . GLU A 1 436 ? -28.924 42.239 4.061 1.00 64.25 436 GLU A N 1
ATOM 3381 C CA . GLU A 1 436 ? -28.374 41.148 3.228 1.00 64.25 436 GLU A CA 1
ATOM 3382 C C . GLU A 1 436 ? -29.389 40.296 2.432 1.00 64.25 436 GLU A C 1
ATOM 3384 O O . GLU A 1 436 ? -28.992 39.635 1.474 1.00 64.25 436 GLU A O 1
ATOM 3389 N N . ASN A 1 437 ? -30.689 40.401 2.714 1.00 63.62 437 ASN A N 1
ATOM 3390 C CA . ASN A 1 437 ? -31.782 39.875 1.910 1.00 63.62 437 ASN A CA 1
ATOM 3391 C C . ASN A 1 437 ? -31.952 40.730 0.658 1.00 63.62 437 ASN A C 1
ATOM 3393 O O . ASN A 1 437 ? -32.246 41.923 0.745 1.00 63.62 437 ASN A O 1
ATOM 3397 N N . ARG A 1 438 ? -31.736 40.111 -0.504 1.00 61.88 438 ARG A N 1
ATOM 3398 C CA . ARG A 1 438 ? -31.994 40.726 -1.805 1.00 61.88 438 ARG A CA 1
ATOM 3399 C C . ARG A 1 438 ? -33.471 40.552 -2.128 1.00 61.88 438 ARG A C 1
ATOM 3401 O O . ARG A 1 438 ? -33.953 39.424 -2.120 1.00 61.88 438 ARG A O 1
ATOM 3408 N N . ASP A 1 439 ? -34.159 41.654 -2.391 1.00 61.12 439 ASP A N 1
ATOM 3409 C CA . ASP A 1 439 ? -35.467 41.612 -3.038 1.00 61.12 439 ASP A CA 1
ATOM 3410 C C . ASP A 1 439 ? -35.321 41.156 -4.503 1.00 61.12 439 ASP A C 1
ATOM 3412 O O . ASP A 1 439 ? -34.210 41.090 -5.043 1.00 61.12 439 ASP A O 1
ATOM 3416 N N . ASP A 1 440 ? -36.439 40.839 -5.158 1.00 56.94 440 ASP A N 1
ATOM 3417 C CA . ASP A 1 440 ? -36.471 40.281 -6.523 1.00 56.94 440 ASP A CA 1
ATOM 3418 C C . ASP A 1 440 ? -35.820 41.199 -7.582 1.00 56.94 440 ASP A C 1
ATOM 3420 O O . ASP A 1 440 ? -35.514 40.774 -8.695 1.00 56.94 440 ASP A O 1
ATOM 3424 N N . ILE A 1 441 ? -35.553 42.462 -7.228 1.00 59.06 441 ILE A N 1
ATOM 3425 C CA . ILE A 1 441 ? -34.936 43.497 -8.071 1.00 59.06 441 ILE A CA 1
ATOM 3426 C C . ILE A 1 441 ? -33.441 43.696 -7.714 1.00 59.06 441 ILE A C 1
ATOM 3428 O O . ILE A 1 441 ? -32.757 44.559 -8.273 1.00 59.06 441 ILE A O 1
ATOM 3432 N N . GLY A 1 442 ? -32.895 42.905 -6.784 1.00 60.97 442 GLY A N 1
ATOM 3433 C CA . GLY A 1 442 ? -31.471 42.868 -6.435 1.00 60.97 442 GLY A CA 1
ATOM 3434 C C . GLY A 1 442 ? -30.996 43.930 -5.431 1.00 60.97 442 GLY A C 1
ATOM 3435 O O . GLY A 1 442 ? -29.784 44.158 -5.315 1.00 60.97 442 GLY A O 1
ATOM 3436 N N . ARG A 1 443 ? -31.897 44.583 -4.687 1.00 71.38 443 ARG A N 1
ATOM 3437 C CA . ARG A 1 443 ? -31.579 45.566 -3.634 1.00 71.38 443 ARG A CA 1
ATOM 3438 C C . ARG A 1 443 ? -31.750 44.947 -2.244 1.00 71.38 443 ARG A C 1
ATOM 3440 O O . ARG A 1 443 ? -32.543 44.043 -2.039 1.00 71.38 443 ARG A O 1
ATOM 3447 N N . CYS A 1 444 ? -30.985 45.425 -1.264 1.00 77.62 444 CYS A N 1
ATOM 3448 C CA . CYS A 1 444 ? -31.237 45.107 0.141 1.00 77.62 444 CYS A CA 1
ATOM 3449 C C . CYS A 1 444 ? -32.296 46.071 0.695 1.00 77.62 444 CYS A C 1
ATOM 3451 O O . CYS A 1 444 ? -32.358 47.224 0.253 1.00 77.62 444 CYS A O 1
ATOM 3453 N N . GLY A 1 445 ? -33.116 45.651 1.652 1.00 75.19 445 GLY A N 1
ATOM 3454 C CA . GLY A 1 445 ? -34.231 46.454 2.169 1.00 75.19 445 GLY A CA 1
ATOM 3455 C C . GLY A 1 445 ? -33.810 47.809 2.757 1.00 75.19 445 GLY A C 1
ATOM 3456 O O . GLY A 1 445 ? -34.503 48.802 2.529 1.00 75.19 445 GLY A O 1
ATOM 3457 N N . SER A 1 446 ? -32.625 47.935 3.366 1.00 74.75 446 SER A N 1
ATOM 3458 C CA . SER A 1 446 ? -32.072 49.242 3.781 1.00 74.75 446 SER A CA 1
ATOM 3459 C C . SER A 1 446 ? -31.847 50.204 2.600 1.00 74.75 446 SER A C 1
ATOM 3461 O O . SER A 1 446 ? -32.076 51.411 2.714 1.00 74.75 446 SER A O 1
ATOM 3463 N N . CYS A 1 447 ? -31.398 49.701 1.448 1.00 76.62 447 CYS A N 1
ATOM 3464 C CA . CYS A 1 447 ? -31.210 50.500 0.233 1.00 76.62 447 CYS A CA 1
ATOM 3465 C C . CYS A 1 447 ? -32.506 50.682 -0.563 1.00 76.62 447 CYS A C 1
ATOM 3467 O O . CYS A 1 447 ? -32.670 51.725 -1.197 1.00 76.62 447 CYS A O 1
ATOM 3469 N N . SER A 1 448 ? -33.421 49.713 -0.494 1.00 77.19 448 SER A N 1
ATOM 3470 C CA . SER A 1 448 ? -34.767 49.789 -1.065 1.00 77.19 448 SER A CA 1
ATOM 3471 C C . SER A 1 448 ? -35.562 50.917 -0.399 1.00 77.19 448 SER A C 1
ATOM 3473 O O . SER A 1 448 ? -36.029 51.830 -1.079 1.00 77.19 448 SER A O 1
ATOM 3475 N N . ARG A 1 449 ? -35.544 50.981 0.943 1.00 74.75 449 ARG A N 1
ATOM 3476 C CA . ARG A 1 449 ? -36.181 52.052 1.731 1.00 74.75 449 ARG A CA 1
ATOM 3477 C C . ARG A 1 449 ? -35.640 53.450 1.420 1.00 74.75 449 ARG A C 1
ATOM 3479 O O . ARG A 1 449 ? -36.363 54.431 1.529 1.00 74.75 449 ARG A O 1
ATOM 3486 N N . LEU A 1 450 ? -34.365 53.549 1.045 1.00 73.06 450 LEU A N 1
ATOM 3487 C CA . LEU A 1 450 ? -33.709 54.813 0.685 1.00 73.06 450 LEU A CA 1
ATOM 3488 C C . LEU A 1 450 ? -33.666 55.063 -0.834 1.00 73.06 450 LEU A C 1
ATOM 3490 O O . LEU A 1 450 ? -32.990 55.994 -1.272 1.00 73.06 450 LEU A O 1
ATOM 3494 N N . ASN A 1 451 ? -34.340 54.221 -1.622 1.00 74.69 451 ASN A N 1
ATOM 3495 C CA . ASN A 1 451 ? -34.398 54.225 -3.084 1.00 74.69 451 ASN A CA 1
ATOM 3496 C C . ASN A 1 451 ? -33.028 54.376 -3.783 1.00 74.69 451 ASN A C 1
ATOM 3498 O O . ASN A 1 451 ? -32.829 55.221 -4.657 1.00 74.69 451 ASN A O 1
ATOM 3502 N N . ARG A 1 452 ? -32.043 53.564 -3.381 1.00 70.00 452 ARG A N 1
ATOM 3503 C CA . ARG A 1 452 ? -30.689 53.535 -3.972 1.00 70.00 452 ARG A CA 1
ATOM 3504 C C . ARG A 1 452 ? -30.372 52.140 -4.502 1.00 70.00 452 ARG A C 1
ATOM 3506 O O . ARG A 1 452 ? -30.780 51.147 -3.909 1.00 70.00 452 ARG A O 1
ATOM 3513 N N . GLN A 1 453 ? -29.601 52.059 -5.585 1.00 72.75 453 GLN A N 1
ATOM 3514 C CA . GLN A 1 453 ? -29.122 50.775 -6.100 1.00 72.75 453 GLN A CA 1
ATOM 3515 C C . GLN A 1 453 ? -27.997 50.210 -5.217 1.00 72.75 453 GLN A C 1
ATOM 3517 O O . GLN A 1 453 ? -27.111 50.937 -4.750 1.00 72.75 453 GLN A O 1
ATOM 3522 N N . CYS A 1 454 ? -28.059 48.905 -4.957 1.00 78.75 454 CYS A N 1
ATOM 3523 C CA . CYS A 1 454 ? -27.030 48.195 -4.210 1.00 78.75 454 CYS A CA 1
ATOM 3524 C C . CYS A 1 454 ? -25.880 47.807 -5.129 1.00 78.75 454 CYS A C 1
ATOM 3526 O O . CYS A 1 454 ? -26.089 47.094 -6.105 1.00 78.75 454 CYS A O 1
ATOM 3528 N N . ASP A 1 455 ? -24.664 48.198 -4.759 1.00 73.06 455 ASP A N 1
ATOM 3529 C CA . ASP A 1 455 ? -23.462 47.635 -5.361 1.00 73.06 455 ASP A CA 1
ATOM 3530 C C . ASP A 1 455 ? -22.980 46.439 -4.526 1.00 73.06 455 ASP A C 1
ATOM 3532 O O . ASP A 1 455 ? -22.636 46.565 -3.345 1.00 73.06 455 ASP A O 1
ATOM 3536 N N . TRP A 1 456 ? -22.998 45.260 -5.143 1.00 68.69 456 TRP A N 1
ATOM 3537 C CA . TRP A 1 456 ? -22.540 43.998 -4.560 1.00 68.69 456 TRP A CA 1
ATOM 3538 C C . TRP A 1 456 ? -21.212 43.512 -5.158 1.00 68.69 456 TRP A C 1
ATOM 3540 O O . TRP A 1 456 ? -20.794 42.386 -4.870 1.00 68.69 456 TRP A O 1
ATOM 3550 N N . THR A 1 457 ? -20.546 44.320 -5.987 1.00 52.62 457 THR A N 1
ATOM 3551 C CA . THR A 1 457 ? -19.289 43.931 -6.632 1.00 52.62 457 THR A CA 1
ATOM 3552 C C . THR A 1 457 ? -18.196 43.648 -5.595 1.00 52.62 457 THR A C 1
ATOM 3554 O O . THR A 1 457 ? -17.957 44.408 -4.653 1.00 52.62 457 THR A O 1
ATOM 3557 N N . ARG A 1 458 ? -17.548 42.482 -5.734 1.00 48.88 458 ARG A N 1
ATOM 3558 C CA . ARG A 1 458 ? -16.425 42.055 -4.891 1.00 48.88 458 ARG A CA 1
ATOM 3559 C C . ARG A 1 458 ? -15.136 42.644 -5.460 1.00 48.88 458 ARG A C 1
ATOM 3561 O O . ARG A 1 458 ? -14.630 42.146 -6.460 1.00 48.88 458 ARG A O 1
ATOM 3568 N N . GLU A 1 459 ? -14.582 43.667 -4.819 1.00 37.56 459 GLU A N 1
ATOM 3569 C CA . GLU A 1 459 ? -13.194 44.062 -5.078 1.00 37.56 459 GLU A CA 1
ATOM 3570 C C . GLU A 1 459 ? -12.251 43.066 -4.392 1.00 37.56 459 GLU A C 1
ATOM 3572 O O . GLU A 1 459 ? -12.248 42.920 -3.166 1.00 37.56 459 GLU A O 1
ATOM 3577 N N . TRP A 1 460 ? -11.445 42.362 -5.186 1.00 32.38 460 TRP A N 1
ATOM 3578 C CA . TRP A 1 460 ? -10.371 41.516 -4.679 1.00 32.38 460 TRP A CA 1
ATOM 3579 C C . TRP A 1 460 ? -9.241 42.408 -4.162 1.00 32.38 460 TRP A C 1
ATOM 3581 O O . TRP A 1 460 ? -8.471 42.966 -4.941 1.00 32.38 460 TRP A O 1
ATOM 3591 N N . LYS A 1 461 ? -9.109 42.535 -2.840 1.00 28.45 461 LYS A N 1
ATOM 3592 C CA . LYS A 1 461 ? -7.861 43.016 -2.242 1.00 28.45 461 LYS A CA 1
ATOM 3593 C C . LYS A 1 461 ? -6.869 41.860 -2.208 1.00 28.45 461 LYS A C 1
ATOM 3595 O O . LYS A 1 461 ? -6.978 40.976 -1.364 1.00 28.45 461 LYS A O 1
ATOM 3600 N N . PHE A 1 462 ? -5.900 41.880 -3.116 1.00 23.62 462 PHE A N 1
ATOM 3601 C CA . PHE A 1 462 ? -4.705 41.053 -2.985 1.00 23.62 462 PHE A CA 1
ATOM 3602 C C . PHE A 1 462 ? -3.907 41.545 -1.773 1.00 23.62 462 PHE A C 1
ATOM 3604 O O . PHE A 1 462 ? -3.353 42.643 -1.784 1.00 23.62 462 PHE A O 1
ATOM 3611 N N . ILE A 1 463 ? -3.888 40.746 -0.708 1.00 31.19 463 ILE A N 1
ATOM 3612 C CA . ILE A 1 463 ? -2.967 40.924 0.415 1.00 31.19 463 ILE A CA 1
ATOM 3613 C C . ILE A 1 463 ? -1.786 40.004 0.127 1.00 31.19 463 ILE A C 1
ATOM 3615 O O . ILE A 1 463 ? -1.857 38.793 0.337 1.00 31.19 463 ILE A O 1
ATOM 3619 N N . ASP A 1 464 ? -0.716 40.581 -0.411 1.00 27.81 464 ASP A N 1
ATOM 3620 C CA . ASP A 1 464 ? 0.535 39.865 -0.621 1.00 27.81 464 ASP A CA 1
ATOM 3621 C C . ASP A 1 464 ? 1.130 39.475 0.743 1.00 27.81 464 ASP A C 1
ATOM 3623 O O . ASP A 1 464 ? 1.662 40.300 1.488 1.00 27.81 464 ASP A O 1
ATOM 3627 N N . SER A 1 465 ? 0.978 38.199 1.091 1.00 33.25 465 SER A N 1
ATOM 3628 C CA . SER A 1 465 ? 1.412 37.624 2.369 1.00 33.25 465 SER A CA 1
ATOM 3629 C C . SER A 1 465 ? 2.901 37.247 2.366 1.00 33.25 465 SER A C 1
ATOM 3631 O O . SER A 1 465 ? 3.416 36.754 3.369 1.00 33.25 465 SER A O 1
ATOM 3633 N N . SER A 1 466 ? 3.624 37.517 1.273 1.00 32.50 466 SER A N 1
ATOM 3634 C CA . SER A 1 466 ? 5.035 37.141 1.089 1.00 32.50 466 SER A CA 1
ATOM 3635 C C . SER A 1 466 ? 6.016 37.950 1.952 1.00 32.50 466 SER A C 1
ATOM 3637 O O . SER A 1 466 ? 7.209 37.664 1.961 1.00 32.50 466 SER A O 1
ATOM 3639 N N . ARG A 1 467 ? 5.545 38.958 2.705 1.00 30.88 467 ARG A N 1
ATOM 3640 C CA . ARG A 1 467 ? 6.384 39.820 3.565 1.00 30.88 467 ARG A CA 1
ATOM 3641 C C . ARG A 1 467 ? 6.406 39.453 5.055 1.00 30.88 467 ARG A C 1
ATOM 3643 O O . ARG A 1 467 ? 7.176 40.061 5.795 1.00 30.88 467 ARG A O 1
ATOM 3650 N N . ALA A 1 468 ? 5.621 38.474 5.510 1.00 31.59 468 ALA A N 1
ATOM 3651 C CA . ALA A 1 468 ? 5.524 38.132 6.938 1.00 31.59 468 ALA A CA 1
ATOM 3652 C C . ALA A 1 468 ? 6.461 36.997 7.412 1.00 31.59 468 ALA A C 1
ATOM 3654 O O . ALA A 1 468 ? 6.544 36.758 8.611 1.00 31.59 468 ALA A O 1
ATOM 3655 N N . VAL A 1 469 ? 7.223 36.348 6.520 1.00 33.91 469 VAL A N 1
ATOM 3656 C CA . VAL A 1 469 ? 8.194 35.282 6.879 1.00 33.91 469 VAL A CA 1
ATOM 3657 C C . VAL A 1 469 ? 9.634 35.685 6.517 1.00 33.91 469 VAL A C 1
ATOM 3659 O O . VAL A 1 469 ? 10.450 34.877 6.099 1.00 33.91 469 VAL A O 1
ATOM 3662 N N . GLY A 1 470 ? 9.950 36.977 6.649 1.00 30.00 470 GLY A N 1
ATOM 3663 C CA . GLY A 1 470 ? 11.275 37.541 6.351 1.00 30.00 470 GLY A CA 1
ATOM 3664 C C . GLY A 1 470 ? 12.050 38.056 7.568 1.00 30.00 470 GLY A C 1
ATOM 3665 O O . GLY A 1 470 ? 13.032 38.769 7.397 1.00 30.00 470 GLY A O 1
ATOM 3666 N N . LYS A 1 471 ? 11.614 37.767 8.802 1.00 28.80 471 LYS A N 1
ATOM 3667 C CA . LYS A 1 471 ? 12.262 38.269 10.028 1.00 28.80 471 LYS A CA 1
ATOM 3668 C C . LYS A 1 471 ? 12.740 37.140 10.934 1.00 28.80 471 LYS A C 1
ATOM 3670 O O . LYS A 1 471 ? 12.224 36.966 12.027 1.00 28.80 471 LYS A O 1
ATOM 3675 N N . GLN A 1 472 ? 13.746 36.410 10.471 1.00 30.03 472 GLN A N 1
ATOM 3676 C CA . GLN A 1 472 ? 14.763 35.766 11.307 1.00 30.03 472 GLN A CA 1
ATOM 3677 C C . GLN A 1 472 ? 15.815 35.190 10.364 1.00 30.03 472 GLN A C 1
ATOM 3679 O O . GLN A 1 472 ? 15.672 34.067 9.932 1.00 30.03 472 GLN A O 1
ATOM 3684 N N . TYR A 1 473 ? 16.782 36.008 9.951 1.00 26.41 473 TYR A N 1
ATOM 3685 C CA . TYR A 1 473 ? 18.194 35.658 9.756 1.00 26.41 473 TYR A CA 1
ATOM 3686 C C . TYR A 1 473 ? 18.926 36.964 9.433 1.00 26.41 473 TYR A C 1
ATOM 3688 O O . TYR A 1 473 ? 18.586 37.688 8.499 1.00 26.41 473 TYR A O 1
ATOM 3696 N N . VAL A 1 474 ? 19.888 37.298 10.286 1.00 24.95 474 VAL A N 1
ATOM 3697 C CA . VAL A 1 474 ? 20.789 38.437 10.135 1.00 24.95 474 VAL A CA 1
ATOM 3698 C C . VAL A 1 474 ? 21.795 38.079 9.044 1.00 24.95 474 VAL A C 1
ATOM 3700 O O . VAL A 1 474 ? 22.618 37.193 9.246 1.00 24.95 474 VAL A O 1
ATOM 3703 N N . ILE A 1 475 ? 21.747 38.769 7.905 1.00 26.80 475 ILE A N 1
ATOM 3704 C CA . ILE A 1 475 ? 22.898 38.886 7.005 1.00 26.80 475 ILE A CA 1
ATOM 3705 C C . ILE A 1 475 ? 23.338 40.346 7.050 1.00 26.80 475 ILE A C 1
ATOM 3707 O O . ILE A 1 475 ? 22.577 41.265 6.746 1.00 26.80 475 ILE A O 1
ATOM 3711 N N . LEU A 1 476 ? 24.570 40.537 7.508 1.00 25.03 476 LEU A N 1
ATOM 3712 C CA . LEU A 1 476 ? 25.286 41.802 7.520 1.00 25.03 476 LEU A CA 1
ATOM 3713 C C . LEU A 1 476 ? 25.434 42.349 6.090 1.00 25.03 476 LEU A C 1
ATOM 3715 O O . LEU A 1 476 ? 25.946 41.661 5.217 1.00 25.03 476 LEU A O 1
ATOM 3719 N N . GLY A 1 477 ? 25.097 43.630 5.908 1.00 24.89 477 GLY A N 1
ATOM 3720 C CA . GLY A 1 477 ? 25.880 44.520 5.044 1.00 24.89 477 GLY A CA 1
ATOM 3721 C C . GLY A 1 477 ? 25.323 44.910 3.666 1.00 24.89 477 GLY A C 1
ATOM 3722 O O . GLY A 1 477 ? 25.666 44.303 2.665 1.00 24.89 477 GLY A O 1
ATOM 3723 N N . LYS A 1 478 ? 24.654 46.077 3.649 1.00 26.95 478 LYS A N 1
ATOM 3724 C CA . LYS A 1 478 ? 24.713 47.163 2.634 1.00 26.95 478 LYS A CA 1
ATOM 3725 C C . LYS A 1 478 ? 23.937 47.048 1.294 1.00 26.95 478 LYS A C 1
ATOM 3727 O O . LYS A 1 478 ? 24.448 46.640 0.264 1.00 26.95 478 LYS A O 1
ATOM 3732 N N . ASN A 1 479 ? 22.709 47.579 1.356 1.00 25.33 479 ASN A N 1
ATOM 3733 C CA . ASN A 1 479 ? 22.062 48.632 0.526 1.00 25.33 479 ASN A CA 1
ATOM 3734 C C . ASN A 1 479 ? 22.969 49.585 -0.313 1.00 25.33 479 ASN A C 1
ATOM 3736 O O . ASN A 1 479 ? 24.139 49.710 0.053 1.00 25.33 479 ASN A O 1
ATOM 3740 N N . PRO A 1 480 ? 22.427 50.462 -1.217 1.00 33.41 480 PRO A N 1
ATOM 3741 C CA . PRO A 1 480 ? 21.068 50.519 -1.831 1.00 33.41 480 PRO A CA 1
ATOM 3742 C C . PRO A 1 480 ? 20.948 51.020 -3.318 1.00 33.41 480 PRO A C 1
ATOM 3744 O O . PRO A 1 480 ? 21.746 51.830 -3.760 1.00 33.41 480 PRO A O 1
ATOM 3747 N N . HIS A 1 481 ? 19.825 50.653 -3.978 1.00 24.30 481 HIS A N 1
ATOM 3748 C CA . HIS A 1 481 ? 18.913 51.432 -4.883 1.00 24.30 481 HIS A CA 1
ATOM 3749 C C . HIS A 1 481 ? 19.416 52.252 -6.112 1.00 24.30 481 HIS A C 1
ATOM 3751 O O . HIS A 1 481 ? 20.598 52.555 -6.192 1.00 24.30 481 HIS A O 1
ATOM 3757 N N . PRO A 1 482 ? 18.527 52.736 -7.034 1.00 28.62 482 PRO A N 1
ATOM 3758 C CA . PRO A 1 482 ? 17.069 52.513 -7.228 1.00 28.62 482 PRO A CA 1
ATOM 3759 C C . PRO A 1 482 ? 16.683 52.029 -8.661 1.00 28.62 482 PRO A C 1
ATOM 3761 O O . PRO A 1 482 ? 17.401 52.245 -9.625 1.00 28.62 482 PRO A O 1
ATOM 3764 N N . VAL A 1 483 ? 15.632 51.217 -8.837 1.00 23.25 483 VAL A N 1
ATOM 3765 C CA . VAL A 1 483 ? 14.243 51.589 -9.233 1.00 23.25 483 VAL A CA 1
ATOM 3766 C C . VAL A 1 483 ? 14.116 52.461 -10.493 1.00 23.25 483 VAL A C 1
ATOM 3768 O O . VAL A 1 483 ? 14.325 53.661 -10.393 1.00 23.25 483 VAL A O 1
ATOM 3771 N N . VAL A 1 484 ? 13.554 51.898 -11.579 1.00 24.50 484 VAL A N 1
ATOM 3772 C CA . VAL A 1 484 ? 12.511 52.542 -12.414 1.00 24.50 484 VAL A CA 1
ATOM 3773 C C . VAL A 1 484 ? 11.532 51.475 -12.940 1.00 24.50 484 VAL A C 1
ATOM 3775 O O . VAL A 1 484 ? 11.935 50.452 -13.486 1.00 24.50 484 VAL A O 1
ATOM 3778 N N . ARG A 1 485 ? 10.230 51.726 -12.739 1.00 21.25 485 ARG A N 1
ATOM 3779 C CA . ARG A 1 485 ? 9.081 51.063 -13.383 1.00 21.25 485 ARG A CA 1
ATOM 3780 C C . ARG A 1 485 ? 8.823 51.690 -14.763 1.00 21.25 485 ARG A C 1
ATOM 3782 O O . ARG A 1 485 ? 8.938 52.905 -14.857 1.00 21.25 485 ARG A O 1
ATOM 3789 N N . ASN A 1 486 ? 8.306 50.937 -15.739 1.00 24.44 486 ASN A N 1
ATOM 3790 C CA . ASN A 1 486 ? 6.927 51.118 -16.244 1.00 24.44 486 ASN A CA 1
ATOM 3791 C C . ASN A 1 486 ? 6.610 50.316 -17.523 1.00 24.44 486 ASN A C 1
ATOM 3793 O O . ASN A 1 486 ? 7.410 50.229 -18.443 1.00 24.44 486 ASN A O 1
ATOM 3797 N N . ASP A 1 487 ? 5.391 49.770 -17.495 1.00 22.95 487 ASP A N 1
ATOM 3798 C CA . ASP A 1 487 ? 4.341 49.662 -18.519 1.00 22.95 487 ASP A CA 1
ATOM 3799 C C . ASP A 1 487 ? 4.624 49.505 -20.031 1.00 22.95 487 ASP A C 1
ATOM 3801 O O . ASP A 1 487 ? 5.256 50.326 -20.680 1.00 22.95 487 ASP A O 1
ATOM 3805 N N . LYS A 1 488 ? 3.926 48.490 -20.573 1.00 24.56 488 LYS A N 1
ATOM 3806 C CA . LYS A 1 488 ? 3.087 48.459 -21.793 1.00 24.56 488 LYS A CA 1
ATOM 3807 C C . LYS A 1 488 ? 3.543 49.255 -23.029 1.00 24.56 488 LYS A C 1
ATOM 3809 O O . LYS A 1 488 ? 3.408 50.468 -23.059 1.00 24.56 488 LYS A O 1
ATOM 3814 N N . HIS A 1 489 ? 3.786 48.542 -24.133 1.00 23.66 489 HIS A N 1
ATOM 3815 C CA . HIS A 1 489 ? 2.944 48.510 -25.349 1.00 23.66 489 HIS A CA 1
ATOM 3816 C C . HIS A 1 489 ? 3.733 48.028 -26.584 1.00 23.66 489 HIS A C 1
ATOM 3818 O O . HIS A 1 489 ? 4.889 48.366 -26.769 1.00 23.66 489 HIS A O 1
ATOM 3824 N N . LEU A 1 490 ? 2.999 47.316 -27.448 1.00 22.47 490 LEU A N 1
ATOM 3825 C CA . LEU A 1 490 ? 3.077 47.282 -28.917 1.00 22.47 490 LEU A CA 1
ATOM 3826 C C . LEU A 1 490 ? 4.337 46.776 -29.659 1.00 22.47 490 LEU A C 1
ATOM 3828 O O . LEU A 1 490 ? 5.390 47.388 -29.653 1.00 22.47 490 LEU A O 1
ATOM 3832 N N . ARG A 1 491 ? 4.048 45.766 -30.498 1.00 20.61 491 ARG A N 1
ATOM 3833 C CA . ARG A 1 491 ? 4.303 45.677 -31.953 1.00 20.61 491 ARG A CA 1
ATOM 3834 C C . ARG A 1 491 ? 5.748 45.717 -32.478 1.00 20.61 491 ARG A C 1
ATOM 3836 O O . ARG A 1 491 ? 6.406 46.741 -32.470 1.00 20.61 491 ARG A O 1
ATOM 3843 N N . THR A 1 492 ? 6.098 44.583 -33.099 1.00 24.14 492 THR A N 1
ATOM 3844 C CA . THR A 1 492 ? 6.706 44.426 -34.438 1.00 24.14 492 THR A CA 1
ATOM 3845 C C . THR A 1 492 ? 7.718 45.478 -34.892 1.00 24.14 492 THR A C 1
ATOM 3847 O O . THR A 1 492 ? 7.300 46.575 -35.241 1.00 24.14 492 THR A O 1
ATOM 3850 N N . THR A 1 493 ? 8.965 45.052 -35.117 1.00 21.95 493 THR A N 1
ATOM 3851 C CA . THR A 1 493 ? 9.640 45.140 -36.428 1.00 21.95 493 THR A CA 1
ATOM 3852 C C . THR A 1 493 ? 10.955 44.354 -36.444 1.00 21.95 493 THR A C 1
ATOM 3854 O O . THR A 1 493 ? 11.722 44.309 -35.489 1.00 21.95 493 THR A O 1
ATOM 3857 N N . THR A 1 494 ? 11.159 43.719 -37.590 1.00 23.28 494 THR A N 1
ATOM 3858 C CA . THR A 1 494 ? 12.389 43.216 -38.208 1.00 23.28 494 THR A CA 1
ATOM 3859 C C . THR A 1 494 ? 13.597 44.157 -38.127 1.00 23.28 494 THR A C 1
ATOM 3861 O O . THR A 1 494 ? 13.431 45.334 -38.424 1.00 23.28 494 THR A O 1
ATOM 3864 N N . SER A 1 495 ? 14.805 43.607 -37.925 1.00 21.94 495 SER A N 1
ATOM 3865 C CA . SER A 1 495 ? 15.957 43.775 -38.843 1.00 21.94 495 SER A CA 1
ATOM 3866 C C . SER A 1 495 ? 17.242 43.119 -38.306 1.00 21.94 495 SER A C 1
ATOM 3868 O O . SER A 1 495 ? 17.750 43.491 -37.254 1.00 21.94 495 SER A O 1
ATOM 3870 N N . THR A 1 496 ? 17.743 42.149 -39.073 1.00 23.75 496 THR A N 1
ATOM 3871 C CA . THR A 1 496 ? 19.148 41.941 -39.487 1.00 23.75 496 THR A CA 1
ATOM 3872 C C . THR A 1 496 ? 20.288 42.599 -38.692 1.00 23.75 496 THR A C 1
ATOM 3874 O O . THR A 1 496 ? 20.414 43.820 -38.662 1.00 23.75 496 THR A O 1
ATOM 3877 N N . GLY A 1 497 ? 21.230 41.766 -38.239 1.00 23.91 497 GLY A N 1
ATOM 3878 C CA . GLY A 1 497 ? 22.591 42.146 -37.855 1.00 23.91 497 GLY A CA 1
ATOM 3879 C C . GLY A 1 497 ? 23.536 40.960 -38.060 1.00 23.91 497 GLY A C 1
ATOM 3880 O O . GLY A 1 497 ? 23.432 39.950 -37.376 1.00 23.91 497 GLY A O 1
ATOM 3881 N N . GLN A 1 498 ? 24.382 41.072 -39.076 1.00 22.22 498 GLN A N 1
ATOM 3882 C CA . GLN A 1 498 ? 25.305 40.071 -39.612 1.00 22.22 498 GLN A CA 1
ATOM 3883 C C . GLN A 1 498 ? 26.713 40.245 -38.999 1.00 22.22 498 GLN A C 1
ATOM 3885 O O . GLN A 1 498 ? 27.021 41.329 -38.512 1.00 22.22 498 GLN A O 1
ATOM 3890 N N . LEU A 1 499 ? 27.576 39.231 -39.199 1.00 22.19 499 LEU A N 1
ATOM 3891 C CA . LEU A 1 499 ? 29.052 39.197 -39.029 1.00 22.19 499 LEU A CA 1
ATOM 3892 C C . LEU A 1 499 ? 29.522 38.861 -37.594 1.00 22.19 499 LEU A C 1
ATOM 3894 O O . LEU A 1 499 ? 29.037 39.432 -36.633 1.00 22.19 499 LEU A O 1
ATOM 3898 N N . THR A 1 500 ? 30.448 37.925 -37.358 1.00 23.41 500 THR A N 1
ATOM 3899 C CA . THR A 1 500 ? 31.715 37.679 -38.068 1.00 23.41 500 THR A CA 1
ATOM 3900 C C . THR A 1 500 ? 32.174 36.209 -38.035 1.00 23.41 500 THR A C 1
ATOM 3902 O O . THR A 1 500 ? 31.845 35.423 -37.154 1.00 23.41 500 THR A O 1
ATOM 3905 N N . ARG A 1 501 ? 32.965 35.871 -39.061 1.00 21.20 501 ARG A N 1
ATOM 3906 C CA . ARG A 1 501 ? 33.672 34.611 -39.329 1.00 21.20 501 ARG A CA 1
ATOM 3907 C C . ARG A 1 501 ? 34.816 34.334 -38.343 1.00 21.20 501 ARG A C 1
ATOM 3909 O O . ARG A 1 501 ? 35.589 35.245 -38.066 1.00 21.20 501 ARG A O 1
ATOM 3916 N N . SER A 1 502 ? 35.085 33.049 -38.106 1.00 22.11 502 SER A N 1
ATOM 3917 C CA . SER A 1 502 ? 36.447 32.488 -38.170 1.00 22.11 502 SER A CA 1
ATOM 3918 C C . SER A 1 502 ? 36.428 30.969 -38.441 1.00 22.11 502 SER A C 1
ATOM 3920 O O . SER A 1 502 ? 36.023 30.149 -37.629 1.00 22.11 502 SER A O 1
ATOM 3922 N N . ARG A 1 503 ? 36.856 30.619 -39.658 1.00 20.61 503 ARG A N 1
ATOM 3923 C CA . ARG A 1 503 ? 37.489 29.348 -40.083 1.00 20.61 503 ARG A CA 1
ATOM 3924 C C . ARG A 1 503 ? 39.025 29.594 -40.063 1.00 20.61 503 ARG A C 1
ATOM 3926 O O . ARG A 1 503 ? 39.371 30.766 -39.890 1.00 20.61 503 ARG A O 1
ATOM 3933 N N . PRO A 1 504 ? 39.949 28.644 -40.359 1.00 30.62 504 PRO A N 1
ATOM 3934 C CA . PRO A 1 504 ? 39.801 27.258 -40.854 1.00 30.62 504 PRO A CA 1
ATOM 3935 C C . PRO A 1 504 ? 40.751 26.228 -40.173 1.00 30.62 504 PRO A C 1
ATOM 3937 O O . PRO A 1 504 ? 41.603 26.601 -39.379 1.00 30.62 504 PRO A O 1
ATOM 3940 N N . LEU A 1 505 ? 40.670 24.941 -40.550 1.00 21.31 505 LEU A N 1
ATOM 3941 C CA . LEU A 1 505 ? 41.787 24.195 -41.173 1.00 21.31 505 LEU A CA 1
ATOM 3942 C C . LEU A 1 505 ? 41.313 22.816 -41.678 1.00 21.31 505 LEU A C 1
ATOM 3944 O O . LEU A 1 505 ? 40.602 22.095 -40.986 1.00 21.31 505 LEU A O 1
ATOM 3948 N N . MET A 1 506 ? 41.667 22.515 -42.931 1.00 19.81 506 MET A N 1
ATOM 3949 C CA . MET A 1 506 ? 41.450 21.254 -43.657 1.00 19.81 506 MET A CA 1
ATOM 3950 C C . MET A 1 506 ? 42.668 20.327 -43.523 1.00 19.81 506 MET A C 1
ATOM 3952 O O . MET A 1 506 ? 43.743 20.840 -43.249 1.00 19.81 506 MET A O 1
ATOM 3956 N N . PHE A 1 507 ? 42.487 19.024 -43.786 1.00 20.31 507 PHE A N 1
ATOM 3957 C CA . PHE A 1 507 ? 43.289 18.081 -44.619 1.00 20.31 507 PHE A CA 1
ATOM 3958 C C . PHE A 1 507 ? 42.961 16.642 -44.141 1.00 20.31 507 PHE A C 1
ATOM 3960 O O . PHE A 1 507 ? 42.841 16.461 -42.940 1.00 20.31 507 PHE A O 1
ATOM 3967 N N . VAL A 1 508 ? 42.828 15.538 -44.891 1.00 21.19 508 VAL A N 1
ATOM 3968 C CA . VAL A 1 508 ? 42.638 15.131 -46.300 1.00 21.19 508 VAL A CA 1
ATOM 3969 C C . VAL A 1 508 ? 42.370 13.606 -46.256 1.00 21.19 508 VAL A C 1
ATOM 3971 O O . VAL A 1 508 ? 42.847 12.920 -45.359 1.00 21.19 508 VAL A O 1
ATOM 3974 N N . ASN A 1 509 ? 41.598 13.127 -47.235 1.00 20.84 509 ASN A N 1
ATOM 3975 C CA . ASN A 1 509 ? 41.307 11.756 -47.694 1.00 20.84 509 ASN A CA 1
ATOM 3976 C C . ASN A 1 509 ? 42.245 10.586 -47.312 1.00 20.84 509 ASN A C 1
ATOM 3978 O O . ASN A 1 509 ? 43.463 10.725 -47.373 1.00 20.84 509 ASN A O 1
ATOM 3982 N N . SER A 1 510 ? 41.677 9.369 -47.208 1.00 21.84 510 SER A N 1
ATOM 3983 C CA . SER A 1 510 ? 41.925 8.274 -48.187 1.00 21.84 510 SER A CA 1
ATOM 3984 C C . SER A 1 510 ? 41.146 6.958 -47.923 1.00 21.84 510 SER A C 1
ATOM 3986 O O . SER A 1 510 ? 41.164 6.422 -46.826 1.00 21.84 510 SER A O 1
ATOM 3988 N N . SER A 1 511 ? 40.481 6.479 -48.993 1.00 22.89 511 SER A N 1
ATOM 3989 C CA . SER A 1 511 ? 40.296 5.087 -49.492 1.00 22.89 511 SER A CA 1
ATOM 3990 C C . SER A 1 511 ? 39.761 3.979 -48.561 1.00 22.89 511 SER A C 1
ATOM 3992 O O . SER A 1 511 ? 40.391 3.649 -47.568 1.00 22.89 511 SER A O 1
ATOM 3994 N N . SER A 1 512 ? 38.587 3.373 -48.789 1.00 21.11 512 SER A N 1
ATOM 3995 C CA . SER A 1 512 ? 38.176 2.437 -49.868 1.00 21.11 512 SER A CA 1
ATOM 3996 C C . SER A 1 512 ? 38.967 1.120 -49.922 1.00 21.11 512 SER A C 1
ATOM 3998 O O . SER A 1 512 ? 40.031 1.084 -50.536 1.00 21.11 512 SER A O 1
ATOM 4000 N N . VAL A 1 513 ? 38.392 0.035 -49.385 1.00 24.19 513 VAL A N 1
ATOM 4001 C CA . VAL A 1 513 ? 38.627 -1.345 -49.850 1.00 24.19 513 VAL A CA 1
ATOM 4002 C C . VAL A 1 513 ? 37.318 -2.133 -49.717 1.00 24.19 513 VAL A C 1
ATOM 4004 O O . VAL A 1 513 ? 36.870 -2.425 -48.611 1.00 24.19 513 VAL A O 1
ATOM 4007 N N . ASP A 1 514 ? 36.717 -2.449 -50.862 1.00 21.30 514 ASP A N 1
ATOM 4008 C CA . ASP A 1 514 ? 35.761 -3.542 -51.037 1.00 21.30 514 ASP A CA 1
ATOM 4009 C C . ASP A 1 514 ? 36.484 -4.886 -50.881 1.00 21.30 514 ASP A C 1
ATOM 4011 O O . ASP A 1 514 ? 37.581 -5.041 -51.413 1.00 21.30 514 ASP A O 1
ATOM 4015 N N . LEU A 1 515 ? 35.843 -5.894 -50.282 1.00 23.97 515 LEU A N 1
ATOM 4016 C CA . LEU A 1 515 ? 35.935 -7.257 -50.815 1.00 23.97 515 LEU A CA 1
ATOM 4017 C C . LEU A 1 515 ? 34.726 -8.106 -50.400 1.00 23.97 515 LEU A C 1
ATOM 4019 O O . LEU A 1 515 ? 34.311 -8.137 -49.243 1.00 23.97 515 LEU A O 1
ATOM 4023 N N . ALA A 1 516 ? 34.172 -8.783 -51.398 1.00 20.00 516 ALA A N 1
ATOM 4024 C CA . ALA A 1 516 ? 32.948 -9.559 -51.364 1.00 20.00 516 ALA A CA 1
ATOM 4025 C C . ALA A 1 516 ? 33.151 -11.033 -50.957 1.00 20.00 516 ALA A C 1
ATOM 4027 O O . ALA A 1 516 ? 34.210 -11.607 -51.180 1.00 20.00 516 ALA A O 1
ATOM 4028 N N . ALA A 1 517 ? 32.036 -11.623 -50.503 1.00 21.81 517 ALA A N 1
ATOM 4029 C CA . ALA A 1 517 ? 31.579 -13.009 -50.688 1.00 21.81 517 ALA A CA 1
ATOM 4030 C C . ALA A 1 517 ? 32.371 -14.177 -50.049 1.00 21.81 517 ALA A C 1
ATOM 4032 O O . ALA A 1 517 ? 33.509 -14.457 -50.405 1.00 21.81 517 ALA A O 1
ATOM 4033 N N . THR A 1 518 ? 31.694 -15.040 -49.274 1.00 21.25 518 THR A N 1
ATOM 4034 C CA . THR A 1 518 ? 30.999 -16.264 -49.764 1.00 21.25 518 THR A CA 1
ATOM 4035 C C . THR A 1 518 ? 30.635 -17.187 -48.579 1.00 21.25 518 THR A C 1
ATOM 4037 O O . THR A 1 518 ? 31.436 -17.422 -47.682 1.00 21.25 518 THR A O 1
ATOM 4040 N N . ILE A 1 519 ? 29.406 -17.710 -48.590 1.00 21.89 519 ILE A N 1
ATOM 4041 C CA . ILE A 1 519 ? 28.828 -18.738 -47.696 1.00 21.89 519 ILE A CA 1
ATOM 4042 C C . ILE A 1 519 ? 29.168 -20.135 -48.258 1.00 21.89 519 ILE A C 1
ATOM 4044 O O . ILE A 1 519 ? 29.094 -20.242 -49.473 1.00 21.89 519 ILE A O 1
ATOM 4048 N N . VAL A 1 520 ? 29.519 -21.163 -47.452 1.00 21.83 520 VAL A N 1
ATOM 4049 C CA . VAL A 1 520 ? 28.791 -22.446 -47.138 1.00 21.83 520 VAL A CA 1
ATOM 4050 C C . VAL A 1 520 ? 29.641 -23.326 -46.145 1.00 21.83 520 VAL A C 1
ATOM 4052 O O . VAL A 1 520 ? 30.722 -22.872 -45.778 1.00 21.83 520 VAL A O 1
ATOM 4055 N N . PRO A 1 521 ? 29.202 -24.492 -45.586 1.00 29.86 521 PRO A N 1
ATOM 4056 C CA . PRO A 1 521 ? 29.167 -24.742 -44.135 1.00 29.86 521 PRO A CA 1
ATOM 4057 C C . PRO A 1 521 ? 30.088 -25.897 -43.657 1.00 29.86 521 PRO A C 1
ATOM 4059 O O . PRO A 1 521 ? 30.607 -26.668 -44.460 1.00 29.86 521 PRO A O 1
ATOM 4062 N N . ALA A 1 522 ? 30.241 -26.095 -42.342 1.00 20.92 522 ALA A N 1
ATOM 4063 C CA . ALA A 1 522 ? 30.781 -27.352 -41.807 1.00 20.92 522 ALA A CA 1
ATOM 4064 C C . ALA A 1 522 ? 30.173 -27.720 -40.442 1.00 20.92 522 ALA A C 1
ATOM 4066 O O . ALA A 1 522 ? 30.187 -26.934 -39.497 1.00 20.92 522 ALA A O 1
ATOM 4067 N N . GLU A 1 523 ? 29.632 -28.935 -40.393 1.00 22.28 523 GLU A N 1
ATOM 4068 C CA . GLU A 1 523 ? 29.091 -29.670 -39.244 1.00 22.28 523 GLU A CA 1
ATOM 4069 C C . GLU A 1 523 ? 30.209 -30.270 -38.339 1.00 22.28 523 GLU A C 1
ATOM 4071 O O . GLU A 1 523 ? 31.393 -30.148 -38.661 1.00 22.28 523 GLU A O 1
ATOM 4076 N N . PRO A 1 524 ? 29.877 -30.863 -37.170 1.00 26.44 524 PRO A N 1
ATOM 4077 C CA . PRO A 1 524 ? 30.622 -30.673 -35.926 1.00 26.44 524 PRO A CA 1
ATOM 4078 C C . PRO A 1 524 ? 31.716 -31.720 -35.671 1.00 26.44 524 PRO A C 1
ATOM 4080 O O . PRO A 1 524 ? 31.562 -32.899 -35.983 1.00 26.44 524 PRO A O 1
ATOM 4083 N N . GLN A 1 525 ? 32.785 -31.313 -34.977 1.00 21.77 525 GLN A N 1
ATOM 4084 C CA . GLN A 1 525 ? 33.727 -32.238 -34.338 1.00 21.77 525 GLN A CA 1
ATOM 4085 C C . GLN A 1 525 ? 33.692 -32.114 -32.809 1.00 21.77 525 GLN A C 1
ATOM 4087 O O . GLN A 1 525 ? 33.692 -31.029 -32.236 1.00 21.77 525 GLN A O 1
ATOM 4092 N N . SER A 1 526 ? 33.653 -33.286 -32.176 1.00 22.44 526 SER A N 1
ATOM 4093 C CA . SER A 1 526 ? 33.637 -33.584 -30.740 1.00 22.44 526 SER A CA 1
ATOM 4094 C C . SER A 1 526 ? 34.638 -32.785 -29.886 1.00 22.44 526 SER A C 1
ATOM 4096 O O . SER A 1 526 ? 35.796 -32.654 -30.295 1.00 22.44 526 SER A O 1
ATOM 4098 N N . PRO A 1 527 ? 34.286 -32.378 -28.650 1.00 26.80 527 PRO A N 1
ATOM 4099 C CA . PRO A 1 527 ? 35.239 -31.741 -27.753 1.00 26.80 527 PRO A CA 1
ATOM 4100 C C . PRO A 1 527 ? 36.166 -32.779 -27.101 1.00 26.80 527 PRO A C 1
ATOM 4102 O O . PRO A 1 527 ? 35.726 -33.717 -26.434 1.00 26.80 527 PRO A O 1
ATOM 4105 N N . LYS A 1 528 ? 37.475 -32.577 -27.284 1.00 22.28 528 LYS A N 1
ATOM 4106 C CA . LYS A 1 528 ? 38.537 -33.220 -26.505 1.00 22.28 528 LYS A CA 1
ATOM 4107 C C . LYS A 1 528 ? 38.622 -32.573 -25.119 1.00 22.28 528 LYS A C 1
ATOM 4109 O O . LYS A 1 528 ? 38.500 -31.362 -24.970 1.00 22.28 528 LYS A O 1
ATOM 4114 N N . SER A 1 529 ? 38.849 -33.421 -24.125 1.00 27.27 529 SER A N 1
ATOM 4115 C CA . SER A 1 529 ? 39.036 -33.129 -22.703 1.00 27.27 529 SER A CA 1
ATOM 4116 C C . SER A 1 529 ? 40.036 -32.000 -22.420 1.00 27.27 529 SER A C 1
ATOM 4118 O O . SER A 1 529 ? 41.205 -32.115 -22.792 1.00 27.27 529 SER A O 1
ATOM 4120 N N . VAL A 1 530 ? 39.606 -30.980 -21.672 1.00 25.09 530 VAL A N 1
ATOM 4121 C CA . VAL A 1 530 ? 40.469 -29.952 -21.065 1.00 25.09 530 VAL A CA 1
ATOM 4122 C C . VAL A 1 530 ? 40.323 -30.007 -19.540 1.00 25.09 530 VAL A C 1
ATOM 4124 O O . VAL A 1 530 ? 39.260 -30.325 -19.010 1.00 25.09 530 VAL A O 1
ATOM 4127 N N . GLY A 1 531 ? 41.457 -29.817 -18.863 1.00 23.41 531 GLY A N 1
ATOM 4128 C CA . GLY A 1 531 ? 41.752 -30.221 -17.493 1.00 23.41 531 GLY A CA 1
ATOM 4129 C C . GLY A 1 531 ? 40.902 -29.602 -16.383 1.00 23.41 531 GLY A C 1
ATOM 4130 O O . GLY A 1 531 ? 40.460 -28.460 -16.436 1.00 23.41 531 GLY A O 1
ATOM 4131 N N . LYS A 1 532 ? 40.743 -30.410 -15.332 1.00 23.88 532 LYS A N 1
ATOM 4132 C CA . LYS A 1 532 ? 40.136 -30.093 -14.038 1.00 23.88 532 LYS A CA 1
ATOM 4133 C C . LYS A 1 532 ? 40.883 -28.946 -13.340 1.00 23.88 532 LYS A C 1
ATOM 4135 O O . LYS A 1 532 ? 42.055 -29.103 -13.007 1.00 23.88 532 LYS A O 1
ATOM 4140 N N . LEU A 1 533 ? 40.177 -27.862 -13.022 1.00 24.42 533 LEU A N 1
ATOM 4141 C CA . LEU A 1 533 ? 40.568 -26.900 -11.990 1.00 24.42 533 LEU A CA 1
ATOM 4142 C C . LEU A 1 533 ? 39.889 -27.287 -10.669 1.00 24.42 533 LEU A C 1
ATOM 4144 O O . LEU A 1 533 ? 38.665 -27.344 -10.564 1.00 24.42 533 LEU A O 1
ATOM 4148 N N . ASN A 1 534 ? 40.713 -27.601 -9.669 1.00 21.39 534 ASN A N 1
ATOM 4149 C CA . ASN A 1 534 ? 40.306 -27.914 -8.303 1.00 21.39 534 ASN A CA 1
ATOM 4150 C C . ASN A 1 534 ? 39.847 -26.640 -7.578 1.00 21.39 534 ASN A C 1
ATOM 4152 O O . ASN A 1 534 ? 40.665 -25.943 -6.981 1.00 21.39 534 ASN A O 1
ATOM 4156 N N . PHE A 1 535 ? 38.541 -26.390 -7.531 1.00 22.78 535 PHE A N 1
ATOM 4157 C CA . PHE A 1 535 ? 37.956 -25.679 -6.396 1.00 22.78 535 PHE A CA 1
ATOM 4158 C C . PHE A 1 535 ? 37.654 -26.707 -5.308 1.00 22.78 535 PHE A C 1
ATOM 4160 O O . PHE A 1 535 ? 36.926 -27.669 -5.543 1.00 22.78 535 PHE A O 1
ATOM 4167 N N . ARG A 1 536 ? 38.238 -26.533 -4.114 1.00 19.77 536 ARG A N 1
ATOM 4168 C CA . ARG A 1 536 ? 37.832 -27.310 -2.938 1.00 19.77 536 ARG A CA 1
ATOM 4169 C C . ARG A 1 536 ? 36.351 -27.016 -2.664 1.00 19.77 536 ARG A C 1
ATOM 4171 O O . ARG A 1 536 ? 36.029 -25.862 -2.378 1.00 19.77 536 ARG A O 1
ATOM 4178 N N . PRO A 1 537 ? 35.467 -28.023 -2.722 1.00 21.80 537 PRO A N 1
ATOM 4179 C CA . PRO A 1 537 ? 34.078 -27.855 -2.347 1.00 21.80 537 PRO A CA 1
ATOM 4180 C C . PRO A 1 537 ? 34.016 -27.730 -0.823 1.00 21.80 537 PRO A C 1
ATOM 4182 O O . PRO A 1 537 ? 34.501 -28.601 -0.098 1.00 21.80 537 PRO A O 1
ATOM 4185 N N . ILE A 1 538 ? 33.423 -26.649 -0.319 1.00 22.27 538 ILE A N 1
ATOM 4186 C CA . ILE A 1 538 ? 32.889 -26.658 1.044 1.00 22.27 538 ILE A CA 1
ATOM 4187 C C . ILE A 1 538 ? 31.604 -27.479 0.953 1.00 22.27 538 ILE A C 1
ATOM 4189 O O . ILE A 1 538 ? 30.570 -26.963 0.555 1.00 22.27 538 ILE A O 1
ATOM 4193 N N . SER A 1 539 ? 31.760 -28.781 1.207 1.00 23.23 539 SER A N 1
ATOM 4194 C CA . SER A 1 539 ? 30.740 -29.804 1.466 1.00 23.23 539 SER A CA 1
ATOM 4195 C C . SER A 1 539 ? 29.293 -29.417 1.139 1.00 23.23 539 SER A C 1
ATOM 4197 O O . SER A 1 539 ? 28.565 -28.892 1.985 1.00 23.23 539 SER A O 1
ATOM 4199 N N . ASP A 1 540 ? 28.881 -29.791 -0.068 1.00 23.08 540 ASP A N 1
ATOM 4200 C CA . ASP A 1 540 ? 27.492 -30.038 -0.413 1.00 23.08 540 ASP A CA 1
ATOM 4201 C C . ASP A 1 540 ? 26.981 -31.281 0.316 1.00 23.08 540 ASP A C 1
ATOM 4203 O O . ASP A 1 540 ? 27.465 -32.398 0.123 1.00 23.08 540 ASP A O 1
ATOM 4207 N N . SER A 1 541 ? 25.913 -31.089 1.075 1.00 23.73 541 SER A N 1
ATOM 4208 C CA . SER A 1 541 ? 24.851 -32.081 1.184 1.00 23.73 541 SER A CA 1
ATOM 4209 C C . SER A 1 541 ? 23.515 -31.343 1.234 1.00 23.73 541 SER A C 1
ATOM 4211 O O . SER A 1 541 ? 22.864 -31.336 2.274 1.00 23.73 541 SER A O 1
ATOM 4213 N N . ALA A 1 542 ? 23.139 -30.648 0.149 1.00 25.69 542 ALA A N 1
ATOM 4214 C CA . ALA A 1 542 ? 21.807 -30.042 0.073 1.00 25.69 542 ALA A CA 1
ATOM 4215 C C . ALA A 1 542 ? 21.199 -29.838 -1.330 1.00 25.69 542 ALA A C 1
ATOM 4217 O O . ALA A 1 542 ? 20.272 -29.058 -1.471 1.00 25.69 542 ALA A O 1
ATOM 4218 N N . SER A 1 543 ? 21.610 -30.560 -2.377 1.00 26.45 543 SER A N 1
ATOM 4219 C CA . SER A 1 543 ? 20.951 -30.444 -3.700 1.00 26.45 543 SER A CA 1
ATOM 4220 C C . SER A 1 543 ? 19.754 -31.389 -3.912 1.00 26.45 543 SER A C 1
ATOM 4222 O O . SER A 1 543 ? 19.152 -31.414 -4.980 1.00 26.45 543 SER A O 1
ATOM 4224 N N . SER A 1 544 ? 19.348 -32.126 -2.874 1.00 25.44 544 SER A N 1
ATOM 4225 C CA . SER A 1 544 ? 18.032 -32.788 -2.786 1.00 25.44 544 SER A CA 1
ATOM 4226 C C . SER A 1 544 ? 17.350 -32.608 -1.423 1.00 25.44 544 SER A C 1
ATOM 4228 O O . SER A 1 544 ? 16.236 -33.090 -1.229 1.00 25.44 544 SER A O 1
ATOM 4230 N N . SER A 1 545 ? 17.983 -31.879 -0.491 1.00 28.03 545 SER A N 1
ATOM 4231 C CA . SER A 1 545 ? 17.443 -31.619 0.847 1.00 28.03 545 SER A CA 1
ATOM 4232 C C . SER A 1 545 ? 16.959 -30.185 1.061 1.00 28.03 545 SER A C 1
ATOM 4234 O O . SER A 1 545 ? 16.298 -29.934 2.061 1.00 28.03 545 SER A O 1
ATOM 4236 N N . GLU A 1 546 ? 17.207 -29.236 0.148 1.00 33.03 546 GLU A N 1
ATOM 4237 C CA . GLU A 1 546 ? 16.691 -27.869 0.314 1.00 33.03 546 GLU A CA 1
ATOM 4238 C C . GLU A 1 546 ? 15.160 -27.818 0.246 1.00 33.03 546 GLU A C 1
ATOM 4240 O O . GLU A 1 546 ? 14.550 -27.140 1.071 1.00 33.03 546 GLU A O 1
ATOM 4245 N N . ASP A 1 547 ? 14.504 -28.601 -0.615 1.00 31.19 547 ASP A N 1
ATOM 4246 C CA . ASP A 1 547 ? 13.040 -28.711 -0.588 1.00 31.19 547 ASP A CA 1
ATOM 4247 C C . ASP A 1 547 ? 12.540 -29.452 0.664 1.00 31.19 547 ASP A C 1
ATOM 4249 O O . ASP A 1 547 ? 11.510 -29.066 1.220 1.00 31.19 547 ASP A O 1
ATOM 4253 N N . SER A 1 548 ? 13.281 -30.438 1.191 1.00 29.64 548 SER A N 1
ATOM 4254 C CA . SER A 1 548 ? 12.885 -31.161 2.410 1.00 29.64 548 SER A CA 1
ATOM 4255 C C . SER A 1 548 ? 13.119 -30.361 3.693 1.00 29.64 548 SER A C 1
ATOM 4257 O O . SER A 1 548 ? 12.290 -30.422 4.596 1.00 29.64 548 SER A O 1
ATOM 4259 N N . ASP A 1 549 ? 14.195 -29.577 3.788 1.00 30.42 549 ASP A N 1
ATOM 4260 C CA . ASP A 1 549 ? 14.520 -28.729 4.942 1.00 30.42 549 ASP A CA 1
ATOM 4261 C C . ASP A 1 549 ? 13.708 -27.433 4.939 1.00 30.42 549 ASP A C 1
ATOM 4263 O O . ASP A 1 549 ? 13.258 -26.966 5.988 1.00 30.42 549 ASP A O 1
ATOM 4267 N N . THR A 1 550 ? 13.416 -26.887 3.757 1.00 34.75 550 THR A N 1
ATOM 4268 C CA . THR A 1 550 ? 12.474 -25.771 3.623 1.00 34.75 550 THR A CA 1
ATOM 4269 C C . THR A 1 550 ? 11.057 -26.236 3.955 1.00 34.75 550 THR A C 1
ATOM 4271 O O . THR A 1 550 ? 10.363 -25.547 4.701 1.00 34.75 550 THR A O 1
ATOM 4274 N N . GLN A 1 551 ? 10.631 -27.429 3.519 1.00 36.25 551 GLN A N 1
ATOM 4275 C CA . GLN A 1 551 ? 9.358 -28.020 3.952 1.00 36.25 551 GLN A CA 1
ATOM 4276 C C . GLN A 1 551 ? 9.364 -28.418 5.439 1.00 36.25 551 GLN A C 1
ATOM 4278 O O . GLN A 1 551 ? 8.336 -28.254 6.097 1.00 36.25 551 GLN A O 1
ATOM 4283 N N . SER A 1 552 ? 10.487 -28.858 6.021 1.00 38.22 552 SER A N 1
ATOM 4284 C CA . SER A 1 552 ? 10.579 -29.237 7.444 1.00 38.22 552 SER A CA 1
ATOM 4285 C C . SER A 1 552 ? 10.557 -28.027 8.388 1.00 38.22 552 SER A C 1
ATOM 4287 O O . SER A 1 552 ? 9.976 -28.100 9.470 1.00 38.22 552 SER A O 1
ATOM 4289 N N . ILE A 1 553 ? 11.121 -26.886 7.979 1.00 40.22 553 ILE A N 1
ATOM 4290 C CA . ILE A 1 553 ? 11.078 -25.629 8.744 1.00 40.22 553 ILE A CA 1
ATOM 4291 C C . ILE A 1 553 ? 9.733 -24.916 8.539 1.00 40.22 553 ILE A C 1
ATOM 4293 O O . ILE A 1 553 ? 9.148 -24.424 9.505 1.00 40.22 553 ILE A O 1
ATOM 4297 N N . VAL A 1 554 ? 9.192 -24.907 7.314 1.00 38.19 554 VAL A N 1
ATOM 4298 C CA . VAL A 1 554 ? 7.873 -24.317 7.009 1.00 38.19 554 VAL A CA 1
ATOM 4299 C C . VAL A 1 554 ? 6.736 -25.125 7.648 1.00 38.19 554 VAL A C 1
ATOM 4301 O O . VAL A 1 554 ? 5.777 -24.533 8.142 1.00 38.19 554 VAL A O 1
ATOM 4304 N N . SER A 1 555 ? 6.847 -26.456 7.733 1.00 40.91 555 SER A N 1
ATOM 4305 C CA . SER A 1 555 ? 5.864 -27.317 8.419 1.00 40.91 555 SER A CA 1
ATOM 4306 C C . SER A 1 555 ? 5.818 -27.119 9.938 1.00 40.91 555 SER A C 1
ATOM 4308 O O . SER A 1 555 ? 4.779 -27.374 10.541 1.00 40.91 555 SER A O 1
ATOM 4310 N N . ARG A 1 556 ? 6.886 -26.585 10.550 1.00 40.59 556 ARG A N 1
ATOM 4311 C CA . ARG A 1 556 ? 6.975 -26.291 11.995 1.00 40.59 556 ARG A CA 1
ATOM 4312 C C . ARG A 1 556 ? 6.341 -24.963 12.424 1.00 40.59 556 ARG A C 1
ATOM 4314 O O . ARG A 1 556 ? 6.274 -24.707 13.624 1.00 40.59 556 ARG A O 1
ATOM 4321 N N . VAL A 1 557 ? 5.870 -24.127 11.493 1.00 38.31 557 VAL A N 1
ATOM 4322 C CA . VAL A 1 557 ? 5.108 -22.907 11.821 1.00 38.31 557 VAL A CA 1
ATOM 4323 C C . VAL A 1 557 ? 3.662 -23.308 12.162 1.00 38.31 557 VAL A C 1
ATOM 4325 O O . VAL A 1 557 ? 2.988 -23.843 11.276 1.00 38.31 557 VAL A O 1
ATOM 4328 N N . PRO A 1 558 ? 3.163 -23.087 13.396 1.00 39.12 558 PRO A N 1
ATOM 4329 C CA . PRO A 1 558 ? 1.811 -23.489 13.791 1.00 39.12 558 PRO A CA 1
ATOM 4330 C C . PRO A 1 558 ? 0.728 -22.758 12.979 1.00 39.12 558 PRO A C 1
ATOM 4332 O O . PRO A 1 558 ? 0.793 -21.544 12.809 1.00 39.12 558 PRO A O 1
ATOM 4335 N N . SER A 1 559 ? -0.299 -23.481 12.523 1.00 39.28 559 SER A N 1
ATOM 4336 C CA . SER A 1 559 ? -1.438 -22.954 11.743 1.00 39.28 559 SER A CA 1
ATOM 4337 C C . SER A 1 559 ? -2.499 -22.210 12.580 1.00 39.28 559 SER A C 1
ATOM 4339 O O . SER A 1 559 ? -3.639 -22.057 12.141 1.00 39.28 559 SER A O 1
ATOM 4341 N N . ASP A 1 560 ? -2.162 -21.760 13.792 1.00 37.00 560 ASP A N 1
ATOM 4342 C CA . ASP A 1 560 ? -3.113 -21.116 14.707 1.00 37.00 560 ASP A CA 1
ATOM 4343 C C . ASP A 1 560 ? -3.481 -19.708 14.208 1.00 37.00 560 ASP A C 1
ATOM 4345 O O . ASP A 1 560 ? -2.748 -18.732 14.392 1.00 37.00 560 ASP A O 1
ATOM 4349 N N . MET A 1 561 ? -4.659 -19.591 13.588 1.00 39.81 561 MET A N 1
ATOM 4350 C CA . MET A 1 561 ? -5.236 -18.310 13.188 1.00 39.81 561 MET A CA 1
ATOM 4351 C C . MET A 1 561 ? -5.404 -17.389 14.407 1.00 39.81 561 MET A C 1
ATOM 4353 O O . MET A 1 561 ? -6.270 -17.618 15.257 1.00 39.81 561 MET A O 1
ATOM 4357 N N . MET A 1 562 ? -4.635 -16.290 14.382 1.00 37.25 562 MET A N 1
ATOM 4358 C CA . MET A 1 562 ? -4.754 -15.035 15.154 1.00 37.25 562 MET A CA 1
ATOM 4359 C C . MET A 1 562 ? -3.867 -14.836 16.390 1.00 37.25 562 MET A C 1
ATOM 4361 O O . MET A 1 562 ? -4.171 -13.977 17.212 1.00 37.25 562 MET A O 1
ATOM 4365 N N . ASN A 1 563 ? -2.723 -15.514 16.484 1.00 40.31 563 ASN A N 1
ATOM 4366 C CA . ASN A 1 563 ? -1.646 -15.103 17.399 1.00 40.31 563 ASN A CA 1
ATOM 4367 C C . ASN A 1 563 ? -0.358 -14.747 16.643 1.00 40.31 563 ASN A C 1
ATOM 4369 O O . ASN A 1 563 ? 0.728 -15.220 16.965 1.00 40.31 563 ASN A O 1
ATOM 4373 N N . TYR A 1 564 ? -0.468 -13.884 15.629 1.00 41.94 564 TYR A N 1
ATOM 4374 C CA . TYR A 1 564 ? 0.700 -13.377 14.909 1.00 41.94 564 TYR A CA 1
ATOM 4375 C C . TYR A 1 564 ? 1.526 -12.449 15.822 1.00 41.94 564 TYR A C 1
ATOM 4377 O O . TYR A 1 564 ? 1.224 -11.266 15.997 1.00 41.94 564 TYR A O 1
ATOM 4385 N N . GLY A 1 565 ? 2.560 -13.016 16.455 1.00 41.12 565 GLY A N 1
ATOM 4386 C CA . GLY A 1 565 ? 3.646 -12.266 17.094 1.00 41.12 565 GLY A CA 1
ATOM 4387 C C . GLY A 1 565 ? 3.642 -12.140 18.624 1.00 41.12 565 GLY A C 1
ATOM 4388 O O . GLY A 1 565 ? 4.339 -11.264 19.134 1.00 41.12 565 GLY A O 1
ATOM 4389 N N . THR A 1 566 ? 2.902 -12.966 19.376 1.00 39.56 566 THR A N 1
ATOM 4390 C CA . THR A 1 566 ? 2.925 -12.946 20.863 1.00 39.56 566 THR A CA 1
ATOM 4391 C C . THR A 1 566 ? 3.488 -14.210 21.518 1.00 39.56 566 THR A C 1
ATOM 4393 O O . THR A 1 566 ? 3.844 -14.169 22.696 1.00 39.56 566 THR A O 1
ATOM 4396 N N . ARG A 1 567 ? 3.650 -15.325 20.792 1.00 44.75 567 ARG A N 1
ATOM 4397 C CA . ARG A 1 567 ? 4.345 -16.512 21.318 1.00 44.75 567 ARG A CA 1
ATOM 4398 C C . ARG A 1 567 ? 5.859 -16.360 21.130 1.00 44.75 567 ARG A C 1
ATOM 4400 O O . ARG A 1 567 ? 6.341 -16.116 20.029 1.00 44.75 567 ARG A O 1
ATOM 4407 N N . SER A 1 568 ? 6.619 -16.568 22.208 1.00 43.75 568 SER A N 1
ATOM 4408 C CA . SER A 1 568 ? 8.093 -16.481 22.241 1.00 43.75 568 SER A CA 1
ATOM 4409 C C . SER A 1 568 ? 8.794 -17.331 21.157 1.00 43.75 568 SER A C 1
ATOM 4411 O O . SER A 1 568 ? 9.859 -16.963 20.672 1.00 43.75 568 SER A O 1
ATOM 4413 N N . ARG A 1 569 ? 8.161 -18.428 20.705 1.00 39.84 569 ARG A N 1
ATOM 4414 C CA . ARG A 1 569 ? 8.671 -19.312 19.639 1.00 39.84 569 ARG A CA 1
ATOM 4415 C C . ARG A 1 569 ? 8.552 -18.738 18.217 1.00 39.84 569 ARG A C 1
ATOM 4417 O O . ARG A 1 569 ? 9.477 -18.929 17.432 1.00 39.84 569 ARG A O 1
ATOM 4424 N N . ASP A 1 570 ? 7.487 -18.005 17.888 1.00 46.62 570 ASP A N 1
ATOM 4425 C CA . ASP A 1 570 ? 7.275 -17.468 16.529 1.00 46.62 570 ASP A CA 1
ATOM 4426 C C . ASP A 1 570 ? 8.229 -16.298 16.229 1.00 46.62 570 ASP A C 1
ATOM 4428 O O . ASP A 1 570 ? 8.715 -16.135 15.108 1.00 46.62 570 ASP A O 1
ATOM 4432 N N . ASN A 1 571 ? 8.610 -15.549 17.270 1.00 51.66 571 ASN A N 1
ATOM 4433 C CA . ASN A 1 571 ? 9.595 -14.468 17.185 1.00 51.66 571 ASN A CA 1
ATOM 4434 C C . ASN A 1 571 ? 11.008 -14.937 16.788 1.00 51.66 571 ASN A C 1
ATOM 4436 O O . ASN A 1 571 ? 11.799 -14.108 16.347 1.00 51.66 571 ASN A O 1
ATOM 4440 N N . ALA A 1 572 ? 11.331 -16.230 16.917 1.00 57.72 572 ALA A N 1
ATOM 4441 C CA . ALA A 1 572 ? 12.624 -16.784 16.504 1.00 57.72 572 ALA A CA 1
ATOM 4442 C C . ALA A 1 572 ? 12.613 -17.326 15.063 1.00 57.72 572 ALA A C 1
ATOM 4444 O O . ALA A 1 572 ? 13.629 -17.264 14.373 1.00 57.72 572 ALA A O 1
ATOM 4445 N N . ILE A 1 573 ? 11.468 -17.824 14.580 1.00 70.31 573 ILE A N 1
ATOM 4446 C CA . ILE A 1 573 ? 11.366 -18.478 13.265 1.00 70.31 573 ILE A CA 1
ATOM 4447 C C . ILE A 1 573 ? 11.292 -17.449 12.130 1.00 70.31 573 ILE A C 1
ATOM 4449 O O . ILE A 1 573 ? 11.924 -17.639 11.090 1.00 70.31 573 ILE A O 1
ATOM 4453 N N . HIS A 1 574 ? 10.564 -16.341 12.312 1.00 75.25 574 HIS A N 1
ATOM 4454 C CA . HIS A 1 574 ? 10.434 -15.322 11.262 1.00 75.25 574 HIS A CA 1
ATOM 4455 C C . HIS A 1 574 ? 11.770 -14.663 10.875 1.00 75.25 574 HIS A C 1
ATOM 4457 O O . HIS A 1 574 ? 12.033 -14.578 9.677 1.00 75.25 574 HIS A O 1
ATOM 4463 N N . PRO A 1 575 ? 12.652 -14.267 11.816 1.00 80.31 575 PRO A N 1
ATOM 4464 C CA . PRO A 1 575 ? 13.993 -13.789 11.475 1.00 80.31 575 PRO A CA 1
ATOM 4465 C C . PRO A 1 575 ? 14.830 -14.806 10.689 1.00 80.31 575 PRO A C 1
ATOM 4467 O O . PRO A 1 575 ? 15.510 -14.425 9.743 1.00 80.31 575 PRO A O 1
ATOM 4470 N N . LEU A 1 576 ? 14.748 -16.099 11.028 1.00 79.75 576 LEU A N 1
ATOM 4471 C CA . LEU A 1 576 ? 15.484 -17.160 10.327 1.00 79.75 576 LEU A CA 1
ATOM 4472 C C . LEU A 1 576 ? 14.979 -17.368 8.892 1.00 79.75 576 LEU A C 1
ATOM 4474 O O . LEU A 1 576 ? 15.778 -17.488 7.964 1.00 79.75 576 LEU A O 1
ATOM 4478 N N . LEU A 1 577 ? 13.657 -17.395 8.697 1.00 83.38 577 LEU A N 1
ATOM 4479 C CA . LEU A 1 577 ? 13.045 -17.475 7.365 1.00 83.38 577 LEU A CA 1
ATOM 4480 C C . LEU A 1 577 ? 13.348 -16.225 6.533 1.00 83.38 577 LEU A C 1
ATOM 4482 O O . LEU A 1 577 ? 13.585 -16.325 5.328 1.00 83.38 577 LEU A O 1
ATOM 4486 N N . PHE A 1 578 ? 13.356 -15.056 7.174 1.00 88.44 578 PHE A N 1
ATOM 4487 C CA . PHE A 1 578 ? 13.739 -13.811 6.527 1.00 88.44 578 PHE A CA 1
ATOM 4488 C C . PHE A 1 578 ? 15.174 -13.887 6.000 1.00 88.44 578 PHE A C 1
ATOM 4490 O O . PHE A 1 578 ? 15.396 -13.662 4.812 1.00 88.44 578 PHE A O 1
ATOM 4497 N N . ASP A 1 579 ? 16.117 -14.276 6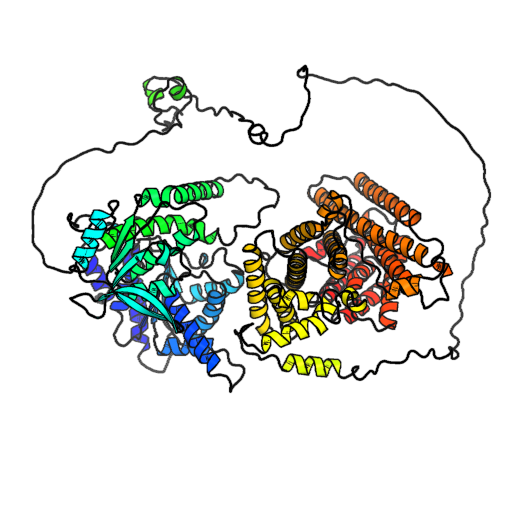.859 1.00 86.81 579 ASP A N 1
ATOM 4498 C CA . ASP A 1 579 ? 17.542 -14.346 6.534 1.00 86.81 579 ASP A CA 1
ATOM 4499 C C . ASP A 1 579 ? 17.848 -15.339 5.409 1.00 86.81 579 ASP A C 1
ATOM 4501 O O . ASP A 1 579 ? 18.496 -14.991 4.423 1.00 86.81 579 ASP A O 1
ATOM 4505 N N . LYS A 1 580 ? 17.319 -16.564 5.517 1.00 82.38 580 LYS A N 1
ATOM 4506 C CA . LYS A 1 580 ? 17.630 -17.640 4.568 1.00 82.38 580 LYS A CA 1
ATOM 4507 C C . LYS A 1 580 ? 16.920 -17.501 3.224 1.00 82.38 580 LYS A C 1
ATOM 4509 O O . LYS A 1 580 ? 17.473 -17.919 2.213 1.00 82.38 580 LYS A O 1
ATOM 4514 N N . ILE A 1 581 ? 15.700 -16.957 3.205 1.00 83.81 581 ILE A N 1
ATOM 4515 C CA . ILE A 1 581 ? 14.819 -17.019 2.026 1.00 83.81 581 ILE A CA 1
ATOM 4516 C C . ILE A 1 581 ? 14.464 -15.624 1.515 1.00 83.81 581 ILE A C 1
ATOM 4518 O O . ILE A 1 581 ? 14.646 -15.326 0.336 1.00 83.81 581 ILE A O 1
ATOM 4522 N N . VAL A 1 582 ? 13.916 -14.765 2.377 1.00 86.75 582 VAL A N 1
ATOM 4523 C CA . VAL A 1 582 ? 13.354 -13.480 1.931 1.00 86.75 582 VAL A CA 1
ATOM 4524 C C . VAL A 1 582 ? 14.456 -12.526 1.477 1.00 86.75 582 VAL A C 1
ATOM 4526 O O . VAL A 1 582 ? 14.298 -11.899 0.434 1.00 86.75 582 VAL A O 1
ATOM 4529 N N . CYS A 1 583 ? 15.591 -12.466 2.182 1.00 87.88 583 CYS A N 1
ATOM 4530 C CA . CYS A 1 583 ? 16.743 -11.644 1.800 1.00 87.88 583 CYS A CA 1
ATOM 4531 C C . CYS A 1 583 ? 17.219 -11.934 0.369 1.00 87.88 583 CYS A C 1
ATOM 4533 O O . CYS A 1 583 ? 17.406 -11.000 -0.408 1.00 87.88 583 CYS A O 1
ATOM 4535 N N . ARG A 1 584 ? 17.352 -13.215 -0.009 1.00 84.75 584 ARG A N 1
ATOM 4536 C CA . ARG A 1 584 ? 17.758 -13.617 -1.370 1.00 84.75 584 ARG A CA 1
ATOM 4537 C C . ARG A 1 584 ? 16.742 -13.172 -2.425 1.00 84.75 584 ARG A C 1
ATOM 4539 O O . ARG A 1 584 ? 17.124 -12.756 -3.508 1.00 84.75 584 ARG A O 1
ATOM 4546 N N . LYS A 1 585 ? 15.452 -13.169 -2.078 1.00 84.88 585 LYS A N 1
ATOM 4547 C CA . LYS A 1 585 ? 14.359 -12.745 -2.969 1.00 84.88 585 LYS A CA 1
ATOM 4548 C C . LYS A 1 585 ? 14.201 -11.235 -3.119 1.00 84.88 585 LYS A C 1
ATOM 4550 O O . LYS A 1 585 ? 13.688 -10.810 -4.140 1.00 84.88 585 LYS A O 1
ATOM 4555 N N . ILE A 1 586 ? 14.568 -10.434 -2.119 1.00 86.75 586 ILE A N 1
ATOM 4556 C CA . ILE A 1 586 ? 14.390 -8.969 -2.180 1.00 86.75 586 ILE A CA 1
ATOM 4557 C C . ILE A 1 586 ? 15.683 -8.217 -2.505 1.00 86.75 586 ILE A C 1
ATOM 4559 O O . ILE A 1 586 ? 15.630 -7.074 -2.953 1.00 86.75 586 ILE A O 1
ATOM 4563 N N . MET A 1 587 ? 16.841 -8.831 -2.246 1.00 86.00 587 MET A N 1
ATOM 4564 C CA . MET A 1 587 ? 18.161 -8.228 -2.438 1.00 86.00 587 MET A CA 1
ATOM 4565 C C . MET A 1 587 ? 19.233 -9.290 -2.781 1.00 86.00 587 MET A C 1
ATOM 4567 O O . MET A 1 587 ? 20.222 -9.429 -2.058 1.00 86.00 587 MET A O 1
ATOM 4571 N N . PRO A 1 588 ? 19.088 -10.039 -3.893 1.00 80.25 588 PRO A N 1
ATOM 4572 C CA . PRO A 1 588 ? 19.936 -11.196 -4.214 1.00 80.25 588 PRO A CA 1
ATOM 4573 C C . PRO A 1 588 ? 21.425 -10.843 -4.269 1.00 80.25 588 PRO A C 1
ATOM 4575 O O . PRO A 1 588 ? 22.252 -11.537 -3.682 1.00 80.25 588 PRO A O 1
ATOM 4578 N N . MET A 1 589 ? 21.780 -9.718 -4.898 1.00 78.19 589 MET A N 1
ATOM 4579 C CA . MET A 1 589 ? 23.178 -9.282 -4.989 1.00 78.19 589 MET A CA 1
ATOM 4580 C C . MET A 1 589 ? 23.747 -8.868 -3.628 1.00 78.19 589 MET A C 1
ATOM 4582 O O . MET A 1 589 ? 24.911 -9.150 -3.354 1.00 78.19 589 MET A O 1
ATOM 4586 N N . ALA A 1 590 ? 22.932 -8.280 -2.740 1.00 81.69 590 ALA A N 1
ATOM 4587 C CA . ALA A 1 590 ? 23.373 -7.960 -1.381 1.00 81.69 590 ALA A CA 1
ATOM 4588 C C . ALA A 1 590 ? 23.795 -9.217 -0.620 1.00 81.69 590 ALA A C 1
ATOM 4590 O O . ALA A 1 590 ? 24.838 -9.219 0.031 1.00 81.69 590 ALA A O 1
ATOM 4591 N N . VAL A 1 591 ? 23.015 -10.291 -0.750 1.00 82.69 591 VAL A N 1
ATOM 4592 C CA . VAL A 1 591 ? 23.323 -11.579 -0.121 1.00 82.69 591 VAL A CA 1
ATOM 4593 C C . VAL A 1 591 ? 24.528 -12.241 -0.789 1.00 82.69 591 VAL A C 1
ATOM 4595 O O . VAL A 1 591 ? 25.442 -12.682 -0.092 1.00 82.69 591 VAL A O 1
ATOM 4598 N N . ARG A 1 592 ? 24.580 -12.255 -2.128 1.00 78.12 592 ARG A N 1
ATOM 4599 C CA . ARG A 1 592 ? 25.666 -12.875 -2.907 1.00 78.12 592 ARG A CA 1
ATOM 4600 C C . ARG A 1 592 ? 27.039 -12.314 -2.548 1.00 78.12 592 ARG A C 1
ATOM 4602 O O . ARG A 1 592 ? 27.978 -13.081 -2.353 1.00 78.12 592 ARG A O 1
ATOM 4609 N N . PHE A 1 593 ? 27.156 -10.993 -2.425 1.00 76.06 593 PHE A N 1
ATOM 4610 C CA . PHE A 1 593 ? 28.420 -10.349 -2.058 1.00 76.06 593 PHE A CA 1
ATOM 4611 C C . PHE A 1 593 ? 28.573 -10.129 -0.539 1.00 76.06 593 PHE A C 1
ATOM 4613 O O . PHE A 1 593 ? 29.482 -9.416 -0.119 1.00 76.06 593 PHE A O 1
ATOM 4620 N N . LYS A 1 594 ? 27.721 -10.750 0.296 1.00 79.69 594 LYS A N 1
ATOM 4621 C CA . LYS A 1 594 ? 27.758 -10.678 1.775 1.00 79.69 594 LYS A CA 1
ATOM 4622 C C . LYS A 1 594 ? 27.742 -9.251 2.327 1.00 79.69 594 LYS A C 1
ATOM 4624 O O . LYS A 1 594 ? 28.436 -8.903 3.280 1.00 79.69 594 LYS A O 1
ATOM 4629 N N . LEU A 1 595 ? 26.940 -8.406 1.706 1.00 81.94 595 LEU A N 1
ATOM 4630 C CA . LEU A 1 595 ? 26.869 -6.980 1.988 1.00 81.94 595 LEU A CA 1
ATOM 4631 C C . LEU A 1 595 ? 25.931 -6.669 3.153 1.00 81.94 595 LEU A C 1
ATOM 4633 O O . LEU A 1 595 ? 26.033 -5.621 3.782 1.00 81.94 595 LEU A O 1
ATOM 4637 N N . ASN A 1 596 ? 25.024 -7.600 3.431 1.00 84.12 596 ASN A N 1
ATOM 4638 C CA . ASN A 1 596 ? 24.130 -7.608 4.576 1.00 84.12 596 ASN A CA 1
ATOM 4639 C C . ASN A 1 596 ? 24.766 -8.218 5.836 1.00 84.12 596 ASN A C 1
ATOM 4641 O O . ASN A 1 596 ? 24.057 -8.320 6.833 1.00 84.12 596 ASN A O 1
ATOM 4645 N N . ILE A 1 597 ? 26.034 -8.651 5.794 1.00 85.69 597 ILE A N 1
ATOM 4646 C CA . ILE A 1 597 ? 26.727 -9.325 6.904 1.00 85.69 597 ILE A CA 1
ATOM 4647 C C . ILE A 1 597 ? 27.841 -8.424 7.452 1.00 85.69 597 ILE A C 1
ATOM 4649 O O . ILE A 1 597 ? 28.764 -8.050 6.720 1.00 85.69 597 ILE A O 1
ATOM 4653 N N . GLU A 1 598 ? 27.769 -8.119 8.745 1.00 81.75 598 GLU A N 1
ATOM 4654 C CA . GLU A 1 598 ? 28.799 -7.429 9.533 1.00 81.75 598 GLU A CA 1
ATOM 4655 C C . GLU A 1 598 ? 28.979 -8.182 10.857 1.00 81.75 598 GLU A C 1
ATOM 4657 O O . GLU A 1 598 ? 27.990 -8.562 11.478 1.00 81.75 598 GLU A O 1
ATOM 4662 N N . ASP A 1 599 ? 30.229 -8.450 11.251 1.00 79.19 599 ASP A N 1
ATOM 4663 C CA . ASP A 1 599 ? 30.577 -9.239 12.447 1.00 79.19 599 ASP A CA 1
ATOM 4664 C C . ASP A 1 599 ? 29.840 -10.593 12.538 1.00 79.19 599 ASP A C 1
ATOM 4666 O O . ASP A 1 599 ? 29.311 -10.967 13.582 1.00 79.19 599 ASP A O 1
ATOM 4670 N N . ASP A 1 600 ? 29.759 -11.308 11.408 1.00 79.19 600 ASP A N 1
ATOM 4671 C CA . ASP A 1 600 ? 29.030 -12.577 11.240 1.00 79.19 600 ASP A CA 1
ATOM 4672 C C . ASP A 1 600 ? 27.516 -12.524 11.556 1.00 79.19 600 ASP A C 1
ATOM 4674 O O . ASP A 1 600 ? 26.842 -13.557 11.564 1.00 79.19 600 ASP A O 1
ATOM 4678 N N . GLU A 1 601 ? 26.932 -11.330 11.725 1.00 82.56 601 GLU A N 1
ATOM 4679 C CA . GLU A 1 601 ? 25.489 -11.128 11.875 1.00 82.56 601 GLU A CA 1
ATOM 4680 C C . GLU A 1 601 ? 24.868 -10.394 10.675 1.00 82.56 601 GLU A C 1
ATOM 4682 O O . GLU A 1 601 ? 25.466 -9.522 10.042 1.00 82.56 601 GLU A O 1
ATOM 4687 N N . ASN A 1 602 ? 23.602 -10.709 10.376 1.00 87.44 602 ASN A N 1
ATOM 4688 C CA . ASN A 1 602 ? 22.828 -9.949 9.399 1.00 87.44 602 ASN A CA 1
ATOM 4689 C C . ASN A 1 602 ? 22.456 -8.566 9.971 1.00 87.44 602 ASN A C 1
ATOM 4691 O O . ASN A 1 602 ? 21.719 -8.477 10.957 1.00 87.44 602 ASN A O 1
ATOM 4695 N N . VAL A 1 603 ? 22.899 -7.496 9.306 1.00 89.31 603 VAL A N 1
ATOM 4696 C CA . VAL A 1 603 ? 22.716 -6.088 9.714 1.00 89.31 603 VAL A CA 1
ATOM 4697 C C . VAL A 1 603 ? 21.239 -5.704 9.879 1.00 89.31 603 VAL A C 1
ATOM 4699 O O . VAL A 1 603 ? 20.879 -4.968 10.802 1.00 89.31 603 VAL A O 1
ATOM 4702 N N . LEU A 1 604 ? 20.345 -6.222 9.028 1.00 90.38 604 LEU A N 1
ATOM 4703 C CA . LEU A 1 604 ? 18.903 -5.970 9.153 1.00 90.38 604 LEU A CA 1
ATOM 4704 C C . LEU A 1 604 ? 18.339 -6.626 10.411 1.00 90.38 604 LEU A C 1
ATOM 4706 O O . LEU A 1 604 ? 17.520 -6.023 11.107 1.00 90.38 604 LEU A O 1
ATOM 4710 N N . LEU A 1 605 ? 18.778 -7.849 10.720 1.00 89.75 605 LEU A N 1
ATOM 4711 C CA . LEU A 1 605 ? 18.322 -8.574 11.903 1.00 89.75 605 LEU A CA 1
ATOM 4712 C C . LEU A 1 605 ? 18.890 -7.978 13.190 1.00 89.75 605 LEU A C 1
ATOM 4714 O O . LEU A 1 605 ? 18.144 -7.813 14.157 1.00 89.75 605 LEU A O 1
ATOM 4718 N N . SER A 1 606 ? 20.173 -7.617 13.211 1.00 89.00 606 SER A N 1
ATOM 4719 C CA . SER A 1 606 ? 20.803 -6.968 14.364 1.00 89.00 606 SER A CA 1
ATOM 4720 C C . SER A 1 606 ? 20.161 -5.603 14.650 1.00 89.00 606 SER A C 1
ATOM 4722 O O . SER A 1 606 ? 19.842 -5.295 15.804 1.00 89.00 606 SER A O 1
ATOM 4724 N N . SER A 1 607 ? 19.836 -4.840 13.600 1.00 87.50 607 SER A N 1
ATOM 4725 C CA . SER A 1 607 ? 19.059 -3.598 13.695 1.00 87.50 607 SER A CA 1
ATOM 4726 C C . SER A 1 607 ? 17.635 -3.853 14.198 1.00 87.50 607 SER A C 1
ATOM 4728 O O . SER A 1 607 ? 17.158 -3.149 15.088 1.00 87.50 607 SER A O 1
ATOM 4730 N N . ALA A 1 608 ? 16.959 -4.896 13.709 1.00 88.25 608 ALA A N 1
ATOM 4731 C CA . ALA A 1 608 ? 15.605 -5.259 14.132 1.00 88.25 608 ALA A CA 1
ATOM 4732 C C . ALA A 1 608 ? 15.520 -5.722 15.597 1.00 88.25 608 ALA A C 1
ATOM 4734 O O . ALA A 1 608 ? 14.493 -5.499 16.244 1.00 88.25 608 ALA A O 1
ATOM 4735 N N . LYS A 1 609 ? 16.587 -6.318 16.157 1.00 85.06 609 LYS A N 1
ATOM 4736 C CA . LYS A 1 609 ? 16.669 -6.639 17.598 1.00 85.06 609 LYS A CA 1
ATOM 4737 C C . LYS A 1 609 ? 16.521 -5.370 18.451 1.00 85.06 609 LYS A C 1
ATOM 4739 O O . LYS A 1 609 ? 15.842 -5.400 19.475 1.00 85.06 609 LYS A O 1
ATOM 4744 N N . LYS A 1 610 ? 17.125 -4.259 18.011 1.00 83.31 610 LYS A N 1
ATOM 4745 C CA . LYS A 1 610 ? 17.138 -2.960 18.713 1.00 83.31 610 LYS A CA 1
ATOM 4746 C C . LYS A 1 610 ? 15.985 -2.035 18.295 1.00 83.31 610 LYS A C 1
ATOM 4748 O O . LYS A 1 610 ? 15.641 -1.115 19.032 1.00 83.31 610 LYS A O 1
ATOM 4753 N N . PHE A 1 611 ? 15.373 -2.277 17.134 1.00 85.44 611 PHE A N 1
ATOM 4754 C CA . PHE A 1 611 ? 14.374 -1.401 16.526 1.00 85.44 611 PHE A CA 1
ATOM 4755 C C . PHE A 1 611 ? 13.081 -2.152 16.168 1.00 85.44 611 PHE A C 1
ATOM 4757 O O . PHE A 1 611 ? 12.945 -2.782 15.116 1.00 85.44 611 PHE A O 1
ATOM 4764 N N . VAL A 1 612 ? 12.096 -2.053 17.067 1.00 84.12 612 VAL A N 1
ATOM 4765 C CA . VAL A 1 612 ? 10.827 -2.803 17.007 1.00 84.12 612 VAL A CA 1
ATOM 4766 C C . VAL A 1 612 ? 10.029 -2.609 15.705 1.00 84.12 612 VAL A C 1
ATOM 4768 O O . VAL A 1 612 ? 9.509 -3.610 15.204 1.00 84.12 612 VAL A O 1
ATOM 4771 N N . PRO A 1 613 ? 9.914 -1.405 15.108 1.00 88.62 613 PRO A N 1
ATOM 4772 C CA . PRO A 1 613 ? 9.140 -1.253 13.874 1.00 88.62 613 PRO A CA 1
ATOM 4773 C C . PRO A 1 613 ? 9.738 -2.025 12.696 1.00 88.62 613 PRO A C 1
ATOM 4775 O O . PRO A 1 613 ? 9.001 -2.670 11.955 1.00 88.62 613 PRO A O 1
ATOM 4778 N N . LEU A 1 614 ? 11.071 -2.031 12.562 1.00 90.50 614 LEU A N 1
ATOM 4779 C CA . LEU A 1 614 ? 11.766 -2.825 11.543 1.00 90.50 614 LEU A CA 1
ATOM 4780 C C . LEU A 1 614 ? 11.524 -4.319 11.749 1.00 90.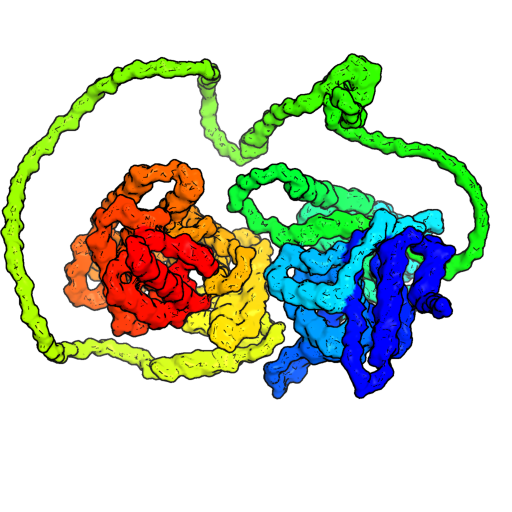50 614 LEU A C 1
ATOM 4782 O O . LEU A 1 614 ? 11.256 -5.031 10.786 1.00 90.50 614 LEU A O 1
ATOM 4786 N N . ARG A 1 615 ? 11.515 -4.788 13.002 1.00 88.12 615 ARG A N 1
ATOM 4787 C CA . ARG A 1 615 ? 11.136 -6.172 13.312 1.00 88.12 615 ARG A CA 1
ATOM 4788 C C . ARG A 1 615 ? 9.726 -6.501 12.824 1.00 88.12 615 ARG A C 1
ATOM 4790 O O . ARG A 1 615 ? 9.523 -7.555 12.231 1.00 88.12 615 ARG A O 1
ATOM 4797 N N . HIS A 1 616 ? 8.756 -5.612 13.037 1.00 87.38 616 HIS A N 1
ATOM 4798 C CA . HIS A 1 616 ? 7.403 -5.811 12.518 1.00 87.38 616 HIS A CA 1
ATOM 4799 C C . HIS A 1 616 ? 7.355 -5.817 10.986 1.00 87.38 616 HIS A C 1
ATOM 4801 O O . HIS A 1 616 ? 6.703 -6.692 10.425 1.00 87.38 616 HIS A O 1
ATOM 4807 N N . ALA A 1 617 ? 8.093 -4.940 10.304 1.00 90.81 617 ALA A N 1
ATOM 4808 C CA . ALA A 1 617 ? 8.176 -4.955 8.842 1.00 90.81 617 ALA A CA 1
ATOM 4809 C C . ALA A 1 617 ? 8.790 -6.262 8.298 1.00 90.81 617 ALA A C 1
ATOM 4811 O O . ALA A 1 617 ? 8.262 -6.844 7.350 1.00 90.81 617 ALA A O 1
ATOM 4812 N N . ILE A 1 618 ? 9.845 -6.773 8.943 1.00 91.50 618 ILE A N 1
ATOM 4813 C CA . ILE A 1 618 ? 10.467 -8.068 8.618 1.00 91.50 618 ILE A CA 1
ATOM 4814 C C . ILE A 1 618 ? 9.474 -9.222 8.806 1.00 91.50 618 ILE A C 1
ATOM 4816 O O . ILE A 1 618 ? 9.338 -10.072 7.922 1.00 91.50 618 ILE A O 1
ATOM 4820 N N . CYS A 1 619 ? 8.736 -9.246 9.920 1.00 87.75 619 CYS A N 1
ATOM 4821 C CA . CYS A 1 619 ? 7.692 -10.250 10.134 1.00 87.75 619 CYS A CA 1
ATOM 4822 C C . CYS A 1 619 ? 6.599 -10.162 9.063 1.00 87.75 619 CYS A C 1
ATOM 4824 O O . CYS A 1 619 ? 6.185 -11.196 8.542 1.00 87.75 619 CYS A O 1
ATOM 4826 N N . ALA A 1 620 ? 6.172 -8.948 8.699 1.00 87.62 620 ALA A N 1
ATOM 4827 C CA . ALA A 1 620 ? 5.152 -8.730 7.681 1.00 87.62 620 ALA A CA 1
ATOM 4828 C C . ALA A 1 620 ? 5.565 -9.356 6.342 1.00 87.62 620 ALA A C 1
ATOM 4830 O O . ALA A 1 620 ? 4.881 -10.247 5.848 1.00 87.62 620 ALA A O 1
ATOM 4831 N N . ILE A 1 621 ? 6.717 -8.974 5.781 1.00 88.44 621 ILE A N 1
ATOM 4832 C CA . ILE A 1 621 ? 7.150 -9.487 4.468 1.00 88.44 621 ILE A CA 1
ATOM 4833 C C . ILE A 1 621 ? 7.435 -10.997 4.480 1.00 88.44 621 ILE A C 1
ATOM 4835 O O . ILE A 1 621 ? 7.195 -11.691 3.490 1.00 88.44 621 ILE A O 1
ATOM 4839 N N . THR A 1 622 ? 7.881 -11.537 5.617 1.00 89.06 622 THR A N 1
ATOM 4840 C CA . THR A 1 622 ? 8.123 -12.979 5.782 1.00 89.06 622 THR A CA 1
ATOM 4841 C C . THR A 1 622 ? 6.822 -13.776 5.798 1.00 89.06 622 THR A C 1
ATOM 4843 O O . THR A 1 622 ? 6.719 -14.818 5.139 1.00 89.06 622 THR A O 1
ATOM 4846 N N . LEU A 1 623 ? 5.813 -13.280 6.521 1.00 84.50 623 LEU A N 1
ATOM 4847 C CA . LEU A 1 623 ? 4.471 -13.860 6.537 1.00 84.50 623 LEU A CA 1
ATOM 4848 C C . LEU A 1 623 ? 3.798 -13.733 5.173 1.00 84.50 623 LEU A C 1
ATOM 4850 O O . LEU A 1 623 ? 3.176 -14.696 4.737 1.00 84.50 623 LEU A O 1
ATOM 4854 N N . LEU A 1 624 ? 3.987 -12.609 4.475 1.00 84.81 624 LEU A N 1
ATOM 4855 C CA . LEU A 1 624 ? 3.505 -12.422 3.109 1.00 84.81 624 LEU A CA 1
ATOM 4856 C C . LEU A 1 624 ? 4.064 -13.512 2.192 1.00 84.81 624 LEU A C 1
ATOM 4858 O O . LEU A 1 624 ? 3.304 -14.277 1.609 1.00 84.81 624 LEU A O 1
ATOM 4862 N N . ASN A 1 625 ? 5.391 -13.647 2.118 1.00 84.31 625 ASN A N 1
ATOM 4863 C CA . ASN A 1 625 ? 6.042 -14.643 1.264 1.00 84.31 625 ASN A CA 1
ATOM 4864 C C . ASN A 1 625 ? 5.605 -16.081 1.597 1.00 84.31 625 ASN A C 1
ATOM 4866 O O . ASN A 1 625 ? 5.369 -16.881 0.693 1.00 84.31 625 ASN A O 1
ATOM 4870 N N . SER A 1 626 ? 5.470 -16.404 2.885 1.00 81.19 626 SER A N 1
ATOM 4871 C CA . SER A 1 626 ? 5.018 -17.731 3.324 1.00 81.19 626 SER A CA 1
ATOM 4872 C C . SER A 1 626 ? 3.547 -17.972 2.979 1.00 81.19 626 SER A C 1
ATOM 4874 O O . SER A 1 626 ? 3.188 -19.059 2.525 1.00 81.19 626 SER A O 1
ATOM 4876 N N . GLY A 1 627 ? 2.706 -16.951 3.156 1.00 73.75 627 GLY A N 1
ATOM 4877 C CA . GLY A 1 627 ? 1.279 -17.041 2.899 1.00 73.75 627 GLY A CA 1
ATOM 4878 C C . GLY A 1 627 ? 0.943 -17.201 1.422 1.00 73.75 627 GLY A C 1
ATOM 4879 O O . GLY A 1 627 ? 0.064 -17.988 1.080 1.00 73.75 627 GLY A O 1
ATOM 4880 N N . MET A 1 628 ? 1.711 -16.548 0.546 1.00 72.00 628 MET A N 1
ATOM 4881 C CA . MET A 1 628 ? 1.517 -16.628 -0.906 1.00 72.00 628 MET A CA 1
ATOM 4882 C C . MET A 1 628 ? 1.935 -17.951 -1.535 1.00 72.00 628 MET A C 1
ATOM 4884 O O . MET A 1 628 ? 1.477 -18.249 -2.633 1.00 72.00 628 MET A O 1
ATOM 4888 N N . LYS A 1 629 ? 2.803 -18.737 -0.887 1.00 68.00 629 LYS A N 1
ATOM 4889 C CA . LYS A 1 629 ? 3.185 -20.048 -1.420 1.00 68.00 629 LYS A CA 1
ATOM 4890 C C . LYS A 1 629 ? 2.058 -21.062 -1.241 1.00 68.00 629 LYS A C 1
ATOM 4892 O O . LYS A 1 629 ? 1.548 -21.542 -2.236 1.00 68.00 629 LYS A O 1
ATOM 4897 N N . ASN A 1 630 ? 1.691 -21.387 0.003 1.00 65.31 630 ASN A N 1
ATOM 4898 C CA . ASN A 1 630 ? 0.752 -22.481 0.308 1.00 65.31 630 ASN A CA 1
ATOM 4899 C C . ASN A 1 630 ? -0.060 -22.264 1.607 1.00 65.31 630 ASN A C 1
ATOM 4901 O O . ASN A 1 630 ? -0.586 -23.229 2.155 1.00 65.31 630 ASN A O 1
ATOM 4905 N N . ARG A 1 631 ? -0.108 -21.040 2.159 1.00 66.62 631 ARG A N 1
ATOM 4906 C CA . ARG A 1 631 ? -0.690 -20.776 3.495 1.00 66.62 631 ARG A CA 1
ATOM 4907 C C . ARG A 1 631 ? -1.460 -19.449 3.570 1.00 66.62 631 ARG A C 1
ATOM 4909 O O . ARG A 1 631 ? -1.042 -18.538 4.295 1.00 66.62 631 ARG A O 1
ATOM 4916 N N . PRO A 1 632 ? -2.566 -19.291 2.823 1.00 67.56 632 PRO A N 1
ATOM 4917 C CA . PRO A 1 632 ? -3.299 -18.025 2.734 1.00 67.56 632 PRO A CA 1
ATOM 4918 C C . PRO A 1 632 ? -3.741 -17.464 4.098 1.00 67.56 632 PRO A C 1
ATOM 4920 O O . PRO A 1 632 ? -3.890 -16.251 4.247 1.00 67.56 632 PRO A O 1
ATOM 4923 N N . GLU A 1 633 ? -3.875 -18.308 5.121 1.00 62.47 633 GLU A N 1
ATOM 4924 C CA . GLU A 1 633 ? -4.147 -17.915 6.503 1.00 62.47 633 GLU A CA 1
ATOM 4925 C C . GLU A 1 633 ? -3.129 -16.905 7.070 1.00 62.47 633 GLU A C 1
ATOM 4927 O O . GLU A 1 633 ? -3.514 -16.001 7.813 1.00 62.47 633 GLU A O 1
ATOM 4932 N N . LEU A 1 634 ? -1.851 -16.982 6.671 1.00 68.06 634 LEU A N 1
ATOM 4933 C CA . LEU A 1 634 ? -0.771 -16.112 7.166 1.00 68.06 634 LEU A CA 1
ATOM 4934 C C . LEU A 1 634 ? -0.862 -14.664 6.652 1.00 68.06 634 LEU A C 1
ATOM 4936 O O . LEU A 1 634 ? -0.236 -13.763 7.220 1.00 68.06 634 LEU A O 1
ATOM 4940 N N . ILE A 1 635 ? -1.660 -14.415 5.608 1.00 74.88 635 ILE A N 1
ATOM 4941 C CA . ILE A 1 635 ? -1.799 -13.095 4.974 1.00 74.88 635 ILE A CA 1
ATOM 4942 C C . ILE A 1 635 ? -2.433 -12.081 5.941 1.00 74.88 635 ILE A C 1
ATOM 4944 O O . ILE A 1 635 ? -2.037 -10.916 5.971 1.00 74.88 635 ILE A O 1
ATOM 4948 N N . ALA A 1 636 ? -3.366 -12.508 6.796 1.00 67.19 636 ALA A N 1
ATOM 4949 C CA . ALA A 1 636 ? -3.962 -11.617 7.794 1.00 67.19 636 ALA A CA 1
ATOM 4950 C C . ALA A 1 636 ? -2.917 -11.114 8.809 1.00 67.19 636 ALA A C 1
ATOM 4952 O O . ALA A 1 636 ? -2.860 -9.921 9.113 1.00 67.19 636 ALA A O 1
ATOM 4953 N N . GLY A 1 637 ? -2.039 -12.005 9.280 1.00 67.31 637 GLY A N 1
ATOM 4954 C CA . GLY A 1 637 ? -0.928 -11.658 10.170 1.00 67.31 637 GLY A CA 1
ATOM 4955 C C . GLY A 1 637 ? 0.092 -10.726 9.531 1.00 67.31 637 GLY A C 1
ATOM 4956 O O . GLY A 1 637 ? 0.584 -9.794 10.169 1.00 67.31 637 GLY A O 1
ATOM 4957 N N . SER A 1 638 ? 0.357 -10.944 8.244 1.00 82.69 638 SER A N 1
ATOM 4958 C CA . SER A 1 638 ? 1.188 -10.072 7.420 1.00 82.69 638 SER A CA 1
ATOM 4959 C C . SER A 1 638 ? 0.696 -8.618 7.460 1.00 82.69 638 SER A C 1
ATOM 4961 O O . SER A 1 638 ? 1.471 -7.707 7.760 1.00 82.69 638 SER A O 1
ATOM 4963 N N . PHE A 1 639 ? -0.609 -8.396 7.259 1.00 80.62 639 PHE A N 1
ATOM 4964 C CA . PHE A 1 639 ? -1.199 -7.054 7.314 1.00 80.62 639 PHE A CA 1
ATOM 4965 C C . PHE A 1 639 ? -1.143 -6.420 8.703 1.00 80.62 639 PHE A C 1
ATOM 4967 O O . PHE A 1 639 ? -0.845 -5.232 8.814 1.00 80.62 639 PHE A O 1
ATOM 4974 N N . GLN A 1 640 ? -1.380 -7.194 9.763 1.00 75.38 640 GLN A N 1
ATOM 4975 C CA . GLN A 1 640 ? -1.306 -6.684 11.136 1.00 75.38 640 GLN A CA 1
ATOM 4976 C C . GLN A 1 640 ? 0.101 -6.185 11.481 1.00 75.38 640 GLN A C 1
ATOM 4978 O O . GLN A 1 640 ? 0.265 -5.122 12.079 1.00 75.38 640 GLN A O 1
ATOM 4983 N N . HIS A 1 641 ? 1.133 -6.938 11.099 1.00 81.56 641 HIS A N 1
ATOM 4984 C CA . HIS A 1 641 ? 2.515 -6.531 11.327 1.00 81.56 641 HIS A CA 1
ATOM 4985 C C . HIS A 1 641 ? 2.914 -5.308 10.497 1.00 81.56 641 HIS A C 1
ATOM 4987 O O . HIS A 1 641 ? 3.601 -4.428 11.016 1.00 81.56 641 HIS A O 1
ATOM 4993 N N . TYR A 1 642 ? 2.444 -5.217 9.253 1.00 85.38 642 TYR A N 1
ATOM 4994 C CA . TYR A 1 642 ? 2.647 -4.039 8.413 1.00 85.38 642 TYR A CA 1
ATOM 4995 C C . TYR A 1 642 ? 2.024 -2.777 9.038 1.00 85.38 642 TYR A C 1
ATOM 4997 O O . TYR A 1 642 ? 2.694 -1.752 9.165 1.00 85.38 642 TYR A O 1
ATOM 5005 N N . ASP A 1 643 ? 0.780 -2.863 9.518 1.00 74.56 643 ASP A N 1
ATOM 5006 C CA . ASP A 1 643 ? 0.090 -1.729 10.146 1.00 74.56 643 ASP A CA 1
ATOM 5007 C C . ASP A 1 643 ? 0.757 -1.288 11.460 1.00 74.56 643 ASP A C 1
ATOM 5009 O O . ASP A 1 643 ? 0.957 -0.093 11.701 1.00 74.56 643 ASP A O 1
ATOM 5013 N N . ARG A 1 644 ? 1.219 -2.246 12.274 1.00 78.75 644 ARG A N 1
ATOM 5014 C CA . ARG A 1 644 ? 2.024 -1.954 13.473 1.00 78.75 644 ARG A CA 1
ATOM 5015 C C . ARG A 1 644 ? 3.333 -1.246 13.132 1.00 78.75 644 ARG A C 1
ATOM 5017 O O . ARG A 1 644 ? 3.716 -0.323 13.849 1.00 78.75 644 ARG A O 1
ATOM 5024 N N . ALA A 1 645 ? 4.011 -1.655 12.058 1.00 84.19 645 ALA A N 1
ATOM 5025 C CA . ALA A 1 645 ? 5.242 -1.011 11.611 1.00 84.19 645 ALA A CA 1
ATOM 5026 C C . ALA A 1 645 ? 4.985 0.449 11.196 1.00 84.19 645 ALA A C 1
ATOM 5028 O O . ALA A 1 645 ? 5.669 1.345 11.687 1.00 84.19 645 ALA A O 1
ATOM 5029 N N . ILE A 1 646 ? 3.952 0.708 10.384 1.00 78.44 646 ILE A N 1
ATOM 5030 C CA . ILE A 1 646 ? 3.584 2.068 9.950 1.00 78.44 646 ILE A CA 1
ATOM 5031 C C . ILE A 1 646 ? 3.123 2.943 11.114 1.00 78.44 646 ILE A C 1
ATOM 5033 O O . ILE A 1 646 ? 3.511 4.110 11.203 1.00 78.44 646 ILE A O 1
ATOM 5037 N N . THR A 1 647 ? 2.292 2.404 12.003 1.00 73.69 647 THR A N 1
ATOM 5038 C CA . THR A 1 647 ? 1.784 3.148 13.161 1.00 73.69 647 THR A CA 1
ATOM 5039 C C . THR A 1 647 ? 2.928 3.584 14.064 1.00 73.69 647 THR A C 1
ATOM 5041 O O . THR A 1 647 ? 2.985 4.745 14.469 1.00 73.69 647 THR A O 1
ATOM 5044 N N . ALA A 1 648 ? 3.897 2.694 14.285 1.00 72.50 648 ALA A N 1
ATOM 5045 C CA . ALA A 1 648 ? 5.087 3.024 15.049 1.00 72.50 648 ALA A CA 1
ATOM 5046 C C . ALA A 1 648 ? 5.959 4.089 14.353 1.00 72.50 648 ALA A C 1
ATOM 5048 O O . ALA A 1 648 ? 6.437 4.993 15.038 1.00 72.50 648 ALA A O 1
ATOM 5049 N N . CYS A 1 649 ? 6.097 4.063 13.016 1.00 67.56 649 CYS A N 1
ATOM 5050 C CA . CYS A 1 649 ? 6.795 5.123 12.267 1.00 67.56 649 CYS A CA 1
ATOM 5051 C C . CYS A 1 649 ? 6.195 6.510 12.511 1.00 67.56 649 CYS A C 1
ATOM 5053 O O . CYS A 1 649 ? 6.927 7.487 12.629 1.00 67.56 649 CYS A O 1
ATOM 5055 N N . ARG A 1 650 ? 4.860 6.614 12.555 1.00 65.00 650 ARG A N 1
ATOM 5056 C CA . ARG A 1 650 ? 4.156 7.904 12.683 1.00 65.00 650 ARG A CA 1
ATOM 5057 C C . ARG A 1 650 ? 4.335 8.547 14.056 1.00 65.00 650 ARG A C 1
ATOM 5059 O O . ARG A 1 650 ? 4.207 9.759 14.173 1.00 65.00 650 ARG A O 1
ATOM 5066 N N . SER A 1 651 ? 4.626 7.742 15.073 1.00 59.94 651 SER A N 1
ATOM 5067 C CA . SER A 1 651 ? 4.862 8.194 16.446 1.00 59.94 651 SER A CA 1
ATOM 5068 C C . SER A 1 651 ? 6.328 8.523 16.761 1.00 59.94 651 SER A C 1
ATOM 5070 O O . SER A 1 651 ? 6.630 8.856 17.905 1.00 59.94 651 SER A O 1
ATOM 5072 N N . MET A 1 652 ? 7.250 8.399 15.797 1.00 62.47 652 MET A N 1
ATOM 5073 C CA . MET A 1 652 ? 8.684 8.563 16.054 1.00 62.47 652 MET A CA 1
ATOM 5074 C C . MET A 1 652 ? 9.164 10.016 15.923 1.00 62.47 652 MET A C 1
ATOM 5076 O O . MET A 1 652 ? 8.852 10.663 14.925 1.00 62.47 652 MET A O 1
ATOM 5080 N N . PRO A 1 653 ? 9.958 10.522 16.888 1.00 56.50 653 PRO A N 1
ATOM 5081 C CA . PRO A 1 653 ? 10.639 11.807 16.755 1.00 56.50 653 PRO A CA 1
ATOM 5082 C C . PRO A 1 653 ? 11.781 11.732 15.726 1.00 56.50 653 PRO A C 1
ATOM 5084 O O . PRO A 1 653 ? 12.408 10.685 15.558 1.00 56.50 653 PRO A O 1
ATOM 5087 N N . ASP A 1 654 ? 12.095 12.860 15.080 1.00 50.97 654 ASP A N 1
ATOM 5088 C CA . ASP A 1 654 ? 13.108 12.976 14.011 1.00 50.97 654 ASP A CA 1
ATOM 5089 C C . ASP A 1 654 ? 14.560 12.663 14.452 1.00 50.97 654 ASP A C 1
ATOM 5091 O O . ASP A 1 654 ? 15.461 12.629 13.619 1.00 50.97 654 ASP A O 1
ATOM 5095 N N . SER A 1 655 ? 14.807 12.407 15.743 1.00 52.50 655 SER A N 1
ATOM 5096 C CA . SER A 1 655 ? 16.128 12.115 16.329 1.00 52.50 655 SER A CA 1
ATOM 5097 C C . SER A 1 655 ? 16.520 10.626 16.358 1.00 52.50 655 SER A C 1
ATOM 5099 O O . SER A 1 655 ? 17.556 10.273 16.922 1.00 52.50 655 SER A O 1
ATOM 5101 N N . TYR A 1 656 ? 15.698 9.734 15.799 1.00 62.06 656 TYR A N 1
ATOM 5102 C CA . TYR A 1 656 ? 15.951 8.287 15.796 1.00 62.06 656 TYR A CA 1
ATOM 5103 C C . TYR A 1 656 ? 17.023 7.859 14.776 1.00 62.06 656 TYR A C 1
ATOM 5105 O O . TYR A 1 656 ? 17.273 8.553 13.796 1.00 62.06 656 TYR A O 1
ATOM 5113 N N . ASN A 1 657 ? 17.629 6.680 14.983 1.00 73.44 657 ASN A N 1
ATOM 5114 C CA . ASN A 1 657 ? 18.654 6.096 14.103 1.00 73.44 657 ASN A CA 1
ATOM 5115 C C . ASN A 1 657 ? 18.209 6.085 12.620 1.00 73.44 657 ASN A C 1
ATOM 5117 O O . ASN A 1 657 ? 17.386 5.257 12.218 1.00 73.44 657 ASN A O 1
ATOM 5121 N N . CYS A 1 658 ? 18.784 6.986 11.814 1.00 80.12 658 CYS A N 1
ATOM 5122 C CA . CYS A 1 658 ? 18.448 7.182 10.402 1.00 80.12 658 CYS A CA 1
ATOM 5123 C C . CYS A 1 658 ? 18.619 5.914 9.554 1.00 80.12 658 CYS A C 1
ATOM 5125 O O . CYS A 1 658 ? 17.828 5.688 8.640 1.00 80.12 658 CYS A O 1
ATOM 5127 N N . GLU A 1 659 ? 19.607 5.074 9.866 1.00 86.19 659 GLU A N 1
ATOM 5128 C CA . GLU A 1 659 ? 19.882 3.830 9.140 1.00 86.19 659 GLU A CA 1
ATOM 5129 C C . GLU A 1 659 ? 18.794 2.777 9.408 1.00 86.19 659 GLU A C 1
ATOM 5131 O O . GLU A 1 659 ? 18.235 2.193 8.479 1.00 86.19 659 GLU A O 1
ATOM 5136 N N . ALA A 1 660 ? 18.386 2.602 10.668 1.00 88.00 660 ALA A N 1
ATOM 5137 C CA . ALA A 1 660 ? 17.306 1.676 11.016 1.00 88.00 660 ALA A CA 1
ATOM 5138 C C . ALA A 1 660 ? 15.956 2.102 10.403 1.00 88.00 660 ALA A C 1
ATOM 5140 O O . ALA A 1 660 ? 15.166 1.260 9.962 1.00 88.00 660 ALA A O 1
ATOM 5141 N N . VAL A 1 661 ? 15.701 3.414 10.334 1.00 88.69 661 VAL A N 1
ATOM 5142 C CA . VAL A 1 661 ? 14.525 3.981 9.656 1.00 88.69 661 VAL A CA 1
ATOM 5143 C C . VAL A 1 661 ? 14.626 3.790 8.137 1.00 88.69 661 VAL A C 1
ATOM 5145 O O . VAL A 1 661 ? 13.622 3.463 7.500 1.00 88.69 661 VAL A O 1
ATOM 5148 N N . PHE A 1 662 ? 15.818 3.922 7.548 1.00 91.56 662 PHE A N 1
ATOM 5149 C CA . PHE A 1 662 ? 16.046 3.633 6.131 1.00 91.56 662 PHE A CA 1
ATOM 5150 C C . PHE A 1 662 ? 15.697 2.173 5.810 1.00 91.56 662 PHE A C 1
ATOM 5152 O O . PHE A 1 662 ? 14.876 1.917 4.926 1.00 91.56 662 PHE A O 1
ATOM 5159 N N . PHE A 1 663 ? 16.227 1.216 6.578 1.00 93.50 663 PHE A N 1
ATOM 5160 C CA . PHE A 1 663 ? 15.909 -0.205 6.406 1.00 93.50 663 PHE A CA 1
ATOM 5161 C C . PHE A 1 663 ? 14.419 -0.495 6.569 1.00 93.50 663 PHE A C 1
ATOM 5163 O O . PHE A 1 663 ? 13.851 -1.264 5.796 1.00 93.50 663 PHE A O 1
ATOM 5170 N N . LEU A 1 664 ? 13.755 0.154 7.525 1.00 92.50 664 LEU A N 1
ATOM 5171 C CA . LEU A 1 664 ? 12.314 0.015 7.715 1.00 92.50 664 LEU A CA 1
ATOM 5172 C C . LEU A 1 664 ? 11.532 0.439 6.471 1.00 92.50 664 LEU A C 1
ATOM 5174 O O . LEU A 1 664 ? 10.700 -0.324 5.981 1.00 92.50 664 LEU A O 1
ATOM 5178 N N . HIS A 1 665 ? 11.806 1.629 5.930 1.00 91.31 665 HIS A N 1
ATOM 5179 C CA . HIS A 1 665 ? 11.117 2.086 4.725 1.00 91.31 665 HIS A CA 1
ATOM 5180 C C . HIS A 1 665 ? 11.468 1.247 3.493 1.00 91.31 665 HIS A C 1
ATOM 5182 O O . HIS A 1 665 ? 10.591 1.063 2.652 1.00 91.31 665 HIS A O 1
ATOM 5188 N N . PHE A 1 666 ? 12.683 0.696 3.405 1.00 93.69 666 PHE A N 1
ATOM 5189 C CA . PHE A 1 666 ? 13.056 -0.247 2.350 1.00 93.69 666 PHE A CA 1
ATOM 5190 C C . PHE A 1 666 ? 12.231 -1.540 2.429 1.00 93.69 666 PHE A C 1
ATOM 5192 O O . PHE A 1 666 ? 11.615 -1.931 1.442 1.00 93.69 666 PHE A O 1
ATOM 5199 N N . ILE A 1 667 ? 12.134 -2.174 3.603 1.00 93.75 667 ILE A N 1
ATOM 5200 C CA . ILE A 1 667 ? 11.348 -3.410 3.761 1.00 93.75 667 ILE A CA 1
ATOM 5201 C C . ILE A 1 667 ? 9.854 -3.165 3.518 1.00 93.75 667 ILE A C 1
ATOM 5203 O O . ILE A 1 667 ? 9.194 -3.994 2.892 1.00 93.75 667 ILE A O 1
ATOM 5207 N N . LEU A 1 668 ? 9.316 -2.023 3.954 1.00 90.81 668 LEU A N 1
ATOM 5208 C CA . LEU A 1 668 ? 7.926 -1.654 3.664 1.00 90.81 668 LEU A CA 1
ATOM 5209 C C . LEU A 1 668 ? 7.697 -1.373 2.169 1.00 90.81 668 LEU A C 1
ATOM 5211 O O . LEU A 1 668 ? 6.665 -1.771 1.640 1.00 90.81 668 LEU A O 1
ATOM 5215 N N . LEU A 1 669 ? 8.664 -0.775 1.464 1.00 89.12 669 LEU A N 1
ATOM 5216 C CA . LEU A 1 669 ? 8.605 -0.633 0.005 1.00 89.12 669 LEU A CA 1
ATOM 5217 C C . LEU A 1 669 ? 8.565 -2.006 -0.683 1.00 89.12 669 LEU A C 1
ATOM 5219 O O . LEU A 1 669 ? 7.718 -2.234 -1.542 1.00 89.12 669 LEU A O 1
ATOM 5223 N N . MET A 1 670 ? 9.438 -2.933 -0.277 1.00 88.62 670 MET A N 1
ATOM 5224 C CA . MET A 1 670 ? 9.446 -4.307 -0.796 1.00 88.62 670 MET A CA 1
ATOM 5225 C C . MET A 1 670 ? 8.120 -5.028 -0.535 1.00 88.62 670 MET A C 1
ATOM 5227 O O . MET A 1 670 ? 7.617 -5.746 -1.400 1.00 88.62 670 MET A O 1
ATOM 5231 N N . TYR A 1 671 ? 7.531 -4.809 0.641 1.00 88.38 671 TYR A N 1
ATOM 5232 C CA . TYR A 1 671 ? 6.212 -5.322 0.992 1.00 88.38 671 TYR A CA 1
ATOM 5233 C C . TYR A 1 671 ? 5.122 -4.770 0.065 1.00 88.38 671 TYR A C 1
ATOM 5235 O O . TYR A 1 671 ? 4.321 -5.538 -0.467 1.00 88.38 671 TYR A O 1
ATOM 5243 N N . ASP A 1 672 ? 5.102 -3.456 -0.163 1.00 82.88 672 ASP A N 1
ATOM 5244 C CA . ASP A 1 672 ? 4.118 -2.803 -1.030 1.00 82.88 672 ASP A CA 1
ATOM 5245 C C . ASP A 1 672 ? 4.227 -3.294 -2.473 1.00 82.88 672 ASP A C 1
ATOM 5247 O O . ASP A 1 672 ? 3.209 -3.611 -3.091 1.00 82.88 672 ASP A O 1
ATOM 5251 N N . ILE A 1 673 ? 5.451 -3.429 -2.992 1.00 80.62 673 ILE A N 1
ATOM 5252 C CA . ILE A 1 673 ? 5.702 -3.966 -4.337 1.00 80.62 673 ILE A CA 1
ATOM 5253 C C . ILE A 1 673 ? 5.169 -5.399 -4.440 1.00 80.62 673 ILE A C 1
ATOM 5255 O O . ILE A 1 673 ? 4.447 -5.726 -5.383 1.00 80.62 673 ILE A O 1
ATOM 5259 N N . ALA A 1 674 ? 5.417 -6.227 -3.425 1.00 80.00 674 ALA A N 1
ATOM 5260 C CA . ALA A 1 674 ? 4.919 -7.596 -3.345 1.00 80.00 674 ALA A CA 1
ATOM 5261 C C . ALA A 1 674 ? 3.392 -7.728 -3.213 1.00 80.00 674 ALA A C 1
ATOM 5263 O O . ALA A 1 674 ? 2.829 -8.760 -3.607 1.00 80.00 674 ALA A O 1
ATOM 5264 N N . CYS A 1 675 ? 2.725 -6.700 -2.687 1.00 76.88 675 CYS A N 1
ATOM 5265 C CA . CYS A 1 675 ? 1.269 -6.616 -2.588 1.00 76.88 675 CYS A CA 1
ATOM 5266 C C . CYS A 1 675 ? 0.625 -6.083 -3.874 1.00 76.88 675 CYS A C 1
ATOM 5268 O O . CYS A 1 675 ? -0.379 -6.635 -4.309 1.00 76.88 675 CYS A O 1
ATOM 5270 N N . ALA A 1 676 ? 1.201 -5.048 -4.499 1.00 67.56 676 ALA A N 1
ATOM 5271 C CA . ALA A 1 676 ? 0.738 -4.479 -5.778 1.00 67.56 676 ALA A CA 1
ATOM 5272 C C . ALA A 1 676 ? 0.824 -5.494 -6.928 1.00 67.56 676 ALA A C 1
ATOM 5274 O O . ALA A 1 676 ? 0.012 -5.530 -7.844 1.00 67.56 676 ALA A O 1
ATOM 5275 N N . SER A 1 677 ? 1.810 -6.365 -6.802 1.00 59.34 677 SER A N 1
ATOM 5276 C CA . SER A 1 677 ? 2.001 -7.639 -7.474 1.00 59.34 677 SER A CA 1
ATOM 5277 C C . SER A 1 677 ? 0.768 -8.573 -7.493 1.00 59.34 677 SER A C 1
ATOM 5279 O O . SER A 1 677 ? 0.669 -9.454 -8.351 1.00 59.34 677 SER A O 1
ATOM 5281 N N . GLN A 1 678 ? -0.185 -8.397 -6.577 1.00 59.94 678 GLN A N 1
ATOM 5282 C CA . GLN A 1 678 ? -1.417 -9.182 -6.496 1.00 59.94 678 GLN A CA 1
ATOM 5283 C C . GLN A 1 678 ? -2.620 -8.358 -6.962 1.00 59.94 678 GLN A C 1
ATOM 5285 O O . GLN A 1 678 ? -2.605 -7.135 -6.867 1.00 59.94 678 GLN A O 1
ATOM 5290 N N . ARG A 1 679 ? -3.688 -9.017 -7.444 1.00 52.81 679 ARG A N 1
ATOM 5291 C CA . ARG A 1 679 ? -4.974 -8.392 -7.837 1.00 52.81 679 ARG A CA 1
ATOM 5292 C C . ARG A 1 679 ? -5.745 -7.843 -6.622 1.00 52.81 679 ARG A C 1
ATOM 5294 O O . ARG A 1 679 ? -6.911 -8.169 -6.416 1.00 52.81 679 ARG A O 1
ATOM 5301 N N . TRP A 1 680 ? -5.077 -7.092 -5.758 1.00 47.66 680 TRP A N 1
ATOM 5302 C CA . TRP A 1 680 ? -5.673 -6.440 -4.604 1.00 47.66 680 TRP A CA 1
ATOM 5303 C C . TRP A 1 680 ? -6.110 -5.020 -4.965 1.00 47.66 680 TRP A C 1
ATOM 5305 O O . TRP A 1 680 ? -5.532 -4.412 -5.869 1.00 47.66 680 TRP A O 1
ATOM 5315 N N . PRO A 1 681 ? -7.134 -4.486 -4.283 1.00 36.78 681 PRO A N 1
ATOM 5316 C CA . PRO A 1 681 ? -7.807 -3.290 -4.756 1.00 36.78 681 PRO A CA 1
ATOM 5317 C C . PRO A 1 681 ? -6.994 -2.005 -4.632 1.00 36.78 681 PRO A C 1
ATOM 5319 O O . PRO A 1 681 ? -5.979 -1.933 -3.936 1.00 36.78 681 PRO A O 1
ATOM 5322 N N . GLU A 1 682 ? -7.471 -0.988 -5.346 1.00 43.28 682 GLU A N 1
ATOM 5323 C CA . GLU A 1 682 ? -6.699 0.113 -5.923 1.00 43.28 682 GLU A CA 1
ATOM 5324 C C . GLU A 1 682 ? -6.130 1.154 -4.944 1.00 43.28 682 GLU A C 1
ATOM 5326 O O . GLU A 1 682 ? -5.319 1.976 -5.362 1.00 43.28 682 GLU A O 1
ATOM 5331 N N . ASP A 1 683 ? -6.464 1.087 -3.655 1.00 40.41 683 ASP A N 1
ATOM 5332 C CA . ASP A 1 683 ? -6.253 2.194 -2.707 1.00 40.41 683 ASP A CA 1
ATOM 5333 C C . ASP A 1 683 ? -5.054 2.047 -1.747 1.00 40.41 683 ASP A C 1
ATOM 5335 O O . ASP A 1 683 ? -4.854 2.872 -0.853 1.00 40.41 683 ASP A O 1
ATOM 5339 N N . ARG A 1 684 ? -4.203 1.025 -1.914 1.00 49.91 684 ARG A N 1
ATOM 5340 C CA . ARG A 1 684 ? -3.038 0.780 -1.026 1.00 49.91 684 ARG A CA 1
ATOM 5341 C C . ARG A 1 684 ? -1.693 1.325 -1.533 1.00 49.91 684 ARG A C 1
ATOM 5343 O O . ARG A 1 684 ? -0.640 0.828 -1.145 1.00 49.91 684 ARG A O 1
ATOM 5350 N N . GLY A 1 685 ? -1.687 2.359 -2.374 1.00 51.75 685 GLY A N 1
ATOM 5351 C CA . GLY A 1 685 ? -0.462 2.948 -2.941 1.00 51.75 685 GLY A CA 1
ATOM 5352 C C . GLY A 1 685 ? 0.377 3.796 -1.965 1.00 51.75 685 GLY A C 1
ATOM 5353 O O . GLY A 1 685 ? 0.531 4.998 -2.177 1.00 51.75 685 GLY A O 1
ATOM 5354 N N . SER A 1 686 ? 0.965 3.197 -0.918 1.00 62.22 686 SER A N 1
ATOM 5355 C CA . SER A 1 686 ? 1.908 3.867 0.013 1.00 62.22 686 SER A CA 1
ATOM 5356 C C . SER A 1 686 ? 3.355 3.925 -0.510 1.00 62.22 686 SER A C 1
ATOM 5358 O O . SER A 1 686 ? 4.173 4.696 -0.010 1.00 62.22 686 SER A O 1
ATOM 5360 N N . TRP A 1 687 ? 3.686 3.198 -1.575 1.00 76.75 687 TRP A N 1
ATOM 5361 C CA . TRP A 1 687 ? 5.026 3.150 -2.173 1.00 76.75 687 TRP A CA 1
ATOM 5362 C C . TRP A 1 687 ? 5.677 4.525 -2.444 1.00 76.75 687 TRP A C 1
ATOM 5364 O O . TRP A 1 687 ? 6.843 4.736 -2.106 1.00 76.75 687 TRP A O 1
ATOM 5374 N N . SER A 1 688 ? 4.915 5.519 -2.918 1.00 75.12 688 SER A N 1
ATOM 5375 C CA . SER A 1 688 ? 5.379 6.910 -3.089 1.00 75.12 688 SER A CA 1
ATOM 5376 C C . SER A 1 688 ? 5.809 7.594 -1.778 1.00 75.12 688 SER A C 1
ATOM 5378 O O . SER A 1 688 ? 6.628 8.517 -1.775 1.00 75.12 688 SER A O 1
ATOM 5380 N N . ILE A 1 689 ? 5.254 7.180 -0.636 1.00 81.00 689 ILE A N 1
ATOM 5381 C CA . ILE A 1 689 ? 5.633 7.654 0.702 1.00 81.00 689 ILE A CA 1
ATOM 5382 C C . ILE A 1 689 ? 6.989 7.061 1.082 1.00 81.00 689 ILE A C 1
ATOM 5384 O O . ILE A 1 689 ? 7.877 7.805 1.505 1.00 81.00 689 ILE A O 1
ATOM 5388 N N . HIS A 1 690 ? 7.169 5.753 0.880 1.00 85.94 690 HIS A N 1
ATOM 5389 C CA . HIS A 1 690 ? 8.432 5.073 1.164 1.00 85.94 690 HIS A CA 1
ATOM 5390 C C . HIS A 1 690 ? 9.565 5.619 0.294 1.00 85.94 690 HIS A C 1
ATOM 5392 O O . HIS A 1 690 ? 10.597 5.997 0.838 1.00 85.94 690 HIS A O 1
ATOM 5398 N N . LEU A 1 691 ? 9.344 5.788 -1.013 1.00 88.06 691 LEU A N 1
ATOM 5399 C CA . LEU A 1 691 ? 10.331 6.361 -1.935 1.00 88.06 691 LEU A CA 1
ATOM 5400 C C . LEU A 1 691 ? 10.753 7.783 -1.542 1.00 88.06 691 LEU A C 1
ATOM 5402 O O . LEU A 1 691 ? 11.943 8.085 -1.514 1.00 88.06 691 LEU A O 1
ATOM 5406 N N . ARG A 1 692 ? 9.805 8.652 -1.162 1.00 85.06 692 ARG A N 1
ATOM 5407 C CA . ARG A 1 692 ? 10.129 10.010 -0.684 1.00 85.06 692 ARG A CA 1
ATOM 5408 C C . ARG A 1 692 ? 10.945 9.997 0.604 1.00 85.06 692 ARG A C 1
ATOM 5410 O O . ARG A 1 692 ? 11.892 10.772 0.733 1.00 85.06 692 ARG A O 1
ATOM 5417 N N . LYS A 1 693 ? 10.583 9.143 1.565 1.00 86.44 693 LYS A N 1
ATOM 5418 C CA . LYS A 1 693 ? 11.308 9.069 2.837 1.00 86.44 693 LYS A CA 1
ATOM 5419 C C . LYS A 1 693 ? 12.693 8.448 2.651 1.00 86.44 693 LYS A C 1
ATOM 5421 O O . LYS A 1 693 ? 13.648 8.980 3.201 1.00 86.44 693 LYS A O 1
ATOM 5426 N N . LEU A 1 694 ? 12.820 7.411 1.821 1.00 91.12 694 LEU A N 1
ATOM 5427 C CA . LEU A 1 694 ? 14.107 6.829 1.431 1.00 91.12 694 LEU A CA 1
ATOM 5428 C C . LEU A 1 694 ? 14.997 7.859 0.737 1.00 91.12 694 LEU A C 1
ATOM 5430 O O . LEU A 1 694 ? 16.159 7.964 1.098 1.00 91.12 694 LEU A O 1
ATOM 5434 N N . ALA A 1 695 ? 14.460 8.674 -0.174 1.00 89.19 695 ALA A N 1
ATOM 5435 C CA . ALA A 1 695 ? 15.229 9.732 -0.830 1.00 89.19 695 ALA A CA 1
ATOM 5436 C C . ALA A 1 695 ? 15.759 10.774 0.167 1.00 89.19 695 ALA A C 1
ATOM 5438 O O . ALA A 1 695 ? 16.899 11.221 0.067 1.00 89.19 695 ALA A O 1
ATOM 5439 N N . CYS A 1 696 ? 14.949 11.132 1.168 1.00 86.12 696 CYS A N 1
ATOM 5440 C CA . CYS A 1 696 ? 15.380 12.013 2.251 1.00 86.12 696 CYS A CA 1
ATOM 5441 C C . CYS A 1 696 ? 16.489 11.382 3.109 1.00 86.12 696 CYS A C 1
ATOM 5443 O O . CYS A 1 696 ? 17.409 12.083 3.514 1.00 86.12 696 CYS A O 1
ATOM 5445 N N . LEU A 1 697 ? 16.396 10.082 3.398 1.00 86.88 697 LEU A N 1
ATOM 5446 C CA . LEU A 1 697 ? 17.329 9.355 4.268 1.00 86.88 697 LEU A CA 1
ATOM 5447 C C . LEU A 1 697 ? 18.616 8.919 3.554 1.00 86.88 697 LEU A C 1
ATOM 5449 O O . LEU A 1 697 ? 19.642 8.739 4.202 1.00 86.88 697 LEU A O 1
ATOM 5453 N N . ALA A 1 698 ? 18.574 8.755 2.232 1.00 86.50 698 ALA A N 1
ATOM 5454 C CA . ALA A 1 698 ? 19.745 8.493 1.399 1.00 86.50 698 ALA A CA 1
ATOM 5455 C C . ALA A 1 698 ? 20.670 9.715 1.303 1.00 86.50 698 ALA A C 1
ATOM 5457 O O . ALA A 1 698 ? 21.844 9.588 0.953 1.00 86.50 698 ALA A O 1
ATOM 5458 N N . ARG A 1 699 ? 20.151 10.907 1.626 1.00 81.06 699 ARG A N 1
ATOM 5459 C CA . ARG A 1 699 ? 20.929 12.138 1.671 1.00 81.06 699 ARG A CA 1
ATOM 5460 C C . ARG A 1 699 ? 21.760 12.167 2.945 1.00 81.06 699 ARG A C 1
ATOM 5462 O O . ARG A 1 699 ? 21.251 12.415 4.035 1.00 81.06 699 ARG A O 1
ATOM 5469 N N . VAL A 1 700 ? 23.056 11.960 2.780 1.00 71.06 700 VAL A N 1
ATOM 5470 C CA . VAL A 1 700 ? 24.001 11.914 3.890 1.00 71.06 700 VAL A CA 1
ATOM 5471 C C . VAL A 1 700 ? 24.975 13.097 3.783 1.00 71.06 700 VAL A C 1
ATOM 5473 O O . VAL A 1 700 ? 25.524 13.323 2.703 1.00 71.06 700 VAL A O 1
ATOM 5476 N N . PRO A 1 701 ? 25.184 13.890 4.857 1.00 71.00 701 PRO A N 1
ATOM 5477 C CA . PRO A 1 701 ? 26.167 14.971 4.858 1.00 71.00 701 PRO A CA 1
ATOM 5478 C C . PRO A 1 701 ? 27.582 14.459 4.568 1.00 71.00 701 PRO A C 1
ATOM 5480 O O . PRO A 1 701 ? 27.964 13.377 5.024 1.00 71.00 701 PRO A O 1
ATOM 5483 N N . ALA A 1 702 ? 28.377 15.261 3.853 1.00 62.81 702 ALA A N 1
ATOM 5484 C CA . ALA A 1 702 ? 29.766 14.933 3.542 1.00 62.81 702 ALA A CA 1
ATOM 5485 C C . ALA A 1 702 ? 30.564 14.606 4.820 1.00 62.81 702 ALA A C 1
ATOM 5487 O O . ALA A 1 702 ? 30.482 15.333 5.807 1.00 62.81 702 ALA A O 1
ATOM 5488 N N . GLY A 1 703 ? 31.320 13.503 4.799 1.00 61.91 703 GLY A N 1
ATOM 5489 C CA . GLY A 1 703 ? 32.122 13.031 5.937 1.00 61.91 703 GLY A CA 1
ATOM 5490 C C . GLY A 1 703 ? 31.409 12.070 6.896 1.00 61.91 703 GLY A C 1
ATOM 5491 O O . GLY A 1 703 ? 32.056 11.514 7.778 1.00 61.91 703 GLY A O 1
ATOM 5492 N N . THR A 1 704 ? 30.109 11.816 6.717 1.00 73.50 704 THR A N 1
ATOM 5493 C CA . THR A 1 704 ? 29.388 10.806 7.508 1.00 73.50 704 THR A CA 1
ATOM 5494 C C . THR A 1 704 ? 29.591 9.421 6.891 1.00 73.50 704 THR A C 1
ATOM 5496 O O . THR A 1 704 ? 29.365 9.228 5.695 1.00 73.50 704 THR A O 1
ATOM 5499 N N . THR A 1 705 ? 30.003 8.442 7.694 1.00 70.81 705 THR A N 1
ATOM 5500 C CA . THR A 1 705 ? 30.168 7.053 7.245 1.00 70.81 705 THR A CA 1
ATOM 5501 C C . THR A 1 705 ? 28.815 6.355 7.151 1.00 70.81 705 THR A C 1
ATOM 5503 O O . THR A 1 705 ? 28.052 6.358 8.114 1.00 70.81 705 THR A O 1
ATOM 5506 N N . VAL A 1 706 ? 28.533 5.744 6.002 1.00 82.25 706 VAL A N 1
ATOM 5507 C CA . VAL A 1 706 ? 27.299 4.992 5.729 1.00 82.25 706 VAL A CA 1
ATOM 5508 C C . VAL A 1 706 ? 27.620 3.501 5.718 1.00 82.25 706 VAL A C 1
ATOM 5510 O O . VAL A 1 706 ? 28.641 3.103 5.153 1.00 82.25 706 VAL A O 1
ATOM 5513 N N . GLY A 1 707 ? 26.754 2.680 6.317 1.00 83.75 707 GLY A N 1
ATOM 5514 C CA . GLY A 1 707 ? 26.891 1.225 6.286 1.00 83.75 707 GLY A CA 1
ATOM 5515 C C . GLY A 1 707 ? 26.902 0.679 4.853 1.00 83.75 707 GLY A C 1
ATOM 5516 O O . GLY A 1 707 ? 26.249 1.221 3.953 1.00 83.75 707 GLY A O 1
ATOM 5517 N N . ARG A 1 708 ? 27.627 -0.426 4.623 1.00 86.75 708 ARG A N 1
ATOM 5518 C CA . ARG A 1 708 ? 27.771 -1.038 3.284 1.00 86.75 708 ARG A CA 1
ATOM 5519 C C . ARG A 1 708 ? 26.416 -1.377 2.663 1.00 86.75 708 ARG A C 1
ATOM 5521 O O . ARG A 1 708 ? 26.168 -1.066 1.499 1.00 86.75 708 ARG A O 1
ATOM 5528 N N . LEU A 1 709 ? 25.522 -1.956 3.465 1.00 89.44 709 LEU A N 1
ATOM 5529 C CA . LEU A 1 709 ? 24.174 -2.309 3.032 1.00 89.44 709 LEU A CA 1
ATOM 5530 C C . LEU A 1 709 ? 23.334 -1.072 2.684 1.00 89.44 709 LEU A C 1
ATOM 5532 O O . LEU A 1 709 ? 22.651 -1.065 1.664 1.00 89.44 709 LEU A O 1
ATOM 5536 N N . GLN A 1 710 ? 23.380 -0.010 3.492 1.00 90.50 710 GLN A N 1
ATOM 5537 C CA . GLN A 1 710 ? 22.614 1.207 3.209 1.00 90.50 710 GLN A CA 1
ATOM 5538 C C . GLN A 1 710 ? 23.087 1.884 1.911 1.00 90.50 710 GLN A C 1
ATOM 5540 O O . GLN A 1 710 ? 22.252 2.322 1.112 1.00 90.50 710 GLN A O 1
ATOM 5545 N N . ALA A 1 711 ? 24.402 1.927 1.666 1.00 88.88 711 ALA A N 1
ATOM 5546 C CA . ALA A 1 711 ? 24.958 2.468 0.426 1.00 88.88 711 ALA A CA 1
ATOM 5547 C C . ALA A 1 711 ? 24.426 1.708 -0.800 1.00 88.88 711 ALA A C 1
ATOM 5549 O O . ALA A 1 711 ? 23.906 2.329 -1.725 1.00 88.88 711 ALA A O 1
ATOM 5550 N N . TYR A 1 712 ? 24.434 0.372 -0.765 1.00 88.75 712 TYR A N 1
ATOM 5551 C CA . TYR A 1 712 ? 23.827 -0.446 -1.820 1.00 88.75 712 TYR A CA 1
ATOM 5552 C C . TYR A 1 712 ? 22.380 -0.110 -2.098 1.00 88.75 712 TYR A C 1
ATOM 5554 O O . TYR A 1 712 ? 21.983 0.120 -3.238 1.00 88.75 712 TYR A O 1
ATOM 5562 N N . LEU A 1 713 ? 21.580 -0.155 -1.032 1.00 92.00 713 LEU A N 1
ATOM 5563 C CA . LEU A 1 713 ? 20.140 -0.107 -1.129 1.00 92.00 713 LEU A CA 1
ATOM 5564 C C . LEU A 1 713 ? 19.716 1.266 -1.645 1.00 92.00 713 LEU A C 1
ATOM 5566 O O . LEU A 1 713 ? 18.703 1.365 -2.324 1.00 92.00 713 LEU A O 1
ATOM 5570 N N . SER A 1 714 ? 20.529 2.300 -1.418 1.00 92.31 714 SER A N 1
ATOM 5571 C CA . SER A 1 714 ? 20.338 3.627 -2.004 1.00 92.31 714 SER A CA 1
ATOM 5572 C C . SER A 1 714 ? 20.417 3.614 -3.539 1.00 92.31 714 SER A C 1
ATOM 5574 O O . SER A 1 714 ? 19.582 4.238 -4.194 1.00 92.31 714 SER A O 1
ATOM 5576 N N . TRP A 1 715 ? 21.371 2.883 -4.127 1.00 90.94 715 TRP A N 1
ATOM 5577 C CA . TRP A 1 715 ? 21.470 2.702 -5.585 1.00 90.94 715 TRP A CA 1
ATOM 5578 C C . TRP A 1 715 ? 20.441 1.702 -6.120 1.00 90.94 715 TRP A C 1
ATOM 5580 O O . TRP A 1 715 ? 19.866 1.904 -7.188 1.00 90.94 715 TRP A O 1
ATOM 5590 N N . TYR A 1 716 ? 20.150 0.648 -5.358 1.00 90.19 716 TYR A N 1
ATOM 5591 C CA . TYR A 1 716 ? 19.147 -0.344 -5.735 1.00 90.19 716 TYR A CA 1
ATOM 5592 C C . TYR A 1 716 ? 17.745 0.278 -5.812 1.00 90.19 716 TYR A C 1
ATOM 5594 O O . TYR A 1 716 ? 17.059 0.120 -6.815 1.00 90.19 716 TYR A O 1
ATOM 5602 N N . VAL A 1 717 ? 17.344 1.072 -4.813 1.00 92.56 717 VAL A N 1
ATOM 5603 C CA . VAL A 1 717 ? 16.059 1.794 -4.814 1.00 92.56 717 VAL A CA 1
ATOM 5604 C C . VAL A 1 717 ? 15.967 2.785 -5.978 1.00 92.56 717 VAL A C 1
ATOM 5606 O O . VAL A 1 717 ? 14.895 2.903 -6.572 1.00 92.56 717 VAL A O 1
ATOM 5609 N N . LEU A 1 718 ? 17.070 3.447 -6.353 1.00 92.75 718 LEU A N 1
ATOM 5610 C CA . LEU A 1 718 ? 17.109 4.304 -7.544 1.00 92.75 718 LEU A CA 1
ATOM 5611 C C . LEU A 1 718 ? 16.760 3.516 -8.811 1.00 92.75 718 LEU A C 1
ATOM 5613 O O . LEU A 1 718 ? 15.935 3.975 -9.600 1.00 92.75 718 LEU A O 1
ATOM 5617 N N . LEU A 1 719 ? 17.363 2.337 -8.990 1.00 89.69 719 LEU A N 1
ATOM 5618 C CA . LEU A 1 719 ? 17.105 1.479 -10.145 1.00 89.69 719 LEU A CA 1
ATOM 5619 C C . LEU A 1 719 ? 15.661 0.980 -10.173 1.00 89.69 719 LEU A C 1
ATOM 5621 O O . LEU A 1 719 ? 15.033 1.023 -11.225 1.00 89.69 719 LEU A O 1
ATOM 5625 N N . LEU A 1 720 ? 15.118 0.569 -9.026 1.00 88.81 720 LEU A N 1
ATOM 5626 C CA . LEU A 1 720 ? 13.732 0.109 -8.918 1.00 88.81 720 LEU A CA 1
ATOM 5627 C C . LEU A 1 720 ? 12.729 1.202 -9.288 1.00 88.81 720 LEU A C 1
ATOM 5629 O O . LEU A 1 720 ? 11.804 0.960 -10.064 1.00 88.81 720 LEU A O 1
ATOM 5633 N N . ASP A 1 721 ? 12.923 2.412 -8.759 1.00 90.69 721 ASP A N 1
ATOM 5634 C CA . ASP A 1 721 ? 12.058 3.554 -9.059 1.00 90.69 721 ASP A CA 1
ATOM 5635 C C . ASP A 1 721 ? 12.201 3.994 -10.527 1.00 90.69 721 ASP A C 1
ATOM 5637 O O . ASP A 1 721 ? 11.208 4.285 -11.200 1.00 90.69 721 ASP A O 1
ATOM 5641 N N . ALA A 1 722 ? 13.426 3.956 -11.068 1.00 91.50 722 ALA A N 1
ATOM 5642 C CA . ALA A 1 722 ? 13.686 4.259 -12.471 1.00 91.50 722 ALA A CA 1
ATOM 5643 C C . ALA A 1 722 ? 13.022 3.237 -13.411 1.00 91.50 722 ALA A C 1
ATOM 5645 O O . ALA A 1 722 ? 12.314 3.639 -14.337 1.00 91.50 722 ALA A O 1
ATOM 5646 N N . GLN A 1 723 ? 13.185 1.935 -13.155 1.00 89.00 723 GLN A N 1
ATOM 5647 C CA . GLN A 1 723 ? 12.563 0.850 -13.923 1.00 89.00 723 GLN A CA 1
ATOM 5648 C C . GLN A 1 723 ? 11.034 0.908 -13.863 1.00 89.00 723 GLN A C 1
ATOM 5650 O O . GLN A 1 723 ? 10.379 0.732 -14.889 1.00 89.00 723 GLN A O 1
ATOM 5655 N N . ALA A 1 724 ? 10.456 1.220 -12.699 1.00 86.69 724 ALA A N 1
ATOM 5656 C CA . ALA A 1 724 ? 9.016 1.435 -12.581 1.00 86.69 724 ALA A CA 1
ATOM 5657 C C . ALA A 1 724 ? 8.544 2.611 -13.456 1.00 86.69 724 ALA A C 1
ATOM 5659 O O . ALA A 1 724 ? 7.500 2.517 -14.102 1.00 86.69 724 ALA A O 1
ATOM 5660 N N . GLY A 1 725 ? 9.316 3.701 -13.526 1.00 88.62 725 GLY A N 1
ATOM 5661 C CA . GLY A 1 725 ? 9.009 4.821 -14.418 1.00 88.62 725 GLY A CA 1
ATOM 5662 C C . GLY A 1 725 ? 9.116 4.465 -15.905 1.00 88.62 725 GLY A C 1
ATOM 5663 O O . GLY A 1 725 ? 8.231 4.839 -16.674 1.00 88.62 725 GLY A O 1
ATOM 5664 N N . LEU A 1 726 ? 10.117 3.668 -16.301 1.00 89.44 726 LEU A N 1
ATOM 5665 C CA . LEU A 1 726 ? 10.224 3.112 -17.661 1.00 89.44 726 LEU A CA 1
ATOM 5666 C C . LEU A 1 726 ? 9.033 2.202 -18.003 1.00 89.44 726 LEU A C 1
ATOM 5668 O O . LEU A 1 726 ? 8.535 2.220 -19.120 1.00 89.44 726 LEU A O 1
ATOM 5672 N N . ALA A 1 727 ? 8.484 1.491 -17.016 1.00 86.44 727 ALA A N 1
ATOM 5673 C CA . ALA A 1 727 ? 7.240 0.734 -17.155 1.00 86.44 727 ALA A CA 1
ATOM 5674 C C . ALA A 1 727 ? 5.968 1.599 -17.277 1.00 86.44 727 ALA A C 1
ATOM 5676 O O . ALA A 1 727 ? 4.851 1.082 -17.223 1.00 86.44 727 ALA A O 1
ATOM 5677 N N . GLY A 1 728 ? 6.105 2.920 -17.431 1.00 82.19 728 GLY A N 1
ATOM 5678 C CA . GLY A 1 728 ? 4.990 3.839 -17.655 1.00 82.19 728 GLY A CA 1
ATOM 5679 C C . GLY A 1 728 ? 4.126 4.070 -16.419 1.00 82.19 728 GLY A C 1
ATOM 5680 O O . GLY A 1 728 ? 2.940 4.409 -16.547 1.00 82.19 728 GLY A O 1
ATOM 5681 N N . ASN A 1 729 ? 4.709 3.872 -15.235 1.00 81.75 729 ASN A N 1
ATOM 5682 C CA . ASN A 1 729 ? 4.033 4.007 -13.961 1.00 81.75 729 ASN A CA 1
ATOM 5683 C C . ASN A 1 729 ? 4.031 5.466 -13.465 1.00 81.75 729 ASN A C 1
ATOM 5685 O O . ASN A 1 729 ? 5.089 6.008 -13.139 1.00 81.75 729 ASN A O 1
ATOM 5689 N N . PRO A 1 730 ? 2.860 6.119 -13.361 1.00 74.31 730 PRO A N 1
ATOM 5690 C CA . PRO A 1 730 ? 2.784 7.548 -13.072 1.00 74.31 730 PRO A CA 1
ATOM 5691 C C . PRO A 1 730 ? 3.129 7.923 -11.625 1.00 74.31 730 PRO A C 1
ATOM 5693 O O . PRO A 1 730 ? 3.370 9.101 -11.365 1.00 74.31 730 PRO A O 1
ATOM 5696 N N . GLU A 1 731 ? 3.126 6.977 -10.676 1.00 74.75 731 GLU A N 1
ATOM 5697 C CA . GLU A 1 731 ? 3.523 7.269 -9.285 1.00 74.75 731 GLU A CA 1
ATOM 5698 C C . GLU A 1 731 ? 4.976 6.883 -8.970 1.00 74.75 731 GLU A C 1
ATOM 5700 O O . GLU A 1 731 ? 5.421 7.050 -7.835 1.00 74.75 731 GLU A O 1
ATOM 5705 N N . ALA A 1 732 ? 5.730 6.433 -9.978 1.00 79.56 732 ALA A N 1
ATOM 5706 C CA . ALA A 1 732 ? 7.173 6.248 -9.890 1.00 79.56 732 ALA A CA 1
ATOM 5707 C C . ALA A 1 732 ? 7.943 7.578 -10.053 1.00 79.56 732 ALA A C 1
ATOM 5709 O O . ALA A 1 732 ? 7.393 8.659 -10.303 1.00 79.56 732 ALA A O 1
ATOM 5710 N N . GLY A 1 733 ? 9.257 7.505 -9.884 1.00 86.12 733 GLY A N 1
ATOM 5711 C CA . GLY A 1 733 ? 10.198 8.598 -10.096 1.00 86.12 733 GLY A CA 1
ATOM 5712 C C . GLY A 1 733 ? 10.333 9.560 -8.921 1.00 86.12 733 GLY A C 1
ATOM 5713 O O . GLY A 1 733 ? 10.896 10.639 -9.091 1.00 86.12 733 GLY A O 1
ATOM 5714 N N . HIS A 1 734 ? 9.783 9.252 -7.745 1.00 88.38 734 HIS A N 1
ATOM 5715 C CA . HIS A 1 734 ? 9.933 10.107 -6.561 1.00 88.38 734 HIS A CA 1
ATOM 5716 C C . HIS A 1 734 ? 11.374 10.140 -6.046 1.00 88.38 734 HIS A C 1
ATOM 5718 O O . HIS A 1 734 ? 11.896 11.217 -5.756 1.00 88.38 734 HIS A O 1
ATOM 5724 N N . TYR A 1 735 ? 12.004 8.973 -5.945 1.00 92.25 735 TYR A N 1
ATOM 5725 C CA . TYR A 1 735 ? 13.405 8.830 -5.574 1.00 92.25 735 TYR A CA 1
ATOM 5726 C C . TYR A 1 735 ? 14.305 9.284 -6.726 1.00 92.25 735 TYR A C 1
ATOM 5728 O O . TYR A 1 735 ? 15.255 10.032 -6.508 1.00 92.25 735 TYR A O 1
ATOM 5736 N N . THR A 1 736 ? 13.950 8.924 -7.963 1.00 93.62 736 THR A N 1
ATOM 5737 C CA . THR A 1 736 ? 14.682 9.329 -9.172 1.00 93.62 736 THR A CA 1
ATOM 5738 C C . THR A 1 736 ? 14.779 10.849 -9.323 1.00 93.62 736 THR A C 1
ATOM 5740 O O . THR A 1 736 ? 15.869 11.375 -9.525 1.00 93.62 736 THR A O 1
ATOM 5743 N N . ARG A 1 737 ? 13.666 11.582 -9.175 1.00 92.88 737 ARG A N 1
ATOM 5744 C CA . ARG A 1 737 ? 13.675 13.056 -9.227 1.00 92.88 737 ARG A CA 1
ATOM 5745 C C . ARG A 1 737 ? 14.501 13.652 -8.102 1.00 92.88 737 ARG A C 1
ATOM 5747 O O . ARG A 1 737 ? 15.315 14.525 -8.355 1.00 92.88 737 ARG A O 1
ATOM 5754 N N . ALA A 1 738 ? 14.352 13.138 -6.881 1.00 90.94 738 ALA A N 1
ATOM 5755 C CA . ALA A 1 738 ? 15.151 13.609 -5.759 1.00 90.94 738 ALA A CA 1
ATOM 5756 C C . ALA A 1 738 ? 16.658 13.401 -5.991 1.00 90.94 738 ALA A C 1
ATOM 5758 O O . ALA A 1 738 ? 17.444 14.272 -5.632 1.00 90.94 738 ALA A O 1
ATOM 5759 N N . PHE A 1 739 ? 17.071 12.295 -6.610 1.00 93.31 739 PHE A N 1
ATOM 5760 C CA . PHE A 1 739 ? 18.463 12.069 -7.000 1.00 93.31 739 PHE A CA 1
ATOM 5761 C C . PHE A 1 739 ? 18.953 13.102 -8.031 1.00 93.31 739 PHE A C 1
ATOM 5763 O O . PHE A 1 739 ? 19.995 13.728 -7.825 1.00 93.31 739 PHE A O 1
ATOM 5770 N N . LEU A 1 740 ? 18.181 13.325 -9.100 1.00 92.06 740 LEU A N 1
ATOM 5771 C CA . LEU A 1 740 ? 18.523 14.282 -10.161 1.00 92.06 740 LEU A CA 1
ATOM 5772 C C . LEU A 1 740 ? 18.569 15.732 -9.643 1.00 92.06 740 LEU A C 1
ATOM 5774 O O . LEU A 1 740 ? 19.522 16.456 -9.930 1.00 92.06 740 LEU A O 1
ATOM 5778 N N . ASP A 1 741 ? 17.591 16.133 -8.826 1.00 88.88 741 ASP A N 1
ATOM 5779 C CA . ASP A 1 741 ? 17.460 17.492 -8.281 1.00 88.88 741 ASP A CA 1
ATOM 5780 C C . ASP A 1 741 ? 18.555 17.828 -7.251 1.00 88.88 741 ASP A C 1
ATOM 5782 O O . ASP A 1 741 ? 18.888 18.996 -7.051 1.00 88.88 741 ASP A O 1
ATOM 5786 N N . ASN A 1 742 ? 19.134 16.822 -6.586 1.00 82.75 742 ASN A N 1
ATOM 5787 C CA . ASN A 1 742 ? 20.122 17.008 -5.515 1.00 82.75 742 ASN A CA 1
ATOM 5788 C C . ASN A 1 742 ? 21.568 16.730 -5.961 1.00 82.75 742 ASN A C 1
ATOM 5790 O O . ASN A 1 742 ? 22.393 16.294 -5.158 1.00 82.75 742 ASN A O 1
ATOM 5794 N N . GLY A 1 743 ? 21.892 16.998 -7.228 1.00 80.81 743 GLY A N 1
ATOM 5795 C CA . GLY A 1 743 ? 23.272 16.936 -7.719 1.00 80.81 743 GLY A CA 1
ATOM 5796 C C . GLY A 1 743 ? 23.791 15.524 -7.995 1.00 80.81 743 GLY A C 1
ATOM 5797 O O . GLY A 1 743 ? 25.003 15.332 -7.990 1.00 80.81 743 GLY A O 1
ATOM 5798 N N . ARG A 1 744 ? 22.895 14.553 -8.245 1.00 88.38 744 ARG A N 1
ATOM 5799 C CA . ARG A 1 744 ? 23.226 13.196 -8.727 1.00 88.38 744 ARG A CA 1
ATOM 5800 C C . ARG A 1 744 ? 24.220 12.440 -7.838 1.00 88.38 744 ARG A C 1
ATOM 5802 O O . ARG A 1 744 ? 25.084 11.714 -8.319 1.00 88.38 744 ARG A O 1
ATOM 5809 N N . SER A 1 745 ? 24.095 12.614 -6.524 1.00 84.12 745 SER A N 1
ATOM 5810 C CA . SER A 1 745 ? 25.005 12.019 -5.546 1.00 84.12 745 SER A CA 1
ATOM 5811 C C . SER A 1 745 ? 24.272 11.082 -4.592 1.00 84.12 745 SER A C 1
ATOM 5813 O O . SER A 1 745 ? 23.216 11.419 -4.053 1.00 84.12 745 SER A O 1
ATOM 5815 N N . LEU A 1 746 ? 24.855 9.904 -4.381 1.00 86.62 746 LEU A N 1
ATOM 5816 C CA . LEU A 1 746 ? 24.450 8.900 -3.401 1.00 86.62 746 LEU A CA 1
ATOM 5817 C C . LEU A 1 746 ? 25.703 8.327 -2.724 1.00 86.62 746 LEU A C 1
ATOM 5819 O O . LEU A 1 746 ? 26.798 8.428 -3.287 1.00 86.62 746 LEU A O 1
ATOM 5823 N N . PRO A 1 747 ? 25.570 7.704 -1.538 1.00 83.69 747 PRO A N 1
ATOM 5824 C CA . PRO A 1 747 ? 26.695 7.064 -0.869 1.00 83.69 747 PRO A CA 1
ATOM 5825 C C . PRO A 1 747 ? 27.374 6.036 -1.782 1.00 83.69 747 PRO A C 1
ATOM 5827 O O . PRO A 1 747 ? 26.715 5.165 -2.353 1.00 83.69 747 PRO A O 1
ATOM 5830 N N . VAL A 1 748 ? 28.694 6.139 -1.928 1.00 74.31 748 VAL A N 1
ATOM 5831 C CA . VAL A 1 748 ? 29.476 5.189 -2.728 1.00 74.31 748 VAL A CA 1
ATOM 5832 C C . VAL A 1 748 ? 29.589 3.872 -1.970 1.00 74.31 748 VAL A C 1
ATOM 5834 O O . VAL A 1 748 ? 29.804 3.853 -0.757 1.00 74.31 748 VAL A O 1
ATOM 5837 N N . TRP A 1 749 ? 29.455 2.764 -2.694 1.00 68.12 749 TRP A N 1
ATOM 5838 C CA . TRP A 1 749 ? 29.633 1.439 -2.125 1.00 68.12 749 TRP A CA 1
ATOM 5839 C C . TRP A 1 749 ? 31.074 1.247 -1.592 1.00 68.12 749 TRP A C 1
ATOM 5841 O O . TRP A 1 749 ? 32.019 1.357 -2.375 1.00 68.12 749 TRP A O 1
ATOM 5851 N N . PRO A 1 750 ? 31.295 0.863 -0.316 1.00 63.06 750 PRO A N 1
ATOM 5852 C CA . PRO A 1 750 ? 32.643 0.617 0.208 1.00 63.06 750 PRO A CA 1
ATOM 5853 C C . PRO A 1 750 ? 33.278 -0.681 -0.321 1.00 63.06 750 PRO A C 1
ATOM 5855 O O . PRO A 1 750 ? 32.733 -1.771 -0.131 1.00 63.06 750 PRO A O 1
ATOM 5858 N N . ILE A 1 751 ? 34.473 -0.591 -0.917 1.00 65.38 751 ILE A N 1
ATOM 5859 C CA . ILE A 1 751 ? 35.267 -1.760 -1.339 1.00 65.38 751 ILE A CA 1
ATOM 5860 C C . ILE A 1 751 ? 35.667 -2.571 -0.097 1.00 65.38 751 ILE A C 1
ATOM 5862 O O . ILE A 1 751 ? 36.316 -2.039 0.818 1.00 65.38 751 ILE A O 1
ATOM 5866 N N . SER A 1 752 ? 35.294 -3.854 -0.069 1.00 64.75 752 SER A N 1
ATOM 5867 C CA . SER A 1 752 ? 35.637 -4.761 1.036 1.00 64.75 752 SER A CA 1
ATOM 5868 C C . SER A 1 752 ? 37.145 -5.026 1.118 1.00 64.75 752 SER A C 1
ATOM 5870 O O . SER A 1 752 ? 37.885 -4.849 0.151 1.00 64.75 752 SER A O 1
ATOM 5872 N N . GLN A 1 753 ? 37.625 -5.457 2.285 1.00 63.22 753 GLN A N 1
ATOM 5873 C CA . GLN A 1 753 ? 39.055 -5.683 2.517 1.00 63.22 753 GLN A CA 1
ATOM 5874 C C . GLN A 1 753 ? 39.631 -6.803 1.632 1.00 63.22 753 GLN A C 1
ATOM 5876 O O . GLN A 1 753 ? 40.744 -6.666 1.132 1.00 63.22 753 GLN A O 1
ATOM 5881 N N . SER A 1 754 ? 38.854 -7.857 1.363 1.00 60.53 754 SER A N 1
ATOM 5882 C CA . SER A 1 754 ? 39.220 -8.929 0.427 1.00 60.53 754 SER A CA 1
ATOM 5883 C C . SER A 1 754 ? 39.291 -8.435 -1.020 1.00 60.53 754 SER A C 1
ATOM 5885 O O . SER A 1 754 ? 40.206 -8.794 -1.754 1.00 60.53 754 SER A O 1
ATOM 5887 N N . GLN A 1 755 ? 38.383 -7.545 -1.426 1.00 64.62 755 GLN A N 1
ATOM 5888 C CA . GLN A 1 755 ? 38.425 -6.924 -2.752 1.00 64.62 755 GLN A CA 1
ATOM 5889 C C . GLN A 1 755 ? 39.632 -5.998 -2.913 1.00 64.62 755 GLN A C 1
ATOM 5891 O O . GLN A 1 755 ? 40.226 -5.966 -3.982 1.00 64.62 755 GLN A O 1
ATOM 5896 N N . ARG A 1 756 ? 40.052 -5.289 -1.857 1.00 66.81 756 ARG A N 1
ATOM 5897 C CA . ARG A 1 756 ? 41.284 -4.482 -1.905 1.00 66.81 756 ARG A CA 1
ATOM 5898 C C . ARG A 1 756 ? 42.527 -5.336 -2.146 1.00 66.81 756 ARG A C 1
ATOM 5900 O O . ARG A 1 756 ? 43.412 -4.890 -2.864 1.00 66.81 756 ARG A O 1
ATOM 5907 N N . GLN A 1 757 ? 42.579 -6.547 -1.588 1.00 63.69 757 GLN A N 1
ATOM 5908 C CA . GLN A 1 757 ? 43.688 -7.482 -1.815 1.00 63.69 757 GLN A CA 1
ATOM 5909 C C . GLN A 1 757 ? 43.739 -7.964 -3.273 1.00 63.69 757 GLN A C 1
ATOM 5911 O O . GLN A 1 757 ? 44.806 -7.951 -3.873 1.00 63.69 757 GLN A O 1
ATOM 5916 N N . VAL A 1 758 ? 42.590 -8.293 -3.872 1.00 62.72 758 VAL A N 1
ATOM 5917 C CA . VAL A 1 758 ? 42.494 -8.686 -5.295 1.00 62.72 758 VAL A CA 1
ATOM 5918 C C . VAL A 1 758 ? 42.829 -7.522 -6.238 1.00 62.72 758 VAL A C 1
ATOM 5920 O O . VAL A 1 758 ? 43.477 -7.710 -7.260 1.00 62.72 758 VAL A O 1
ATOM 5923 N N . LEU A 1 759 ? 42.444 -6.297 -5.874 1.00 66.94 759 LEU A N 1
ATOM 5924 C CA . LEU A 1 759 ? 42.721 -5.074 -6.639 1.00 66.94 759 LEU A CA 1
ATOM 5925 C C . LEU A 1 759 ? 44.134 -4.503 -6.403 1.00 66.94 759 LEU A C 1
ATOM 5927 O O . LEU A 1 759 ? 44.421 -3.391 -6.842 1.00 66.94 759 LEU A O 1
ATOM 5931 N N . SER A 1 760 ? 45.005 -5.219 -5.684 1.00 64.50 760 SER A N 1
ATOM 5932 C CA . SER A 1 760 ? 46.374 -4.772 -5.374 1.00 64.50 760 SER A CA 1
ATOM 5933 C C . SER A 1 760 ? 47.355 -4.937 -6.546 1.00 64.50 760 SER A C 1
ATOM 5935 O O . SER A 1 760 ? 48.497 -4.489 -6.451 1.00 64.50 760 SER A O 1
ATOM 5937 N N . THR A 1 761 ? 46.941 -5.569 -7.646 1.00 67.94 761 THR A N 1
ATOM 5938 C CA . THR A 1 761 ? 47.734 -5.701 -8.876 1.00 67.94 761 THR A CA 1
ATOM 5939 C C . THR A 1 761 ? 47.839 -4.367 -9.638 1.00 67.94 761 THR A C 1
ATOM 5941 O O . THR A 1 761 ? 46.868 -3.604 -9.684 1.00 67.94 761 THR A O 1
ATOM 5944 N N . PRO A 1 762 ? 48.996 -4.056 -10.264 1.00 63.09 762 PRO A N 1
ATOM 5945 C CA . PRO A 1 762 ? 49.165 -2.833 -11.053 1.00 63.09 762 PRO A CA 1
ATOM 5946 C C . PRO A 1 762 ? 48.133 -2.753 -12.190 1.00 63.09 762 PRO A C 1
ATOM 5948 O O . PRO A 1 762 ? 47.958 -3.717 -12.928 1.00 63.09 762 PRO A O 1
ATOM 5951 N N . GLY A 1 763 ? 47.427 -1.626 -12.321 1.00 71.00 763 GLY A N 1
ATOM 5952 C CA . GLY A 1 763 ? 46.397 -1.397 -13.350 1.00 71.00 763 GLY A CA 1
ATOM 5953 C C . GLY A 1 763 ? 44.990 -1.915 -13.007 1.00 71.00 763 GLY A C 1
ATOM 5954 O O . GLY A 1 763 ? 44.003 -1.293 -13.393 1.00 71.00 763 GLY A O 1
ATOM 5955 N N . ALA A 1 764 ? 44.853 -2.970 -12.195 1.00 74.25 764 ALA A N 1
ATOM 5956 C CA . ALA A 1 764 ? 43.544 -3.542 -11.847 1.00 74.25 764 ALA A CA 1
ATOM 5957 C C . ALA A 1 764 ? 42.653 -2.574 -11.047 1.00 74.25 764 ALA A C 1
ATOM 5959 O O . ALA A 1 764 ? 41.451 -2.479 -11.299 1.00 74.25 764 ALA A O 1
ATOM 5960 N N . MET A 1 765 ? 43.235 -1.813 -10.111 1.00 76.88 765 MET A N 1
ATOM 5961 C CA . MET A 1 765 ? 42.507 -0.779 -9.365 1.00 76.88 765 MET A CA 1
ATOM 5962 C C . MET A 1 765 ? 41.998 0.339 -10.284 1.00 76.88 765 MET A C 1
ATOM 5964 O O . MET A 1 765 ? 40.880 0.817 -10.111 1.00 76.88 765 MET A O 1
ATOM 5968 N N . GLU A 1 766 ? 42.793 0.748 -11.272 1.00 79.06 766 GLU A N 1
ATOM 5969 C CA . GLU A 1 766 ? 42.411 1.802 -12.213 1.00 79.06 766 GLU A CA 1
ATOM 5970 C C . GLU A 1 766 ? 41.249 1.349 -13.102 1.00 79.06 766 GLU A C 1
ATOM 5972 O O . GLU A 1 766 ? 40.227 2.035 -13.168 1.00 79.06 766 GLU A O 1
ATOM 5977 N N . ILE A 1 767 ? 41.342 0.148 -13.680 1.00 80.06 767 ILE A N 1
ATOM 5978 C CA . ILE A 1 767 ? 40.265 -0.444 -14.486 1.00 80.06 767 ILE A CA 1
ATOM 5979 C C . ILE A 1 767 ? 39.005 -0.649 -13.633 1.00 80.06 767 ILE A C 1
ATOM 5981 O O . ILE A 1 767 ? 37.892 -0.368 -14.088 1.00 80.06 767 ILE A O 1
ATOM 5985 N N . PHE A 1 768 ? 39.145 -1.085 -12.377 1.00 79.44 768 PHE A N 1
ATOM 5986 C CA . PHE A 1 768 ? 38.019 -1.201 -11.449 1.00 79.44 768 PHE A CA 1
ATOM 5987 C C . PHE A 1 768 ? 37.347 0.151 -11.197 1.00 79.44 768 PHE A C 1
ATOM 5989 O O . PHE A 1 768 ? 36.123 0.236 -11.271 1.00 79.44 768 PHE A O 1
ATOM 5996 N N . LEU A 1 769 ? 38.115 1.214 -10.938 1.00 80.44 769 LEU A N 1
ATOM 5997 C CA . LEU A 1 769 ? 37.571 2.557 -10.721 1.00 80.44 769 LEU A CA 1
ATOM 5998 C C . LEU A 1 769 ? 36.879 3.101 -11.975 1.00 80.44 769 LEU A C 1
ATOM 6000 O O . LEU A 1 769 ? 35.794 3.672 -11.859 1.00 80.44 769 LEU A O 1
ATOM 6004 N N . GLN A 1 770 ? 37.453 2.888 -13.161 1.00 84.00 770 GLN A N 1
ATOM 6005 C CA . GLN A 1 770 ? 36.827 3.262 -14.432 1.00 84.00 770 GLN A CA 1
ATOM 6006 C C . GLN A 1 770 ? 35.513 2.498 -14.653 1.00 84.00 770 GLN A C 1
ATOM 6008 O O . GLN A 1 770 ? 34.478 3.103 -14.933 1.00 84.00 770 GLN A O 1
ATOM 6013 N N . THR A 1 771 ? 35.516 1.182 -14.436 1.00 83.75 771 THR A N 1
ATOM 6014 C CA . THR A 1 771 ? 34.327 0.327 -14.576 1.00 83.75 771 THR A CA 1
ATOM 6015 C C . THR A 1 771 ? 33.253 0.675 -13.543 1.00 83.75 771 THR A C 1
ATOM 6017 O O . THR A 1 771 ? 32.061 0.724 -13.852 1.00 83.75 771 THR A O 1
ATOM 6020 N N . HIS A 1 772 ? 33.657 0.971 -12.308 1.00 83.12 772 HIS A N 1
ATOM 6021 C CA . HIS A 1 772 ? 32.746 1.406 -11.259 1.00 83.12 772 HIS A CA 1
ATOM 6022 C C . HIS A 1 772 ? 32.130 2.764 -11.604 1.00 83.12 772 HIS A C 1
ATOM 6024 O O . HIS A 1 772 ? 30.909 2.904 -11.550 1.00 83.12 772 HIS A O 1
ATOM 6030 N N . LYS A 1 773 ? 32.938 3.731 -12.053 1.00 86.75 773 LYS A N 1
ATOM 6031 C CA . LYS A 1 773 ? 32.454 5.026 -12.546 1.00 86.75 773 LYS A CA 1
ATOM 6032 C C . LYS A 1 773 ? 31.445 4.848 -13.682 1.00 86.75 773 LYS A C 1
ATOM 6034 O O . LYS A 1 773 ? 30.381 5.461 -13.633 1.00 86.75 773 LYS A O 1
ATOM 6039 N N . LEU A 1 774 ? 31.734 3.976 -14.650 1.00 89.31 774 LEU A N 1
ATOM 6040 C CA . LEU A 1 774 ? 30.802 3.643 -15.727 1.00 89.31 774 LEU A CA 1
ATOM 6041 C C . LEU A 1 774 ? 29.476 3.109 -15.168 1.00 89.31 774 LEU A C 1
ATOM 6043 O O . LEU A 1 774 ? 28.414 3.576 -15.573 1.00 89.31 774 LEU A O 1
ATOM 6047 N N . SER A 1 775 ? 29.517 2.199 -14.189 1.00 86.69 775 SER A N 1
ATOM 6048 C CA . SER A 1 775 ? 28.299 1.679 -13.557 1.00 86.69 775 SER A CA 1
ATOM 6049 C C . SER A 1 775 ? 27.457 2.786 -12.904 1.00 86.69 775 SER A C 1
ATOM 6051 O O . SER A 1 775 ? 26.249 2.835 -13.127 1.00 86.69 775 SER A O 1
ATOM 6053 N N . LEU A 1 776 ? 28.075 3.740 -12.195 1.00 88.12 776 LEU A N 1
ATOM 6054 C CA . LEU A 1 776 ? 27.364 4.876 -11.590 1.00 88.12 776 LEU A CA 1
ATOM 6055 C C . LEU A 1 776 ? 26.697 5.759 -12.653 1.00 88.12 776 LEU A C 1
ATOM 6057 O O . LEU A 1 776 ? 25.537 6.142 -12.499 1.00 88.12 776 LEU A O 1
ATOM 6061 N N . ILE A 1 777 ? 27.392 6.009 -13.766 1.00 89.62 777 ILE A N 1
ATOM 6062 C CA . ILE A 1 777 ? 26.843 6.751 -14.909 1.00 89.62 777 ILE A CA 1
ATOM 6063 C C . ILE A 1 777 ? 25.648 6.005 -15.518 1.00 89.62 777 ILE A C 1
ATOM 6065 O O . ILE A 1 777 ? 24.659 6.637 -15.881 1.00 89.62 777 ILE A O 1
ATOM 6069 N N . THR A 1 778 ? 25.664 4.669 -15.588 1.00 90.81 778 THR A N 1
ATOM 6070 C CA . THR A 1 778 ? 24.494 3.928 -16.099 1.00 90.81 778 THR A CA 1
ATOM 6071 C C . THR A 1 778 ? 23.250 4.092 -15.220 1.00 90.81 778 THR A C 1
ATOM 6073 O O . THR A 1 778 ? 22.149 4.196 -15.760 1.00 90.81 778 THR A O 1
ATOM 6076 N N . PHE A 1 779 ? 23.393 4.207 -13.892 1.00 91.00 779 PHE A N 1
ATOM 6077 C CA . PHE A 1 779 ? 22.262 4.541 -13.010 1.00 91.00 779 PHE A CA 1
ATOM 6078 C C . PHE A 1 779 ? 21.725 5.954 -13.276 1.00 91.00 779 PHE A C 1
ATOM 6080 O O . PHE A 1 779 ? 20.508 6.156 -13.273 1.00 91.00 779 PHE A O 1
ATOM 6087 N N . GLU A 1 780 ? 22.607 6.922 -13.541 1.00 92.12 780 GLU A N 1
ATOM 6088 C CA . GLU A 1 780 ? 22.214 8.277 -13.944 1.00 92.12 780 GLU A CA 1
ATOM 6089 C C . GLU A 1 780 ? 21.436 8.262 -15.266 1.00 92.12 780 GLU A C 1
ATOM 6091 O O . GLU A 1 780 ? 20.340 8.822 -15.337 1.00 92.12 780 GLU A O 1
ATOM 6096 N N . MET A 1 781 ? 21.930 7.544 -16.279 1.00 92.94 781 MET A N 1
ATOM 6097 C CA . MET A 1 781 ? 21.226 7.395 -17.558 1.00 92.94 781 MET A CA 1
ATOM 6098 C C . MET A 1 781 ? 19.834 6.767 -17.377 1.00 92.94 781 MET A C 1
ATOM 6100 O O . MET A 1 781 ? 18.867 7.227 -17.991 1.00 92.94 781 MET A O 1
ATOM 6104 N N . PHE A 1 782 ? 19.711 5.755 -16.509 1.00 92.12 782 PHE A N 1
ATOM 6105 C CA . PHE A 1 782 ? 18.428 5.138 -16.147 1.00 92.12 782 PHE A CA 1
ATOM 6106 C C . PHE A 1 782 ? 17.463 6.150 -15.529 1.00 92.12 782 PHE A C 1
ATOM 6108 O O . PHE A 1 782 ? 16.289 6.215 -15.908 1.00 92.12 782 PHE A O 1
ATOM 6115 N N . ALA A 1 783 ? 17.961 6.947 -14.585 1.00 93.75 783 ALA A N 1
ATOM 6116 C CA . ALA A 1 783 ? 17.184 7.966 -13.901 1.00 93.75 783 ALA A CA 1
ATOM 6117 C C . ALA A 1 783 ? 16.644 9.020 -14.879 1.00 93.75 783 ALA A C 1
ATOM 6119 O O . ALA A 1 783 ? 15.444 9.313 -14.882 1.00 93.75 783 ALA A O 1
ATOM 6120 N N . GLU A 1 784 ? 17.509 9.549 -15.744 1.00 93.69 784 GLU A N 1
ATOM 6121 C CA . GLU A 1 784 ? 17.143 10.550 -16.748 1.00 93.69 784 GLU A CA 1
ATOM 6122 C C . GLU A 1 784 ? 16.140 9.996 -17.767 1.00 93.69 784 GLU A C 1
ATOM 6124 O O . GLU A 1 784 ? 15.116 10.633 -18.031 1.00 93.69 784 GLU A O 1
ATOM 6129 N N . GLN A 1 785 ? 16.370 8.784 -18.291 1.00 93.94 785 GLN A N 1
ATOM 6130 C CA . GLN A 1 785 ? 15.459 8.156 -19.254 1.00 93.94 785 GLN A CA 1
ATOM 6131 C C . GLN A 1 785 ? 14.077 7.898 -18.670 1.00 93.94 785 GLN A C 1
ATOM 6133 O O . GLN A 1 785 ? 13.069 8.132 -19.336 1.00 93.94 785 GLN A O 1
ATOM 6138 N N . SER A 1 786 ? 14.036 7.417 -17.429 1.00 93.00 786 SER A N 1
ATOM 6139 C CA . SER A 1 786 ? 12.795 7.137 -16.717 1.00 93.00 786 SER A CA 1
ATOM 6140 C C . SER A 1 786 ? 11.916 8.387 -16.638 1.00 93.00 786 SER A C 1
ATOM 6142 O O . SER A 1 786 ? 10.747 8.362 -17.031 1.00 93.00 786 SER A O 1
ATOM 6144 N N . GLN A 1 787 ? 12.494 9.522 -16.228 1.00 93.12 787 GLN A N 1
ATOM 6145 C CA . GLN A 1 787 ? 11.749 10.782 -16.144 1.00 93.12 787 GLN A CA 1
ATOM 6146 C C . GLN A 1 787 ? 11.392 11.346 -17.522 1.00 93.12 787 GLN A C 1
ATOM 6148 O O . GLN A 1 787 ? 10.287 11.865 -17.704 1.00 93.12 787 GLN A O 1
ATOM 6153 N N . ALA A 1 788 ? 12.286 11.209 -18.502 1.00 92.12 788 ALA A N 1
ATOM 6154 C CA . ALA A 1 788 ? 12.027 11.606 -19.880 1.00 92.12 788 ALA A CA 1
ATOM 6155 C C . ALA A 1 788 ? 10.847 10.832 -20.492 1.00 92.12 788 ALA A C 1
ATOM 6157 O O . ALA A 1 788 ? 9.956 11.449 -21.075 1.00 92.12 788 ALA A O 1
ATOM 6158 N N . SER A 1 789 ? 10.793 9.508 -20.311 1.00 92.19 789 SER A N 1
ATOM 6159 C CA . SER A 1 789 ? 9.703 8.669 -20.825 1.00 92.19 789 SER A CA 1
ATOM 6160 C C . SER A 1 789 ? 8.360 9.023 -20.184 1.00 92.19 789 SER A C 1
ATOM 6162 O O . SER A 1 789 ? 7.379 9.237 -20.900 1.00 92.19 789 SER A O 1
ATOM 6164 N N . LEU A 1 790 ? 8.310 9.181 -18.854 1.00 90.25 790 LEU A N 1
ATOM 6165 C CA . LEU A 1 790 ? 7.085 9.595 -18.157 1.00 90.25 790 LEU A CA 1
ATOM 6166 C C . LEU A 1 790 ? 6.589 10.966 -18.634 1.00 90.25 790 LEU A C 1
ATOM 6168 O O . LEU A 1 790 ? 5.393 11.139 -18.887 1.00 90.25 790 LEU A O 1
ATOM 6172 N N . LYS A 1 791 ? 7.501 11.934 -18.789 1.00 90.00 791 LYS A N 1
ATOM 6173 C CA . LYS A 1 791 ? 7.176 13.277 -19.284 1.00 90.00 791 LYS A CA 1
ATOM 6174 C C . LYS A 1 791 ? 6.620 13.221 -20.706 1.00 90.00 791 LYS A C 1
ATOM 6176 O O . LYS A 1 791 ? 5.559 13.789 -20.957 1.00 90.00 791 LYS A O 1
ATOM 6181 N N . LEU A 1 792 ? 7.294 12.514 -21.612 1.00 89.44 792 LEU A N 1
ATOM 6182 C CA . LEU A 1 792 ? 6.906 12.434 -23.019 1.00 89.44 792 LEU A CA 1
ATOM 6183 C C . LEU A 1 792 ? 5.545 11.747 -23.199 1.00 89.44 792 LEU A C 1
ATOM 6185 O O . LEU A 1 792 ? 4.671 12.274 -23.890 1.00 89.44 792 LEU A O 1
ATOM 6189 N N . ARG A 1 793 ? 5.318 10.628 -22.496 1.00 88.81 793 ARG A N 1
ATOM 6190 C CA . ARG A 1 793 ? 4.020 9.932 -22.472 1.00 88.81 793 ARG A CA 1
ATOM 6191 C C . ARG A 1 793 ? 2.902 10.813 -21.909 1.00 88.81 793 ARG A C 1
ATOM 6193 O O . ARG A 1 793 ? 1.786 10.777 -22.423 1.00 88.81 793 ARG A O 1
ATOM 6200 N N . SER A 1 794 ? 3.187 11.632 -20.891 1.00 86.69 794 SER A N 1
ATOM 6201 C CA . SER A 1 794 ? 2.213 12.592 -20.350 1.00 86.69 794 SER A CA 1
ATOM 6202 C C . SER A 1 794 ? 1.869 13.694 -21.353 1.00 86.69 794 SER A C 1
ATOM 6204 O O . SER A 1 794 ? 0.694 13.971 -21.566 1.00 86.69 794 SER A O 1
ATOM 6206 N N . MET A 1 795 ? 2.869 14.307 -21.992 1.00 85.06 795 MET A N 1
ATOM 6207 C CA . MET A 1 795 ? 2.646 15.409 -22.937 1.00 85.06 795 MET A CA 1
ATOM 6208 C C . MET A 1 795 ? 1.853 14.969 -24.177 1.00 85.06 795 MET A C 1
ATOM 6210 O O . MET A 1 795 ? 1.043 15.737 -24.699 1.00 85.06 795 MET A O 1
ATOM 6214 N N . LEU A 1 796 ? 2.042 13.726 -24.631 1.00 83.94 796 LEU A N 1
ATOM 6215 C CA . LEU A 1 796 ? 1.265 13.151 -25.731 1.00 83.94 796 LEU A CA 1
ATOM 6216 C C . LEU A 1 796 ? -0.203 12.934 -25.377 1.00 83.94 796 LEU A C 1
ATOM 6218 O O . LEU A 1 796 ? -1.075 13.203 -26.203 1.00 83.94 796 LEU A O 1
ATOM 6222 N N . LYS A 1 797 ? -0.488 12.513 -24.140 1.00 78.00 797 LYS A N 1
ATOM 6223 C CA . LYS A 1 797 ? -1.865 12.381 -23.648 1.00 78.00 797 LYS A CA 1
ATOM 6224 C C . LYS A 1 797 ? -2.612 13.714 -23.707 1.00 78.00 797 LYS A C 1
ATOM 6226 O O . LYS A 1 797 ? -3.787 13.746 -24.065 1.00 78.00 797 LYS A O 1
ATOM 6231 N N . ASP A 1 798 ? -1.904 14.803 -23.429 1.00 74.50 798 ASP A N 1
ATOM 6232 C CA . ASP A 1 798 ? -2.453 16.154 -23.471 1.00 74.50 798 ASP A CA 1
ATOM 6233 C C . ASP A 1 798 ? -2.393 16.782 -24.886 1.00 74.50 798 ASP A C 1
ATOM 6235 O O . ASP A 1 798 ? -2.783 17.934 -25.056 1.00 74.50 798 ASP A O 1
ATOM 6239 N N . ARG A 1 799 ? -1.926 16.051 -25.914 1.00 76.25 799 ARG A N 1
ATOM 6240 C CA . ARG A 1 799 ? -1.736 16.501 -27.316 1.00 76.25 799 ARG A CA 1
ATOM 6241 C C . ARG A 1 799 ? -0.796 17.707 -27.496 1.00 76.25 799 ARG A C 1
ATOM 6243 O O . ARG A 1 799 ? -1.022 18.538 -28.370 1.00 76.25 799 ARG A O 1
ATOM 6250 N N . HIS A 1 800 ? 0.255 17.808 -26.681 1.00 71.31 800 HIS A N 1
ATOM 6251 C CA . HIS A 1 800 ? 1.152 18.975 -26.664 1.00 71.31 800 HIS A CA 1
ATOM 6252 C C . HIS A 1 800 ? 2.398 18.876 -27.573 1.00 71.31 800 HIS A C 1
ATOM 6254 O O . HIS A 1 800 ? 3.094 19.876 -27.691 1.00 71.31 800 HIS A O 1
ATOM 6260 N N . VAL A 1 801 ? 2.715 17.720 -28.180 1.00 80.06 801 VAL A N 1
ATOM 6261 C CA . VAL A 1 801 ? 4.010 17.483 -28.872 1.00 80.06 801 VAL A CA 1
ATOM 6262 C C . VAL A 1 801 ? 3.801 16.841 -30.247 1.00 80.06 801 VAL A C 1
ATOM 6264 O O . VAL A 1 801 ? 3.064 15.859 -30.360 1.00 80.06 801 VAL A O 1
ATOM 6267 N N . GLY A 1 802 ? 4.460 17.381 -31.279 1.00 84.38 802 GLY A N 1
ATOM 6268 C CA . GLY A 1 802 ? 4.425 16.873 -32.662 1.00 84.38 802 GLY A CA 1
ATOM 6269 C C . GLY A 1 802 ? 5.360 15.678 -32.925 1.00 84.38 802 GLY A C 1
ATOM 6270 O O . GLY A 1 802 ? 6.153 15.294 -32.074 1.00 84.38 802 GLY A O 1
ATOM 6271 N N . LEU A 1 803 ? 5.285 15.057 -34.111 1.00 84.19 803 LEU A N 1
ATOM 6272 C CA . LEU A 1 803 ? 6.158 13.926 -34.487 1.00 84.19 803 LEU A CA 1
ATOM 6273 C C . LEU A 1 803 ? 7.642 14.320 -34.583 1.00 84.19 803 LEU A C 1
ATOM 6275 O O . LEU A 1 803 ? 8.475 13.649 -33.984 1.00 84.19 803 LEU A O 1
ATOM 6279 N N . GLU A 1 804 ? 7.958 15.418 -35.269 1.00 84.06 804 GLU A N 1
ATOM 6280 C CA . GLU A 1 804 ? 9.343 15.889 -35.437 1.00 84.06 804 GLU A CA 1
ATOM 6281 C C . GLU A 1 804 ? 9.999 16.224 -34.092 1.00 84.06 804 GLU A C 1
ATOM 6283 O O . GLU A 1 804 ? 11.120 15.806 -33.821 1.00 84.06 804 GLU A O 1
ATOM 6288 N N . GLU A 1 805 ? 9.269 16.900 -33.200 1.00 85.56 805 GLU A N 1
ATOM 6289 C CA . GLU A 1 805 ? 9.752 17.236 -31.856 1.00 85.56 805 GLU A CA 1
ATOM 6290 C C . GLU A 1 805 ? 10.035 15.975 -31.021 1.00 85.56 805 GLU A C 1
ATOM 6292 O O . GLU A 1 805 ? 11.031 15.914 -30.299 1.00 85.56 805 GLU A O 1
ATOM 6297 N N . ARG A 1 806 ? 9.207 14.927 -31.160 1.00 88.12 806 ARG A N 1
ATOM 6298 C CA . ARG A 1 806 ? 9.461 13.622 -30.526 1.00 88.12 806 ARG A CA 1
ATOM 6299 C C . ARG A 1 806 ? 10.716 12.960 -31.072 1.00 88.12 806 ARG A C 1
ATOM 6301 O O . ARG A 1 806 ? 11.529 12.488 -30.284 1.00 88.12 806 ARG A O 1
ATOM 6308 N N . GLN A 1 807 ? 10.871 12.901 -32.392 1.00 85.94 807 GLN A N 1
ATOM 6309 C CA . GLN A 1 807 ? 12.031 12.271 -33.025 1.00 85.94 807 GLN A CA 1
ATOM 6310 C C . GLN A 1 807 ? 13.327 13.006 -32.670 1.00 85.94 807 GLN A C 1
ATOM 6312 O O . GLN A 1 807 ? 14.304 12.355 -32.298 1.00 85.94 807 GLN A O 1
ATOM 6317 N N . GLN A 1 808 ? 13.307 14.342 -32.666 1.00 87.25 808 GLN A N 1
ATOM 6318 C CA . GLN A 1 808 ? 14.440 15.151 -32.221 1.00 87.25 808 GLN A CA 1
ATOM 6319 C C . GLN A 1 808 ? 14.795 14.857 -30.760 1.00 87.25 808 GLN A C 1
ATOM 6321 O O . GLN A 1 808 ? 15.955 14.612 -30.446 1.00 87.25 808 GLN A O 1
ATOM 6326 N N . PHE A 1 809 ? 13.798 14.782 -29.874 1.00 88.31 809 PHE A N 1
ATOM 6327 C CA . PHE A 1 809 ? 14.018 14.460 -28.463 1.00 88.31 809 PHE A CA 1
ATOM 6328 C C . PHE A 1 809 ? 14.677 13.084 -28.255 1.00 88.31 809 PHE A C 1
ATOM 6330 O O . PHE A 1 809 ? 15.548 12.933 -27.395 1.00 88.31 809 PHE A O 1
ATOM 6337 N N . ILE A 1 810 ? 14.283 12.074 -29.041 1.00 90.12 810 ILE A N 1
ATOM 6338 C CA . ILE A 1 810 ? 14.917 10.747 -29.017 1.00 90.12 810 ILE A CA 1
ATOM 6339 C C . ILE A 1 810 ? 16.362 10.822 -29.513 1.00 90.12 810 ILE A C 1
ATOM 6341 O O . ILE A 1 810 ? 17.250 10.261 -28.867 1.00 90.12 810 ILE A O 1
ATOM 6345 N N . GLN A 1 811 ? 16.608 11.537 -30.611 1.00 89.25 811 GLN A N 1
ATOM 6346 C CA . GLN A 1 811 ? 17.940 11.674 -31.194 1.00 89.25 811 GLN A CA 1
ATOM 6347 C C . GLN A 1 811 ? 18.909 12.422 -30.265 1.00 89.25 811 GLN A C 1
ATOM 6349 O O . GLN A 1 811 ? 20.062 12.008 -30.112 1.00 89.25 811 GLN A O 1
ATOM 6354 N N . ASP A 1 812 ? 18.441 13.474 -29.593 1.00 90.12 812 ASP A N 1
ATOM 6355 C CA . ASP A 1 812 ? 19.227 14.230 -28.614 1.00 90.12 812 ASP A CA 1
ATOM 6356 C C . ASP A 1 812 ? 19.623 13.337 -27.425 1.00 90.12 812 ASP A C 1
ATOM 6358 O O . ASP A 1 812 ? 20.790 13.296 -27.023 1.00 90.12 812 ASP A O 1
ATOM 6362 N N . LEU A 1 813 ? 18.669 12.563 -26.889 1.00 90.50 813 LEU A N 1
ATOM 6363 C CA . LEU A 1 813 ? 18.933 11.613 -25.803 1.00 90.50 813 LEU A CA 1
ATOM 6364 C C . LEU A 1 813 ? 19.873 10.480 -26.223 1.00 90.50 813 LEU A C 1
ATOM 6366 O O . LEU A 1 813 ? 20.708 10.065 -25.415 1.00 90.50 813 LEU A O 1
ATOM 6370 N N . LYS A 1 814 ? 19.749 9.980 -27.457 1.00 90.69 814 LYS A N 1
ATOM 6371 C CA . LYS A 1 814 ? 20.639 8.955 -28.017 1.00 90.69 814 LYS A CA 1
ATOM 6372 C C . LYS A 1 814 ? 22.076 9.462 -28.063 1.00 90.69 814 LYS A C 1
ATOM 6374 O O . LYS A 1 814 ? 22.947 8.883 -27.415 1.00 90.69 814 LYS A O 1
ATOM 6379 N N . THR A 1 815 ? 22.280 10.590 -28.744 1.00 90.94 815 THR A N 1
ATOM 6380 C CA . THR A 1 815 ? 23.595 11.220 -28.934 1.00 90.94 815 THR A CA 1
ATOM 6381 C C . THR A 1 815 ? 24.270 11.461 -27.587 1.00 90.94 815 THR A C 1
ATOM 6383 O O . THR A 1 815 ? 25.396 11.023 -27.353 1.00 90.94 815 THR A O 1
ATOM 6386 N N . ARG A 1 816 ? 23.534 12.049 -26.635 1.00 89.94 816 ARG A N 1
ATOM 6387 C CA . ARG A 1 816 ? 24.056 12.331 -25.295 1.00 89.94 816 ARG A CA 1
ATOM 6388 C C . ARG A 1 816 ? 24.549 11.079 -24.563 1.00 89.94 816 ARG A C 1
ATOM 6390 O O . ARG A 1 816 ? 25.533 11.141 -23.826 1.00 89.94 816 ARG A O 1
ATOM 6397 N N . ARG A 1 817 ? 23.867 9.944 -24.713 1.00 89.44 817 ARG A N 1
ATOM 6398 C CA . ARG A 1 817 ? 24.256 8.694 -24.041 1.00 89.44 817 ARG A CA 1
ATOM 6399 C C . ARG A 1 817 ? 25.409 7.992 -24.715 1.00 89.44 817 ARG A C 1
ATOM 6401 O O . ARG A 1 817 ? 26.227 7.410 -24.011 1.00 89.44 817 ARG A O 1
ATOM 6408 N N . GLU A 1 818 ? 25.459 8.013 -26.038 1.00 89.81 818 GLU A N 1
ATOM 6409 C CA . GLU A 1 818 ? 26.589 7.472 -26.788 1.00 89.81 818 GLU A CA 1
ATOM 6410 C C . GLU A 1 818 ? 27.873 8.209 -26.416 1.00 89.81 818 GLU A C 1
ATOM 6412 O O . GLU A 1 818 ? 28.852 7.554 -26.067 1.00 89.81 818 GLU A O 1
ATOM 6417 N N . GLU A 1 819 ? 27.832 9.542 -26.342 1.00 90.69 819 GLU A N 1
ATOM 6418 C CA . GLU A 1 819 ? 28.949 10.358 -25.853 1.00 90.69 819 GLU A CA 1
ATOM 6419 C C . GLU A 1 819 ? 29.373 9.961 -24.433 1.00 90.69 819 GLU A C 1
ATOM 6421 O O . GLU A 1 819 ? 30.553 9.729 -24.171 1.00 90.69 819 GLU A O 1
ATOM 6426 N N . LEU A 1 820 ? 28.418 9.855 -23.501 1.00 89.88 820 LEU A N 1
ATOM 6427 C CA . LEU A 1 820 ? 28.711 9.486 -22.113 1.00 89.88 820 LEU A CA 1
ATOM 6428 C C . LEU A 1 820 ? 29.257 8.058 -21.986 1.00 89.88 820 LEU A C 1
ATOM 6430 O O . LEU A 1 820 ? 30.150 7.825 -21.169 1.00 89.88 820 LEU A O 1
ATOM 6434 N N . TRP A 1 821 ? 28.734 7.112 -22.768 1.00 90.06 821 TRP A N 1
ATOM 6435 C CA . TRP A 1 821 ? 29.216 5.734 -22.799 1.00 90.06 821 TRP A CA 1
ATOM 6436 C C . TRP A 1 821 ? 30.633 5.678 -23.366 1.00 90.06 821 TRP A C 1
ATOM 6438 O O . TRP A 1 821 ? 31.527 5.175 -22.695 1.00 90.06 821 TRP A O 1
ATOM 6448 N N . GLN A 1 822 ? 30.870 6.253 -24.547 1.00 89.50 822 GLN A N 1
ATOM 6449 C CA . GLN A 1 822 ? 32.184 6.254 -25.197 1.00 89.50 822 GLN A CA 1
ATOM 6450 C C . GLN A 1 822 ? 33.251 6.954 -24.349 1.00 89.50 822 GLN A C 1
ATOM 6452 O O . GLN A 1 822 ? 34.361 6.449 -24.234 1.00 89.50 822 GLN A O 1
ATOM 6457 N N . ALA A 1 823 ? 32.911 8.065 -23.688 1.00 89.19 823 ALA A N 1
ATOM 6458 C CA . ALA A 1 823 ? 33.851 8.807 -22.848 1.00 89.19 823 ALA A CA 1
ATOM 6459 C C . ALA A 1 823 ? 34.254 8.082 -21.549 1.00 89.19 823 ALA A C 1
ATOM 6461 O O . ALA A 1 823 ? 35.217 8.491 -20.902 1.00 89.19 823 ALA A O 1
ATOM 6462 N N . ASN A 1 824 ? 33.505 7.060 -21.116 1.00 88.19 824 ASN A N 1
ATOM 6463 C CA . ASN A 1 824 ? 33.740 6.371 -19.840 1.00 88.19 824 ASN A CA 1
ATOM 6464 C C . ASN A 1 824 ? 33.894 4.849 -19.978 1.00 88.19 824 ASN A C 1
ATOM 6466 O O . ASN A 1 824 ? 34.137 4.184 -18.971 1.00 88.19 824 ASN A O 1
ATOM 6470 N N . CYS A 1 825 ? 33.741 4.291 -21.182 1.00 85.25 825 CYS A N 1
ATOM 6471 C CA . CYS A 1 825 ? 33.948 2.873 -21.446 1.00 85.25 825 CYS A CA 1
ATOM 6472 C C . CYS A 1 825 ? 35.451 2.562 -21.389 1.00 85.25 825 CYS A C 1
ATOM 6474 O O . CYS A 1 825 ? 36.213 3.182 -22.133 1.00 85.25 825 CYS A O 1
ATOM 6476 N N . PRO A 1 826 ? 35.899 1.626 -20.537 1.00 81.25 826 PRO A N 1
ATOM 6477 C CA . PRO A 1 826 ? 37.311 1.266 -20.482 1.00 81.25 826 PRO A CA 1
ATOM 6478 C C . PRO A 1 826 ? 37.759 0.603 -21.794 1.00 81.25 826 PRO A C 1
ATOM 6480 O O . PRO A 1 826 ? 37.079 -0.291 -22.297 1.00 81.25 826 PRO A O 1
ATOM 6483 N N . SER A 1 827 ? 38.897 1.037 -22.340 1.00 71.12 827 SER A N 1
ATOM 6484 C CA . SER A 1 827 ? 39.453 0.570 -23.621 1.00 71.12 827 SER A CA 1
ATOM 6485 C C . SER A 1 827 ? 40.070 -0.831 -23.564 1.00 71.12 827 SER A C 1
ATOM 6487 O O . SER A 1 827 ? 40.112 -1.512 -24.581 1.00 71.12 827 SER A O 1
ATOM 6489 N N . ASP A 1 828 ? 40.520 -1.272 -22.386 1.00 66.88 828 ASP A N 1
ATOM 6490 C CA . ASP A 1 828 ? 41.318 -2.497 -22.206 1.00 66.88 828 ASP A CA 1
ATOM 6491 C C . ASP A 1 828 ? 40.529 -3.688 -21.637 1.00 66.88 828 ASP A C 1
ATOM 6493 O O . ASP A 1 828 ? 41.118 -4.656 -21.161 1.00 66.88 828 ASP A O 1
ATOM 6497 N N . ILE A 1 829 ? 39.193 -3.643 -21.654 1.00 67.75 829 ILE A N 1
ATOM 6498 C CA . ILE A 1 829 ? 38.371 -4.720 -21.073 1.00 67.75 829 ILE A CA 1
ATOM 6499 C C . ILE A 1 829 ? 38.521 -6.045 -21.822 1.00 67.75 829 ILE A C 1
ATOM 6501 O O . ILE A 1 829 ? 38.565 -7.092 -21.181 1.00 67.75 829 ILE A O 1
ATOM 6505 N N . ASP A 1 830 ? 38.646 -6.004 -23.148 1.00 61.09 830 ASP A N 1
ATOM 6506 C CA . ASP A 1 830 ? 38.801 -7.210 -23.969 1.00 61.09 830 ASP A CA 1
ATOM 6507 C C . ASP A 1 830 ? 40.195 -7.852 -23.792 1.00 61.09 830 ASP A C 1
ATOM 6509 O O . ASP A 1 830 ? 40.378 -9.037 -24.052 1.00 61.09 830 ASP A O 1
ATOM 6513 N N . ASN A 1 831 ? 41.173 -7.107 -23.255 1.00 58.72 831 ASN A N 1
ATOM 6514 C CA . ASN A 1 831 ? 42.523 -7.599 -22.947 1.00 58.72 831 ASN A CA 1
ATOM 6515 C C . ASN A 1 831 ? 42.617 -8.316 -21.580 1.00 58.72 831 ASN A C 1
ATOM 6517 O O . ASN A 1 831 ? 43.700 -8.750 -21.188 1.00 58.72 831 ASN A O 1
ATOM 6521 N N . LEU A 1 832 ? 41.509 -8.438 -20.835 1.00 58.91 832 LEU A N 1
ATOM 6522 C CA . LEU A 1 832 ? 41.447 -9.117 -19.529 1.00 58.91 832 LEU A CA 1
ATOM 6523 C C . LEU A 1 832 ? 41.271 -10.646 -19.635 1.00 58.91 832 LEU A C 1
ATOM 6525 O O . LEU A 1 832 ? 41.186 -11.328 -18.605 1.00 58.91 832 LEU A O 1
ATOM 6529 N N . ASP A 1 833 ? 41.206 -11.194 -20.851 1.00 45.75 833 ASP A N 1
ATOM 6530 C CA . ASP A 1 833 ? 41.077 -12.630 -21.099 1.00 45.75 833 ASP A CA 1
ATOM 6531 C C . ASP A 1 833 ? 42.318 -13.389 -20.593 1.00 45.75 833 ASP A C 1
ATOM 6533 O O . ASP A 1 833 ? 43.393 -13.359 -21.187 1.00 45.75 833 ASP A O 1
ATOM 6537 N N . GLY A 1 834 ? 42.165 -14.075 -19.454 1.00 51.41 834 GLY A N 1
ATOM 6538 C CA . GLY A 1 834 ? 43.198 -14.940 -18.867 1.00 51.41 834 GLY A CA 1
ATOM 6539 C C . GLY A 1 834 ? 43.386 -14.827 -17.350 1.00 51.41 834 GLY A C 1
ATOM 6540 O O . GLY A 1 834 ? 44.092 -15.655 -16.778 1.00 51.41 834 GLY A O 1
ATOM 6541 N N . MET A 1 835 ? 42.757 -13.855 -16.676 1.00 53.25 835 MET A N 1
ATOM 6542 C CA . MET A 1 835 ? 42.875 -13.675 -15.219 1.00 53.25 835 MET A CA 1
ATOM 6543 C C . MET A 1 835 ? 41.535 -13.909 -14.501 1.00 53.25 835 MET A C 1
ATOM 6545 O O . MET A 1 835 ? 40.792 -12.965 -14.224 1.00 53.25 835 MET A O 1
ATOM 6549 N N . ASP A 1 836 ? 41.238 -15.164 -14.141 1.00 51.47 836 ASP A N 1
ATOM 6550 C CA . ASP A 1 836 ? 40.043 -15.547 -13.355 1.00 51.47 836 ASP A CA 1
ATOM 6551 C C . ASP A 1 836 ? 39.904 -14.764 -12.026 1.00 51.47 836 ASP A C 1
ATOM 6553 O O . ASP A 1 836 ? 38.801 -14.594 -11.500 1.00 51.47 836 ASP A O 1
ATOM 6557 N N . GLU A 1 837 ? 41.006 -14.214 -11.506 1.00 53.28 837 GLU A N 1
ATOM 6558 C CA . GLU A 1 837 ? 41.056 -13.409 -10.280 1.00 53.28 837 GLU A CA 1
ATOM 6559 C C . GLU A 1 837 ? 40.381 -12.021 -10.410 1.00 53.28 837 GLU A C 1
ATOM 6561 O O . GLU A 1 837 ? 40.017 -11.427 -9.395 1.00 53.28 837 GLU A O 1
ATOM 6566 N N . LEU A 1 838 ? 40.108 -11.516 -11.624 1.00 64.94 838 LEU A N 1
ATOM 6567 C CA . LEU A 1 838 ? 39.488 -10.194 -11.866 1.00 64.94 838 LEU A CA 1
ATOM 6568 C C . LEU A 1 838 ? 37.967 -10.241 -12.123 1.00 64.94 838 LEU A C 1
ATOM 6570 O O . LEU A 1 838 ? 37.375 -9.286 -12.639 1.00 64.94 838 LEU A O 1
ATOM 6574 N N . GLY A 1 839 ? 37.289 -11.318 -11.712 1.00 68.56 839 GLY A N 1
ATOM 6575 C CA . GLY A 1 839 ? 35.856 -11.540 -11.961 1.00 68.56 839 GLY A CA 1
ATOM 6576 C C . GLY A 1 839 ? 34.908 -10.416 -11.504 1.00 68.56 839 GLY A C 1
ATOM 6577 O O . GLY A 1 839 ? 33.837 -10.249 -12.085 1.00 68.56 839 GLY A O 1
ATOM 6578 N N . ILE A 1 840 ? 35.292 -9.598 -10.516 1.00 71.00 840 ILE A N 1
ATOM 6579 C CA . ILE A 1 840 ? 34.488 -8.453 -10.044 1.00 71.00 840 ILE A CA 1
ATOM 6580 C C . ILE A 1 840 ? 34.468 -7.310 -11.064 1.00 71.00 840 ILE A C 1
ATOM 6582 O O . ILE A 1 840 ? 33.414 -6.705 -11.272 1.00 71.00 840 ILE A O 1
ATOM 6586 N N . ILE A 1 841 ? 35.605 -7.018 -11.706 1.00 76.50 841 ILE A N 1
ATOM 6587 C CA . ILE A 1 841 ? 35.695 -5.984 -12.747 1.00 76.50 841 ILE A CA 1
ATOM 6588 C C . ILE A 1 841 ? 34.796 -6.395 -13.912 1.00 76.50 841 ILE A C 1
ATOM 6590 O O . ILE A 1 841 ? 33.885 -5.654 -14.280 1.00 76.50 841 ILE A O 1
ATOM 6594 N N . ARG A 1 842 ? 34.967 -7.632 -14.397 1.00 78.00 842 ARG A N 1
ATOM 6595 C CA . ARG A 1 842 ? 34.148 -8.194 -15.478 1.00 78.00 842 ARG A CA 1
ATOM 6596 C C . ARG A 1 842 ? 32.660 -8.218 -15.124 1.00 78.00 842 ARG A C 1
ATOM 6598 O O . ARG A 1 842 ? 31.834 -7.806 -15.927 1.00 78.00 842 ARG A O 1
ATOM 6605 N N . GLY A 1 843 ? 32.304 -8.632 -13.907 1.00 78.12 843 GLY A N 1
ATOM 6606 C CA . GLY A 1 843 ? 30.915 -8.629 -13.441 1.00 78.12 843 GLY A CA 1
ATOM 6607 C C . GLY A 1 843 ? 30.296 -7.228 -13.396 1.00 78.12 843 GLY A C 1
ATOM 6608 O O . GLY A 1 843 ? 29.165 -7.038 -13.842 1.00 78.12 843 GLY A O 1
ATOM 6609 N N . THR A 1 844 ? 31.049 -6.234 -12.917 1.00 80.44 844 THR A N 1
ATOM 6610 C CA . THR A 1 844 ? 30.593 -4.833 -12.850 1.00 80.44 844 THR A CA 1
ATOM 6611 C C . THR A 1 844 ? 30.414 -4.242 -14.248 1.00 80.44 844 THR A C 1
ATOM 6613 O O . THR A 1 844 ? 29.411 -3.576 -14.508 1.00 80.44 844 THR A O 1
ATOM 6616 N N . TYR A 1 845 ? 31.341 -4.529 -15.165 1.00 85.75 845 TYR A N 1
ATOM 6617 C CA . TYR A 1 845 ? 31.226 -4.115 -16.561 1.00 85.75 845 TYR A CA 1
ATOM 6618 C C . TYR A 1 845 ? 30.034 -4.777 -17.254 1.00 85.75 845 TYR A C 1
ATOM 6620 O O . TYR A 1 845 ? 29.212 -4.080 -17.844 1.00 85.75 845 TYR A O 1
ATOM 6628 N N . ASN A 1 846 ? 29.887 -6.098 -17.130 1.00 84.88 846 ASN A N 1
ATOM 6629 C CA . ASN A 1 846 ? 28.782 -6.843 -17.733 1.00 84.88 846 ASN A CA 1
ATOM 6630 C C . ASN A 1 846 ? 27.427 -6.330 -17.237 1.00 84.88 846 ASN A C 1
ATOM 6632 O O . ASN A 1 846 ? 26.497 -6.185 -18.031 1.00 84.88 846 ASN A O 1
ATOM 6636 N N . PHE A 1 847 ? 27.325 -5.989 -15.947 1.00 84.81 847 PHE A N 1
ATOM 6637 C CA . PHE A 1 847 ? 26.143 -5.332 -15.399 1.00 84.81 847 PHE A CA 1
ATOM 6638 C C . PHE A 1 847 ? 25.884 -3.980 -16.080 1.00 84.81 847 PHE A C 1
ATOM 6640 O O . PHE A 1 847 ? 24.788 -3.766 -16.597 1.00 84.81 847 PHE A O 1
ATOM 6647 N N . ALA A 1 848 ? 26.883 -3.094 -16.146 1.00 88.81 848 ALA A N 1
ATOM 6648 C CA . ALA A 1 848 ? 26.750 -1.788 -16.798 1.00 88.81 848 ALA A CA 1
ATOM 6649 C C . ALA A 1 848 ? 26.381 -1.917 -18.291 1.00 88.81 848 ALA A C 1
ATOM 6651 O O . ALA A 1 848 ? 25.503 -1.208 -18.785 1.00 88.81 848 ALA A O 1
ATOM 6652 N N . ARG A 1 849 ? 26.988 -2.869 -19.006 1.00 90.81 849 ARG A N 1
ATOM 6653 C CA . ARG A 1 849 ? 26.724 -3.152 -20.424 1.00 90.81 849 ARG A CA 1
ATOM 6654 C C . ARG A 1 849 ? 25.320 -3.702 -20.663 1.00 90.81 849 ARG A C 1
ATOM 6656 O O . ARG A 1 849 ? 24.669 -3.326 -21.644 1.00 90.81 849 ARG A O 1
ATOM 6663 N N . LEU A 1 850 ? 24.836 -4.560 -19.765 1.00 90.31 850 LEU A N 1
ATOM 6664 C CA . LEU A 1 850 ? 23.460 -5.047 -19.789 1.00 90.31 850 LEU A CA 1
ATOM 6665 C C . LEU A 1 850 ? 22.474 -3.895 -19.579 1.00 90.31 850 LEU A C 1
ATOM 6667 O O . LEU A 1 850 ? 21.569 -3.719 -20.393 1.00 90.31 850 LEU A O 1
ATOM 6671 N N . GLN A 1 851 ? 22.687 -3.072 -18.547 1.00 90.38 851 GLN A N 1
ATOM 6672 C CA . GLN A 1 851 ? 21.863 -1.891 -18.273 1.00 90.38 851 GLN A CA 1
ATOM 6673 C C . GLN A 1 851 ? 21.833 -0.931 -19.475 1.00 90.38 851 GLN A C 1
ATOM 6675 O O . GLN A 1 851 ? 20.761 -0.492 -19.888 1.00 90.38 851 GLN A O 1
ATOM 6680 N N . TYR A 1 852 ? 22.982 -0.670 -20.099 1.00 92.38 852 TYR A N 1
ATOM 6681 C CA . TYR A 1 852 ? 23.064 0.153 -21.306 1.00 92.38 852 TYR A CA 1
ATOM 6682 C C . TYR A 1 852 ? 22.233 -0.411 -22.469 1.00 92.38 852 TYR A C 1
ATOM 6684 O O . TYR A 1 852 ? 21.472 0.324 -23.095 1.00 92.38 852 TYR A O 1
ATOM 6692 N N . SER A 1 853 ? 22.316 -1.721 -22.724 1.00 93.50 853 SER A N 1
ATOM 6693 C CA . SER A 1 853 ? 21.540 -2.370 -23.794 1.00 93.50 853 SER A CA 1
ATOM 6694 C C . SER A 1 853 ? 20.029 -2.294 -23.548 1.00 93.50 853 SER A C 1
ATOM 6696 O O . SER A 1 853 ? 19.262 -2.074 -24.484 1.00 93.50 853 SER A O 1
ATOM 6698 N N . ILE A 1 854 ? 19.594 -2.407 -22.287 1.00 93.06 854 ILE A N 1
ATOM 6699 C CA . ILE A 1 854 ? 18.186 -2.223 -21.898 1.00 93.06 854 ILE A CA 1
ATOM 6700 C C . ILE A 1 854 ? 17.728 -0.786 -22.186 1.00 93.06 854 ILE A C 1
ATOM 6702 O O . ILE A 1 854 ? 16.642 -0.584 -22.730 1.00 93.06 854 ILE A O 1
ATOM 6706 N N . LEU A 1 855 ? 18.551 0.214 -21.854 1.00 93.56 855 LEU A N 1
ATOM 6707 C CA . LEU A 1 855 ? 18.229 1.621 -22.103 1.00 93.56 855 LEU A CA 1
ATOM 6708 C C . LEU A 1 855 ? 18.121 1.945 -23.592 1.00 93.56 855 LEU A C 1
ATOM 6710 O O . LEU A 1 855 ? 17.206 2.683 -23.962 1.00 93.56 855 LEU A O 1
ATOM 6714 N N . GLN A 1 856 ? 19.008 1.389 -24.427 1.00 92.69 856 GLN A N 1
ATOM 6715 C CA . GLN A 1 856 ? 18.959 1.572 -25.882 1.00 92.69 856 GLN A CA 1
ATOM 6716 C C . GLN A 1 856 ? 17.690 0.967 -26.480 1.00 92.69 856 GLN A C 1
ATOM 6718 O O . GLN A 1 856 ? 16.922 1.673 -27.134 1.00 92.69 856 GLN A O 1
ATOM 6723 N N . LEU A 1 857 ? 17.380 -0.289 -26.140 1.00 92.88 857 LEU A N 1
ATOM 6724 C CA . LEU A 1 857 ? 16.124 -0.907 -26.568 1.00 92.88 857 LEU A CA 1
ATOM 6725 C C . LEU A 1 857 ? 14.913 -0.097 -26.114 1.00 92.88 857 LEU A C 1
ATOM 6727 O O . LEU A 1 857 ? 14.010 0.168 -26.901 1.00 92.88 857 LEU A O 1
ATOM 6731 N N . HIS A 1 858 ? 14.872 0.350 -24.859 1.00 93.31 858 HIS A N 1
ATOM 6732 C CA . HIS A 1 858 ? 13.743 1.150 -24.394 1.00 93.31 858 HIS A CA 1
ATOM 6733 C C . HIS A 1 858 ? 13.664 2.490 -25.139 1.00 93.31 858 HIS A C 1
ATOM 6735 O O . HIS A 1 858 ? 12.563 2.968 -25.421 1.00 93.31 858 HIS A O 1
ATOM 6741 N N . LEU A 1 859 ? 14.807 3.117 -25.434 1.00 92.88 859 LEU A N 1
ATOM 6742 C CA . LEU A 1 859 ? 14.874 4.411 -26.110 1.00 92.88 859 LEU A CA 1
ATOM 6743 C C . LEU A 1 859 ? 14.254 4.329 -27.506 1.00 92.88 859 LEU A C 1
ATOM 6745 O O . LEU A 1 859 ? 13.492 5.224 -27.863 1.00 92.88 859 LEU A O 1
ATOM 6749 N N . HIS A 1 860 ? 14.534 3.259 -28.252 1.00 89.88 860 HIS A N 1
ATOM 6750 C CA . HIS A 1 860 ? 14.046 3.073 -29.620 1.00 89.88 860 HIS A CA 1
ATOM 6751 C C . HIS A 1 860 ? 12.623 2.509 -29.698 1.00 89.88 860 HIS A C 1
ATOM 6753 O O . HIS A 1 860 ? 11.922 2.759 -30.678 1.00 89.88 860 HIS A O 1
ATOM 6759 N N . THR A 1 861 ? 12.173 1.771 -28.676 1.00 89.25 861 THR A N 1
ATOM 6760 C CA . THR A 1 861 ? 10.918 1.001 -28.765 1.00 89.25 861 THR A CA 1
ATOM 6761 C C . THR A 1 861 ? 9.770 1.517 -27.905 1.00 89.25 861 THR A C 1
ATOM 6763 O O . THR A 1 861 ? 8.616 1.304 -28.262 1.00 89.25 861 THR A O 1
ATOM 6766 N N . SER A 1 862 ? 10.056 2.138 -26.755 1.00 90.62 862 SER A N 1
ATOM 6767 C CA . SER A 1 862 ? 9.085 2.219 -25.651 1.00 90.62 862 SER A CA 1
ATOM 6768 C C . SER A 1 862 ? 8.997 3.595 -24.979 1.00 90.62 862 SER A C 1
ATOM 6770 O O . SER A 1 862 ? 8.334 3.730 -23.945 1.00 90.62 862 SER A O 1
ATOM 6772 N N . MET A 1 863 ? 9.613 4.648 -25.529 1.00 90.88 863 MET A N 1
ATOM 6773 C CA . MET A 1 863 ? 9.557 5.986 -24.919 1.00 90.88 863 MET A CA 1
ATOM 6774 C C . MET A 1 863 ? 8.160 6.598 -24.978 1.00 90.88 863 MET A C 1
ATOM 6776 O O . MET A 1 863 ? 7.807 7.330 -24.053 1.00 90.88 863 MET A O 1
ATOM 6780 N N . TYR A 1 864 ? 7.372 6.281 -26.008 1.00 88.44 864 TYR A N 1
ATOM 6781 C CA . TYR A 1 864 ? 5.983 6.709 -26.183 1.00 88.44 864 TYR A CA 1
ATOM 6782 C C . TYR A 1 864 ? 5.155 5.696 -27.003 1.00 88.44 864 TYR A C 1
ATOM 6784 O O . TYR A 1 864 ? 5.745 4.823 -27.640 1.00 88.44 864 TYR A O 1
ATOM 6792 N N . PRO A 1 865 ? 3.807 5.780 -26.992 1.00 86.25 865 PRO A N 1
ATOM 6793 C CA . PRO A 1 865 ? 2.958 4.843 -27.731 1.00 86.25 865 PRO A CA 1
ATOM 6794 C C . PRO A 1 865 ? 3.206 4.877 -29.240 1.00 86.25 865 PRO A C 1
ATOM 6796 O O . PRO A 1 865 ? 3.375 5.954 -29.812 1.00 86.25 865 PRO A O 1
ATOM 6799 N N . TYR A 1 866 ? 3.182 3.700 -29.874 1.00 82.75 866 TYR A N 1
ATOM 6800 C CA . TYR A 1 866 ? 3.322 3.499 -31.327 1.00 82.75 866 TYR A CA 1
ATOM 6801 C C . TYR A 1 866 ? 4.645 3.978 -31.951 1.00 82.75 866 TYR A C 1
ATOM 6803 O O . TYR A 1 866 ? 4.739 4.100 -33.169 1.00 82.75 866 TYR A O 1
ATOM 6811 N N . GLN A 1 867 ? 5.684 4.207 -31.144 1.00 86.31 867 GLN A N 1
ATOM 6812 C CA . GLN A 1 867 ? 6.958 4.790 -31.581 1.00 86.31 867 GLN A CA 1
ATOM 6813 C C . GLN A 1 867 ? 7.609 4.088 -32.785 1.00 86.31 867 GLN A C 1
ATOM 6815 O O . GLN A 1 867 ? 8.179 4.743 -33.651 1.00 86.31 867 GLN A O 1
ATOM 6820 N N . ARG A 1 868 ? 7.526 2.758 -32.876 1.00 79.56 868 ARG A N 1
ATOM 6821 C CA . ARG A 1 868 ? 8.140 2.002 -33.980 1.00 79.56 868 ARG A CA 1
ATOM 6822 C C . ARG A 1 868 ? 7.441 2.171 -35.331 1.00 79.56 868 ARG A C 1
ATOM 6824 O O . ARG A 1 868 ? 8.032 1.855 -36.359 1.00 79.56 868 ARG A O 1
ATOM 6831 N N . LEU A 1 869 ? 6.213 2.694 -35.360 1.00 74.88 869 LEU A N 1
ATOM 6832 C CA . LEU A 1 869 ? 5.544 3.029 -36.621 1.00 74.88 869 LEU A CA 1
ATOM 6833 C C . LEU A 1 869 ? 6.185 4.239 -37.313 1.00 74.88 869 LEU A C 1
ATOM 6835 O O . LEU A 1 869 ? 5.992 4.415 -38.515 1.00 74.88 869 LEU A O 1
ATOM 6839 N N . ASP A 1 870 ? 6.976 5.027 -36.580 1.00 71.25 870 ASP A N 1
ATOM 6840 C CA . ASP A 1 870 ? 7.592 6.260 -37.065 1.00 71.25 870 ASP A CA 1
ATOM 6841 C C . ASP A 1 870 ? 8.897 6.024 -37.877 1.00 71.25 870 ASP A C 1
ATOM 6843 O O . ASP A 1 870 ? 9.488 6.995 -38.352 1.00 71.25 870 ASP A O 1
ATOM 6847 N N . GLY A 1 871 ? 9.341 4.764 -38.079 1.00 66.81 871 GLY A N 1
ATOM 6848 C CA . GLY A 1 871 ? 10.423 4.377 -39.013 1.00 66.81 871 GLY A CA 1
ATOM 6849 C C . GLY A 1 871 ? 11.338 3.217 -38.557 1.00 66.81 871 GLY A C 1
ATOM 6850 O O . GLY A 1 871 ? 11.550 3.012 -37.368 1.00 66.81 871 GLY A O 1
ATOM 6851 N N . ASP A 1 872 ? 11.943 2.486 -39.511 1.00 67.44 872 ASP A N 1
ATOM 6852 C CA . ASP A 1 872 ? 12.822 1.309 -39.284 1.00 67.44 872 ASP A CA 1
ATOM 6853 C C . ASP A 1 872 ? 14.301 1.645 -38.965 1.00 67.44 872 ASP A C 1
ATOM 6855 O O . ASP A 1 872 ? 15.160 0.763 -38.964 1.00 67.44 872 ASP A O 1
ATOM 6859 N N . ALA A 1 873 ? 14.629 2.909 -38.677 1.00 74.38 873 ALA A N 1
ATOM 6860 C CA . ALA A 1 873 ? 16.016 3.390 -38.580 1.00 74.38 873 ALA A CA 1
ATOM 6861 C C . ALA A 1 873 ? 16.890 2.665 -37.531 1.00 74.38 873 ALA A C 1
ATOM 6863 O O . ALA A 1 873 ? 18.113 2.681 -37.642 1.00 74.38 873 ALA A O 1
ATOM 6864 N N . PHE A 1 874 ? 16.280 2.023 -36.528 1.00 81.81 874 PHE A N 1
ATOM 6865 C CA . PHE A 1 874 ? 16.981 1.370 -35.415 1.00 81.81 874 PHE A CA 1
ATOM 6866 C C . PHE A 1 874 ? 16.886 -0.166 -35.422 1.00 81.81 874 PHE A C 1
ATOM 6868 O O . PHE A 1 874 ? 17.356 -0.812 -34.487 1.00 81.81 874 PHE A O 1
ATOM 6875 N N . ALA A 1 875 ? 16.307 -0.779 -36.461 1.00 83.69 875 ALA A N 1
ATOM 6876 C CA . ALA A 1 875 ? 15.985 -2.210 -36.456 1.00 83.69 875 ALA A CA 1
ATOM 6877 C C . ALA A 1 875 ? 17.213 -3.133 -36.280 1.00 83.69 875 ALA A C 1
ATOM 6879 O O . ALA A 1 875 ? 17.153 -4.098 -35.516 1.00 83.69 875 ALA A O 1
ATOM 6880 N N . GLU A 1 876 ? 18.334 -2.838 -36.947 1.00 87.19 876 GLU A N 1
ATOM 6881 C CA . GLU A 1 876 ? 19.572 -3.631 -36.826 1.00 87.19 876 GLU A CA 1
ATOM 6882 C C . GLU A 1 876 ? 20.253 -3.464 -35.460 1.00 87.19 876 GLU A C 1
ATOM 6884 O O . GLU A 1 876 ? 20.847 -4.398 -34.917 1.00 87.19 876 GLU A O 1
ATOM 6889 N N . GLU A 1 877 ? 20.184 -2.265 -34.884 1.00 89.69 877 GLU A N 1
ATOM 6890 C CA . GLU A 1 877 ? 20.728 -1.981 -33.557 1.00 89.69 877 GLU A CA 1
ATOM 6891 C C . GLU A 1 877 ? 19.913 -2.685 -32.468 1.00 89.69 877 GLU A C 1
ATOM 6893 O O . GLU A 1 877 ? 20.481 -3.365 -31.609 1.00 89.69 877 GLU A O 1
ATOM 6898 N N . ASP A 1 878 ? 18.586 -2.622 -32.569 1.00 90.81 878 ASP A N 1
ATOM 6899 C CA . ASP A 1 878 ? 17.675 -3.320 -31.669 1.00 90.81 878 ASP A CA 1
ATOM 6900 C C . ASP A 1 878 ? 17.895 -4.838 -31.709 1.00 90.81 878 ASP A C 1
ATOM 6902 O O . ASP A 1 878 ? 17.933 -5.480 -30.658 1.00 90.81 878 ASP A O 1
ATOM 6906 N N . ALA A 1 879 ? 18.102 -5.422 -32.896 1.00 92.12 879 ALA A N 1
ATOM 6907 C CA . ALA A 1 879 ? 18.397 -6.848 -33.035 1.00 92.12 879 ALA A CA 1
ATOM 6908 C C . ALA A 1 879 ? 19.675 -7.242 -32.273 1.00 92.12 879 ALA A C 1
ATOM 6910 O O . ALA A 1 879 ? 19.656 -8.187 -31.483 1.00 92.12 879 ALA A O 1
ATOM 6911 N N . ARG A 1 880 ? 20.760 -6.465 -32.417 1.00 93.38 880 ARG A N 1
ATOM 6912 C CA . ARG A 1 880 ? 22.024 -6.706 -31.694 1.00 93.38 880 ARG A CA 1
ATOM 6913 C C . ARG A 1 880 ? 21.844 -6.648 -30.177 1.00 93.38 880 ARG A C 1
ATOM 6915 O O . ARG A 1 880 ? 22.375 -7.503 -29.466 1.00 93.38 880 ARG A O 1
ATOM 6922 N N . HIS A 1 881 ? 21.088 -5.674 -29.669 1.00 94.56 881 HIS A N 1
ATOM 6923 C CA . HIS A 1 881 ? 20.817 -5.575 -28.234 1.00 94.56 881 HIS A CA 1
ATOM 6924 C C . HIS A 1 881 ? 19.920 -6.708 -27.718 1.00 94.56 881 HIS A C 1
ATOM 6926 O O . HIS A 1 881 ? 20.176 -7.217 -26.624 1.00 94.56 881 HIS A O 1
ATOM 6932 N N . CYS A 1 882 ? 18.915 -7.139 -28.488 1.00 95.56 882 CYS A N 1
ATOM 6933 C CA . CYS A 1 882 ? 18.065 -8.278 -28.125 1.00 95.56 882 CYS A CA 1
ATOM 6934 C C . CYS A 1 882 ? 18.895 -9.557 -27.971 1.00 95.56 882 CYS A C 1
ATOM 6936 O O . CYS A 1 882 ? 18.848 -10.194 -26.914 1.00 95.56 882 CYS A O 1
ATOM 6938 N N . THR A 1 883 ? 19.710 -9.886 -28.978 1.00 95.12 883 THR A N 1
ATOM 6939 C CA . THR A 1 883 ? 20.572 -11.073 -28.955 1.00 95.12 883 THR A CA 1
ATOM 6940 C C . THR A 1 883 ? 21.574 -11.014 -27.800 1.00 95.12 883 THR A C 1
ATOM 6942 O O . THR A 1 883 ? 21.719 -11.996 -27.072 1.00 95.12 883 THR A O 1
ATOM 6945 N N . TYR A 1 884 ? 22.207 -9.856 -27.560 1.00 94.50 884 TYR A N 1
ATOM 6946 C CA . TYR A 1 884 ? 23.139 -9.678 -26.439 1.00 94.50 884 TYR A CA 1
ATOM 6947 C C . TYR A 1 884 ? 22.479 -9.949 -25.079 1.00 94.50 884 TYR A C 1
ATOM 6949 O O . TYR A 1 884 ? 23.035 -10.680 -24.257 1.00 94.50 884 TYR A O 1
ATOM 6957 N N . ILE A 1 885 ? 21.290 -9.387 -24.831 1.00 94.44 885 ILE A N 1
ATOM 6958 C CA . ILE A 1 885 ? 20.570 -9.582 -23.565 1.00 94.44 885 ILE A CA 1
ATOM 6959 C C . ILE A 1 885 ? 20.197 -11.055 -23.383 1.00 94.44 885 ILE A C 1
ATOM 6961 O O . ILE A 1 885 ? 20.448 -11.622 -22.321 1.00 94.44 885 ILE A O 1
ATOM 6965 N N . ILE A 1 886 ? 19.622 -11.682 -24.411 1.00 94.06 886 ILE A N 1
ATOM 6966 C CA . ILE A 1 886 ? 19.184 -13.082 -24.357 1.00 94.06 886 ILE A CA 1
ATOM 6967 C C . ILE A 1 886 ? 20.372 -14.012 -24.097 1.00 94.06 886 ILE A C 1
ATOM 6969 O O . ILE A 1 886 ? 20.266 -14.902 -23.254 1.00 94.06 886 ILE A O 1
ATOM 6973 N N . GLU A 1 887 ? 21.503 -13.795 -24.768 1.00 91.62 887 GLU A N 1
ATOM 6974 C CA . GLU A 1 887 ? 22.708 -14.608 -24.583 1.00 91.62 887 GLU A CA 1
ATOM 6975 C C . GLU A 1 887 ? 23.344 -14.391 -23.205 1.00 91.62 887 GLU A C 1
ATOM 6977 O O . GLU A 1 887 ? 23.688 -15.356 -22.526 1.00 91.62 887 GLU A O 1
ATOM 6982 N N . THR A 1 888 ? 23.406 -13.144 -22.729 1.00 88.56 888 THR A N 1
ATOM 6983 C CA . THR A 1 888 ? 23.905 -12.830 -21.378 1.00 88.56 888 THR A CA 1
ATOM 6984 C C . THR A 1 888 ? 23.090 -13.557 -20.307 1.00 88.56 888 THR A C 1
ATOM 6986 O O . THR A 1 888 ? 23.639 -14.137 -19.368 1.00 88.56 888 THR A O 1
ATOM 6989 N N . VAL A 1 889 ? 21.762 -13.556 -20.448 1.00 88.38 889 VAL A N 1
ATOM 6990 C CA . VAL A 1 889 ? 20.872 -14.245 -19.509 1.00 88.38 889 VAL A CA 1
ATOM 6991 C C . VAL A 1 889 ? 21.017 -15.763 -19.634 1.00 88.38 889 VAL A C 1
ATOM 6993 O O . VAL A 1 889 ? 21.128 -16.439 -18.613 1.00 88.38 889 VAL A O 1
ATOM 6996 N N . ARG A 1 890 ? 21.116 -16.301 -20.856 1.00 88.56 890 ARG A N 1
ATOM 6997 C CA . ARG A 1 890 ? 21.369 -17.729 -21.111 1.00 88.56 890 ARG A CA 1
ATOM 6998 C C . ARG A 1 890 ? 22.642 -18.213 -20.415 1.00 88.56 890 ARG A C 1
ATOM 7000 O O . ARG A 1 890 ? 22.613 -19.251 -19.756 1.00 88.56 890 ARG A O 1
ATOM 7007 N N . GLN A 1 891 ? 23.725 -17.443 -20.486 1.00 83.25 891 GLN A N 1
ATOM 7008 C CA . GLN A 1 891 ? 24.982 -17.766 -19.806 1.00 83.25 891 GLN A CA 1
ATOM 7009 C C . GLN A 1 891 ? 24.824 -17.820 -18.279 1.00 83.25 891 GLN A C 1
ATOM 7011 O O . GLN A 1 891 ? 25.404 -18.696 -17.643 1.00 83.25 891 GLN A O 1
ATOM 7016 N N . SER A 1 892 ? 23.980 -16.972 -17.678 1.00 80.31 892 SER A N 1
ATOM 7017 C CA . SER A 1 892 ? 23.679 -17.036 -16.236 1.00 80.31 892 SER A CA 1
ATOM 7018 C C . SER A 1 892 ? 23.059 -18.378 -15.814 1.00 80.31 892 SER A C 1
ATOM 7020 O O . SER A 1 892 ? 23.362 -18.874 -14.728 1.00 80.31 892 SER A O 1
ATOM 7022 N N . PHE A 1 893 ? 22.222 -18.994 -16.658 1.00 75.31 893 PHE A N 1
ATOM 7023 C CA . PHE A 1 893 ? 21.621 -20.305 -16.365 1.00 75.31 893 PHE A CA 1
ATOM 7024 C C . PHE A 1 893 ? 22.621 -21.454 -16.448 1.00 75.31 893 PHE A C 1
ATOM 7026 O O . PHE A 1 893 ? 22.508 -22.407 -15.679 1.00 75.31 893 PHE A O 1
ATOM 7033 N N . VAL A 1 894 ? 23.616 -21.358 -17.335 1.00 68.31 894 VAL A N 1
ATOM 7034 C CA . VAL A 1 894 ? 24.693 -22.359 -17.443 1.00 68.31 894 VAL A CA 1
ATOM 7035 C C . VAL A 1 894 ? 25.467 -22.471 -16.124 1.00 68.31 894 VAL A C 1
ATOM 7037 O O . VAL A 1 894 ? 25.857 -23.567 -15.731 1.00 68.31 894 VAL A O 1
ATOM 7040 N N . PHE A 1 895 ? 25.595 -21.370 -15.379 1.00 62.75 895 PHE A N 1
ATOM 7041 C CA . PHE A 1 895 ? 26.189 -21.348 -14.038 1.00 62.75 895 PHE A CA 1
ATOM 7042 C C . PHE A 1 895 ? 25.198 -21.685 -12.899 1.00 62.75 895 PHE A C 1
ATOM 7044 O O . PHE A 1 895 ? 25.511 -21.463 -11.731 1.00 62.75 895 PHE A O 1
ATOM 7051 N N . ASN A 1 896 ? 24.017 -22.231 -13.223 1.00 60.28 896 ASN A N 1
ATOM 7052 C CA . ASN A 1 896 ? 22.922 -22.596 -12.307 1.00 60.28 896 ASN A CA 1
ATOM 7053 C C . ASN A 1 896 ? 22.411 -21.444 -11.415 1.00 60.28 896 ASN A C 1
ATOM 7055 O O . ASN A 1 896 ? 21.840 -21.670 -10.347 1.00 60.28 896 ASN A O 1
ATOM 7059 N N . ASP A 1 897 ? 22.582 -20.198 -11.856 1.00 65.50 897 ASP A N 1
ATOM 7060 C CA . ASP A 1 897 ? 22.197 -19.013 -11.093 1.00 65.50 897 ASP A CA 1
ATOM 7061 C C . ASP A 1 897 ? 20.767 -18.575 -11.445 1.00 65.50 897 ASP A C 1
ATOM 7063 O O . ASP A 1 897 ? 20.532 -17.616 -12.187 1.00 65.50 897 ASP A O 1
ATOM 7067 N N . LYS A 1 898 ? 19.792 -19.344 -10.946 1.00 65.56 898 LYS A N 1
ATOM 7068 C CA . LYS A 1 898 ? 18.357 -19.134 -11.211 1.00 65.56 898 LYS A CA 1
ATOM 7069 C C . LYS A 1 898 ? 17.728 -18.043 -10.344 1.00 65.56 898 LYS A C 1
ATOM 7071 O O . LYS A 1 898 ? 16.595 -17.654 -10.603 1.00 65.56 898 LYS A O 1
ATOM 7076 N N . GLU A 1 899 ? 18.432 -17.528 -9.334 1.00 67.12 899 GLU A N 1
ATOM 7077 C CA . GLU A 1 899 ? 17.909 -16.533 -8.380 1.00 67.12 899 GLU A CA 1
ATOM 7078 C C . GLU A 1 899 ? 17.967 -15.079 -8.905 1.00 67.12 899 GLU A C 1
ATOM 7080 O O . GLU A 1 899 ? 17.483 -14.150 -8.252 1.00 67.12 899 GLU A O 1
ATOM 7085 N N . ASN A 1 900 ? 18.492 -14.859 -10.115 1.00 73.44 900 ASN A N 1
ATOM 7086 C CA . ASN A 1 900 ? 18.744 -13.539 -10.702 1.00 73.44 900 ASN A CA 1
ATOM 7087 C C . ASN A 1 900 ? 17.503 -12.845 -11.296 1.00 73.44 900 ASN A C 1
ATOM 7089 O O . ASN A 1 900 ? 17.507 -12.410 -12.448 1.00 73.44 900 ASN A O 1
ATOM 7093 N N . HIS A 1 901 ? 16.440 -12.665 -10.507 1.00 78.50 901 HIS A N 1
ATOM 7094 C CA . HIS A 1 901 ? 15.198 -12.011 -10.960 1.00 78.50 901 HIS A CA 1
ATOM 7095 C C . HIS A 1 901 ? 15.398 -10.605 -11.558 1.00 78.50 901 HIS A C 1
ATOM 7097 O O . HIS A 1 901 ? 14.621 -10.198 -12.418 1.00 78.50 901 HIS A O 1
ATOM 7103 N N . HIS A 1 902 ? 16.474 -9.899 -11.194 1.00 77.94 902 HIS A N 1
ATOM 7104 C CA . HIS A 1 902 ? 16.828 -8.582 -11.735 1.00 77.94 902 HIS A CA 1
ATOM 7105 C C . HIS A 1 902 ? 17.092 -8.578 -13.257 1.00 77.94 902 HIS A C 1
ATOM 7107 O O . HIS A 1 902 ? 17.023 -7.523 -13.885 1.00 77.94 902 HIS A O 1
ATOM 7113 N N . LEU A 1 903 ? 17.360 -9.744 -13.859 1.00 85.88 903 LEU A N 1
ATOM 7114 C CA . LEU A 1 903 ? 17.533 -9.916 -15.307 1.00 85.88 903 LEU A CA 1
ATOM 7115 C C . LEU A 1 903 ? 16.200 -9.981 -16.072 1.00 85.88 903 LEU A C 1
ATOM 7117 O O . LEU A 1 903 ? 16.176 -9.810 -17.293 1.00 85.88 903 LEU A O 1
ATOM 7121 N N . ALA A 1 904 ? 15.080 -10.205 -15.373 1.00 87.94 904 ALA A N 1
ATOM 7122 C CA . ALA A 1 904 ? 13.772 -10.394 -15.999 1.00 87.94 904 ALA A CA 1
ATOM 7123 C C . ALA A 1 904 ? 13.306 -9.161 -16.793 1.00 87.94 904 ALA A C 1
ATOM 7125 O O . ALA A 1 904 ? 12.589 -9.309 -17.779 1.00 87.94 904 ALA A O 1
ATOM 7126 N N . SER A 1 905 ? 13.729 -7.957 -16.393 1.00 86.38 905 SER A N 1
ATOM 7127 C CA . SER A 1 905 ? 13.413 -6.699 -17.081 1.00 86.38 905 SER A CA 1
ATOM 7128 C C . SER A 1 905 ? 14.005 -6.616 -18.478 1.00 86.38 905 SER A C 1
ATOM 7130 O O . SER A 1 905 ? 13.283 -6.366 -19.443 1.00 86.38 905 SER A O 1
ATOM 7132 N N . GLY A 1 906 ? 15.304 -6.884 -18.596 1.00 90.50 906 GLY A N 1
ATOM 7133 C CA . GLY A 1 906 ? 15.978 -6.918 -19.883 1.00 90.50 906 GLY A CA 1
ATOM 7134 C C . GLY A 1 906 ? 15.427 -8.029 -20.761 1.00 90.50 906 GLY A C 1
ATOM 7135 O O . GLY A 1 906 ? 15.149 -7.793 -21.934 1.00 90.50 906 GLY A O 1
ATOM 7136 N N . LEU A 1 907 ? 15.198 -9.212 -20.185 1.00 92.69 907 LEU A N 1
ATOM 7137 C CA . LEU A 1 907 ? 14.685 -10.355 -20.932 1.00 92.69 907 LEU A CA 1
ATOM 7138 C C . LEU A 1 907 ? 13.271 -10.117 -21.480 1.00 92.69 907 LEU A C 1
ATOM 7140 O O . LEU A 1 907 ? 12.985 -10.469 -22.623 1.00 92.69 907 LEU A O 1
ATOM 7144 N N . PHE A 1 908 ? 12.406 -9.477 -20.690 1.00 93.12 908 PHE A N 1
ATOM 7145 C CA . PHE A 1 908 ? 11.093 -9.030 -21.147 1.00 93.12 908 PHE A CA 1
ATOM 7146 C C . PHE A 1 908 ? 11.206 -8.072 -22.329 1.00 93.12 908 PHE A C 1
ATOM 7148 O O . PHE A 1 908 ? 10.563 -8.288 -23.353 1.00 93.12 908 PHE A O 1
ATOM 7155 N N . LEU A 1 909 ? 12.025 -7.025 -22.191 1.00 92.69 909 LEU A N 1
ATOM 7156 C CA . LEU A 1 909 ? 12.134 -5.986 -23.208 1.00 92.69 909 LEU A CA 1
ATOM 7157 C C . LEU A 1 909 ? 12.718 -6.542 -24.512 1.00 92.69 909 LEU A C 1
ATOM 7159 O O . LEU A 1 909 ? 12.181 -6.264 -25.579 1.00 92.69 909 LEU A O 1
ATOM 7163 N N . ALA A 1 910 ? 13.750 -7.386 -24.425 1.00 94.88 910 ALA A N 1
ATOM 7164 C CA . ALA A 1 910 ? 14.312 -8.093 -25.574 1.00 94.88 910 ALA A CA 1
ATOM 7165 C C . ALA A 1 910 ? 13.271 -9.005 -26.245 1.00 94.88 910 ALA A C 1
ATOM 7167 O O . ALA A 1 910 ? 13.119 -8.975 -27.464 1.00 94.88 910 ALA A O 1
ATOM 7168 N N . GLY A 1 911 ? 12.498 -9.764 -25.459 1.00 94.44 911 GLY A N 1
ATOM 7169 C CA . GLY A 1 911 ? 11.427 -10.619 -25.975 1.00 94.44 911 GLY A CA 1
ATOM 7170 C C . GLY A 1 911 ? 10.280 -9.842 -26.633 1.00 94.44 911 GLY A C 1
ATOM 7171 O O . GLY A 1 911 ? 9.718 -10.304 -27.625 1.00 94.44 911 GLY A O 1
ATOM 7172 N N . ALA A 1 912 ? 9.933 -8.664 -26.111 1.00 92.25 912 ALA A N 1
ATOM 7173 C CA . ALA A 1 912 ? 8.900 -7.804 -26.687 1.00 92.25 912 ALA A CA 1
ATOM 7174 C C . ALA A 1 912 ? 9.379 -7.093 -27.967 1.00 92.25 912 ALA A C 1
ATOM 7176 O O . ALA A 1 912 ? 8.578 -6.878 -28.880 1.00 92.25 912 ALA A O 1
ATOM 7177 N N . ALA A 1 913 ? 10.669 -6.740 -28.031 1.00 92.25 913 ALA A N 1
ATOM 7178 C CA . ALA A 1 913 ? 11.270 -5.965 -29.114 1.00 92.25 913 ALA A CA 1
ATOM 7179 C C . ALA A 1 913 ? 11.778 -6.811 -30.294 1.00 92.25 913 ALA A C 1
ATOM 7181 O O . ALA A 1 913 ? 11.803 -6.304 -31.421 1.00 92.25 913 ALA A O 1
ATOM 7182 N N . THR A 1 914 ? 12.194 -8.062 -30.070 1.00 92.88 914 THR A N 1
ATOM 7183 C CA . THR A 1 914 ? 12.748 -8.917 -31.130 1.00 92.88 914 THR A CA 1
ATOM 7184 C C . THR A 1 914 ? 11.705 -9.294 -32.186 1.00 92.88 914 THR A C 1
ATOM 7186 O O . THR A 1 914 ? 10.535 -9.548 -31.888 1.00 92.88 914 THR A O 1
ATOM 7189 N N . ARG A 1 915 ? 12.145 -9.367 -33.446 1.00 88.38 915 ARG A N 1
ATOM 7190 C CA . ARG A 1 915 ? 11.352 -9.859 -34.586 1.00 88.38 915 ARG A CA 1
ATOM 7191 C C . ARG A 1 915 ? 11.507 -11.372 -34.792 1.00 88.38 915 ARG A C 1
ATOM 7193 O O . ARG A 1 915 ? 10.764 -11.959 -35.571 1.00 88.38 915 ARG A O 1
ATOM 7200 N N . LEU A 1 916 ? 12.449 -12.016 -34.098 1.00 91.94 916 LEU A N 1
ATOM 7201 C CA . LEU A 1 916 ? 12.795 -13.422 -34.298 1.00 91.94 916 LEU A CA 1
ATOM 7202 C C . LEU A 1 916 ? 11.950 -14.343 -33.393 1.00 91.94 916 LEU A C 1
ATOM 7204 O O . LEU A 1 916 ? 12.045 -14.250 -32.166 1.00 91.94 916 LEU A O 1
ATOM 7208 N N . PRO A 1 917 ? 11.164 -15.292 -33.946 1.00 91.38 917 PRO A N 1
ATOM 7209 C CA . PRO A 1 917 ? 10.296 -16.159 -33.140 1.00 91.38 917 PRO A CA 1
ATOM 7210 C C . PRO A 1 917 ? 11.041 -17.021 -32.111 1.00 91.38 917 PRO A C 1
ATOM 7212 O O . PRO A 1 917 ? 10.553 -17.227 -31.000 1.00 91.38 917 PRO A O 1
ATOM 7215 N N . HIS A 1 918 ? 12.239 -17.505 -32.453 1.00 93.31 918 HIS A N 1
ATOM 7216 C CA . HIS A 1 918 ? 13.041 -18.341 -31.557 1.00 93.31 918 HIS A CA 1
ATOM 7217 C C . HIS A 1 918 ? 13.586 -17.557 -30.352 1.00 93.31 918 HIS A C 1
ATOM 7219 O O . HIS A 1 918 ? 13.676 -18.107 -29.256 1.00 93.31 918 HIS A O 1
ATOM 7225 N N . GLU A 1 919 ? 13.889 -16.266 -30.518 1.00 94.12 919 GLU A N 1
ATOM 7226 C CA . GLU A 1 919 ? 14.300 -15.384 -29.422 1.00 94.12 919 GLU A CA 1
ATOM 7227 C C . GLU A 1 919 ? 13.131 -15.083 -28.473 1.00 94.12 919 GLU A C 1
ATOM 7229 O O . GLU A 1 919 ? 13.302 -15.162 -27.254 1.00 94.12 919 GLU A O 1
ATOM 7234 N N . LYS A 1 920 ? 11.920 -14.844 -29.008 1.00 94.56 920 LYS A N 1
ATOM 7235 C CA . LYS A 1 920 ? 10.692 -14.707 -28.194 1.00 94.56 920 LYS A CA 1
ATOM 7236 C C . LYS A 1 920 ? 10.444 -15.955 -27.344 1.00 94.56 920 LYS A C 1
ATOM 7238 O O . LYS A 1 920 ? 10.166 -15.854 -26.147 1.00 94.56 920 LYS A O 1
ATOM 7243 N N . ALA A 1 921 ? 10.577 -17.135 -27.953 1.00 94.06 921 ALA A N 1
ATOM 7244 C CA . ALA A 1 921 ? 10.426 -18.411 -27.260 1.00 94.06 921 ALA A CA 1
ATOM 7245 C C . ALA A 1 921 ? 11.498 -18.600 -26.174 1.00 94.06 921 ALA A C 1
ATOM 7247 O O . ALA A 1 921 ? 11.164 -18.962 -25.045 1.00 94.06 921 ALA A O 1
ATOM 7248 N N . ALA A 1 922 ? 12.765 -18.297 -26.477 1.00 94.25 922 ALA A N 1
ATOM 7249 C CA . ALA A 1 922 ? 13.858 -18.378 -25.510 1.00 94.25 922 ALA A CA 1
ATOM 7250 C C . ALA A 1 922 ? 13.624 -17.463 -24.297 1.00 94.25 922 ALA A C 1
ATOM 7252 O O . ALA A 1 922 ? 13.804 -17.899 -23.159 1.00 94.25 922 ALA A O 1
ATOM 7253 N N . ALA A 1 923 ? 13.164 -16.228 -24.521 1.00 94.50 923 ALA A N 1
ATOM 7254 C CA . ALA A 1 923 ? 12.827 -15.297 -23.447 1.00 94.50 923 ALA A CA 1
ATOM 7255 C C . ALA A 1 923 ? 11.697 -15.825 -22.547 1.00 94.50 923 ALA A C 1
ATOM 7257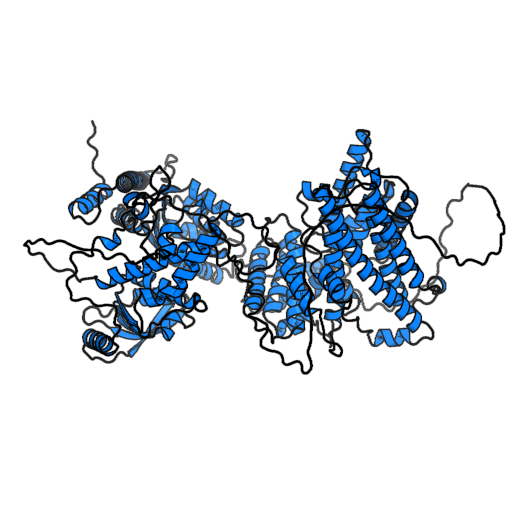 O O . ALA A 1 923 ? 11.816 -15.791 -21.323 1.00 94.50 923 ALA A O 1
ATOM 7258 N N . LEU A 1 924 ? 10.628 -16.377 -23.128 1.00 94.12 924 LEU A N 1
ATOM 7259 C CA . LEU A 1 924 ? 9.525 -16.970 -22.362 1.00 94.12 924 LEU A CA 1
ATOM 7260 C C . LEU A 1 924 ? 9.960 -18.192 -21.539 1.00 94.12 924 LEU A C 1
ATOM 7262 O O . LEU A 1 924 ? 9.530 -18.327 -20.391 1.00 94.12 924 LEU A O 1
ATOM 7266 N N . ILE A 1 925 ? 10.806 -19.063 -22.100 1.00 92.50 925 ILE A N 1
ATOM 7267 C CA . ILE A 1 925 ? 11.332 -20.252 -21.408 1.00 92.50 925 ILE A CA 1
ATOM 7268 C C . ILE A 1 925 ? 12.199 -19.831 -20.220 1.00 92.50 925 ILE A C 1
ATOM 7270 O O . ILE A 1 925 ? 11.951 -20.267 -19.099 1.00 92.50 925 ILE A O 1
ATOM 7274 N N . MET A 1 926 ? 13.151 -18.924 -20.431 1.00 91.25 926 MET A N 1
ATOM 7275 C CA . MET A 1 926 ? 14.025 -18.444 -19.358 1.00 91.25 926 MET A CA 1
ATOM 7276 C C . MET A 1 926 ? 13.243 -17.697 -18.264 1.00 91.25 926 MET A C 1
ATOM 7278 O O . MET A 1 926 ? 13.467 -17.930 -17.078 1.00 91.25 926 MET A O 1
ATOM 7282 N N . LEU A 1 927 ? 12.250 -16.870 -18.624 1.00 90.12 927 LEU A N 1
ATOM 7283 C CA . LEU A 1 927 ? 11.362 -16.251 -17.630 1.00 90.12 927 LEU A CA 1
ATOM 7284 C C . LEU A 1 927 ? 10.566 -17.296 -16.833 1.00 90.12 927 LEU A C 1
ATOM 7286 O O . LEU A 1 927 ? 10.324 -17.095 -15.644 1.00 90.12 927 LEU A O 1
ATOM 7290 N N . LYS A 1 928 ? 10.175 -18.413 -17.459 1.00 89.31 928 LYS A N 1
ATOM 7291 C CA . LYS A 1 928 ? 9.498 -19.525 -16.776 1.00 89.31 928 LYS A CA 1
ATOM 7292 C C . LYS A 1 928 ? 10.416 -20.198 -15.756 1.00 89.31 928 LYS A C 1
ATOM 7294 O O . LYS A 1 928 ? 9.988 -20.482 -14.642 1.00 89.31 928 LYS A O 1
ATOM 7299 N N . GLU A 1 929 ? 11.681 -20.409 -16.103 1.00 87.38 929 GLU A N 1
ATOM 7300 C CA . GLU A 1 929 ? 12.670 -20.991 -15.187 1.00 87.38 929 GLU A CA 1
ATOM 7301 C C . GLU A 1 929 ? 12.965 -20.091 -13.972 1.00 87.38 929 GLU A C 1
ATOM 7303 O O . GLU A 1 929 ? 13.311 -20.592 -12.902 1.00 87.38 929 GLU A O 1
ATOM 7308 N N . MET A 1 930 ? 12.769 -18.775 -14.105 1.00 85.25 930 MET A N 1
ATOM 7309 C CA . MET A 1 930 ? 12.988 -17.775 -13.050 1.00 85.25 930 MET A CA 1
ATOM 7310 C C . MET A 1 930 ? 11.756 -17.487 -12.173 1.00 85.25 930 MET A C 1
ATOM 7312 O O . MET A 1 930 ? 11.840 -16.656 -11.266 1.00 85.25 930 MET A O 1
ATOM 7316 N N . GLU A 1 931 ? 10.603 -18.136 -12.385 1.00 82.06 931 GLU A N 1
ATOM 7317 C CA . GLU A 1 931 ? 9.353 -17.806 -11.666 1.00 82.06 931 GLU A CA 1
ATOM 7318 C C . GLU A 1 931 ? 9.474 -17.890 -10.135 1.00 82.06 931 GLU A C 1
ATOM 7320 O O . GLU A 1 931 ? 8.790 -17.163 -9.407 1.00 82.06 931 GLU A O 1
ATOM 7325 N N . HIS A 1 932 ? 10.376 -18.735 -9.632 1.00 76.56 932 HIS A N 1
ATOM 7326 C CA . HIS A 1 932 ? 10.603 -18.931 -8.200 1.00 76.56 932 HIS A CA 1
ATOM 7327 C C . HIS A 1 932 ? 11.630 -17.968 -7.579 1.00 76.56 932 HIS A C 1
ATOM 7329 O O . HIS A 1 932 ? 11.698 -17.880 -6.346 1.00 76.56 932 HIS A O 1
ATOM 7335 N N . ALA A 1 933 ? 12.374 -17.222 -8.401 1.00 71.50 933 ALA A N 1
ATOM 7336 C CA . ALA A 1 933 ? 13.488 -16.360 -8.001 1.00 71.50 933 ALA A CA 1
ATOM 7337 C C . ALA A 1 933 ? 13.058 -15.065 -7.289 1.00 71.50 933 ALA A C 1
ATOM 7339 O O . ALA A 1 933 ? 13.786 -14.554 -6.441 1.00 71.50 933 ALA A O 1
ATOM 7340 N N . GLY A 1 934 ? 11.873 -14.533 -7.615 1.00 69.50 934 GLY A N 1
ATOM 7341 C CA . GLY A 1 934 ? 11.340 -13.271 -7.075 1.00 69.50 934 GLY A CA 1
ATOM 7342 C C . GLY A 1 934 ? 10.349 -13.449 -5.921 1.00 69.50 934 GLY A C 1
ATOM 7343 O O . GLY A 1 934 ? 10.030 -14.578 -5.509 1.00 69.50 934 GLY A O 1
ATOM 7344 N N . LEU A 1 935 ? 9.839 -12.337 -5.387 1.00 73.19 935 LEU A N 1
ATOM 7345 C CA . LEU A 1 935 ? 8.795 -12.364 -4.360 1.00 73.19 935 LEU A CA 1
ATOM 7346 C C . LEU A 1 935 ? 7.404 -12.343 -5.020 1.00 73.19 935 LEU A C 1
ATOM 7348 O O . LEU A 1 935 ? 7.195 -11.728 -6.061 1.00 73.19 935 LEU A O 1
ATOM 7352 N N . SER A 1 936 ? 6.424 -13.036 -4.427 1.00 68.12 936 SER A N 1
ATOM 7353 C CA . SER A 1 936 ? 5.006 -12.934 -4.834 1.00 68.12 936 SER A CA 1
ATOM 7354 C C . SER A 1 936 ? 4.734 -13.188 -6.339 1.00 68.12 936 SER A C 1
ATOM 7356 O O . SER A 1 936 ? 3.864 -12.563 -6.942 1.00 68.12 936 SER A O 1
ATOM 7358 N N . GLY A 1 937 ? 5.493 -14.091 -6.975 1.00 73.75 937 GLY A N 1
ATOM 7359 C CA . GLY A 1 937 ? 5.276 -14.484 -8.377 1.00 73.75 937 GLY A CA 1
ATOM 7360 C C . GLY A 1 937 ? 5.564 -13.380 -9.402 1.00 73.75 937 GLY A C 1
ATOM 7361 O O . GLY A 1 937 ? 4.982 -13.373 -10.486 1.00 73.75 937 GLY A O 1
ATOM 7362 N N . ALA A 1 938 ? 6.437 -12.426 -9.081 1.00 76.62 938 ALA A N 1
ATOM 7363 C CA . ALA A 1 938 ? 6.673 -11.280 -9.946 1.00 76.62 938 ALA A CA 1
ATOM 7364 C C . ALA A 1 938 ? 7.225 -11.602 -11.325 1.00 76.62 938 ALA A C 1
ATOM 7366 O O . ALA A 1 938 ? 6.738 -11.072 -12.324 1.00 76.62 938 ALA A O 1
ATOM 7367 N N . VAL A 1 939 ? 8.176 -12.526 -11.396 1.00 82.56 939 VAL A N 1
ATOM 7368 C CA . VAL A 1 939 ? 8.710 -12.982 -12.678 1.00 82.56 939 VAL A CA 1
ATOM 7369 C C . VAL A 1 939 ? 7.630 -13.704 -13.494 1.00 82.56 939 VAL A C 1
ATOM 7371 O O . VAL A 1 939 ? 7.554 -13.510 -14.704 1.00 82.56 939 VAL A O 1
ATOM 7374 N N . ALA A 1 940 ? 6.705 -14.423 -12.844 1.00 83.06 940 ALA A N 1
ATOM 7375 C CA . ALA A 1 940 ? 5.561 -15.032 -13.524 1.00 83.06 940 ALA A CA 1
ATOM 7376 C C . ALA A 1 940 ? 4.639 -13.978 -14.160 1.00 83.06 940 ALA A C 1
ATOM 7378 O O . ALA A 1 940 ? 4.126 -14.189 -15.257 1.00 83.06 940 ALA A O 1
ATOM 7379 N N . ARG A 1 941 ? 4.459 -12.806 -13.533 1.00 80.75 941 ARG A N 1
ATOM 7380 C CA . ARG A 1 941 ? 3.725 -11.688 -14.158 1.00 80.75 941 ARG A CA 1
ATOM 7381 C C . ARG A 1 941 ? 4.459 -11.109 -15.354 1.00 80.75 941 ARG A C 1
ATOM 7383 O O . ARG A 1 941 ? 3.817 -10.851 -16.367 1.00 80.75 941 ARG A O 1
ATOM 7390 N N . VAL A 1 942 ? 5.774 -10.925 -15.246 1.00 86.56 942 VAL A N 1
ATOM 7391 C CA . VAL A 1 942 ? 6.604 -10.462 -16.367 1.00 86.56 942 VAL A CA 1
ATOM 7392 C C . VAL A 1 942 ? 6.492 -11.440 -17.543 1.00 86.56 942 VAL A C 1
ATOM 7394 O O . VAL A 1 942 ? 6.253 -11.011 -18.670 1.00 86.56 942 VAL A O 1
ATOM 7397 N N . ARG A 1 943 ? 6.545 -12.754 -17.278 1.00 89.94 943 ARG A N 1
ATOM 7398 C CA . ARG A 1 943 ? 6.310 -13.798 -18.287 1.00 89.94 943 ARG A CA 1
ATOM 7399 C C . ARG A 1 943 ? 4.908 -13.721 -18.886 1.00 89.94 943 ARG A C 1
ATOM 7401 O O . ARG A 1 943 ? 4.780 -13.720 -20.103 1.00 89.94 943 ARG A O 1
ATOM 7408 N N . ASN A 1 944 ? 3.869 -13.650 -18.054 1.00 89.00 944 ASN A N 1
ATOM 7409 C CA . ASN A 1 944 ? 2.478 -13.593 -18.514 1.00 89.00 944 ASN A CA 1
ATOM 7410 C C . ASN A 1 944 ? 2.208 -12.340 -19.362 1.00 89.00 944 ASN A C 1
ATOM 7412 O O . ASN A 1 944 ? 1.467 -12.413 -20.340 1.00 89.00 944 ASN A O 1
ATOM 7416 N N . LEU A 1 945 ? 2.814 -11.200 -19.009 1.00 89.62 945 LEU A N 1
ATOM 7417 C CA . LEU A 1 945 ? 2.740 -9.986 -19.816 1.00 89.62 945 LEU A CA 1
ATOM 7418 C C . LEU A 1 945 ? 3.462 -10.174 -21.151 1.00 89.62 945 LEU A C 1
ATOM 7420 O O . LEU A 1 945 ? 2.900 -9.810 -22.177 1.00 89.62 945 LEU A O 1
ATOM 7424 N N . LEU A 1 946 ? 4.659 -10.771 -21.164 1.00 93.06 946 LEU A N 1
ATOM 7425 C CA . LEU A 1 946 ? 5.356 -11.055 -22.422 1.00 93.06 946 LEU A CA 1
ATOM 7426 C C . LEU A 1 946 ? 4.522 -11.987 -23.305 1.00 93.06 946 LEU A C 1
ATOM 7428 O O . LEU A 1 946 ? 4.363 -11.735 -24.491 1.00 93.06 946 LEU A O 1
ATOM 7432 N N . GLU A 1 947 ? 3.930 -13.027 -22.725 1.00 93.62 947 GLU A N 1
ATOM 7433 C CA . GLU A 1 947 ? 3.062 -13.961 -23.439 1.00 93.62 947 GLU A CA 1
ATOM 7434 C C . GLU A 1 947 ? 1.836 -13.255 -24.041 1.00 93.62 947 GLU A C 1
ATOM 7436 O O . GLU A 1 947 ? 1.439 -13.543 -25.170 1.00 93.62 947 GLU A O 1
ATOM 7441 N N . LEU A 1 948 ? 1.255 -12.298 -23.310 1.00 92.62 948 LEU A N 1
ATOM 7442 C CA . LEU A 1 948 ? 0.174 -11.451 -23.805 1.00 92.62 948 LEU A CA 1
ATOM 7443 C C . LEU A 1 948 ? 0.633 -10.561 -24.967 1.00 92.62 948 LEU A C 1
ATOM 7445 O O . LEU A 1 948 ? -0.037 -10.536 -25.994 1.00 92.62 948 LEU A O 1
ATOM 7449 N N . VAL A 1 949 ? 1.780 -9.890 -24.834 1.00 93.06 949 VAL A N 1
ATOM 7450 C CA . VAL A 1 949 ? 2.360 -9.045 -25.890 1.00 93.06 949 VAL A CA 1
ATOM 7451 C C . VAL A 1 949 ? 2.622 -9.865 -27.150 1.00 93.06 949 VAL A C 1
ATOM 7453 O O . VAL A 1 949 ? 2.160 -9.490 -28.222 1.00 93.06 949 VAL A O 1
ATOM 7456 N N . VAL A 1 950 ? 3.285 -11.018 -27.028 1.00 94.75 950 VAL A N 1
ATOM 7457 C CA . VAL A 1 950 ? 3.583 -11.910 -28.160 1.00 94.75 950 VAL A CA 1
ATOM 7458 C C . VAL A 1 950 ? 2.298 -12.386 -28.842 1.00 94.75 950 VAL A C 1
ATOM 7460 O O . VAL A 1 950 ? 2.231 -12.426 -30.071 1.00 94.75 950 VAL A O 1
ATOM 7463 N N . ARG A 1 951 ? 1.258 -12.708 -28.065 1.00 94.12 951 ARG A N 1
ATOM 7464 C CA . ARG A 1 951 ? -0.046 -13.123 -28.597 1.00 94.12 951 ARG A CA 1
ATOM 7465 C C . ARG A 1 951 ? -0.745 -11.999 -29.360 1.00 94.12 951 ARG A C 1
ATOM 7467 O O . ARG A 1 951 ? -1.265 -12.250 -30.443 1.00 94.12 951 ARG A O 1
ATOM 7474 N N . GLU A 1 952 ? -0.778 -10.788 -28.811 1.00 92.94 952 GLU A N 1
ATOM 7475 C CA . GLU A 1 952 ? -1.404 -9.639 -29.477 1.00 92.94 952 GLU A CA 1
ATOM 7476 C C . GLU A 1 952 ? -0.620 -9.200 -30.720 1.00 92.94 952 GLU A C 1
ATOM 7478 O O . GLU A 1 952 ? -1.229 -8.898 -31.744 1.00 92.94 952 GLU A O 1
ATOM 7483 N N . GLN A 1 953 ? 0.715 -9.266 -30.685 1.00 93.31 953 GLN A N 1
ATOM 7484 C CA . GLN A 1 953 ? 1.564 -9.041 -31.859 1.00 93.31 953 GLN A CA 1
ATOM 7485 C C . GLN A 1 953 ? 1.230 -10.031 -32.984 1.00 93.31 953 GLN A C 1
ATOM 7487 O O . GLN A 1 953 ? 0.978 -9.611 -34.110 1.00 93.31 953 GLN A O 1
ATOM 7492 N N . ALA A 1 954 ? 1.135 -11.328 -32.671 1.00 92.19 954 ALA A N 1
ATOM 7493 C CA . ALA A 1 954 ? 0.781 -12.352 -33.653 1.00 92.19 954 ALA A CA 1
ATOM 7494 C C . ALA A 1 954 ? -0.640 -12.160 -34.215 1.00 92.19 954 ALA A C 1
ATOM 7496 O O . ALA A 1 954 ? -0.857 -12.297 -35.417 1.00 92.19 954 ALA A O 1
ATOM 7497 N N . LYS A 1 955 ? -1.622 -11.802 -33.373 1.00 92.38 955 LYS A N 1
ATOM 7498 C CA . LYS A 1 955 ? -2.984 -11.479 -33.838 1.00 92.38 955 LYS A CA 1
ATOM 7499 C C . LYS A 1 955 ? -2.979 -10.310 -34.817 1.00 92.38 955 LYS A C 1
ATOM 7501 O O . LYS A 1 955 ? -3.641 -10.390 -35.849 1.00 92.38 955 LYS A O 1
ATOM 7506 N N . LYS A 1 956 ? -2.232 -9.249 -34.505 1.00 89.88 956 LYS A N 1
ATOM 7507 C CA . LYS A 1 956 ? -2.097 -8.076 -35.372 1.00 89.88 956 LYS A CA 1
ATOM 7508 C C . LYS A 1 956 ? -1.513 -8.444 -36.730 1.00 89.88 956 LYS A C 1
ATOM 7510 O O . LYS A 1 956 ? -2.117 -8.086 -37.741 1.00 89.88 956 LYS A O 1
ATOM 7515 N N . GLU A 1 957 ? -0.441 -9.231 -36.748 1.00 90.94 957 GLU A N 1
ATOM 7516 C CA . GLU A 1 957 ? 0.175 -9.747 -37.978 1.00 90.94 957 GLU A CA 1
ATOM 7517 C C . GLU A 1 957 ? -0.810 -10.583 -38.812 1.00 90.94 957 GLU A C 1
ATOM 7519 O O . GLU A 1 957 ? -0.924 -10.377 -40.019 1.00 90.94 957 GLU A O 1
ATOM 7524 N N . ILE A 1 958 ? -1.597 -11.462 -38.177 1.00 91.88 958 ILE A N 1
ATOM 7525 C CA . ILE A 1 958 ? -2.627 -12.270 -38.860 1.00 91.88 958 ILE A CA 1
ATOM 7526 C C . ILE A 1 958 ? -3.716 -11.384 -39.484 1.00 91.88 958 ILE A C 1
ATOM 7528 O O . ILE A 1 958 ? -4.195 -11.671 -40.579 1.00 91.88 958 ILE A O 1
ATOM 7532 N N . THR A 1 959 ? -4.105 -10.297 -38.814 1.00 91.19 959 THR A N 1
ATOM 7533 C CA . THR A 1 959 ? -5.098 -9.335 -39.331 1.00 91.19 959 THR A CA 1
ATOM 7534 C C . THR A 1 959 ? -4.540 -8.359 -40.377 1.00 91.19 959 THR A C 1
ATOM 7536 O O . THR A 1 959 ? -5.264 -7.467 -40.813 1.00 91.19 959 THR A O 1
ATOM 7539 N N . GLY A 1 960 ? -3.276 -8.514 -40.789 1.00 86.88 960 GLY A N 1
ATOM 7540 C CA . GLY A 1 960 ? -2.609 -7.656 -41.775 1.00 86.88 960 GLY A CA 1
ATOM 7541 C C . GLY A 1 960 ? -2.015 -6.357 -41.211 1.00 86.88 960 GLY A C 1
ATOM 7542 O O . GLY A 1 960 ? -1.582 -5.509 -41.988 1.00 86.88 960 GLY A O 1
ATOM 7543 N N . GLY A 1 961 ? -1.997 -6.188 -39.885 1.00 86.75 961 GLY A N 1
ATOM 7544 C CA . GLY A 1 961 ? -1.329 -5.083 -39.187 1.00 86.75 961 GLY A CA 1
ATOM 7545 C C . GLY A 1 961 ? 0.129 -5.399 -38.838 1.00 86.75 961 GLY A C 1
ATOM 7546 O O . GLY A 1 961 ? 0.610 -6.512 -39.058 1.00 86.75 961 GLY A O 1
ATOM 7547 N N . LYS A 1 962 ? 0.849 -4.428 -38.266 1.00 85.94 962 LYS A N 1
ATOM 7548 C CA . LYS A 1 962 ? 2.242 -4.624 -37.812 1.00 85.94 962 LYS A CA 1
ATOM 7549 C C . LYS A 1 962 ? 2.297 -5.003 -36.330 1.00 85.94 962 LYS A C 1
ATOM 7551 O O . LYS A 1 962 ? 1.584 -4.417 -35.519 1.00 85.94 962 LYS A O 1
ATOM 7556 N N . ALA A 1 963 ? 3.209 -5.901 -35.943 1.00 85.19 963 ALA A N 1
ATOM 7557 C CA . ALA A 1 963 ? 3.476 -6.203 -34.527 1.00 85.19 963 ALA A CA 1
ATOM 7558 C C . ALA A 1 963 ? 3.868 -4.955 -33.711 1.00 85.19 963 ALA A C 1
ATOM 7560 O O . ALA A 1 963 ? 3.560 -4.860 -32.525 1.00 85.19 963 ALA A O 1
ATOM 7561 N N . ASP A 1 964 ? 4.496 -3.979 -34.367 1.00 85.38 964 ASP A N 1
ATOM 7562 C CA . ASP A 1 964 ? 4.928 -2.706 -33.786 1.00 85.38 964 ASP A CA 1
ATOM 7563 C C . ASP A 1 964 ? 3.761 -1.788 -33.353 1.00 85.38 964 ASP A C 1
ATOM 7565 O O . ASP A 1 964 ? 3.978 -0.803 -32.648 1.00 85.38 964 ASP A O 1
ATOM 7569 N N . GLU A 1 965 ? 2.517 -2.112 -33.726 1.00 85.56 965 GLU A N 1
ATOM 7570 C CA . GLU A 1 965 ? 1.313 -1.420 -33.241 1.00 85.56 965 GLU A CA 1
ATOM 7571 C C . GLU A 1 965 ? 0.980 -1.741 -31.776 1.00 85.56 965 GLU A C 1
ATOM 7573 O O . GLU A 1 965 ? 0.145 -1.069 -31.172 1.00 85.56 965 GLU A O 1
ATOM 7578 N N . VAL A 1 966 ? 1.584 -2.778 -31.195 1.00 89.00 966 VAL A N 1
ATOM 7579 C CA . VAL A 1 966 ? 1.284 -3.213 -29.827 1.00 89.00 966 VAL A CA 1
ATOM 7580 C C . VAL A 1 966 ? 2.166 -2.456 -28.828 1.00 89.00 966 VAL A C 1
ATOM 7582 O O . VAL A 1 966 ? 3.306 -2.849 -28.579 1.00 89.00 966 VAL A O 1
ATOM 7585 N N . ASP A 1 967 ? 1.639 -1.395 -28.201 1.00 90.06 967 ASP A N 1
ATOM 7586 C CA . ASP A 1 967 ? 2.287 -0.773 -27.033 1.00 90.06 967 ASP A CA 1
ATOM 7587 C C . ASP A 1 967 ? 2.032 -1.625 -25.782 1.00 90.06 967 ASP A C 1
ATOM 7589 O O . ASP A 1 967 ? 0.951 -1.609 -25.187 1.00 90.06 967 ASP A O 1
ATOM 7593 N N . TRP A 1 968 ? 3.056 -2.358 -25.349 1.00 90.19 968 TRP A N 1
ATOM 7594 C CA . TRP A 1 968 ? 2.979 -3.217 -24.170 1.00 90.19 968 TRP A CA 1
ATOM 7595 C C . TRP A 1 968 ? 2.668 -2.443 -22.876 1.00 90.19 968 TRP A C 1
ATOM 7597 O O . TRP A 1 968 ? 2.089 -3.022 -21.952 1.00 90.19 968 TRP A O 1
ATOM 7607 N N . ILE A 1 969 ? 3.003 -1.146 -22.792 1.00 88.69 969 ILE A N 1
ATOM 7608 C CA . ILE A 1 969 ? 2.682 -0.308 -21.627 1.00 88.69 969 ILE A CA 1
ATOM 7609 C C . ILE A 1 969 ? 1.177 -0.048 -21.566 1.00 88.69 969 ILE A C 1
ATOM 7611 O O . ILE A 1 969 ? 0.583 -0.159 -20.491 1.00 88.69 969 ILE A O 1
ATOM 7615 N N . GLU A 1 970 ? 0.544 0.272 -22.694 1.00 86.62 970 GLU A N 1
ATOM 7616 C CA . GLU A 1 970 ? -0.913 0.445 -22.775 1.00 86.62 970 GLU A CA 1
ATOM 7617 C C . GLU A 1 970 ? -1.632 -0.890 -22.564 1.00 86.62 970 GLU A C 1
ATOM 7619 O O . GLU A 1 970 ? -2.511 -0.982 -21.704 1.00 86.62 970 GLU A O 1
ATOM 7624 N N . LEU A 1 971 ? -1.158 -1.954 -23.216 1.00 87.81 971 LEU A N 1
ATOM 7625 C CA . LEU A 1 971 ? -1.704 -3.304 -23.079 1.00 87.81 971 LEU A CA 1
ATOM 7626 C C . LEU A 1 971 ? -1.678 -3.804 -21.625 1.00 87.81 971 LEU A C 1
ATOM 7628 O O . LEU A 1 971 ? -2.640 -4.418 -21.154 1.00 87.81 971 LEU A O 1
ATOM 7632 N N . SER A 1 972 ? -0.601 -3.508 -20.886 1.00 84.62 972 SER A N 1
ATOM 7633 C CA . SER A 1 972 ? -0.496 -3.851 -19.462 1.00 84.62 972 SER A CA 1
ATOM 7634 C C . SER A 1 972 ? -1.563 -3.146 -18.612 1.00 84.62 972 SER A C 1
ATOM 7636 O O . SER A 1 972 ? -2.146 -3.763 -17.715 1.00 84.62 972 SER A O 1
ATOM 7638 N N . LYS A 1 973 ? -1.879 -1.881 -18.930 1.00 79.31 973 LYS A N 1
ATOM 7639 C CA . LYS A 1 973 ? -2.898 -1.083 -18.234 1.00 79.31 973 LYS A CA 1
ATOM 7640 C C . LYS A 1 973 ? -4.302 -1.606 -18.511 1.00 79.31 973 LYS A C 1
ATOM 7642 O O . LYS A 1 973 ? -5.078 -1.749 -17.570 1.00 79.31 973 LYS A O 1
ATOM 7647 N N . GLU A 1 974 ? -4.608 -1.933 -19.765 1.00 81.81 974 GLU A N 1
ATOM 7648 C CA . GLU A 1 974 ? -5.909 -2.486 -20.172 1.00 81.81 974 GLU A CA 1
ATOM 7649 C C . GLU A 1 974 ? -6.234 -3.803 -19.460 1.00 81.81 974 GLU A C 1
ATOM 7651 O O . GLU A 1 974 ? -7.374 -4.042 -19.066 1.00 81.81 974 GLU A O 1
ATOM 7656 N N . HIS A 1 975 ? -5.220 -4.635 -19.222 1.00 75.38 975 HIS A N 1
ATOM 7657 C CA . HIS A 1 975 ? -5.380 -5.937 -18.573 1.00 75.38 975 HIS A CA 1
ATOM 7658 C C . HIS A 1 975 ? -5.269 -5.876 -17.040 1.00 75.38 975 HIS A C 1
ATOM 7660 O O . HIS A 1 975 ? -5.177 -6.915 -16.380 1.00 75.38 975 HIS A O 1
ATOM 7666 N N . GLY A 1 976 ? -5.262 -4.671 -16.456 1.00 64.62 976 GLY A N 1
ATOM 7667 C CA . GLY A 1 976 ? -5.188 -4.470 -15.007 1.00 64.62 976 GLY A CA 1
ATOM 7668 C C . GLY A 1 976 ? -3.888 -4.982 -14.376 1.00 64.62 976 GLY A C 1
ATOM 7669 O O . GLY A 1 976 ? -3.841 -5.220 -13.166 1.00 64.62 976 GLY A O 1
ATOM 7670 N N . LEU A 1 977 ? -2.828 -5.170 -15.171 1.00 66.06 977 LEU A N 1
ATOM 7671 C CA . LEU A 1 977 ? -1.503 -5.551 -14.690 1.00 66.06 977 LEU A CA 1
ATOM 7672 C C . LEU A 1 977 ? -0.827 -4.294 -14.142 1.00 66.06 977 LEU A C 1
ATOM 7674 O O . LEU A 1 977 ? -0.071 -3.609 -14.828 1.00 66.06 977 LEU A O 1
ATOM 7678 N N . LYS A 1 978 ? -1.157 -3.949 -12.894 1.00 55.88 978 LYS A N 1
ATOM 7679 C CA . LYS A 1 978 ? -0.590 -2.769 -12.240 1.00 55.88 978 LYS A CA 1
ATOM 7680 C C . LYS A 1 978 ? 0.921 -2.901 -12.110 1.00 55.88 978 LYS A C 1
ATOM 7682 O O . LYS A 1 978 ? 1.421 -3.891 -11.584 1.00 55.88 978 LYS A O 1
ATOM 7687 N N . ASN A 1 979 ? 1.603 -1.823 -12.494 1.00 58.19 979 ASN A N 1
ATOM 7688 C CA . ASN A 1 979 ? 2.914 -1.442 -11.983 1.00 58.19 979 ASN A CA 1
ATOM 7689 C C . ASN A 1 979 ? 3.966 -2.546 -12.131 1.00 58.19 979 ASN A C 1
ATOM 7691 O O . ASN A 1 979 ? 4.381 -3.164 -11.150 1.00 58.19 979 ASN A O 1
ATOM 7695 N N . VAL A 1 980 ? 4.410 -2.775 -13.369 1.00 53.34 980 VAL A N 1
ATOM 7696 C CA . VAL A 1 980 ? 5.472 -3.737 -13.663 1.00 53.34 980 VAL A CA 1
ATOM 7697 C C . VAL A 1 980 ? 6.801 -3.208 -13.117 1.00 53.34 980 VAL A C 1
ATOM 7699 O O . VAL A 1 980 ? 7.562 -2.542 -13.810 1.00 53.34 980 VAL A O 1
ATOM 7702 N N . VAL A 1 981 ? 7.093 -3.490 -11.846 1.00 59.06 981 VAL A N 1
ATOM 7703 C CA . VAL A 1 981 ? 8.483 -3.505 -11.388 1.00 59.06 981 VAL A CA 1
ATOM 7704 C C . VAL A 1 981 ? 9.076 -4.765 -11.989 1.00 59.06 981 VAL A C 1
ATOM 7706 O O . VAL A 1 981 ? 8.834 -5.878 -11.521 1.00 59.06 981 VAL A O 1
ATOM 7709 N N . PHE A 1 982 ? 9.741 -4.593 -13.124 1.00 59.44 982 PHE A N 1
ATOM 7710 C CA . PHE A 1 982 ? 10.296 -5.704 -13.860 1.00 59.44 982 PHE A CA 1
ATOM 7711 C C . PHE A 1 982 ? 11.364 -6.417 -13.029 1.00 59.44 982 PHE A C 1
ATOM 7713 O O . PHE A 1 982 ? 12.481 -5.930 -12.888 1.00 59.44 982 PHE A O 1
ATOM 7720 N N . GLY A 1 983 ? 11.011 -7.592 -12.514 1.00 50.53 983 GLY A N 1
ATOM 7721 C CA . GLY A 1 983 ? 11.963 -8.473 -11.857 1.00 50.53 983 GLY A CA 1
ATOM 7722 C C . GLY A 1 983 ? 12.113 -8.314 -10.346 1.00 50.53 983 GLY A C 1
ATOM 7723 O O . GLY A 1 983 ? 13.148 -8.735 -9.867 1.00 50.53 983 GLY A O 1
ATOM 7724 N N . MET A 1 984 ? 11.139 -7.788 -9.587 1.00 45.69 984 MET A N 1
ATOM 7725 C CA . MET A 1 984 ? 11.091 -7.954 -8.111 1.00 45.69 984 MET A CA 1
ATOM 7726 C C . MET A 1 984 ? 9.880 -8.730 -7.627 1.00 45.69 984 MET A C 1
ATOM 7728 O O . MET A 1 984 ? 8.765 -8.218 -7.874 1.00 45.69 984 MET A O 1
#

InterPro domains:
  IPR001138 Zn(2)Cys(6) fungal-type DNA-binding domain [PF00172] (422-456)
  IPR001138 Zn(2)Cys(6) fungal-type DNA-binding domain [PS00463] (423-454)
  IPR001138 Zn(2)Cys(6) fungal-type DNA-binding domain [PS50048] (423-456)
  IPR001138 Zn(2)Cys(6) fungal-type DNA-binding domain [SM00066] (418-469)
  IPR001138 Zn(2)Cys(6) fungal-type DNA-binding domain [cd00067] (419-454)
  IPR005654 ATPase, AFG1-like [NF040713] (13-352)
  IPR005654 ATPase, AFG1-like [PF03969] (10-349)
  IPR005654 ATPase, AFG1-like [PTHR12169] (49-355)
  IPR027417 P-loop containing nucleoside triphosphate hydrolase [G3DSA:3.40.50.300] (33-182)
  IPR027417 P-loop containing nucleoside triphosphate hydrolase [SSF52540] (53-195)
  IPR036864 Zn(2)-C6 fungal-type DNA-binding domain superfamily [G3DSA:4.10.240.10] (415-475)
  IPR036864 Zn(2)-C6 fungal-type DNA-binding domain superfamily [SSF57701] (415-461)

Secondary structure (DSSP, 8-state):
-------HHHHHHHHHHHTTSS---HHHHHHHHHHHHHHHHHHHTTS-S-S--PPPPEEEEE--TTSSHHHHHHHHHHHS-TTS-EEEEEHHHHHHHHHHHHHHHHHH-TTS----SHHHHHHHHHHH-SEEEEES-----HHHHHHHHHHHHHHHHTT-EEEEEESS-GGGTTTT-TTGGGTHHHHHHHHHHEEEEE---S--TTSTTGGG--S----EESSHHHHHHHHHHHTTTPPPEEEEEE-GGG-EEEEEEEEETTEEEEEEEEEEHIIIIISS--HHHHHHHHHHEEEEEEEEE-PPPGGGHHHHHHHHHHHHHHHHHT-EEEEEESS-HHHHHHHHHHHHHHHHHHHHS-------S-----TTTHHHHHHHHHHHHHHHHHHHHHTT--------------------PPPPS---HHHHHTT-----PBPTTS-BHHHHHTT-PPP---------GGGSS--S------------------------------------------------------PPP-PPP-PPP-----TTTHHHHHHHHHHTS---TT-TTTSTTHHHHHHHHIIIIIHHHH-HHHHHTTTTEETTEEHHHHHHHH-HHHHHHHHHHHHHHHHHHH-TTHHHHHHHHHHHHHHHHHT--TTS-HHHHHHHHHHHHHHHHHHHTSS--TT---HHHHHHHHHHHH---TT----HHHHHHHHHHHHHHHHHHHTT-TT--HHHHHHHHTTS--PPPPPPHHHHHHTTSTTHHHHHHHHHHHHHHHHHHHHHHHHHHHHHHHHHHTT---HHHHHHHHHHHHHHHHHHHHHHS-TTGGGGTT-GGGHHHHHHHHHHHHHHHHHHHHHHHSSSTTGGGG-STTHHHHHHHHHHHHHHHHHHHHTT-TT-GGGHHHHHHHHHH---HHHHHHHHHHHHHTTTTSSTTHHHHHHHHHHHHHHHHHHHHHTT--GGG--HHHHHHHTT-----TT-

Sequence (984 aa):
MRSSATTPLESAYHALLKRGRLSQNVSQAALITRLSTVQDGLSTSTTGPTTTASAPTGLYIHGSVGTGKSYLASLFTSTLPSHVSRRRAHFHEFMLDVHSRLHVARSSSSRYGSVDPLPVIGRQIHDESRVLCFDEFQVTDIADAMILQRLMGAFWAAGGVMVATSNREPDKLYEDGLNRELFLPFIAMLKYRCETWALGGTQDYRLLGREDAGENQKVFFTDAEEFQQSLSAATNGQKMESYEIPVMMGRKMIVTAMPTDNDESKLIVFSTFAQLCEAKLGAADYHALCRKAKTIYLDGLRRFRLSELDFVRRFITLIDLAYESGTRVVISSSATIDEAFAEIVENERQRLMRKSGGLKMSVKKGGGSSSIISSSVINFSSKIEHVAVSFLILAQLKPPTRVQNNDSMETSQATIAQRSYTGCRTCRQRKVKCDENRDDIGRCGSCSRLNRQCDWTREWKFIDSSRAVGKQYVILGKNPHPVVRNDKHLRTTTSTGQLTRSRPLMFVNSSSVDLAATIVPAEPQSPKSVGKLNFRPISDSASSSEDSDTQSIVSRVPSDMMNYGTRSRDNAIHPLLFDKIVCRKIMPMAVRFKLNIEDDENVLLSSAKKFVPLRHAICAITLLNSGMKNRPELIAGSFQHYDRAITACRSMPDSYNCEAVFFLHFILLMYDIACASQRWPEDRGSWSIHLRKLACLARVPAGTTVGRLQAYLSWYVLLLDAQAGLAGNPEAGHYTRAFLDNGRSLPVWPISQSQRQVLSTPGAMEIFLQTHKLSLITFEMFAEQSQASLKLRSMLKDRHVGLEERQQFIQDLKTRREELWQANCPSDIDNLDGMDELGIIRGTYNFARLQYSILQLHLHTSMYPYQRLDGDAFAEEDARHCTYIIETVRQSFVFNDKENHHLASGLFLAGAATRLPHEKAAALIMLKEMEHAGLSGAVARVRNLLELVVREQAKKEITGGKADEVDWIELSKEHGLKNVVFGM

Foldseek 3Di:
DPPPPQALLNVVVVVCCVVVLDPDDPLLNVVSVVLVVLLVLQVVVPDDPDDDSQQDFAAEEAEAAQLCQVVSLVSSVVRRDPVAQADEDEPVVVVLVVVVVQVVVLVPCPPPDDDDCLLVVLVVVCVNHLEYEYEADADQAVVSLLSQQSSVVSVVVNSHYYYYYHNDWLVCHCPLNDQCVSNVSVSVVSVVRHPYGYRDDPDRSLCSPPPPFDPPFAQEALDPVVLVVVVCVQVVNDFWDWDWQAFPPRDIDTFGWDAHPVGNQAIETEDELCRQQVDPDDLRNLLSVLLRYQEYEYEEQEADDPVRVSSVVSVLSNLVSNLVSLRQYGYHYNDDLCRSCVNVVVVLVVVVVVVPDDDPDPDDDDDPDPSSPPSVSVVVVSSSVVSVSSNVSSSRDDDDDDDDDDDDDDDDDDDDDDADPQAFPVCVVVVHGFPPDQDPVGDTVVCVVVVHDTHRDDDDDDDPPVPPPPPDDDDDDDDDDDDDDDDDDDDDDDDDDDDDDDDDDDDDDDDDDDDDDDDDDDDDDDDDDDDDDDDPDPDDDPPPCPVVVVCVLLVPPGLSQDPLPDDPVNLVSLVVLCVPPVCCFQPVVCVVVVLLDDPNDRVLVVLCVVPVLSSLLSSLQSLQQSCLPPNVSSNVSSVVSLVVSVVVVVPDDPPDDLQSVLSSLSSSLQNLVLVLLDPRDDPSPCNLVSLLSNLVSQDDPPPDDDRLVNQVVLLVSLLLLLLLLLLLALSGLNSLVSCVVVPNDGDDRDQDPVNVVLCVDPPSVVLLVLLSVLLSVLSNLSSVLSVQLNVVQVCVVVVNDDPVRLVVVLVVSVVVVVVVCVVRPDPCPVVPPPDPSSVVSVVSNLVSVLSVLLSLLSSQQASYALNPVSDCPCVVVLQVSLVSLLVSLVVCVVVVNLLPLVSQSSLLSSLLNDPDPVSVVSSLVSLVSNQSNHGNSLSVLSSVLSVVLVVVQVVQVVVVHHSSNDNSSVVCVVVSVPRNSRRD